Protein 8CIW (pdb70)

Solvent-accessible surface area: 39939 Å² total; per-residue (Å²): 228,27,54,169,74,1,29,94,19,0,109,30,2,4,124,86,0,80,31,22,6,85,121,0,16,29,27,1,0,70,113,0,30,142,72,194,118,30,41,78,143,36,33,48,102,19,13,26,4,7,22,36,4,0,10,0,10,0,4,0,20,0,0,27,48,1,22,128,32,46,92,119,69,27,12,73,3,0,92,35,0,0,0,2,2,0,0,31,0,0,36,60,0,20,61,60,0,27,45,2,10,6,39,3,76,40,92,27,48,80,1,43,63,3,21,37,36,115,100,5,37,55,4,37,112,28,1,40,16,12,95,9,8,12,69,3,0,98,52,0,49,112,130,51,97,46,2,0,91,10,71,41,51,112,148,22,36,106,49,15,59,113,10,70,162,29,4,62,110,49,1,48,91,61,4,56,108,5,12,94,104,40,62,34,1,42,87,83,3,14,33,30,0,100,107,65,27,2,6,4,24,23,0,14,100,133,10,48,17,62,20,72,59,151,75,98,59,17,17,43,8,0,0,0,0,8,4,0,2,48,11,15,3,3,0,0,0,0,4,3,3,18,10,9,8,0,0,63,0,0,62,57,14,13,45,96,73,8,28,114,99,10,0,43,108,3,7,80,19,84,22,26,5,0,22,1,17,40,7,68,95,60,27,52,21,19,32,21,2,68,3,128,4,50,100,52,184,43,2,21,97,0,31,34,41,1,13,58,1,16,2,0,1,23,0,14,0,0,0,0,0,0,14,12,59,110,70,143,102,68,29,56,104,0,0,0,1,0,0,0,86,15,60,67,56,80,35,83,107,14,71,31,174,27,136,75,64,3,18,0,52,6,147,18,19,37,17,10,0,19,40,0,1,14,11,0,69,3,43,3,108,61,0,73,1,50,71,37,14,4,1,9,68,84,156,3,74,10,87,0,43,103,23,0,61,30,0,18,22,1,0,30,0,0,0,0,0,2,0,1,2,2,0,16,7,0,0,32,16,0,7,138,41,0,57,126,56,128,32,77,66,37,37,29,13,68,15,10,14,9,0,6,25,0,0,96,8,0,0,35,2,0,0,0,5,17,0,0,1,18,0,0,98,33,13,35,138,6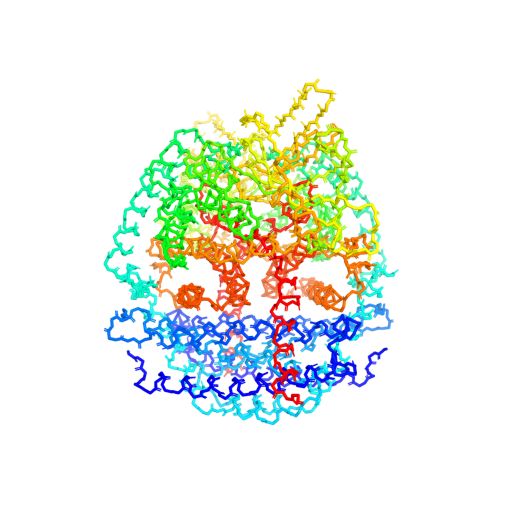1,103,6,147,28,33,0,3,4,0,1,3,0,0,0,51,0,0,17,81,2,0,22,36,0,0,8,11,12,23,25,70,0,6,3,22,100,34,35,1,1,21,32,12,2,10,0,2,10,0,2,12,47,26,19,19,2,26,26,0,0,26,50,30,0,3,90,21,34,2,69,61,13,34,160,93,105,105,225,32,57,175,80,2,45,103,28,0,120,35,4,5,122,78,0,71,31,15,5,83,118,0,14,36,26,1,0,70,115,0,41,131,58,210,118,24,23,77,140,49,31,50,107,18,12,25,2,6,23,34,5,0,11,0,12,0,3,0,17,0,1,23,44,1,27,132,42,44,86,111,73,16,12,57,2,0,112,28,0,1,16,2,2,0,0,32,0,0,39,60,0,18,59,59,0,28,43,1,6,4,41,8,80,40,93,25,49,67,0,41,62,1,18,40,42,115,108,5,47,55,4,34,100,31,0,39,16,10,91,10,7,12,70,3,0,109,46,1,56,114,100,54,96,25,2,0,96,8,77,37,49,125,141,18,56,116,41,17,98,106,13,72,139,28,5,50,84,48,1,46,92,63,4,54,111,5,10,92,105,38,64,36,0,39,98,89,2,9,27,34,0,99,110,68,27,1,7,4,23,30,0,14,110,138,12,44,16,70,14,54,68,137,86,98,47,12,17,33,4,0,0,0,0,8,3,0,2,45,10,14,2,3,0,0,0,0,4,4,0,17,13,9,5,0,1,79,0,0,59,59,14,13,44,87,76,8,35,103,81,12,0,37,109,4,8,79,21,100,32,27,5,0,24,1,18,43,8,64,97,64,27,49,23,20,29,20,1,44,4,122,5,38,92,51,179,42,2,22,91,0,45,33,42,1,6,52,2,15,3,0,1,21,0,11,0,0,0,0,0,0,10,13,60,117,72,114,106,66,21,46,139,0,0,0,1,0,0,0,87,15,62,68,55,74,35,88,107,12,99,31,151,26,148,82,36,6,14,0,47,7,158,16,17,34,14,10,0,17,36,0,0,13,10,1,68,4,52,5,108,63,0,78,1,51,77,40,13,3,1,6,70,80,156,2,70,15,99,0,42,98,24,0,60,25,0,17,20,1,0,30,0,0,0,0,0,1,0,1,1,3,0,18,7,0,1,49,27,0,8,163,34,0,50,101,56,130,33,75,73,36,37,30,18,63,18,11,13,9,0,8,24,0,0,92,7,0,0,37,2,0,0,0,6,13,0,0,1,19,1,0,93,42,16,12,132,64,102,9,146,36,23,0,3,5,0,1,2,0,0,0,57,0,0,16,79,2,0,22,40,0,0,7,12,15,20,26,79,0,5,3,21,97,23,36,1,1,22,31,12,2,10,0,3,9,0,2,14,44,24,19,18,3,25,28,1,0,25,56,30,0,2,82,21,34,3,73,61,14,32,180,88,105,126

Structure (mmCIF, N/CA/C/O backbone):
data_8CIW
#
_entry.id   8CIW
#
_cell.length_a   139.805
_cell.length_b   169.563
_cell.length_c   118.390
_cell.angle_alpha   90.00
_cell.angle_beta   90.00
_cell.angle_gamma   90.00
#
_symmetry.space_group_name_H-M   'C 2 2 21'
#
loop_
_entity.id
_entity.type
_entity.pdbx_description
1 polymer '(2S)-methylsuccinyl-CoA dehydrogenase'
2 non-polymer 'FLAVIN-ADENINE DINUCLEOTIDE'
3 non-polymer (2S)-Methylsuccinyl-CoA
4 non-polymer 'HEXAETHYLENE GLYCOL'
5 non-polymer 'CITRATE ANION'
6 non-polymer 'COENZYME A'
7 water water
#
loop_
_atom_site.group_PDB
_atom_site.id
_atom_site.type_symbol
_atom_site.label_atom_id
_atom_site.label_alt_id
_atom_site.label_comp_id
_atom_site.label_asym_id
_atom_site.label_entity_id
_atom_site.label_seq_id
_atom_site.pdbx_PDB_ins_code
_atom_site.Cartn_x
_atom_site.Cartn_y
_atom_site.Cartn_z
_atom_site.occupancy
_atom_site.B_iso_or_equiv
_atom_site.auth_seq_id
_atom_site.auth_comp_id
_atom_site.auth_asym_id
_atom_site.auth_atom_id
_atom_site.pdbx_PDB_model_num
ATOM 1 N N . MET A 1 1 ? 41.687 35.490 36.553 1.00 54.49 1 MET A N 1
ATOM 2 C CA . MET A 1 1 ? 41.178 36.864 36.451 1.00 52.54 1 MET A CA 1
ATOM 3 C C . MET A 1 1 ? 39.799 37.040 37.097 1.00 50.48 1 MET A C 1
ATOM 4 O O . MET A 1 1 ? 38.961 36.138 37.083 1.00 50.74 1 MET A O 1
ATOM 9 N N . LEU A 1 2 ? 39.583 38.212 37.682 1.00 46.66 2 LEU A N 1
ATOM 10 C CA . LEU A 1 2 ? 38.316 38.520 38.317 1.00 44.48 2 LEU A CA 1
ATOM 11 C C . LEU A 1 2 ? 37.272 38.893 37.260 1.00 44.22 2 LEU A C 1
ATOM 12 O O . LEU A 1 2 ? 37.623 39.233 36.126 1.00 41.27 2 LEU A O 1
ATOM 17 N N . PRO A 1 3 ? 35.978 38.797 37.589 1.00 43.51 3 PRO A N 1
ATOM 18 C CA . PRO A 1 3 ? 34.947 39.223 36.626 1.00 40.75 3 PRO A CA 1
ATOM 19 C C . PRO A 1 3 ? 35.094 40.701 36.298 1.00 40.96 3 PRO A C 1
ATOM 20 O O . PRO A 1 3 ? 35.498 41.508 37.144 1.00 37.95 3 PRO A O 1
ATOM 24 N N . ILE A 1 4 ? 34.751 41.057 35.056 1.00 38.97 4 ILE A N 1
ATOM 25 C CA . ILE A 1 4 ? 34.930 42.439 34.630 1.00 40.23 4 ILE A CA 1
ATOM 26 C C . ILE A 1 4 ? 33.924 43.358 35.306 1.00 39.22 4 ILE A C 1
ATOM 27 O O . ILE A 1 4 ? 34.148 44.568 35.369 1.00 42.04 4 ILE A O 1
ATOM 32 N N . THR A 1 5 ? 32.831 42.817 35.835 1.00 37.46 5 THR A N 1
ATOM 33 C CA . THR A 1 5 ? 31.806 43.621 36.485 1.00 39.50 5 THR A CA 1
ATOM 34 C C . THR A 1 5 ? 32.074 43.868 37.968 1.00 38.87 5 THR A C 1
ATOM 35 O O . THR A 1 5 ? 31.261 44.535 38.615 1.00 38.23 5 THR A O 1
ATOM 39 N N . ALA A 1 6 ? 33.167 43.336 38.528 1.00 38.76 6 ALA A N 1
ATOM 40 C CA . ALA A 1 6 ? 33.300 43.291 39.988 1.00 38.55 6 ALA A CA 1
ATOM 41 C C . ALA A 1 6 ? 33.338 44.690 40.591 1.00 39.12 6 ALA A C 1
ATOM 42 O O . ALA A 1 6 ? 32.666 44.954 41.593 1.00 38.07 6 ALA A O 1
ATOM 44 N N . ALA A 1 7 ? 34.124 45.602 40.000 1.00 36.58 7 ALA A N 1
ATOM 45 C CA . ALA A 1 7 ? 34.237 46.945 40.574 1.00 41.21 7 ALA A CA 1
ATOM 46 C C . ALA A 1 7 ? 32.889 47.666 40.582 1.00 41.39 7 ALA A C 1
ATOM 47 O O . ALA A 1 7 ? 32.527 48.311 41.572 1.00 37.21 7 ALA A O 1
ATOM 49 N N . ASP A 1 8 ? 32.122 47.559 39.495 1.00 37.41 8 ASP A N 1
ATOM 50 C CA . ASP A 1 8 ? 30.804 48.192 39.471 1.00 39.85 8 ASP A CA 1
ATOM 51 C C . ASP A 1 8 ? 29.848 47.574 40.493 1.00 39.56 8 ASP A C 1
ATOM 52 O O . ASP A 1 8 ? 29.094 48.295 41.165 1.00 38.83 8 ASP A O 1
ATOM 57 N N . ASP A 1 9 ? 29.845 46.243 40.609 1.00 39.68 9 ASP A N 1
ATOM 58 C CA . ASP A 1 9 ? 28.963 45.594 41.570 1.00 38.48 9 ASP A CA 1
ATOM 59 C C . ASP A 1 9 ? 29.315 46.016 42.996 1.00 38.92 9 ASP A C 1
ATOM 60 O O . ASP A 1 9 ? 28.429 46.316 43.800 1.00 36.05 9 ASP A O 1
ATOM 65 N N . VAL A 1 10 ? 30.608 46.060 43.314 1.00 36.85 10 VAL A N 1
ATOM 66 C CA . VAL A 1 10 ? 31.047 46.484 44.642 1.00 37.19 10 VAL A CA 1
ATOM 67 C C . VAL A 1 10 ? 30.600 47.917 44.925 1.00 37.78 10 VAL A C 1
ATOM 68 O O . VAL A 1 10 ? 30.070 48.220 46.005 1.00 35.17 10 VAL A O 1
ATOM 72 N N . GLN A 1 11 ? 30.820 48.826 43.961 1.00 35.87 11 GLN A N 1
ATOM 73 C CA . GLN A 1 11 ? 30.461 50.231 44.167 1.00 37.63 11 GLN A CA 1
ATOM 74 C C . GLN A 1 11 ? 28.968 50.380 44.430 1.00 38.17 11 GLN A C 1
ATOM 75 O O . GLN A 1 11 ? 28.558 51.123 45.331 1.00 36.70 11 GLN A O 1
ATOM 81 N N . GLY A 1 12 ? 28.139 49.670 43.662 1.00 38.65 12 GLY A N 1
ATOM 82 C CA . GLY A 1 12 ? 26.702 49.753 43.865 1.00 37.60 12 GLY A CA 1
ATOM 83 C C . GLY A 1 12 ? 26.280 49.286 45.249 1.00 37.54 12 GLY A C 1
ATOM 84 O O . GLY A 1 12 ? 25.428 49.910 45.890 1.00 36.77 12 GLY A O 1
ATOM 85 N N . LEU A 1 13 ? 26.871 48.186 45.727 1.00 36.65 13 LEU A N 1
ATOM 86 C CA . LEU A 1 13 ? 26.495 47.647 47.035 1.00 36.59 13 LEU A CA 1
ATOM 87 C C . LEU A 1 13 ? 26.980 48.540 48.171 1.00 36.54 13 LEU A C 1
ATOM 88 O O . LEU A 1 13 ? 26.309 48.663 49.205 1.00 35.22 13 LEU A O 1
ATOM 93 N N . LEU A 1 14 ? 28.159 49.143 48.017 1.00 34.50 14 LEU A N 1
ATOM 94 C CA . LEU A 1 14 ? 28.651 50.040 49.052 1.00 37.48 14 LEU A CA 1
ATOM 95 C C . LEU A 1 14 ? 27.781 51.289 49.147 1.00 38.20 14 LEU A C 1
ATOM 96 O O . LEU A 1 14 ? 27.559 51.812 50.244 1.00 36.50 14 LEU A O 1
ATOM 101 N N . LEU A 1 15 ? 27.270 51.776 48.007 1.00 36.32 15 LEU A N 1
ATOM 102 C CA . LEU A 1 15 ? 26.380 52.934 48.028 1.00 37.62 15 LEU A CA 1
ATOM 103 C C . LEU A 1 15 ? 25.060 52.605 48.711 1.00 37.66 15 LEU A C 1
ATOM 104 O O . LEU A 1 15 ? 24.492 53.452 49.415 1.00 37.49 15 LEU A O 1
ATOM 109 N N . GLN A 1 16 ? 24.545 51.392 48.503 1.00 36.69 16 GLN A N 1
ATOM 110 C CA . GLN A 1 16 ? 23.348 50.978 49.228 1.00 37.16 16 GLN A CA 1
ATOM 111 C C . GLN A 1 16 ? 23.611 50.968 50.731 1.00 36.87 16 GLN A C 1
ATOM 112 O O . GLN A 1 16 ? 22.816 51.495 51.517 1.00 36.80 16 GLN A O 1
ATOM 118 N N . LEU A 1 17 ? 24.748 50.414 51.146 1.00 36.41 17 LEU A N 1
ATOM 119 C CA . LEU A 1 17 ? 25.065 50.388 52.574 1.00 38.50 17 LEU A CA 1
ATOM 120 C C . LEU A 1 17 ? 25.263 51.797 53.126 1.00 38.63 17 LEU A C 1
ATOM 121 O O . LEU A 1 17 ? 24.888 52.082 54.265 1.00 35.63 17 LEU A O 1
ATOM 126 N N . ARG A 1 18 ? 25.856 52.693 52.336 1.00 38.13 18 ARG A N 1
ATOM 127 C CA . ARG A 1 18 ? 26.034 54.067 52.796 1.00 37.97 18 ARG A CA 1
ATOM 128 C C . ARG A 1 18 ? 24.692 54.730 53.097 1.00 39.79 18 ARG A C 1
ATOM 129 O O . ARG A 1 18 ? 24.540 55.394 54.132 1.00 37.91 18 ARG A O 1
ATOM 137 N N . GLY A 1 19 ? 23.703 54.555 52.213 1.00 37.51 19 GLY A N 1
ATOM 138 C CA . GLY A 1 19 ? 22.359 55.040 52.515 1.00 39.54 19 GLY A CA 1
ATOM 139 C C . GLY A 1 19 ? 21.817 54.524 53.841 1.00 39.72 19 GLY A C 1
ATOM 140 O O . GLY A 1 19 ? 21.258 55.284 54.639 1.00 40.69 19 GLY A O 1
ATOM 141 N N . LEU A 1 20 ? 21.960 53.218 54.095 1.00 39.48 20 LEU A N 1
ATOM 142 C CA . LEU A 1 20 ? 21.457 52.658 55.351 1.00 39.08 20 LEU A CA 1
ATOM 143 C C . LEU A 1 20 ? 22.244 53.183 56.540 1.00 40.73 20 LEU A C 1
ATOM 144 O O . LEU A 1 20 ? 21.684 53.391 57.627 1.00 39.94 20 LEU A O 1
ATOM 149 N N . LEU A 1 21 ? 23.549 53.380 56.359 1.00 38.77 21 LEU A N 1
ATOM 150 C CA . LEU A 1 21 ? 24.373 53.941 57.419 1.00 39.04 21 LEU A CA 1
ATOM 151 C C . LEU A 1 21 ? 23.936 55.365 57.751 1.00 41.94 21 LEU A C 1
ATOM 152 O O . LEU A 1 21 ? 23.800 55.725 58.926 1.00 38.95 21 LEU A O 1
ATOM 157 N N . GLU A 1 22 ? 23.705 56.190 56.719 1.00 40.16 22 GLU A N 1
ATOM 158 C CA . GLU A 1 22 ? 23.262 57.566 56.933 1.00 41.79 22 GLU A CA 1
ATOM 159 C C . GLU A 1 22 ? 21.877 57.629 57.565 1.00 42.71 22 GLU A C 1
ATOM 160 O O . GLU A 1 22 ? 21.609 58.532 58.370 1.00 43.20 22 GLU A O 1
ATOM 166 N N . GLN A 1 23 ? 20.991 56.690 57.219 1.00 41.05 23 GLN A N 1
ATOM 167 C CA . GLN A 1 23 ? 19.686 56.629 57.875 1.00 43.70 23 GLN A CA 1
ATOM 168 C C . GLN A 1 23 ? 19.822 56.315 59.364 1.00 42.83 23 GLN A C 1
ATOM 169 O O . GLN A 1 23 ? 19.096 56.875 60.190 1.00 42.61 23 GLN A O 1
ATOM 175 N N . ALA A 1 24 ? 20.725 55.399 59.725 1.00 41.69 24 ALA A N 1
ATOM 176 C CA . ALA A 1 24 ? 20.888 55.054 61.137 1.00 42.65 24 ALA A CA 1
ATOM 177 C C . ALA A 1 24 ? 21.507 56.206 61.922 1.00 44.03 24 ALA A C 1
ATOM 178 O O . ALA A 1 24 ? 21.158 56.426 63.088 1.00 44.85 24 ALA A O 1
ATOM 180 N N . ILE A 1 25 ? 22.421 56.955 61.301 1.00 43.67 25 ILE A N 1
ATOM 181 C CA . ILE A 1 25 ? 23.032 58.104 61.968 1.00 43.91 25 ILE A CA 1
ATOM 182 C C . ILE A 1 25 ? 21.985 59.173 62.284 1.00 46.32 25 ILE A C 1
ATOM 183 O O . ILE A 1 25 ? 21.969 59.739 63.385 1.00 43.36 25 ILE A O 1
ATOM 188 N N . SER A 1 26 ? 21.086 59.462 61.335 1.00 43.82 26 SER A N 1
ATOM 189 C CA . SER A 1 26 ? 20.028 60.430 61.621 1.00 46.77 26 SER A CA 1
ATOM 190 C C . SER A 1 26 ? 19.086 59.913 62.694 1.00 46.22 26 SER A C 1
ATOM 191 O O . SER A 1 26 ? 18.641 60.680 63.555 1.00 49.65 26 SER A O 1
ATOM 194 N N . ALA A 1 27 ? 18.756 58.621 62.655 1.00 45.42 27 ALA A N 1
ATOM 195 C CA . ALA A 1 27 ? 17.901 58.052 63.691 1.00 45.38 27 ALA A CA 1
ATOM 196 C C . ALA A 1 27 ? 18.558 58.175 65.062 1.00 47.23 27 ALA A C 1
ATOM 197 O O . ALA A 1 27 ? 17.918 58.591 66.033 1.00 47.18 27 ALA A O 1
ATOM 199 N N . LEU A 1 28 ? 19.848 57.841 65.149 1.00 45.18 28 LEU A N 1
ATOM 200 C CA . LEU A 1 28 ? 20.572 57.976 66.408 1.00 47.88 28 LEU A CA 1
ATOM 201 C C . LEU A 1 28 ? 20.680 59.436 66.835 1.00 49.26 28 LEU A C 1
ATOM 202 O O . LEU A 1 28 ? 20.533 59.755 68.019 1.00 46.70 28 LEU A O 1
ATOM 207 N N . ALA A 1 29 ? 20.935 60.336 65.882 1.00 46.57 29 ALA A N 1
ATOM 208 C CA . ALA A 1 29 ? 21.058 61.752 66.209 1.00 46.98 29 ALA A CA 1
ATOM 209 C C . ALA A 1 29 ? 19.781 62.285 66.849 1.00 53.94 29 ALA A C 1
ATOM 210 O O . ALA A 1 29 ? 19.835 63.119 67.764 1.00 54.83 29 ALA A O 1
ATOM 212 N N . SER A 1 30 ? 18.619 61.797 66.401 1.00 51.10 30 SER A N 1
ATOM 213 C CA . SER A 1 30 ? 17.364 62.211 67.020 1.00 53.46 30 SER A CA 1
ATOM 214 C C . SER A 1 30 ? 17.182 61.641 68.423 1.00 54.87 30 SER A C 1
ATOM 215 O O . SER A 1 30 ? 16.526 62.271 69.258 1.00 56.50 30 SER A O 1
ATOM 218 N N . ARG A 1 31 ? 17.728 60.460 68.706 1.00 55.13 31 ARG A N 1
ATOM 219 C CA . ARG A 1 31 ? 17.621 59.903 70.049 1.00 54.91 31 ARG A CA 1
ATOM 220 C C . ARG A 1 31 ? 18.608 60.517 71.034 1.00 56.24 31 ARG A C 1
ATOM 221 O O . ARG A 1 31 ? 18.532 60.216 72.233 1.00 56.99 31 ARG A O 1
ATOM 229 N N . CYS A 1 32 ? 19.528 61.358 70.567 1.00 55.08 32 CYS A N 1
ATOM 230 C CA . CYS A 1 32 ? 20.520 61.989 71.426 1.00 53.54 32 CYS A CA 1
ATOM 231 C C . CYS A 1 32 ? 20.300 63.481 71.587 1.00 54.92 32 CYS A C 1
ATOM 232 O O . CYS A 1 32 ? 21.128 64.153 72.212 1.00 52.41 32 CYS A O 1
ATOM 235 N N . THR A 1 33 ? 19.229 64.020 71.021 1.00 56.89 33 THR A N 1
ATOM 236 C CA . THR A 1 33 ? 19.000 65.450 71.006 1.00 59.56 33 THR A CA 1
ATOM 237 C C . THR A 1 33 ? 17.883 65.798 71.974 1.00 61.92 33 THR A C 1
ATOM 238 O O . THR A 1 33 ? 16.916 65.045 72.127 1.00 61.95 33 THR A O 1
ATOM 242 N N . LYS A 1 34 ? 18.052 66.931 72.630 1.00 65.15 34 LYS A N 1
ATOM 243 C CA . LYS A 1 34 ? 16.978 67.466 73.492 1.00 69.57 34 LYS A CA 1
ATOM 244 C C . LYS A 1 34 ? 16.993 68.957 73.179 1.00 74.28 34 LYS A C 1
ATOM 245 O O . LYS A 1 34 ? 18.054 69.588 73.319 1.00 72.75 34 LYS A O 1
ATOM 251 N N . GLY A 1 35 ? 15.873 69.462 72.683 1.00 85.37 35 GLY A N 1
ATOM 252 C CA . GLY A 1 35 ? 15.799 70.897 72.389 1.00 88.60 35 GLY A CA 1
ATOM 253 C C . GLY A 1 35 ? 16.786 71.304 71.318 1.00 90.18 35 GLY A C 1
ATOM 254 O O . GLY A 1 35 ? 17.572 72.224 71.580 1.00 94.79 35 GLY A O 1
ATOM 255 N N . ARG A 1 36 ? 16.781 70.625 70.177 1.00 81.59 36 ARG A N 1
ATOM 256 C CA . ARG A 1 36 ? 17.625 71.083 69.043 1.00 82.82 36 ARG A CA 1
ATOM 257 C C . ARG A 1 36 ? 19.121 70.998 69.348 1.00 80.02 36 ARG A C 1
ATOM 258 O O . ARG A 1 36 ? 19.888 71.653 68.628 1.00 78.57 36 ARG A O 1
ATOM 266 N N . GLN A 1 37 ? 19.530 70.221 70.349 1.00 74.93 37 GLN A N 1
ATOM 267 C CA . GLN A 1 37 ? 20.988 70.099 70.581 1.00 70.17 37 GLN A CA 1
ATOM 268 C C . GLN A 1 37 ? 21.329 68.710 71.112 1.00 63.33 37 GLN A C 1
ATOM 269 O O . GLN A 1 37 ? 20.477 68.103 71.767 1.00 63.14 37 GLN A O 1
ATOM 275 N N . LEU A 1 38 ? 22.533 68.236 70.806 1.00 60.00 38 LEU A N 1
ATOM 276 C CA . LEU A 1 38 ? 22.945 66.960 71.372 1.00 56.66 38 LEU A CA 1
ATOM 277 C C . LEU A 1 38 ? 23.008 67.078 72.883 1.00 56.49 38 LEU A C 1
ATOM 278 O O . LEU A 1 38 ? 23.390 68.118 73.426 1.00 55.87 38 LEU A O 1
ATOM 283 N N . ASP A 1 39 ? 22.606 66.012 73.557 1.00 52.10 39 ASP A N 1
ATOM 284 C CA . ASP A 1 39 ? 22.534 65.982 75.007 1.00 51.80 39 ASP A CA 1
ATOM 285 C C . ASP A 1 39 ? 23.603 65.042 75.545 1.00 49.41 39 ASP A C 1
ATOM 286 O O . ASP A 1 39 ? 23.669 63.879 75.135 1.00 47.49 39 ASP A O 1
ATOM 291 N N . ALA A 1 40 ? 24.425 65.545 76.473 1.00 47.91 40 ALA A N 1
ATOM 292 C CA . ALA A 1 40 ? 25.520 64.745 77.021 1.00 46.86 40 ALA A CA 1
ATOM 293 C C . ALA A 1 40 ? 25.007 63.467 77.676 1.00 46.39 40 ALA A C 1
ATOM 294 O O . ALA A 1 40 ? 25.604 62.394 77.521 1.00 44.54 40 ALA A O 1
ATOM 296 N N . GLU A 1 41 ? 23.891 63.559 78.394 1.00 45.64 41 GLU A N 1
ATOM 297 C CA . GLU A 1 41 ? 23.366 62.398 79.104 1.00 46.78 41 GLU A CA 1
ATOM 298 C C . GLU A 1 41 ? 22.880 61.322 78.135 1.00 45.47 41 GLU A C 1
ATOM 299 O O . GLU A 1 41 ? 23.165 60.132 78.326 1.00 44.16 41 GLU A O 1
ATOM 305 N N . LEU A 1 42 ? 22.142 61.720 77.093 1.00 45.65 42 LEU A N 1
ATOM 306 C CA . LEU A 1 42 ? 21.664 60.757 76.103 1.00 45.67 42 LEU A CA 1
ATOM 307 C C . LEU A 1 42 ? 22.817 60.151 75.308 1.00 42.95 42 LEU A C 1
ATOM 308 O O . LEU A 1 42 ? 22.796 58.955 74.992 1.00 41.82 42 LEU A O 1
ATOM 313 N N . LEU A 1 43 ? 23.836 60.952 74.985 1.00 42.76 43 LEU A N 1
ATOM 314 C CA . LEU A 1 43 ? 25.023 60.398 74.338 1.00 42.64 43 LEU A CA 1
ATOM 315 C C . LEU A 1 43 ? 25.621 59.261 75.165 1.00 41.46 43 LEU A C 1
ATOM 316 O O . LEU A 1 43 ? 25.901 58.181 74.633 1.00 40.49 43 LEU A O 1
ATOM 321 N N . ASP A 1 44 ? 25.817 59.476 76.472 1.00 40.47 44 ASP A N 1
ATOM 322 C CA . ASP A 1 44 ? 26.317 58.392 77.321 1.00 39.74 44 ASP A CA 1
ATOM 323 C C . ASP A 1 44 ? 25.385 57.189 77.286 1.00 39.35 44 ASP A C 1
ATOM 324 O O . ASP A 1 44 ? 25.839 56.042 77.224 1.00 38.76 44 ASP A O 1
ATOM 329 N N . LEU A 1 45 ? 24.077 57.430 77.328 1.00 38.82 45 LEU A N 1
ATOM 330 C CA . LEU A 1 45 ? 23.114 56.334 77.263 1.00 39.77 45 LEU A CA 1
ATOM 331 C C . LEU A 1 45 ? 23.267 55.510 75.983 1.00 41.38 45 LEU A C 1
ATOM 332 O O . LEU A 1 45 ? 23.103 54.284 76.005 1.00 40.39 45 LEU A O 1
ATOM 337 N N . MET A 1 46 ? 23.577 56.162 74.856 1.00 40.20 46 MET A N 1
ATOM 338 C CA . MET A 1 46 ? 23.527 55.528 73.539 1.00 38.49 46 MET A CA 1
ATOM 339 C C . MET A 1 46 ? 24.902 55.147 72.999 1.00 38.54 46 MET A C 1
ATOM 340 O O . MET A 1 46 ? 25.070 55.040 71.774 1.00 38.34 46 MET A O 1
ATOM 345 N N . GLN A 1 47 ? 25.873 54.909 73.883 1.00 37.33 47 GLN A N 1
ATOM 346 C CA . GLN A 1 47 ? 27.244 54.639 73.452 1.00 36.81 47 GLN A CA 1
ATOM 347 C C . GLN A 1 47 ? 27.345 53.425 72.536 1.00 37.53 47 GLN A C 1
ATOM 348 O O . GLN A 1 47 ? 28.186 53.408 71.632 1.00 36.97 47 GLN A O 1
ATOM 354 N N . VAL A 1 48 ? 26.569 52.363 72.792 1.00 35.87 48 VAL A N 1
ATOM 355 C CA . VAL A 1 48 ? 26.782 51.118 72.049 1.00 35.48 48 VAL A CA 1
ATOM 356 C C . VAL A 1 48 ? 26.495 51.295 70.561 1.00 38.06 48 VAL A C 1
ATOM 357 O O . VAL A 1 48 ? 27.387 50.999 69.745 1.00 34.46 48 VAL A O 1
ATOM 361 N N . PRO A 1 49 ? 25.319 51.778 70.133 1.00 36.91 49 PRO A N 1
ATOM 362 C CA . PRO A 1 49 ? 25.156 52.058 68.696 1.00 37.70 49 PRO A CA 1
ATOM 363 C C . PRO A 1 49 ? 26.084 53.143 68.179 1.00 37.52 49 PRO A C 1
ATOM 364 O O . PRO A 1 49 ? 26.457 53.097 67.002 1.00 36.98 49 PRO A O 1
ATOM 368 N N . THR A 1 50 ? 26.456 54.124 69.008 1.00 38.12 50 THR A N 1
ATOM 369 C CA . THR A 1 50 ? 27.415 55.140 68.573 1.00 35.21 50 THR A CA 1
ATOM 370 C C . THR A 1 50 ? 28.757 54.503 68.220 1.00 36.02 50 THR A C 1
ATOM 371 O O . THR A 1 50 ? 29.349 54.794 67.172 1.00 35.34 50 THR A O 1
ATOM 375 N N . PHE A 1 51 ? 29.256 53.633 69.099 1.00 34.55 51 PHE A N 1
ATOM 376 C CA . PHE A 1 51 ? 30.504 52.929 68.830 1.00 35.30 51 PHE A CA 1
ATOM 377 C C . PHE A 1 51 ? 30.411 52.090 67.555 1.00 35.30 51 PHE A C 1
ATOM 378 O O . PHE A 1 51 ? 31.329 52.095 66.727 1.00 32.69 51 PHE A O 1
ATOM 386 N N . GLU A 1 52 ? 29.327 51.330 67.398 1.00 32.66 52 GLU A N 1
ATOM 387 C CA . GLU A 1 52 ? 29.224 50.462 66.230 1.00 35.30 52 GLU A CA 1
ATOM 388 C C . GLU A 1 52 ? 29.108 51.256 64.935 1.00 35.59 52 GLU A C 1
ATOM 389 O O . GLU A 1 52 ? 29.647 50.827 63.915 1.00 34.76 52 GLU A O 1
ATOM 395 N N . LEU A 1 53 ? 28.432 52.411 64.965 1.00 34.57 53 LEU A N 1
ATOM 396 C CA . LEU A 1 53 ? 28.303 53.268 63.791 1.00 36.55 53 LEU A CA 1
ATOM 397 C C . LEU A 1 53 ? 29.633 53.912 63.408 1.00 35.74 53 LEU A C 1
ATOM 398 O O . LEU A 1 53 ? 29.918 54.113 62.215 1.00 33.70 53 LEU A O 1
ATOM 403 N N . ALA A 1 54 ? 30.451 54.259 64.407 1.00 34.60 54 ALA A N 1
ATOM 404 C CA . ALA A 1 54 ? 31.792 54.773 64.130 1.00 34.90 54 ALA A CA 1
ATOM 405 C C . ALA A 1 54 ? 32.636 53.734 63.404 1.00 34.76 54 ALA A C 1
ATOM 406 O O . ALA A 1 54 ? 33.321 54.054 62.424 1.00 33.11 54 ALA A O 1
ATOM 408 N N . TRP A 1 55 ? 32.593 52.479 63.870 1.00 32.17 55 TRP A N 1
ATOM 409 C CA . TRP A 1 55 ? 33.335 51.408 63.201 1.00 33.47 55 TRP A CA 1
ATOM 410 C C . TRP A 1 55 ? 32.765 51.104 61.814 1.00 33.00 55 TRP A C 1
ATOM 411 O O . TRP A 1 55 ? 33.522 50.918 60.852 1.00 30.47 55 TRP A O 1
ATOM 422 N N . ALA A 1 56 ? 31.440 51.041 61.681 1.00 31.01 56 ALA A N 1
ATOM 423 C CA . ALA A 1 56 ? 30.866 50.836 60.355 1.00 34.42 56 ALA A CA 1
ATOM 424 C C . ALA A 1 56 ? 31.294 51.942 59.391 1.00 33.91 56 ALA A C 1
ATOM 425 O O . ALA A 1 56 ? 31.544 51.681 58.203 1.00 33.18 56 ALA A O 1
ATOM 427 N N . SER A 1 57 ? 31.405 53.182 59.890 1.00 31.83 57 SER A N 1
ATOM 428 C CA . SER A 1 57 ? 31.793 54.305 59.036 1.00 33.71 57 SER A CA 1
ATOM 429 C C . SER A 1 57 ? 33.257 54.210 58.623 1.00 33.58 57 SER A C 1
ATOM 430 O O . SER A 1 57 ? 33.609 54.580 57.499 1.00 33.45 57 SER A O 1
ATOM 433 N N . ALA A 1 58 ? 34.127 53.763 59.533 1.00 32.64 58 ALA A N 1
ATOM 434 C CA . ALA A 1 58 ? 35.537 53.573 59.198 1.00 33.06 58 ALA A CA 1
ATOM 435 C C . ALA A 1 58 ? 35.702 52.539 58.092 1.00 33.03 58 ALA A C 1
ATOM 436 O O . ALA A 1 58 ? 36.425 52.762 57.108 1.00 31.84 58 ALA A O 1
ATOM 438 N N . GLU A 1 59 ? 35.039 51.393 58.243 1.00 33.00 59 GLU A N 1
ATOM 439 C CA . GLU A 1 59 ? 35.180 50.321 57.262 1.00 31.00 59 GLU A CA 1
ATOM 440 C C . GLU A 1 59 ? 34.586 50.727 55.924 1.00 32.86 59 GLU A C 1
ATOM 441 O O . GLU A 1 59 ? 35.166 50.446 54.865 1.00 31.52 59 GLU A O 1
ATOM 447 N N . LEU A 1 60 ? 33.430 51.393 55.950 1.00 33.46 60 LEU A N 1
ATOM 448 C CA . LEU A 1 60 ? 32.827 51.863 54.712 1.00 32.66 60 LEU A CA 1
ATOM 449 C C . LEU A 1 60 ? 33.757 52.825 53.992 1.00 34.65 60 LEU A C 1
ATOM 450 O O . LEU A 1 60 ? 33.995 52.691 52.781 1.00 33.49 60 LEU A O 1
ATOM 455 N N . LEU A 1 61 ? 34.317 53.790 54.729 1.00 31.61 61 LEU A N 1
ATOM 456 C CA . LEU A 1 61 ? 35.135 54.805 54.081 1.00 33.72 61 LEU A CA 1
ATOM 457 C C . LEU A 1 61 ? 36.455 54.228 53.585 1.00 36.14 61 LEU A C 1
ATOM 458 O O . LEU A 1 61 ? 36.949 54.637 52.529 1.00 32.38 61 LEU A O 1
ATOM 463 N N . ALA A 1 62 ? 37.049 53.288 54.336 1.00 31.11 62 ALA A N 1
ATOM 464 C CA . ALA A 1 62 ? 38.225 52.583 53.828 1.00 32.63 62 ALA A CA 1
ATOM 465 C C . ALA A 1 62 ? 37.931 51.915 52.484 1.00 33.47 62 ALA A C 1
ATOM 466 O O . ALA A 1 62 ? 38.741 51.989 51.556 1.00 30.54 62 ALA A O 1
ATOM 468 N N . ALA A 1 63 ? 36.780 51.255 52.364 1.00 31.42 63 ALA A N 1
ATOM 469 C CA . ALA A 1 63 ? 36.467 50.535 51.133 1.00 34.67 63 ALA A CA 1
ATOM 470 C C . ALA A 1 63 ? 36.219 51.493 49.971 1.00 34.68 63 ALA A C 1
ATOM 471 O O . ALA A 1 63 ? 36.711 51.265 48.855 1.00 32.15 63 ALA A O 1
ATOM 473 N N . GLU A 1 64 ? 35.460 52.568 50.222 1.00 34.08 64 GLU A N 1
ATOM 474 C CA . GLU A 1 64 ? 35.174 53.567 49.193 1.00 36.07 64 GLU A CA 1
ATOM 475 C C . GLU A 1 64 ? 36.449 54.248 48.694 1.00 37.57 64 GLU A C 1
ATOM 476 O O . GLU A 1 64 ? 36.704 54.301 47.487 1.00 36.46 64 GLU A O 1
ATOM 482 N N . ARG A 1 65 ? 37.254 54.802 49.596 1.00 36.32 65 ARG A N 1
ATOM 483 C CA . ARG A 1 65 ? 38.457 55.566 49.166 1.00 37.28 65 ARG A CA 1
ATOM 484 C C . ARG A 1 65 ? 39.431 54.646 48.418 1.00 35.33 65 ARG A C 1
ATOM 485 O O . ARG A 1 65 ? 40.085 55.127 47.496 1.00 35.92 65 ARG A O 1
ATOM 493 N N . SER A 1 66 ? 39.537 53.385 48.833 1.00 31.09 66 SER A N 1
ATOM 494 C CA . SER A 1 66 ? 40.372 52.420 48.128 1.00 33.98 66 SER A CA 1
ATOM 495 C C . SER A 1 66 ? 39.830 52.161 46.724 1.00 34.27 66 SER A C 1
ATOM 496 O O . SER A 1 66 ? 40.574 52.194 45.735 1.00 36.42 66 SER A O 1
ATOM 499 N N . LEU A 1 67 ? 38.523 51.903 46.627 1.00 32.77 67 LEU A N 1
ATOM 500 C CA . LEU A 1 67 ? 37.902 51.641 45.333 1.00 38.05 67 LEU A CA 1
ATOM 501 C C . LEU A 1 67 ? 38.010 52.843 44.403 1.00 37.49 67 LEU A C 1
ATOM 502 O O . LEU A 1 67 ? 38.293 52.685 43.203 1.00 37.63 67 LEU A O 1
ATOM 507 N N . GLN A 1 68 ? 37.784 54.052 44.936 1.00 36.75 68 GLN A N 1
ATOM 508 C CA . GLN A 1 68 ? 37.901 55.277 44.146 1.00 38.98 68 GLN A CA 1
ATOM 509 C C . GLN A 1 68 ? 39.299 55.468 43.600 1.00 39.44 68 GLN A C 1
ATOM 510 O O . GLN A 1 68 ? 39.478 56.218 42.642 1.00 40.96 68 GLN A O 1
ATOM 516 N N . ALA A 1 69 ? 40.300 54.833 44.194 1.00 37.76 69 ALA A N 1
ATOM 517 C CA . ALA A 1 69 ? 41.672 55.061 43.762 1.00 40.81 69 ALA A CA 1
ATOM 518 C C . ALA A 1 69 ? 42.049 54.288 42.506 1.00 43.71 69 ALA A C 1
ATOM 519 O O . ALA A 1 69 ? 43.055 54.623 41.875 1.00 47.69 69 ALA A O 1
ATOM 521 N N . ILE A 1 70 ? 41.295 53.259 42.134 1.00 40.04 70 ILE A N 1
ATOM 522 C CA . ILE A 1 70 ? 41.695 52.421 41.016 1.00 43.98 70 ILE A CA 1
ATOM 523 C C . ILE A 1 70 ? 41.698 53.259 39.737 1.00 47.82 70 ILE A C 1
ATOM 524 O O . ILE A 1 70 ? 40.647 53.741 39.299 1.00 46.24 70 ILE A O 1
ATOM 529 N N . ASP A 1 71 ? 42.891 53.477 39.166 1.00 48.28 71 ASP A N 1
ATOM 530 C CA . ASP A 1 71 ? 43.079 54.228 37.927 1.00 47.96 71 ASP A CA 1
ATOM 531 C C . ASP A 1 71 ? 44.128 53.509 37.077 1.00 47.26 71 ASP A C 1
ATOM 532 O O . ASP A 1 71 ? 44.606 52.431 37.438 1.00 42.83 71 ASP A O 1
ATOM 537 N N . ALA A 1 72 ? 44.492 54.116 35.934 1.00 48.30 72 ALA A N 1
ATOM 538 C CA . ALA A 1 72 ? 45.382 53.455 34.971 1.00 46.19 72 ALA A CA 1
ATOM 539 C C . ALA A 1 72 ? 46.757 53.111 35.550 1.00 47.83 72 ALA A C 1
ATOM 540 O O . ALA A 1 72 ? 47.442 52.238 35.005 1.00 48.79 72 ALA A O 1
ATOM 542 N N . GLY A 1 73 ? 47.174 53.760 36.640 1.00 46.80 73 GLY A N 1
ATOM 543 C CA . GLY A 1 73 ? 48.453 53.463 37.261 1.00 47.18 73 GLY A CA 1
ATOM 544 C C . GLY A 1 73 ? 48.435 52.450 38.393 1.00 43.62 73 GLY A C 1
ATOM 545 O O . GLY A 1 73 ? 49.509 52.031 38.835 1.00 45.82 73 GLY A O 1
ATOM 546 N N . THR A 1 74 ? 47.258 52.048 38.879 1.00 43.65 74 THR A N 1
ATOM 547 C CA . THR A 1 74 ? 47.165 51.061 39.961 1.00 43.02 74 THR A CA 1
ATOM 548 C C . THR A 1 74 ? 47.811 49.734 39.557 1.00 40.47 74 THR A C 1
ATOM 549 O O . THR A 1 74 ? 47.583 49.240 38.452 1.00 36.39 74 THR A O 1
ATOM 553 N N . SER A 1 75 ? 48.615 49.157 40.454 1.00 37.45 75 SER A N 1
ATOM 554 C CA . SER A 1 75 ? 49.265 47.877 40.180 1.00 35.09 75 SER A CA 1
ATOM 555 C C . SER A 1 75 ? 48.235 46.758 40.090 1.00 34.81 75 SER A C 1
ATOM 556 O O . SER A 1 75 ? 47.138 46.853 40.641 1.00 35.12 75 SER A O 1
ATOM 559 N N . SER A 1 76 ? 48.589 45.698 39.349 1.00 36.58 76 SER A N 1
ATOM 560 C CA . SER A 1 76 ? 47.719 44.527 39.244 1.00 35.67 76 SER A CA 1
ATOM 561 C C . SER A 1 76 ? 47.410 43.942 40.620 1.00 35.06 76 SER A C 1
ATOM 562 O O . SER A 1 76 ? 46.271 43.547 40.891 1.00 33.66 76 SER A O 1
ATOM 565 N N . VAL A 1 77 ? 48.423 43.877 41.490 1.00 32.34 77 VAL A N 1
ATOM 566 C CA . VAL A 1 77 ? 48.245 43.415 42.873 1.00 34.04 77 VAL A CA 1
ATOM 567 C C . VAL A 1 77 ? 47.197 44.256 43.601 1.00 34.38 77 VAL A C 1
ATOM 568 O O . VAL A 1 77 ? 46.255 43.724 44.209 1.00 33.48 77 VAL A O 1
ATOM 572 N N . ASP A 1 78 ? 47.371 45.585 43.587 1.00 32.15 78 ASP A N 1
ATOM 573 C CA . ASP A 1 78 ? 46.476 46.454 44.349 1.00 33.64 78 ASP A CA 1
ATOM 574 C C . ASP A 1 78 ? 45.050 46.375 43.828 1.00 34.03 78 ASP A C 1
ATOM 575 O O . ASP A 1 78 ? 44.096 46.438 44.608 1.00 31.52 78 ASP A O 1
ATOM 580 N N . ARG A 1 79 ? 44.873 46.240 42.510 1.00 31.36 79 ARG A N 1
ATOM 581 C CA . ARG A 1 79 ? 43.508 46.159 42.003 1.00 34.41 79 ARG A CA 1
ATOM 582 C C . ARG A 1 79 ? 42.783 44.964 42.608 1.00 33.77 79 ARG A C 1
ATOM 583 O O . ARG A 1 79 ? 41.618 45.073 43.008 1.00 31.92 79 ARG A O 1
ATOM 591 N N . ARG A 1 80 ? 43.462 43.813 42.689 1.00 30.18 80 ARG A N 1
ATOM 592 C CA . ARG A 1 80 ? 42.851 42.638 43.300 1.00 32.61 80 ARG A CA 1
ATOM 593 C C . ARG A 1 80 ? 42.614 42.843 44.792 1.00 29.46 80 ARG A C 1
ATOM 594 O O . ARG A 1 80 ? 41.548 42.483 45.296 1.00 28.91 80 ARG A O 1
ATOM 602 N N . LEU A 1 81 ? 43.586 43.431 45.502 1.00 29.36 81 LEU A N 1
ATOM 603 C CA . LEU A 1 81 ? 43.492 43.571 46.964 1.00 31.77 81 LEU A CA 1
ATOM 604 C C . LEU A 1 81 ? 42.421 44.574 47.366 1.00 31.66 81 LEU A C 1
ATOM 605 O O . LEU A 1 81 ? 41.769 44.417 48.407 1.00 31.83 81 LEU A O 1
ATOM 610 N N . ILE A 1 82 ? 42.263 45.639 46.575 1.00 31.85 82 ILE A N 1
ATOM 611 C CA . ILE A 1 82 ? 41.219 46.616 46.852 1.00 31.17 82 ILE A CA 1
ATOM 612 C C . ILE A 1 82 ? 39.848 45.963 46.741 1.00 32.24 82 ILE A C 1
ATOM 613 O O . ILE A 1 82 ? 38.978 46.172 47.590 1.00 32.05 82 ILE A O 1
ATOM 618 N N . LEU A 1 83 ? 39.633 45.153 45.696 1.00 30.08 83 LEU A N 1
ATOM 619 C CA . LEU A 1 83 ? 38.354 44.462 45.563 1.00 31.01 83 LEU A CA 1
ATOM 620 C C . LEU A 1 83 ? 38.147 43.441 46.677 1.00 31.28 83 LEU A C 1
ATOM 621 O O . LEU A 1 83 ? 37.018 43.248 47.133 1.00 31.42 83 LEU A O 1
ATOM 626 N N . VAL A 1 84 ? 39.206 42.746 47.099 1.00 29.12 84 VAL A N 1
ATOM 627 C CA . VAL A 1 84 ? 39.061 41.814 48.220 1.00 32.31 84 VAL A CA 1
ATOM 628 C C . VAL A 1 84 ? 38.549 42.557 49.449 1.00 31.41 84 VAL A C 1
ATOM 629 O O . VAL A 1 84 ? 37.546 42.162 50.059 1.00 32.23 84 VAL A O 1
ATOM 633 N N . PHE A 1 85 ? 39.190 43.675 49.805 1.00 30.03 85 PHE A N 1
ATOM 634 C CA . PHE A 1 85 ? 38.730 44.362 51.014 1.00 31.83 85 PHE A CA 1
ATOM 635 C C . PHE A 1 85 ? 37.320 44.912 50.844 1.00 31.84 85 PHE A C 1
ATOM 636 O O . PHE A 1 85 ? 36.523 44.869 51.782 1.00 32.60 85 PHE A O 1
ATOM 644 N N . ALA A 1 86 ? 36.991 45.436 49.658 1.00 32.06 86 ALA A N 1
ATOM 645 C CA . ALA A 1 86 ? 35.667 46.011 49.462 1.00 32.83 86 ALA A CA 1
ATOM 646 C C . ALA A 1 86 ? 34.568 44.967 49.645 1.00 33.53 86 ALA A C 1
ATOM 647 O O . ALA A 1 86 ? 33.519 45.261 50.229 1.00 31.17 86 ALA A O 1
ATOM 649 N N . VAL A 1 87 ? 34.763 43.754 49.111 1.00 34.09 87 VAL A N 1
ATOM 650 C CA . VAL A 1 87 ? 33.767 42.698 49.309 1.00 32.83 87 VAL A CA 1
ATOM 651 C C . VAL A 1 87 ? 33.684 42.304 50.785 1.00 34.00 87 VAL A C 1
ATOM 652 O O . VAL A 1 87 ? 32.588 42.109 51.327 1.00 34.84 87 VAL A O 1
ATOM 656 N N . GLU A 1 88 ? 34.829 42.184 51.464 1.00 32.91 88 GLU A N 1
ATOM 657 C CA . GLU A 1 88 ? 34.810 41.949 52.910 1.00 33.89 88 GLU A CA 1
ATOM 658 C C . GLU A 1 88 ? 34.081 43.067 53.648 1.00 35.02 88 GLU A C 1
ATOM 659 O O . GLU A 1 88 ? 33.280 42.815 54.560 1.00 33.79 88 GLU A O 1
ATOM 665 N N . ALA A 1 89 ? 34.381 44.318 53.285 1.00 34.00 89 ALA A N 1
ATOM 666 C CA . ALA A 1 89 ? 33.738 45.467 53.917 1.00 34.60 89 ALA A CA 1
ATOM 667 C C . ALA A 1 89 ? 32.219 45.423 53.755 1.00 35.17 89 ALA A C 1
ATOM 668 O O . ALA A 1 89 ? 31.479 45.816 54.666 1.00 33.67 89 ALA A O 1
ATOM 670 N N . ILE A 1 90 ? 31.726 44.970 52.596 1.00 33.38 90 ILE A N 1
ATOM 671 C CA . ILE A 1 90 ? 30.279 44.859 52.431 1.00 33.49 90 ILE A CA 1
ATOM 672 C C . ILE A 1 90 ? 29.690 43.975 53.531 1.00 35.98 90 ILE A C 1
ATOM 673 O O . ILE A 1 90 ? 28.725 44.351 54.207 1.00 34.87 90 ILE A O 1
ATOM 678 N N . THR A 1 91 ? 30.287 42.805 53.763 1.00 35.33 91 THR A N 1
ATOM 679 C CA . THR A 1 91 ? 29.727 41.932 54.793 1.00 37.25 91 THR A CA 1
ATOM 680 C C . THR A 1 91 ? 29.966 42.491 56.190 1.00 36.37 91 THR A C 1
ATOM 681 O O . THR A 1 91 ? 29.092 42.386 57.058 1.00 39.13 91 THR A O 1
ATOM 685 N N . LEU A 1 92 ? 31.132 43.102 56.433 1.00 36.55 92 LEU A N 1
ATOM 686 C CA . LEU A 1 92 ? 31.415 43.662 57.757 1.00 35.45 92 LEU A CA 1
ATOM 687 C C . LEU A 1 92 ? 30.426 44.762 58.119 1.00 37.05 92 LEU A C 1
ATOM 688 O O . LEU A 1 92 ? 29.866 44.783 59.226 1.00 36.90 92 LEU A O 1
ATOM 693 N N . VAL A 1 93 ? 30.233 45.709 57.202 1.00 35.33 93 VAL A N 1
ATOM 694 C CA . VAL A 1 93 ? 29.343 46.836 57.433 1.00 33.99 93 VAL A CA 1
ATOM 695 C C . VAL A 1 93 ? 27.901 46.366 57.532 1.00 35.54 93 VAL A C 1
ATOM 696 O O . VAL A 1 93 ? 27.135 46.854 58.375 1.00 38.87 93 VAL A O 1
ATOM 700 N N . HIS A 1 94 ? 27.503 45.414 56.684 1.00 34.04 94 HIS A N 1
ATOM 701 C CA . HIS A 1 94 ? 26.155 44.864 56.798 1.00 37.36 94 HIS A CA 1
ATOM 702 C C . HIS A 1 94 ? 25.932 44.246 58.178 1.00 39.58 94 HIS A C 1
ATOM 703 O O . HIS A 1 94 ? 24.889 44.462 58.813 1.00 37.37 94 HIS A O 1
ATOM 710 N N . SER A 1 95 ? 26.911 43.483 58.657 1.00 35.85 95 SER A N 1
ATOM 711 C CA . SER A 1 95 ? 26.769 42.834 59.952 1.00 39.74 95 SER A CA 1
ATOM 712 C C . SER A 1 95 ? 26.574 43.862 61.059 1.00 37.04 95 SER A C 1
ATOM 713 O O . SER A 1 95 ? 25.706 43.690 61.922 1.00 40.87 95 SER A O 1
ATOM 716 N N . ARG A 1 96 ? 27.351 44.950 61.043 1.00 36.20 96 ARG A N 1
ATOM 717 C CA . ARG A 1 96 ? 27.191 45.962 62.081 1.00 37.36 96 ARG A CA 1
ATOM 718 C C . ARG A 1 96 ? 25.841 46.653 61.967 1.00 39.47 96 ARG A C 1
ATOM 719 O O . ARG A 1 96 ? 25.183 46.911 62.982 1.00 37.28 96 ARG A O 1
ATOM 727 N N . LEU A 1 97 ? 25.389 46.922 60.736 1.00 36.53 97 LEU A N 1
ATOM 728 C CA . LEU A 1 97 ? 24.125 47.627 60.558 1.00 38.10 97 LEU A CA 1
ATOM 729 C C . LEU A 1 97 ? 22.946 46.799 61.061 1.00 39.48 97 LEU A C 1
ATOM 730 O O . LEU A 1 97 ? 21.981 47.355 61.595 1.00 41.22 97 LEU A O 1
ATOM 735 N N . GLU A 1 98 ? 22.996 45.472 60.895 1.00 39.10 98 GLU A N 1
ATOM 736 C CA . GLU A 1 98 ? 21.938 44.625 61.450 1.00 39.87 98 GLU A CA 1
ATOM 737 C C . GLU A 1 98 ? 21.872 44.746 62.970 1.00 41.12 98 GLU A C 1
ATOM 738 O O . GLU A 1 98 ? 20.779 44.767 63.554 1.00 39.29 98 GLU A O 1
ATOM 744 N N . ALA A 1 99 ? 23.031 44.807 63.627 1.00 39.10 99 ALA A N 1
ATOM 745 C CA . ALA A 1 99 ? 23.044 44.994 65.073 1.00 42.61 99 ALA A CA 1
ATOM 746 C C . ALA A 1 99 ? 22.583 46.400 65.443 1.00 43.44 99 ALA A C 1
ATOM 747 O O . ALA A 1 99 ? 21.791 46.573 66.377 1.00 40.66 99 ALA A O 1
ATOM 749 N N . ILE A 1 100 ? 23.045 47.414 64.700 1.00 40.16 100 ILE A N 1
ATOM 750 C CA . ILE A 1 100 ? 22.636 48.795 64.965 1.00 40.23 100 ILE A CA 1
ATOM 751 C C . ILE A 1 100 ? 21.140 48.964 64.742 1.00 41.32 100 ILE A C 1
ATOM 752 O O . ILE A 1 100 ? 20.444 49.597 65.547 1.00 41.29 100 ILE A O 1
ATOM 757 N N . TYR A 1 101 ? 20.621 48.414 63.644 1.00 41.07 101 TYR A N 1
ATOM 758 C CA . TYR A 1 101 ? 19.202 48.577 63.340 1.00 41.22 101 TYR A CA 1
ATOM 759 C C . TYR A 1 101 ? 18.337 47.908 64.402 1.00 43.82 101 TYR A C 1
ATOM 760 O O . TYR A 1 101 ? 17.278 48.432 64.777 1.00 43.59 101 TYR A O 1
ATOM 769 N N . ALA A 1 102 ? 18.768 46.744 64.892 1.00 40.45 102 ALA A N 1
ATOM 770 C CA . ALA A 1 102 ? 18.023 46.066 65.949 1.00 45.16 102 ALA A CA 1
ATOM 771 C C . ALA A 1 102 ? 17.990 46.915 67.213 1.00 43.37 102 ALA A C 1
ATOM 772 O O . ALA A 1 102 ? 16.927 47.122 67.806 1.00 44.27 102 ALA A O 1
ATOM 774 N N . GLU A 1 103 ? 19.149 47.449 67.616 1.00 42.23 103 GLU A N 1
ATOM 775 C CA . GLU A 1 103 ? 19.223 48.244 68.839 1.00 43.30 103 GLU A CA 1
ATOM 776 C C . GLU A 1 103 ? 18.371 49.509 68.741 1.00 44.12 103 GLU A C 1
ATOM 777 O O . GLU A 1 103 ? 17.693 49.877 69.704 1.00 44.52 103 GLU A O 1
ATOM 783 N N . LEU A 1 104 ? 18.376 50.184 67.585 1.00 44.68 104 LEU A N 1
ATOM 784 C CA . LEU A 1 104 ? 17.617 51.419 67.400 1.00 43.54 104 LEU A CA 1
ATOM 785 C C . LEU A 1 104 ? 16.167 51.185 66.985 1.00 45.79 104 LEU A C 1
ATOM 786 O O . LEU A 1 104 ? 15.442 52.161 66.763 1.00 46.36 104 LEU A O 1
ATOM 791 N N . ASP A 1 105 ? 15.739 49.926 66.850 1.00 43.88 105 ASP A N 1
ATOM 792 C CA . ASP A 1 105 ? 14.363 49.580 66.477 1.00 44.74 105 ASP A CA 1
ATOM 793 C C . ASP A 1 105 ? 13.992 50.101 65.081 1.00 46.72 105 ASP A C 1
ATOM 794 O O . ASP A 1 105 ? 12.876 50.566 64.841 1.00 45.60 105 ASP A O 1
ATOM 799 N N . LEU A 1 106 ? 14.922 49.994 64.140 1.00 44.78 106 LEU A N 1
ATOM 800 C CA . LEU A 1 106 ? 14.675 50.374 62.757 1.00 46.87 106 LEU A CA 1
ATOM 801 C C . LEU A 1 106 ? 14.264 49.152 61.943 1.00 48.30 106 LEU A C 1
ATOM 802 O O . LEU A 1 106 ? 14.652 48.021 62.252 1.00 48.67 106 LEU A O 1
ATOM 807 N N . ALA A 1 107 ? 13.470 49.394 60.896 1.00 50.25 107 ALA A N 1
ATOM 808 C CA . ALA A 1 107 ? 13.049 48.324 60.003 1.00 49.72 107 ALA A CA 1
ATOM 809 C C . ALA A 1 107 ? 14.242 47.800 59.217 1.00 50.50 107 ALA A C 1
ATOM 810 O O . ALA A 1 107 ? 15.084 48.570 58.749 1.00 51.92 107 ALA A O 1
ATOM 812 N N . ASP A 1 108 ? 14.312 46.478 59.073 1.00 51.21 108 ASP A N 1
ATOM 813 C CA . ASP A 1 108 ? 15.500 45.823 58.542 1.00 50.15 108 ASP A CA 1
ATOM 814 C C . ASP A 1 108 ? 15.242 45.099 57.226 1.00 50.02 108 ASP A C 1
ATOM 815 O O . ASP A 1 108 ? 16.106 44.345 56.776 1.00 49.12 108 ASP A O 1
ATOM 820 N N . GLY A 1 109 ? 14.085 45.319 56.598 1.00 50.57 109 GLY A N 1
ATOM 821 C CA . GLY A 1 109 ? 13.794 44.667 55.327 1.00 51.61 109 GLY A CA 1
ATOM 822 C C . GLY A 1 109 ? 14.873 44.871 54.280 1.00 50.88 109 GLY A C 1
ATOM 823 O O . GLY A 1 109 ? 15.275 43.923 53.598 1.00 50.14 109 GLY A O 1
ATOM 824 N N . THR A 1 110 ? 15.373 46.107 54.150 1.00 49.32 110 THR A N 1
ATOM 825 C CA . THR A 1 110 ? 16.369 46.409 53.121 1.00 50.60 110 THR A CA 1
ATOM 826 C C . THR A 1 110 ? 17.689 45.703 53.403 1.00 48.86 110 THR A C 1
ATOM 827 O O . THR A 1 110 ? 18.384 45.274 52.473 1.00 46.64 110 THR A O 1
ATOM 831 N N . LEU A 1 111 ? 18.046 45.569 54.679 1.00 47.82 111 LEU A N 1
ATOM 832 C CA . LEU A 1 111 ? 19.234 44.804 55.048 1.00 47.90 111 LEU A CA 1
ATOM 833 C C . LEU A 1 111 ? 19.113 43.351 54.616 1.00 47.79 111 LEU A C 1
ATOM 834 O O . LEU A 1 111 ? 20.081 42.758 54.131 1.00 48.27 111 LEU A O 1
ATOM 839 N N . HIS A 1 112 ? 17.934 42.755 54.794 1.00 48.17 112 HIS A N 1
ATOM 840 C CA . HIS A 1 112 ? 17.725 41.397 54.304 1.00 48.58 112 HIS A CA 1
ATOM 841 C C . HIS A 1 112 ? 17.875 41.329 52.785 1.00 49.18 112 HIS A C 1
ATOM 842 O O . HIS A 1 112 ? 18.433 40.359 52.255 1.00 49.37 112 HIS A O 1
ATOM 849 N N . ALA A 1 113 ? 17.393 42.352 52.066 1.00 48.69 113 ALA A N 1
ATOM 850 C CA . ALA A 1 113 ? 17.511 42.354 50.608 1.00 49.25 113 ALA A CA 1
ATOM 851 C C . ALA A 1 113 ? 18.970 42.335 50.168 1.00 49.34 113 ALA A C 1
ATOM 852 O O . ALA A 1 113 ? 19.341 41.588 49.256 1.00 51.83 113 ALA A O 1
ATOM 854 N N . ILE A 1 114 ? 19.811 43.143 50.810 1.00 45.99 114 ILE A N 1
ATOM 855 C CA . ILE A 1 114 ? 21.220 43.219 50.436 1.00 48.15 114 ILE A CA 1
ATOM 856 C C . ILE A 1 114 ? 21.925 41.891 50.694 1.00 49.97 114 ILE A C 1
ATOM 857 O O . ILE A 1 114 ? 22.756 41.449 49.892 1.00 48.65 114 ILE A O 1
ATOM 862 N N . ALA A 1 115 ? 21.620 41.241 51.824 1.00 48.95 115 ALA A N 1
ATOM 863 C CA . ALA A 1 115 ? 22.263 39.966 52.135 1.00 47.96 115 ALA A CA 1
ATOM 864 C C . ALA A 1 115 ? 21.869 38.876 51.145 1.00 49.21 115 ALA A C 1
ATOM 865 O O . ALA A 1 115 ? 22.683 38.003 50.831 1.00 50.17 115 ALA A O 1
ATOM 867 N N . ALA A 1 116 ? 20.642 38.907 50.639 1.00 47.93 116 ALA A N 1
ATOM 868 C CA . ALA A 1 116 ? 20.178 37.933 49.663 1.00 51.69 116 ALA A CA 1
ATOM 869 C C . ALA A 1 116 ? 20.475 38.344 48.227 1.00 50.41 116 ALA A C 1
ATOM 870 O O . ALA A 1 116 ? 20.035 37.658 47.296 1.00 54.64 116 ALA A O 1
ATOM 872 N N . ASP A 1 117 ? 21.193 39.448 48.024 1.00 51.46 117 ASP A N 1
ATOM 873 C CA . ASP A 1 117 ? 21.475 39.928 46.673 1.00 51.26 117 ASP A CA 1
ATOM 874 C C . ASP A 1 117 ? 22.352 38.925 45.936 1.00 49.38 117 ASP A C 1
ATOM 875 O O . ASP A 1 117 ? 23.369 38.470 46.465 1.00 48.99 117 ASP A O 1
ATOM 880 N N . GLN A 1 118 ? 21.952 38.574 44.712 1.00 51.32 118 GLN A N 1
ATOM 881 C CA . GLN A 1 118 ? 22.716 37.581 43.966 1.00 49.96 118 GLN A CA 1
ATOM 882 C C . GLN A 1 118 ? 24.074 38.119 43.538 1.00 46.26 118 GLN A C 1
ATOM 883 O O . GLN A 1 118 ? 25.020 37.342 43.389 1.00 43.91 118 GLN A O 1
ATOM 889 N N . LYS A 1 119 ? 24.209 39.443 43.398 1.00 47.49 119 LYS A N 1
ATOM 890 C CA . LYS A 1 119 ? 25.511 40.021 43.073 1.00 45.71 119 LYS A CA 1
ATOM 891 C C . LYS A 1 119 ? 26.503 39.847 44.214 1.00 43.09 119 LYS A C 1
ATOM 892 O O . LYS A 1 119 ? 27.693 39.599 43.976 1.00 37.68 119 LYS A O 1
ATOM 898 N N . LEU A 1 120 ? 26.041 39.981 45.462 1.00 43.84 120 LEU A N 1
ATOM 899 C CA . LEU A 1 120 ? 26.932 39.762 46.598 1.00 42.10 120 LEU A CA 1
ATOM 900 C C . LEU A 1 120 ? 27.402 38.312 46.655 1.00 40.35 120 LEU A C 1
ATOM 901 O O . LEU A 1 120 ? 28.586 38.038 46.880 1.00 38.99 120 LEU A O 1
ATOM 906 N N . ARG A 1 121 ? 26.479 37.364 46.477 1.00 41.02 121 ARG A N 1
ATOM 907 C CA . ARG A 1 121 ? 26.874 35.959 46.428 1.00 42.22 121 ARG A CA 1
ATOM 908 C C . ARG A 1 121 ? 27.871 35.697 45.296 1.00 40.65 121 ARG A C 1
ATOM 909 O O . ARG A 1 121 ? 28.845 34.955 45.482 1.00 39.52 121 ARG A O 1
ATOM 917 N N . ALA A 1 122 ? 27.662 36.312 44.121 1.00 39.52 122 ALA A N 1
ATOM 918 C CA . ALA A 1 122 ? 28.616 36.118 43.028 1.00 40.20 122 ALA A CA 1
ATOM 919 C C . ALA A 1 122 ? 29.977 36.720 43.356 1.00 39.24 122 ALA A C 1
ATOM 920 O O . ALA A 1 122 ? 31.007 36.160 42.962 1.00 38.25 122 ALA A O 1
ATOM 922 N N . LEU A 1 123 ? 30.012 37.835 44.096 1.00 38.52 123 LEU A N 1
ATOM 923 C CA . LEU A 1 123 ? 31.297 38.411 44.491 1.00 37.90 123 LEU A CA 1
ATOM 924 C C . LEU A 1 123 ? 32.041 37.519 45.481 1.00 35.91 123 LEU A C 1
ATOM 925 O O . LEU A 1 123 ? 33.265 37.366 45.385 1.00 35.26 123 LEU A O 1
ATOM 930 N N . ARG A 1 124 ? 31.331 36.946 46.459 1.00 36.84 124 ARG A N 1
ATOM 931 C CA . ARG A 1 124 ? 31.961 35.984 47.363 1.00 37.36 124 ARG A CA 1
ATOM 932 C C . ARG A 1 124 ? 32.611 34.851 46.578 1.00 35.86 124 ARG A C 1
ATOM 933 O O . ARG A 1 124 ? 33.748 34.449 46.853 1.00 34.64 124 ARG A O 1
ATOM 941 N N . ARG A 1 125 ? 31.873 34.307 45.610 1.00 35.47 125 ARG A N 1
ATOM 942 C CA . ARG A 1 125 ? 32.345 33.171 44.831 1.00 37.95 125 ARG A CA 1
ATOM 943 C C . ARG A 1 125 ? 33.426 33.547 43.823 1.00 37.86 125 ARG A C 1
ATOM 944 O O . ARG A 1 125 ? 34.106 32.657 43.310 1.00 38.68 125 ARG A O 1
ATOM 952 N N . SER A 1 126 ? 33.607 34.826 43.507 1.00 36.43 126 SER A N 1
ATOM 953 C CA . SER A 1 126 ? 34.634 35.193 42.537 1.00 37.87 126 SER A CA 1
ATOM 954 C C . SER A 1 126 ? 35.787 35.953 43.171 1.00 40.61 126 SER A C 1
ATOM 955 O O . SER A 1 126 ? 36.948 35.597 42.971 1.00 44.28 126 SER A O 1
ATOM 958 N N . VAL A 1 127 ? 35.505 36.975 43.973 1.00 37.32 127 VAL A N 1
ATOM 959 C CA . VAL A 1 127 ? 36.591 37.766 44.538 1.00 36.29 127 VAL A CA 1
ATOM 960 C C . VAL A 1 127 ? 37.143 37.102 45.797 1.00 34.76 127 VAL A C 1
ATOM 961 O O . VAL A 1 127 ? 38.354 37.112 46.041 1.00 33.15 127 VAL A O 1
ATOM 965 N N . LEU A 1 128 ? 36.280 36.500 46.610 1.00 33.56 128 LEU A N 1
ATOM 966 C CA . LEU A 1 128 ? 36.731 35.869 47.845 1.00 36.53 128 LEU A CA 1
ATOM 967 C C . LEU A 1 128 ? 36.838 34.351 47.710 1.00 37.86 128 LEU A C 1
ATOM 968 O O . LEU A 1 128 ? 36.940 33.653 48.725 1.00 36.93 128 LEU A O 1
ATOM 973 N N . SER A 1 129 ? 36.828 33.821 46.483 1.00 34.58 129 SER A N 1
ATOM 974 C CA . SER A 1 129 ? 36.993 32.380 46.339 1.00 38.32 129 SER A CA 1
ATOM 975 C C . SER A 1 129 ? 38.382 31.957 46.822 1.00 37.74 129 SER A C 1
ATOM 976 O O . SER A 1 129 ? 39.331 32.741 46.840 1.00 36.54 129 SER A O 1
ATOM 979 N N . SER A 1 130 ? 38.503 30.686 47.201 1.00 37.29 130 SER A N 1
ATOM 980 C CA . SER A 1 130 ? 39.809 30.187 47.617 1.00 37.04 130 SER A CA 1
ATOM 981 C C . SER A 1 130 ? 40.839 30.268 46.485 1.00 37.35 130 SER A C 1
ATOM 982 O O . SER A 1 130 ? 42.013 30.570 46.734 1.00 34.82 130 SER A O 1
ATOM 985 N N . THR A 1 131 ? 40.428 30.044 45.225 1.00 37.20 131 THR A N 1
ATOM 986 C CA . THR A 1 131 ? 41.427 30.142 44.161 1.00 36.28 131 THR A CA 1
ATOM 987 C C . THR A 1 131 ? 41.819 31.598 43.909 1.00 36.19 131 THR A C 1
ATOM 988 O O . THR A 1 131 ? 42.994 31.891 43.679 1.00 35.68 131 THR A O 1
ATOM 992 N N . ALA A 1 132 ? 40.869 32.533 44.006 1.00 36.09 132 ALA A N 1
ATOM 993 C CA . ALA A 1 132 ? 41.204 33.943 43.775 1.00 37.09 132 ALA A CA 1
ATOM 994 C C . ALA A 1 132 ? 42.107 34.492 44.881 1.00 36.24 132 ALA A C 1
ATOM 995 O O . ALA A 1 132 ? 43.056 35.246 44.614 1.00 34.13 132 ALA A O 1
ATOM 997 N N . LEU A 1 133 ? 41.836 34.121 46.130 1.00 34.47 133 LEU A N 1
ATOM 998 C CA . LEU A 1 133 ? 42.704 34.550 47.221 1.00 34.46 133 LEU A CA 1
ATOM 999 C C . LEU A 1 133 ? 44.095 33.948 47.069 1.00 33.79 133 LEU A C 1
ATOM 1000 O O . LEU A 1 133 ? 45.105 34.623 47.310 1.00 32.81 133 LEU A O 1
ATOM 1005 N N . HIS A 1 134 ? 44.167 32.679 46.660 1.00 33.43 134 HIS A N 1
ATOM 1006 C CA . HIS A 1 134 ? 45.463 32.037 46.475 1.00 35.48 134 HIS A CA 1
ATOM 1007 C C . HIS A 1 134 ? 46.234 32.678 45.325 1.00 36.16 134 HIS A C 1
ATOM 1008 O O . HIS A 1 134 ? 47.448 32.900 45.428 1.00 34.43 134 HIS A O 1
ATOM 1015 N N . ASP A 1 135 ? 45.547 32.985 44.223 1.00 35.24 135 ASP A N 1
ATOM 1016 C CA . ASP A 1 135 ? 46.216 33.658 43.111 1.00 37.31 135 ASP A CA 1
ATOM 1017 C C . ASP A 1 135 ? 46.750 35.027 43.533 1.00 35.80 135 ASP A C 1
ATOM 1018 O O . ASP A 1 135 ? 47.859 35.414 43.140 1.00 34.76 135 ASP A O 1
ATOM 1023 N N . SER A 1 136 ? 45.980 35.777 44.334 1.00 34.18 136 SER A N 1
ATOM 1024 C CA . SER A 1 136 ? 46.471 37.075 44.802 1.00 35.09 136 SER A CA 1
ATOM 1025 C C . SER A 1 136 ? 47.713 36.919 45.672 1.00 35.50 136 SER A C 1
ATOM 1026 O O . SER A 1 136 ? 48.639 37.735 45.590 1.00 33.01 136 SER A O 1
ATOM 1029 N N . ALA A 1 137 ? 47.751 35.878 46.521 1.00 32.55 137 ALA A N 1
ATOM 1030 C CA . ALA A 1 137 ? 48.933 35.659 47.350 1.00 34.24 137 ALA A CA 1
ATOM 1031 C C . ALA A 1 137 ? 50.155 35.319 46.503 1.00 34.76 137 ALA A C 1
ATOM 1032 O O . ALA A 1 137 ? 51.261 35.792 46.785 1.00 37.02 137 ALA A O 1
ATOM 1034 N N . ARG A 1 138 ? 49.993 34.465 45.496 1.00 35.73 138 ARG A N 1
ATOM 1035 C CA . ARG A 1 138 ? 51.123 34.179 44.616 1.00 38.05 138 ARG A CA 1
ATOM 1036 C C . ARG A 1 138 ? 51.591 35.438 43.892 1.00 36.60 138 ARG A C 1
ATOM 1037 O O . ARG A 1 138 ? 52.796 35.680 43.772 1.00 37.64 138 ARG A O 1
ATOM 1045 N N . LEU A 1 139 ? 50.660 36.274 43.438 1.00 35.83 139 LEU A N 1
ATOM 1046 C CA . LEU A 1 139 ? 51.061 37.522 42.792 1.00 38.13 139 LEU A CA 1
ATOM 1047 C C . LEU A 1 139 ? 51.837 38.430 43.751 1.00 38.51 139 LEU A C 1
ATOM 1048 O O . LEU A 1 139 ? 52.779 39.122 43.336 1.00 35.03 139 LEU A O 1
ATOM 1053 N N . MET A 1 140 ? 51.462 38.448 45.043 1.00 35.24 140 MET A N 1
ATOM 1054 C CA . MET A 1 140 ? 52.194 39.283 45.990 1.00 34.46 140 MET A CA 1
ATOM 1055 C C . MET A 1 140 ? 53.630 38.811 46.146 1.00 36.50 140 MET A C 1
ATOM 1056 O O . MET A 1 140 ? 54.545 39.625 46.315 1.00 35.80 140 MET A O 1
ATOM 1061 N N . VAL A 1 141 ? 53.841 37.495 46.147 1.00 34.85 141 VAL A N 1
ATOM 1062 C CA . VAL A 1 141 ? 55.192 36.966 46.299 1.00 38.07 141 VAL A CA 1
ATOM 1063 C C . VAL A 1 141 ? 56.017 37.253 45.048 1.00 41.55 141 VAL A C 1
ATOM 1064 O O . VAL A 1 141 ? 57.244 37.413 45.117 1.00 44.58 141 VAL A O 1
ATOM 1068 N N . GLU A 1 142 ? 55.365 37.367 43.898 1.00 38.30 142 GLU A N 1
ATOM 1069 C CA . GLU A 1 142 ? 56.100 37.631 42.669 1.00 42.89 142 GLU A CA 1
ATOM 1070 C C . GLU A 1 142 ? 56.531 39.087 42.580 1.00 42.21 142 GLU A C 1
ATOM 1071 O O . GLU A 1 142 ? 57.626 39.379 42.102 1.00 43.92 142 GLU A O 1
ATOM 1077 N N . ARG A 1 143 ? 55.686 40.010 43.035 1.00 42.07 143 ARG A N 1
ATOM 1078 C CA . ARG A 1 143 ? 55.933 41.449 42.907 1.00 41.23 143 ARG A CA 1
ATOM 1079 C C . ARG A 1 143 ? 55.520 42.137 44.198 1.00 41.75 143 ARG A C 1
ATOM 1080 O O . ARG A 1 143 ? 54.523 42.868 44.241 1.00 39.98 143 ARG A O 1
ATOM 1088 N N . PRO A 1 144 ? 56.268 41.921 45.282 1.00 40.12 144 PRO A N 1
ATOM 1089 C CA . PRO A 1 144 ? 55.885 42.551 46.553 1.00 39.67 144 PRO A CA 1
ATOM 1090 C C . PRO A 1 144 ? 55.997 44.062 46.513 1.00 39.76 144 PRO A C 1
ATOM 1091 O O . PRO A 1 144 ? 55.274 44.751 47.239 1.00 35.28 144 PRO A O 1
ATOM 1095 N N . GLU A 1 145 ? 56.860 44.602 45.657 1.00 41.03 145 GLU A N 1
ATOM 1096 C CA . GLU A 1 145 ? 56.983 46.047 45.544 1.00 41.98 145 GLU A CA 1
ATOM 1097 C C . GLU A 1 145 ? 55.739 46.714 44.949 1.00 41.02 145 GLU A C 1
ATOM 1098 O O . GLU A 1 145 ? 55.630 47.944 45.018 1.00 41.68 145 GLU A O 1
ATOM 1104 N N . GLN A 1 146 ? 54.795 45.946 44.400 1.00 39.90 146 GLN A N 1
ATOM 1105 C CA . GLN A 1 146 ? 53.533 46.488 43.899 1.00 40.06 146 GLN A CA 1
ATOM 1106 C C . GLN A 1 146 ? 52.429 46.560 44.956 1.00 37.84 146 GLN A C 1
ATOM 1107 O O . GLN A 1 146 ? 51.360 47.115 44.672 1.00 33.62 146 GLN A O 1
ATOM 1113 N N . ILE A 1 147 ? 52.647 46.000 46.150 1.00 35.62 147 ILE A N 1
ATOM 1114 C CA . ILE A 1 147 ? 51.632 46.028 47.203 1.00 34.72 147 ILE A CA 1
ATOM 1115 C C . ILE A 1 147 ? 51.549 47.426 47.796 1.00 33.60 147 ILE A C 1
ATOM 1116 O O . ILE A 1 147 ? 52.555 47.973 48.256 1.00 35.45 147 ILE A O 1
ATOM 1121 N N . GLY A 1 148 ? 50.346 47.994 47.816 1.00 30.24 148 GLY A N 1
ATOM 1122 C CA . GLY A 1 148 ? 50.139 49.318 48.383 1.00 33.59 148 GLY A CA 1
ATOM 1123 C C . GLY A 1 148 ? 50.867 50.447 47.680 1.00 35.43 148 GLY A C 1
ATOM 1124 O O . GLY A 1 148 ? 51.293 51.406 48.336 1.00 34.56 148 GLY A O 1
ATOM 1125 N N . GLN A 1 149 ? 51.000 50.375 46.356 1.00 33.37 149 GLN A N 1
ATOM 1126 C CA . GLN A 1 149 ? 51.667 51.428 45.586 1.00 35.49 149 GLN A CA 1
ATOM 1127 C C . GLN A 1 149 ? 50.703 52.588 45.360 1.00 37.84 149 GLN A C 1
ATOM 1128 O O . GLN A 1 149 ? 50.183 52.793 44.257 1.00 35.38 149 GLN A O 1
ATOM 1134 N N . VAL A 1 150 ? 50.496 53.381 46.420 1.00 34.79 150 VAL A N 1
ATOM 1135 C CA . VAL A 1 150 ? 49.611 54.530 46.325 1.00 36.89 150 VAL A CA 1
ATOM 1136 C C . VAL A 1 150 ? 50.210 55.551 45.367 1.00 40.38 150 VAL A C 1
ATOM 1137 O O . VAL A 1 150 ? 51.421 55.567 45.090 1.00 37.97 150 VAL A O 1
ATOM 1141 N N . ALA A 1 151 ? 49.336 56.401 44.834 1.00 41.72 151 ALA A N 1
ATOM 1142 C CA . ALA A 1 151 ? 49.753 57.436 43.895 1.00 43.93 151 ALA A CA 1
ATOM 1143 C C . ALA A 1 151 ? 50.597 58.484 44.610 1.00 46.85 151 ALA A C 1
ATOM 1144 O O . ALA A 1 151 ? 50.131 59.121 45.559 1.00 48.91 151 ALA A O 1
ATOM 1146 N N . MET A 1 152 ? 51.851 58.635 44.184 1.00 51.06 152 MET A N 1
ATOM 1147 C CA . MET A 1 152 ? 52.696 59.751 44.590 1.00 51.38 152 MET A CA 1
ATOM 1148 C C . MET A 1 152 ? 53.381 60.298 43.355 1.00 53.39 152 MET A C 1
ATOM 1149 O O . MET A 1 152 ? 53.677 59.563 42.411 1.00 57.32 152 MET A O 1
ATOM 1154 N N . GLY A 1 153 ? 53.654 61.586 43.375 1.00 54.44 153 GLY A N 1
ATOM 1155 C CA . GLY A 1 153 ? 54.589 62.131 42.426 1.00 54.72 153 GLY A CA 1
ATOM 1156 C C . GLY A 1 153 ? 55.942 61.466 42.563 1.00 53.27 153 GLY A C 1
ATOM 1157 O O . GLY A 1 153 ? 56.227 60.703 43.489 1.00 52.76 153 GLY A O 1
ATOM 1158 N N . ASP A 1 154 ? 56.802 61.785 41.605 1.00 54.49 154 ASP A N 1
ATOM 1159 C CA . ASP A 1 154 ? 58.147 61.237 41.622 1.00 55.22 154 ASP A CA 1
ATOM 1160 C C . ASP A 1 154 ? 58.939 61.750 42.811 1.00 50.24 154 ASP A C 1
ATOM 1161 O O . ASP A 1 154 ? 59.784 61.024 43.340 1.00 51.39 154 ASP A O 1
ATOM 1166 N N . GLU A 1 155 ? 58.677 62.983 43.248 1.00 49.80 155 GLU A N 1
ATOM 1167 C CA . GLU A 1 155 ? 59.427 63.543 44.365 1.00 52.63 155 GLU A CA 1
ATOM 1168 C C . GLU A 1 155 ? 59.157 62.755 45.635 1.00 47.54 155 GLU A C 1
ATOM 1169 O O . GLU A 1 155 ? 60.081 62.223 46.251 1.00 47.20 155 GLU A O 1
ATOM 1175 N N . LEU A 1 156 ? 57.883 62.643 46.020 1.00 45.93 156 LEU A N 1
ATOM 1176 C CA . LEU A 1 156 ? 57.529 61.843 47.191 1.00 48.32 156 LEU A CA 1
ATOM 1177 C C . LEU A 1 156 ? 58.037 60.416 47.045 1.00 46.97 156 LEU A C 1
ATOM 1178 O O . LEU A 1 156 ? 58.540 59.824 48.008 1.00 43.26 156 LEU A O 1
ATOM 1183 N N . SER A 1 157 ? 57.951 59.864 45.827 1.00 46.54 157 SER A N 1
ATOM 1184 C CA . SER A 1 157 ? 58.398 58.495 45.600 1.00 46.53 157 SER A CA 1
ATOM 1185 C C . SER A 1 157 ? 59.896 58.345 45.852 1.00 46.62 157 SER A C 1
ATOM 1186 O O . SER A 1 157 ? 60.346 57.310 46.360 1.00 42.62 157 SER A O 1
ATOM 1189 N N . MET A 1 158 ? 60.685 59.374 45.522 1.00 45.29 158 MET A N 1
ATOM 1190 C CA . MET A 1 158 ? 62.118 59.307 45.793 1.00 46.20 158 MET A CA 1
ATOM 1191 C C . MET A 1 158 ? 62.449 59.598 47.260 1.00 43.16 158 MET A C 1
ATOM 1192 O O . MET A 1 158 ? 63.461 59.104 47.766 1.00 40.78 158 MET A O 1
ATOM 1197 N N . ILE A 1 159 ? 61.650 60.423 47.943 1.00 41.96 159 ILE A N 1
ATOM 1198 C CA . ILE A 1 159 ? 61.830 60.566 49.382 1.00 43.22 159 ILE A CA 1
ATOM 1199 C C . ILE A 1 159 ? 61.600 59.220 50.058 1.00 41.93 159 ILE A C 1
ATOM 1200 O O . ILE A 1 159 ? 62.402 58.785 50.891 1.00 39.79 159 ILE A O 1
ATOM 1205 N N . GLU A 1 160 ? 60.543 58.508 49.641 1.00 40.59 160 GLU A N 1
ATOM 1206 C CA . GLU A 1 160 ? 60.274 57.163 50.144 1.00 40.09 160 GLU A CA 1
ATOM 1207 C C . GLU A 1 160 ? 61.462 56.232 49.930 1.00 42.23 160 GLU A C 1
ATOM 1208 O O . GLU A 1 160 ? 61.861 55.498 50.844 1.00 40.14 160 GLU A O 1
ATOM 1214 N N . ASP A 1 161 ? 62.017 56.220 48.713 1.00 40.52 161 ASP A N 1
ATOM 1215 C CA . ASP A 1 161 ? 63.143 55.337 48.419 1.00 42.78 161 ASP A CA 1
ATOM 1216 C C . ASP A 1 161 ? 64.344 55.633 49.309 1.00 41.23 161 ASP A C 1
ATOM 1217 O O . ASP A 1 161 ? 64.985 54.706 49.812 1.00 41.16 161 ASP A O 1
ATOM 1222 N N . GLN A 1 162 ? 64.682 56.913 49.487 1.00 40.53 162 GLN A N 1
ATOM 1223 C CA . GLN A 1 162 ? 65.811 57.285 50.339 1.00 42.00 162 GLN A CA 1
ATOM 1224 C C . GLN A 1 162 ? 65.601 56.820 51.772 1.00 41.23 162 GLN A C 1
ATOM 1225 O O . GLN A 1 162 ? 66.522 56.291 52.415 1.00 40.34 162 GLN A O 1
ATOM 1231 N N . PHE A 1 163 ? 64.406 57.058 52.312 1.00 40.32 163 PHE A N 1
ATOM 1232 C CA . PHE A 1 163 ? 64.175 56.697 53.704 1.00 38.69 163 PHE A CA 1
ATOM 1233 C C . PHE A 1 163 ? 64.012 55.197 53.896 1.00 39.36 163 PHE A C 1
ATOM 1234 O O . PHE A 1 163 ? 64.358 54.682 54.963 1.00 35.20 163 PHE A O 1
ATOM 1242 N N . ARG A 1 164 ? 63.514 54.475 52.887 1.00 40.02 164 ARG A N 1
ATOM 1243 C CA . ARG A 1 164 ? 63.485 53.022 53.008 1.00 36.96 164 ARG A CA 1
ATOM 1244 C C . ARG A 1 164 ? 64.895 52.460 53.027 1.00 38.43 164 ARG A C 1
ATOM 1245 O O . ARG A 1 164 ? 65.194 51.539 53.801 1.00 37.09 164 ARG A O 1
ATOM 1253 N N . ARG A 1 165 ? 65.781 53.021 52.204 1.00 38.21 165 ARG A N 1
ATOM 1254 C CA . ARG A 1 165 ? 67.172 52.583 52.204 1.00 40.56 165 ARG A CA 1
ATOM 1255 C C . ARG A 1 165 ? 67.818 52.850 53.552 1.00 37.86 165 ARG A C 1
ATOM 1256 O O . ARG A 1 165 ? 68.502 51.982 54.102 1.00 38.37 165 ARG A O 1
ATOM 1264 N N . PHE A 1 166 ? 67.618 54.059 54.090 1.00 38.18 166 PHE A N 1
ATOM 1265 C CA . PHE A 1 166 ? 68.181 54.414 55.391 1.00 38.32 166 PHE A CA 1
ATOM 1266 C C . PHE A 1 166 ? 67.617 53.531 56.498 1.00 39.34 166 PHE A C 1
ATOM 1267 O O . PHE A 1 166 ? 68.359 53.070 57.377 1.00 40.70 166 PHE A O 1
ATOM 1275 N N . ALA A 1 167 ? 66.300 53.307 56.487 1.00 37.58 167 ALA A N 1
ATOM 1276 C CA . ALA A 1 167 ? 65.674 52.489 57.519 1.00 37.63 167 ALA A CA 1
ATOM 1277 C C . ALA A 1 167 ? 66.225 51.068 57.496 1.00 38.51 167 ALA A C 1
ATOM 1278 O O . ALA A 1 167 ? 66.477 50.466 58.554 1.00 36.79 167 ALA A O 1
ATOM 1280 N N . ALA A 1 168 ? 66.440 50.532 56.291 1.00 35.90 168 ALA A N 1
ATOM 1281 C CA . ALA A 1 168 ? 66.963 49.180 56.137 1.00 38.51 168 ALA A CA 1
ATOM 1282 C C . ALA A 1 168 ? 68.433 49.110 56.527 1.00 39.62 168 ALA A C 1
ATOM 1283 O O . ALA A 1 168 ? 68.863 48.139 57.160 1.00 40.46 168 ALA A O 1
ATOM 1285 N N . ASP A 1 169 ? 69.218 50.127 56.157 1.00 38.37 169 ASP A N 1
ATOM 1286 C CA . ASP A 1 169 ? 70.663 50.084 56.363 1.00 40.41 169 ASP A CA 1
ATOM 1287 C C . ASP A 1 169 ? 71.049 50.421 57.803 1.00 41.20 169 ASP A C 1
ATOM 1288 O O . ASP A 1 169 ? 71.979 49.825 58.355 1.00 38.77 169 ASP A O 1
ATOM 1293 N N . THR A 1 170 ? 70.375 51.395 58.408 1.00 39.03 170 THR A N 1
ATOM 1294 C CA . THR A 1 170 ? 70.796 51.978 59.672 1.00 39.91 170 THR A CA 1
ATOM 1295 C C . THR A 1 170 ? 69.860 51.674 60.832 1.00 38.94 170 THR A C 1
ATOM 1296 O O . THR A 1 170 ? 70.338 51.372 61.922 1.00 38.14 170 THR A O 1
ATOM 1300 N N . VAL A 1 171 ? 68.542 51.727 60.629 1.00 38.37 171 VAL A N 1
ATOM 1301 C CA . VAL A 1 171 ? 67.602 51.552 61.732 1.00 34.95 171 VAL A CA 1
ATOM 1302 C C . VAL A 1 171 ? 67.361 50.069 62.010 1.00 36.91 171 VAL A C 1
ATOM 1303 O O . VAL A 1 171 ? 67.481 49.611 63.156 1.00 33.84 171 VAL A O 1
ATOM 1307 N N . ALA A 1 172 ? 67.016 49.302 60.972 1.00 35.30 172 ALA A N 1
ATOM 1308 C CA . ALA A 1 172 ? 66.672 47.892 61.157 1.00 35.06 172 ALA A CA 1
ATOM 1309 C C . ALA A 1 172 ? 67.740 47.081 61.882 1.00 34.45 172 ALA A C 1
ATOM 1310 O O . ALA A 1 172 ? 67.364 46.200 62.675 1.00 34.86 172 ALA A O 1
ATOM 1312 N N . PRO A 1 173 ? 69.049 47.295 61.674 1.00 35.14 173 PRO A N 1
ATOM 1313 C CA . PRO A 1 173 ? 70.040 46.482 62.409 1.00 36.14 173 PRO A CA 1
ATOM 1314 C C . PRO A 1 173 ? 70.054 46.730 63.905 1.00 37.08 173 PRO A C 1
ATOM 1315 O O . PRO A 1 173 ? 70.580 45.886 64.644 1.00 38.14 173 PRO A O 1
ATOM 1319 N N . LEU A 1 174 ? 69.514 47.858 64.365 1.00 34.51 174 LEU A N 1
ATOM 1320 C CA . LEU A 1 174 ? 69.487 48.231 65.771 1.00 34.93 174 LEU A CA 1
ATOM 1321 C C . LEU A 1 174 ? 68.177 47.896 66.465 1.00 32.45 174 LEU A C 1
ATOM 1322 O O . LEU A 1 174 ? 68.131 47.922 67.700 1.00 31.56 174 LEU A O 1
ATOM 1327 N N . ALA A 1 175 ? 67.121 47.584 65.714 1.00 31.67 175 ALA A N 1
ATOM 1328 C CA . ALA A 1 175 ? 65.771 47.535 66.279 1.00 32.14 175 ALA A CA 1
ATOM 1329 C C . ALA A 1 175 ? 65.629 46.466 67.368 1.00 32.89 175 ALA A C 1
ATOM 1330 O O . ALA A 1 175 ? 64.976 46.693 68.397 1.00 30.26 175 ALA A O 1
ATOM 1332 N N . GLU A 1 176 ? 66.201 45.284 67.148 1.00 30.59 176 GLU A N 1
ATOM 1333 C CA . GLU A 1 176 ? 66.021 44.206 68.110 1.00 30.96 176 GLU A CA 1
ATOM 1334 C C . GLU A 1 176 ? 66.763 44.485 69.411 1.00 31.12 176 GLU A C 1
ATOM 1335 O O . GLU A 1 176 ? 66.224 44.242 70.499 1.00 32.74 176 GLU A O 1
ATOM 1341 N N . HIS A 1 177 ? 68.004 44.977 69.324 1.00 31.25 177 HIS A N 1
ATOM 1342 C CA . HIS A 1 177 ? 68.790 45.214 70.534 1.00 32.93 177 HIS A CA 1
ATOM 1343 C C . HIS A 1 177 ? 68.181 46.329 71.378 1.00 34.29 177 HIS A C 1
ATOM 1344 O O . HIS A 1 177 ? 68.230 46.275 72.616 1.00 32.31 177 HIS A O 1
ATOM 1351 N N . ILE A 1 178 ? 67.615 47.358 70.733 1.00 30.25 178 ILE A N 1
ATOM 1352 C CA . ILE A 1 178 ? 66.983 48.452 71.480 1.00 30.68 178 ILE A CA 1
ATOM 1353 C C . ILE A 1 178 ? 65.783 47.938 72.260 1.00 31.78 178 ILE A C 1
ATOM 1354 O O . ILE A 1 178 ? 65.599 48.261 73.445 1.00 31.81 178 ILE A O 1
ATOM 1359 N N . HIS A 1 179 ? 64.961 47.105 71.621 1.00 28.72 179 HIS A N 1
ATOM 1360 C CA . HIS A 1 179 ? 63.798 46.551 72.306 1.00 30.78 179 HIS A CA 1
ATOM 1361 C C . HIS A 1 179 ? 64.192 45.597 73.445 1.00 31.03 179 HIS A C 1
ATOM 1362 O O . HIS A 1 179 ? 63.729 45.746 74.589 1.00 29.15 179 HIS A O 1
ATOM 1369 N N . ARG A 1 180 ? 65.008 44.582 73.141 1.00 28.08 180 ARG A N 1
ATOM 1370 C CA . ARG A 1 180 ? 65.293 43.547 74.137 1.00 31.90 180 ARG A CA 1
ATOM 1371 C C . ARG A 1 180 ? 66.095 44.085 75.320 1.00 33.77 180 ARG A C 1
ATOM 1372 O O . ARG A 1 180 ? 65.989 43.547 76.424 1.00 32.73 180 ARG A O 1
ATOM 1380 N N . GLU A 1 181 ? 66.898 45.125 75.121 1.00 30.72 181 GLU A N 1
ATOM 1381 C CA . GLU A 1 181 ? 67.659 45.705 76.216 1.00 35.41 181 GLU A CA 1
ATOM 1382 C C . GLU A 1 181 ? 67.048 47.002 76.738 1.00 34.35 181 GLU A C 1
ATOM 1383 O O . GLU A 1 181 ? 67.605 47.602 77.661 1.00 31.39 181 GLU A O 1
ATOM 1389 N N . ASP A 1 182 ? 65.904 47.425 76.188 1.00 32.34 182 ASP A N 1
ATOM 1390 C CA . ASP A 1 182 ? 65.221 48.661 76.584 1.00 32.83 182 ASP A CA 1
ATOM 1391 C C . ASP A 1 182 ? 66.189 49.843 76.633 1.00 34.00 182 ASP A C 1
ATOM 1392 O O . ASP A 1 182 ? 66.252 50.601 77.604 1.00 33.97 182 ASP A O 1
ATOM 1397 N N . LEU A 1 183 ? 66.944 50.001 75.553 1.00 32.81 183 LEU A N 1
ATOM 1398 C CA . LEU A 1 183 ? 67.929 51.066 75.448 1.00 35.36 183 LEU A CA 1
ATOM 1399 C C . LEU A 1 183 ? 67.290 52.362 74.975 1.00 35.13 183 LEU A C 1
ATOM 1400 O O . LEU A 1 183 ? 66.401 52.358 74.121 1.00 33.93 183 LEU A O 1
ATOM 1405 N N . ILE A 1 184 ? 67.782 53.477 75.513 1.00 33.21 184 ILE A N 1
ATOM 1406 C CA . ILE A 1 184 ? 67.479 54.780 74.941 1.00 35.93 184 ILE A CA 1
ATOM 1407 C C . ILE A 1 184 ? 68.053 54.861 73.511 1.00 35.52 184 ILE A C 1
ATOM 1408 O O . ILE A 1 184 ? 69.104 54.279 73.203 1.00 34.33 184 ILE A O 1
ATOM 1413 N N . ILE A 1 185 ? 67.337 55.557 72.626 1.00 36.20 185 ILE A N 1
ATOM 1414 C CA . ILE A 1 185 ? 67.788 55.801 71.245 1.00 35.29 185 ILE A CA 1
ATOM 1415 C C . ILE A 1 185 ? 69.231 56.293 71.247 1.00 35.83 185 ILE A C 1
ATOM 1416 O O . ILE A 1 185 ? 69.517 57.341 71.836 1.00 35.68 185 ILE A O 1
ATOM 1421 N N . PRO A 1 186 ? 70.155 55.595 70.580 1.00 36.37 186 PRO A N 1
ATOM 1422 C CA . PRO A 1 186 ? 71.551 56.049 70.553 1.00 37.93 186 PRO A CA 1
ATOM 1423 C C . PRO A 1 186 ? 71.684 57.439 69.944 1.00 40.22 186 PRO A C 1
ATOM 1424 O O . PRO A 1 186 ? 70.952 57.813 69.018 1.00 38.09 186 PRO A O 1
ATOM 1428 N N . ASP A 1 187 ? 72.645 58.207 70.477 1.00 40.37 187 ASP A N 1
ATOM 1429 C CA . ASP A 1 187 ? 72.927 59.532 69.928 1.00 39.81 187 ASP A CA 1
ATOM 1430 C C . ASP A 1 187 ? 73.293 59.452 68.450 1.00 41.19 187 ASP A C 1
ATOM 1431 O O . ASP A 1 187 ? 72.948 60.348 67.668 1.00 40.57 187 ASP A O 1
ATOM 1436 N N . SER A 1 188 ? 74.001 58.397 68.046 1.00 40.33 188 SER A N 1
ATOM 1437 C CA . SER A 1 188 ? 74.355 58.257 66.631 1.00 41.77 188 SER A CA 1
ATOM 1438 C C . SER A 1 188 ? 73.117 58.188 65.746 1.00 41.67 188 SER A C 1
ATOM 1439 O O . SER A 1 188 ? 73.092 58.769 64.652 1.00 42.15 188 SER A O 1
ATOM 1442 N N . LEU A 1 189 ? 72.081 57.474 66.190 1.00 39.80 189 LEU A N 1
ATOM 1443 C CA . LEU A 1 189 ? 70.861 57.392 65.394 1.00 39.24 189 LEU A CA 1
ATOM 1444 C C . LEU A 1 189 ? 70.087 58.705 65.437 1.00 40.89 189 LEU A C 1
ATOM 1445 O O . LEU A 1 189 ? 69.552 59.147 64.412 1.00 42.37 189 LEU A O 1
ATOM 1450 N N . LEU A 1 190 ? 70.066 59.378 66.594 1.00 38.95 190 LEU A N 1
ATOM 1451 C CA . LEU A 1 190 ? 69.431 60.694 66.669 1.00 40.61 190 LEU A CA 1
ATOM 1452 C C . LEU A 1 190 ? 70.111 61.694 65.741 1.00 40.12 190 LEU A C 1
ATOM 1453 O O . LEU A 1 190 ? 69.441 62.455 65.040 1.00 40.92 190 LEU A O 1
ATOM 1458 N N . ALA A 1 191 ? 71.443 61.705 65.724 1.00 39.59 191 ALA A N 1
ATOM 1459 C CA . ALA A 1 191 ? 72.170 62.626 64.862 1.00 44.01 191 ALA A CA 1
ATOM 1460 C C . ALA A 1 191 ? 71.872 62.360 63.390 1.00 44.30 191 ALA A C 1
ATOM 1461 O O . ALA A 1 191 ? 71.694 63.300 62.609 1.00 46.58 191 ALA A O 1
ATOM 1463 N N . ALA A 1 192 ? 71.809 61.084 63.000 1.00 43.62 192 ALA A N 1
ATOM 1464 C CA . ALA A 1 192 ? 71.532 60.721 61.611 1.00 45.75 192 ALA A CA 1
ATOM 1465 C C . ALA A 1 192 ? 70.127 61.143 61.198 1.00 45.03 192 ALA A C 1
ATOM 1466 O O . ALA A 1 192 ? 69.931 61.728 60.122 1.00 44.84 192 ALA A O 1
ATOM 1468 N N . LEU A 1 193 ? 69.134 60.822 62.037 1.00 42.35 193 LEU A N 1
ATOM 1469 C CA . LEU A 1 193 ? 67.757 61.234 61.789 1.00 43.29 193 LEU A CA 1
ATOM 1470 C C . LEU A 1 193 ? 67.640 62.755 61.727 1.00 45.28 193 LEU A C 1
ATOM 1471 O O . LEU A 1 193 ? 66.895 63.290 60.900 1.00 43.25 193 LEU A O 1
ATOM 1476 N N . ARG A 1 194 ? 68.355 63.467 62.608 1.00 43.23 194 ARG A N 1
ATOM 1477 C CA . ARG A 1 194 ? 68.348 64.927 62.567 1.00 44.76 194 ARG A CA 1
ATOM 1478 C C . ARG A 1 194 ? 68.845 65.444 61.224 1.00 46.90 194 ARG A C 1
ATOM 1479 O O . ARG A 1 194 ? 68.249 66.352 60.634 1.00 46.90 194 ARG A O 1
ATOM 1487 N N . ASP A 1 195 ? 69.956 64.888 60.734 1.00 48.06 195 ASP A N 1
ATOM 1488 C CA . ASP A 1 195 ? 70.522 65.342 59.470 1.00 49.00 195 ASP A CA 1
ATOM 1489 C C . ASP A 1 195 ? 69.711 64.874 58.263 1.00 48.50 195 ASP A C 1
ATOM 1490 O O . ASP A 1 195 ? 69.865 65.441 57.181 1.00 50.68 195 ASP A O 1
ATOM 1495 N N . MET A 1 196 ? 68.878 63.839 58.407 1.00 48.08 196 MET A N 1
ATOM 1496 C CA . MET A 1 196 ? 67.906 63.521 57.360 1.00 47.13 196 MET A CA 1
ATOM 1497 C C . MET A 1 196 ? 66.744 64.508 57.341 1.00 45.84 196 MET A C 1
ATOM 1498 O O . MET A 1 196 ? 65.940 64.477 56.406 1.00 42.54 196 MET A O 1
ATOM 1503 N N . GLY A 1 197 ? 66.610 65.347 58.371 1.00 46.71 197 GLY A N 1
ATOM 1504 C CA . GLY A 1 197 ? 65.513 66.295 58.454 1.00 44.67 197 GLY A CA 1
ATOM 1505 C C . GLY A 1 197 ? 64.271 65.788 59.149 1.00 42.59 197 GLY A C 1
ATOM 1506 O O . GLY A 1 197 ? 63.194 66.364 58.962 1.00 42.05 197 GLY A O 1
ATOM 1507 N N . VAL A 1 198 ? 64.391 64.738 59.966 1.00 41.12 198 VAL A N 1
ATOM 1508 C CA . VAL A 1 198 ? 63.238 64.060 60.534 1.00 41.32 198 VAL A CA 1
ATOM 1509 C C . VAL A 1 198 ? 62.493 64.908 61.572 1.00 43.56 198 VAL A C 1
ATOM 1510 O O . VAL A 1 198 ? 61.317 64.636 61.849 1.00 43.84 198 VAL A O 1
ATOM 1514 N N . PHE A 1 199 ? 63.121 65.940 62.150 1.00 41.00 199 PHE A N 1
ATOM 1515 C CA . PHE A 1 199 ? 62.450 66.762 63.151 1.00 40.55 199 PHE A CA 1
ATOM 1516 C C . PHE A 1 199 ? 61.807 68.019 62.578 1.00 44.75 199 PHE A C 1
ATOM 1517 O O . PHE A 1 199 ? 61.141 68.743 63.329 1.00 44.62 199 PHE A O 1
ATOM 1525 N N . GLY A 1 200 ? 61.964 68.289 61.273 1.00 41.79 200 GLY A N 1
ATOM 1526 C CA . GLY A 1 200 ? 61.472 69.528 60.687 1.00 44.09 200 GLY A CA 1
ATOM 1527 C C . GLY A 1 200 ? 60.431 69.380 59.588 1.00 44.74 200 GLY A C 1
ATOM 1528 O O . GLY A 1 200 ? 60.033 70.368 58.962 1.00 43.12 200 GLY A O 1
ATOM 1529 N N . LEU A 1 201 ? 59.972 68.146 59.355 1.00 42.59 201 LEU A N 1
ATOM 1530 C CA . LEU A 1 201 ? 58.970 67.888 58.326 1.00 43.42 201 LEU A CA 1
ATOM 1531 C C . LEU A 1 201 ? 57.656 68.617 58.596 1.00 43.49 201 LEU A C 1
ATOM 1532 O O . LEU A 1 201 ? 56.918 68.916 57.656 1.00 42.48 201 LEU A O 1
ATOM 1537 N N . SER A 1 202 ? 57.320 68.875 59.861 1.00 43.03 202 SER A N 1
ATOM 1538 C CA . SER A 1 202 ? 56.072 69.554 60.202 1.00 43.58 202 SER A CA 1
ATOM 1539 C C . SER A 1 202 ? 56.221 71.069 60.327 1.00 45.43 202 SER A C 1
ATOM 1540 O O . SER A 1 202 ? 55.235 71.746 60.637 1.00 46.48 202 SER A O 1
ATOM 1543 N N . ILE A 1 203 ? 57.407 71.617 60.121 1.00 46.06 203 ILE A N 1
ATOM 1544 C CA . ILE A 1 203 ? 57.724 72.987 60.515 1.00 45.15 203 ILE A CA 1
ATOM 1545 C C . ILE A 1 203 ? 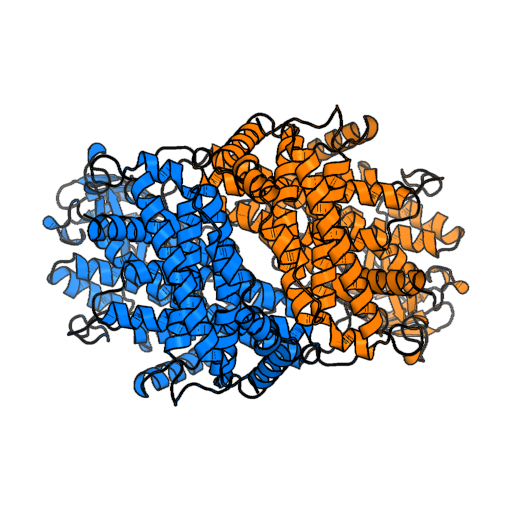57.957 73.816 59.259 1.00 45.67 203 ILE A C 1
ATOM 1546 O O . ILE A 1 203 ? 58.731 73.400 58.391 1.00 45.53 203 ILE A O 1
ATOM 1551 N N . PRO A 1 204 ? 57.306 74.974 59.119 1.00 46.55 204 PRO A N 1
ATOM 1552 C CA . PRO A 1 204 ? 57.447 75.770 57.888 1.00 46.64 204 PRO A CA 1
ATOM 1553 C C . PRO A 1 204 ? 58.883 76.199 57.621 1.00 47.40 204 PRO A C 1
ATOM 1554 O O . PRO A 1 204 ? 59.679 76.401 58.542 1.00 46.91 204 PRO A O 1
ATOM 1558 N N . GLU A 1 205 ? 59.201 76.362 56.329 1.00 48.41 205 GLU A N 1
ATOM 1559 C CA . GLU A 1 205 ? 60.540 76.794 55.934 1.00 47.74 205 GLU A CA 1
ATOM 1560 C C . GLU A 1 205 ? 60.927 78.112 56.599 1.00 46.89 205 GLU A C 1
ATOM 1561 O O . GLU A 1 205 ? 62.098 78.320 56.933 1.00 46.99 205 GLU A O 1
ATOM 1567 N N . ARG A 1 206 ? 59.967 79.022 56.788 1.00 46.02 206 ARG A N 1
ATOM 1568 C CA . ARG A 1 206 ? 60.298 80.320 57.375 1.00 48.30 206 ARG A CA 1
ATOM 1569 C C . ARG A 1 206 ? 60.636 80.233 58.856 1.00 50.02 206 ARG A C 1
ATOM 1570 O O . ARG A 1 206 ? 61.145 81.209 59.419 1.00 47.57 206 ARG A O 1
ATOM 1578 N N . TYR A 1 207 ? 60.347 79.102 59.497 1.00 48.69 207 TYR A N 1
ATOM 1579 C CA . TYR A 1 207 ? 60.758 78.835 60.866 1.00 48.58 207 TYR A CA 1
ATOM 1580 C C . TYR A 1 207 ? 61.848 77.776 60.926 1.00 49.25 207 TYR A C 1
ATOM 1581 O O . TYR A 1 207 ? 61.992 77.103 61.948 1.00 52.54 207 TYR A O 1
ATOM 1590 N N . GLY A 1 208 ? 62.580 77.577 59.832 1.00 48.51 208 GLY A N 1
ATOM 1591 C CA . GLY A 1 208 ? 63.704 76.666 59.821 1.00 48.86 208 GLY A CA 1
ATOM 1592 C C . GLY A 1 208 ? 63.382 75.209 59.581 1.00 48.75 208 GLY A C 1
ATOM 1593 O O . GLY A 1 208 ? 64.277 74.370 59.719 1.00 50.01 208 GLY A O 1
ATOM 1594 N N . GLY A 1 209 ? 62.151 74.874 59.217 1.00 47.25 209 GLY A N 1
ATOM 1595 C CA . GLY A 1 209 ? 61.795 73.521 58.845 1.00 47.02 209 GLY A CA 1
ATOM 1596 C C . GLY A 1 209 ? 61.891 73.293 57.351 1.00 47.45 209 GLY A C 1
ATOM 1597 O O . GLY A 1 209 ? 62.542 74.041 56.621 1.00 46.59 209 GLY A O 1
ATOM 1598 N N . SER A 1 210 ? 61.229 72.228 56.893 1.00 46.42 210 SER A N 1
ATOM 1599 C CA . SER A 1 210 ? 61.206 71.879 55.480 1.00 48.49 210 SER A CA 1
ATOM 1600 C C . SER A 1 210 ? 59.807 71.876 54.884 1.00 47.76 210 SER A C 1
ATOM 1601 O O . SER A 1 210 ? 59.664 71.579 53.697 1.00 47.63 210 SER A O 1
ATOM 1604 N N . ALA A 1 211 ? 58.769 72.167 55.668 1.00 48.30 211 ALA A N 1
ATOM 1605 C CA . ALA A 1 211 ? 57.456 72.254 55.042 1.00 49.03 211 ALA A CA 1
ATOM 1606 C C . ALA A 1 211 ? 57.313 73.591 54.303 1.00 50.54 211 ALA A C 1
ATOM 1607 O O . ALA A 1 211 ? 57.755 74.627 54.800 1.00 50.55 211 ALA A O 1
ATOM 1609 N N . PRO A 1 212 ? 56.744 73.598 53.096 1.00 53.75 212 PRO A N 1
ATOM 1610 C CA . PRO A 1 212 ? 56.580 74.872 52.376 1.00 53.94 212 PRO A CA 1
ATOM 1611 C C . PRO A 1 212 ? 55.631 75.823 53.104 1.00 57.29 212 PRO A C 1
ATOM 1612 O O . PRO A 1 212 ? 54.644 75.408 53.715 1.00 59.59 212 PRO A O 1
ATOM 1616 N N . ASP A 1 213 ? 55.942 77.122 53.023 1.00 57.00 213 ASP A N 1
ATOM 1617 C CA . ASP A 1 213 ? 55.280 78.109 53.874 1.00 60.88 213 ASP A CA 1
ATOM 1618 C C . ASP A 1 213 ? 53.806 78.300 53.545 1.00 66.42 213 ASP A C 1
ATOM 1619 O O . ASP A 1 213 ? 53.027 78.675 54.423 1.00 68.41 213 ASP A O 1
ATOM 1624 N N . ASP A 1 214 ? 53.394 78.093 52.311 1.00 77.56 214 ASP A N 1
ATOM 1625 C CA . ASP A 1 214 ? 52.064 78.561 51.955 1.00 81.38 214 ASP A CA 1
ATOM 1626 C C . ASP A 1 214 ? 50.977 77.507 52.155 1.00 81.69 214 ASP A C 1
ATOM 1627 O O . ASP A 1 214 ? 49.808 77.791 51.873 1.00 83.17 214 ASP A O 1
ATOM 1632 N N . GLN A 1 215 ? 51.309 76.325 52.678 1.00 72.88 215 GLN A N 1
ATOM 1633 C CA . GLN A 1 215 ? 50.416 75.178 52.564 1.00 68.28 215 GLN A CA 1
ATOM 1634 C C . GLN A 1 215 ? 50.610 74.235 53.749 1.00 66.73 215 GLN A C 1
ATOM 1635 O O . GLN A 1 215 ? 51.467 74.446 54.607 1.00 66.46 215 GLN A O 1
ATOM 1641 N N . GLU A 1 216 ? 49.825 73.158 53.761 1.00 63.58 216 GLU A N 1
ATOM 1642 C CA . GLU A 1 216 ? 49.853 72.177 54.840 1.00 64.40 216 GLU A CA 1
ATOM 1643 C C . GLU A 1 216 ? 49.686 70.747 54.315 1.00 58.51 216 GLU A C 1
ATOM 1644 O O . GLU A 1 216 ? 48.798 70.007 54.729 1.00 56.48 216 GLU A O 1
ATOM 1650 N N . ASP A 1 217 ? 50.563 70.333 53.408 1.00 58.43 217 ASP A N 1
ATOM 1651 C CA . ASP A 1 217 ? 50.479 68.928 52.934 1.00 53.19 217 ASP A CA 1
ATOM 1652 C C . ASP A 1 217 ? 51.218 67.997 53.899 1.00 50.37 217 ASP A C 1
ATOM 1653 O O . ASP A 1 217 ? 52.438 68.127 54.041 1.00 49.31 217 ASP A O 1
ATOM 1658 N N . PRO A 1 218 ? 50.513 67.055 54.548 1.00 48.32 218 PRO A N 1
ATOM 1659 C CA . PRO A 1 218 ? 51.161 66.091 55.448 1.00 44.65 218 PRO A CA 1
ATOM 1660 C C . PRO A 1 218 ? 51.734 64.856 54.763 1.00 43.40 218 PRO A C 1
ATOM 1661 O O . PRO A 1 218 ? 52.307 64.001 55.453 1.00 36.59 218 PRO A O 1
ATOM 1665 N N . LEU A 1 219 ? 51.598 64.731 53.440 1.00 38.48 219 LEU A N 1
ATOM 1666 C CA . LEU A 1 219 ? 51.981 63.482 52.785 1.00 41.32 219 LEU A CA 1
ATOM 1667 C C . LEU A 1 219 ? 53.472 63.205 52.916 1.00 38.54 219 LEU A C 1
ATOM 1668 O O . LEU A 1 219 ? 53.878 62.038 52.957 1.00 35.54 219 LEU A O 1
ATOM 1673 N N . THR A 1 220 ? 54.306 64.247 52.954 1.00 38.25 220 THR A N 1
ATOM 1674 C CA . THR A 1 220 ? 55.735 64.020 53.152 1.00 37.55 220 THR A CA 1
ATOM 1675 C C . THR A 1 220 ? 55.997 63.444 54.539 1.00 37.05 220 THR A C 1
ATOM 1676 O O . THR A 1 220 ? 56.725 62.453 54.694 1.00 34.00 220 THR A O 1
ATOM 1680 N N . MET A 1 221 ? 55.366 64.026 55.554 1.00 36.14 221 MET A N 1
ATOM 1681 C CA . MET A 1 221 ? 55.502 63.504 56.904 1.00 33.76 221 MET A CA 1
ATOM 1682 C C . MET A 1 221 ? 55.000 62.063 56.977 1.00 33.84 221 MET A C 1
ATOM 1683 O O . MET A 1 221 ? 55.601 61.214 57.649 1.00 32.95 221 MET A O 1
ATOM 1688 N N . ILE A 1 222 ? 53.902 61.765 56.284 1.00 34.77 222 ILE A N 1
ATOM 1689 C CA . ILE A 1 222 ? 53.343 60.417 56.337 1.00 34.59 222 ILE A CA 1
ATOM 1690 C C . ILE A 1 222 ? 54.312 59.408 55.729 1.00 33.68 222 ILE A C 1
ATOM 1691 O O . ILE A 1 222 ? 54.556 58.344 56.306 1.00 30.34 222 ILE A O 1
ATOM 1696 N N . VAL A 1 223 ? 54.859 59.723 54.553 1.00 32.34 223 VAL A N 1
ATOM 1697 C CA . VAL A 1 223 ? 55.729 58.752 53.822 1.00 32.92 223 VAL A CA 1
ATOM 1698 C C . VAL A 1 223 ? 57.014 58.471 54.611 1.00 32.80 223 VAL A C 1
ATOM 1699 O O . VAL A 1 223 ? 57.437 57.317 54.643 1.00 31.13 223 VAL A O 1
ATOM 1703 N N . VAL A 1 224 ? 57.610 59.502 55.200 1.00 32.48 224 VAL A N 1
ATOM 1704 C CA . VAL A 1 224 ? 58.815 59.271 55.997 1.00 31.79 224 VAL A CA 1
ATOM 1705 C C . VAL A 1 224 ? 58.465 58.463 57.248 1.00 33.28 224 VAL A C 1
ATOM 1706 O O . VAL A 1 224 ? 59.174 57.512 57.629 1.00 31.18 224 VAL A O 1
ATOM 1710 N N . THR A 1 225 ? 57.346 58.809 57.889 1.00 31.30 225 THR A N 1
ATOM 1711 C CA . THR A 1 225 ? 56.881 58.055 59.049 1.00 31.50 225 THR A CA 1
ATOM 1712 C C . THR A 1 225 ? 56.727 56.567 58.733 1.00 31.76 225 THR A C 1
ATOM 1713 O O . THR A 1 225 ? 57.158 55.700 59.506 1.00 30.21 225 THR A O 1
ATOM 1717 N N . GLU A 1 226 ? 56.087 56.255 57.613 1.00 30.75 226 GLU A N 1
ATOM 1718 C CA . GLU A 1 226 ? 55.866 54.857 57.238 1.00 32.19 226 GLU A CA 1
ATOM 1719 C C . GLU A 1 226 ? 57.182 54.111 57.058 1.00 30.33 226 GLU A C 1
ATOM 1720 O O . GLU A 1 226 ? 57.362 53.007 57.589 1.00 30.01 226 GLU A O 1
ATOM 1726 N N . ALA A 1 227 ? 58.094 54.683 56.263 1.00 29.38 227 ALA A N 1
ATOM 1727 C CA . ALA A 1 227 ? 59.369 54.029 55.977 1.00 31.41 227 ALA A CA 1
ATOM 1728 C C . ALA A 1 227 ? 60.162 53.767 57.258 1.00 29.87 227 ALA A C 1
ATOM 1729 O O . ALA A 1 227 ? 60.722 52.678 57.446 1.00 28.77 227 ALA A O 1
ATOM 1731 N N . LEU A 1 228 ? 60.215 54.754 58.149 1.00 30.98 228 LEU A N 1
ATOM 1732 C CA . LEU A 1 228 ? 60.953 54.597 59.399 1.00 29.34 228 LEU A CA 1
ATOM 1733 C C . LEU A 1 228 ? 60.251 53.628 60.343 1.00 29.68 228 LEU A C 1
ATOM 1734 O O . LEU A 1 228 ? 60.908 52.806 60.989 1.00 29.91 228 LEU A O 1
ATOM 1739 N N . SER A 1 229 ? 58.918 53.698 60.425 1.00 29.22 229 SER A N 1
ATOM 1740 C CA . SER A 1 229 ? 58.181 52.824 61.339 1.00 27.62 229 SER A CA 1
ATOM 1741 C C . SER A 1 229 ? 58.285 51.354 60.942 1.00 29.21 229 SER A C 1
ATOM 1742 O O . SER A 1 229 ? 58.226 50.478 61.815 1.00 28.35 229 SER A O 1
ATOM 1745 N N . GLN A 1 230 ? 58.414 51.062 59.639 1.00 26.12 230 GLN A N 1
ATOM 1746 C CA . GLN A 1 230 ? 58.611 49.683 59.208 1.00 27.49 230 GLN A CA 1
ATOM 1747 C C . GLN A 1 230 ? 59.838 49.076 59.874 1.00 27.80 230 GLN A C 1
ATOM 1748 O O . GLN A 1 230 ? 59.833 47.897 60.260 1.00 28.38 230 GLN A O 1
ATOM 1754 N N . ALA A 1 231 ? 60.899 49.867 60.034 1.00 27.84 231 ALA A N 1
ATOM 1755 C CA . ALA A 1 231 ? 62.106 49.330 60.649 1.00 29.25 231 ALA A CA 1
ATOM 1756 C C . ALA A 1 231 ? 62.002 49.330 62.174 1.00 29.76 231 ALA A C 1
ATOM 1757 O O . ALA A 1 231 ? 62.358 48.337 62.819 1.00 28.36 231 ALA A O 1
ATOM 1759 N N . SER A 1 232 ? 61.486 50.413 62.763 1.00 28.29 232 SER A N 1
ATOM 1760 C CA . SER A 1 232 ? 61.322 50.477 64.221 1.00 29.29 232 SER A CA 1
ATOM 1761 C C . SER A 1 232 ? 60.254 51.508 64.553 1.00 29.25 232 SER A C 1
ATOM 1762 O O . SER A 1 232 ? 60.475 52.704 64.343 1.00 28.66 232 SER A O 1
ATOM 1765 N N . LEU A 1 233 ? 59.122 51.055 65.095 1.00 29.22 233 LEU A N 1
ATOM 1766 C CA . LEU A 1 233 ? 58.059 51.987 65.472 1.00 27.86 233 LEU A CA 1
ATOM 1767 C C . LEU A 1 233 ? 58.563 53.032 66.469 1.00 28.80 233 LEU A C 1
ATOM 1768 O O . LEU A 1 233 ? 58.448 54.239 66.236 1.00 29.74 233 LEU A O 1
ATOM 1773 N N . ALA A 1 234 ? 59.118 52.581 67.604 1.00 29.44 234 ALA A N 1
ATOM 1774 C CA . ALA A 1 234 ? 59.472 53.502 68.684 1.00 28.73 234 ALA A CA 1
ATOM 1775 C C . ALA A 1 234 ? 60.819 54.185 68.475 1.00 30.19 234 ALA A C 1
ATOM 1776 O O . ALA A 1 234 ? 60.983 55.329 68.903 1.00 31.56 234 ALA A O 1
ATOM 1778 N N . ALA A 1 235 ? 61.797 53.523 67.857 1.00 30.21 235 ALA A N 1
ATOM 1779 C CA . ALA A 1 235 ? 63.140 54.100 67.761 1.00 30.80 235 ALA A CA 1
ATOM 1780 C C . ALA A 1 235 ? 63.357 54.944 66.509 1.00 32.10 235 ALA A C 1
ATOM 1781 O O . ALA A 1 235 ? 64.413 55.579 66.380 1.00 33.78 235 ALA A O 1
ATOM 1783 N N . ALA A 1 236 ? 62.392 54.988 65.593 1.00 30.43 236 ALA A N 1
ATOM 1784 C CA . ALA A 1 236 ? 62.577 55.815 64.403 1.00 31.77 236 ALA A CA 1
ATOM 1785 C C . ALA A 1 236 ? 61.287 56.501 63.976 1.00 29.99 236 ALA A C 1
ATOM 1786 O O . ALA A 1 236 ? 61.242 57.734 63.912 1.00 31.98 236 ALA A O 1
ATOM 1788 N N . GLY A 1 237 ? 60.234 55.724 63.692 1.00 29.92 237 GLY A N 1
ATOM 1789 C CA . GLY A 1 237 ? 58.982 56.320 63.244 1.00 28.95 237 GLY A CA 1
ATOM 1790 C C . GLY A 1 237 ? 58.372 57.297 64.241 1.00 32.08 237 GLY A C 1
ATOM 1791 O O . GLY A 1 237 ? 57.772 58.302 63.847 1.00 31.32 237 GLY A O 1
ATOM 1792 N N . SER A 1 238 ? 58.518 57.027 65.544 1.00 30.27 238 SER A N 1
ATOM 1793 C CA . SER A 1 238 ? 57.882 57.873 66.558 1.00 28.88 238 SER A CA 1
ATOM 1794 C C . SER A 1 238 ? 58.712 59.094 66.941 1.00 32.42 238 SER A C 1
ATOM 1795 O O . SER A 1 238 ? 58.265 59.898 67.771 1.00 30.10 238 SER A O 1
ATOM 1798 N N . LEU A 1 239 ? 59.907 59.252 66.383 1.00 32.26 239 LEU A N 1
ATOM 1799 C CA . LEU A 1 239 ? 60.637 60.494 66.598 1.00 36.96 239 LEU A CA 1
ATOM 1800 C C . LEU A 1 239 ? 59.951 61.679 65.917 1.00 36.34 239 LEU A C 1
ATOM 1801 O O . LEU A 1 239 ? 60.161 62.830 66.323 1.00 38.23 239 LEU A O 1
ATOM 1806 N N . ILE A 1 240 ? 59.101 61.415 64.926 1.00 34.71 240 ILE A N 1
ATOM 1807 C CA . ILE A 1 240 ? 58.384 62.481 64.229 1.00 35.36 240 ILE A CA 1
ATOM 1808 C C . ILE A 1 240 ? 57.208 63.000 65.050 1.00 34.56 240 ILE A C 1
ATOM 1809 O O . ILE A 1 240 ? 56.807 64.166 64.899 1.00 34.14 240 ILE A O 1
ATOM 1814 N N . THR A 1 241 ? 56.666 62.166 65.948 1.00 32.55 241 THR A N 1
ATOM 1815 C CA . THR A 1 241 ? 55.370 62.442 66.563 1.00 33.02 241 THR A CA 1
ATOM 1816 C C . THR A 1 241 ? 55.400 63.659 67.497 1.00 34.40 241 THR A C 1
ATOM 1817 O O . THR A 1 241 ? 54.472 64.479 67.485 1.00 31.72 241 THR A O 1
ATOM 1821 N N . ARG A 1 242 ? 56.424 63.774 68.350 1.00 33.90 242 ARG A N 1
ATOM 1822 C CA . ARG A 1 242 ? 56.434 64.883 69.307 1.00 35.00 242 ARG A CA 1
ATOM 1823 C C . ARG A 1 242 ? 56.570 66.236 68.618 1.00 36.30 242 ARG A C 1
ATOM 1824 O O . ARG A 1 242 ? 55.768 67.139 68.920 1.00 36.58 242 ARG A O 1
ATOM 1832 N N . PRO A 1 243 ? 57.545 66.465 67.726 1.00 36.50 243 PRO A N 1
ATOM 1833 C CA . PRO A 1 243 ? 57.553 67.740 66.978 1.00 37.12 243 PRO A CA 1
ATOM 1834 C C . PRO A 1 243 ? 56.273 68.015 66.202 1.00 38.95 243 PRO A C 1
ATOM 1835 O O . PRO A 1 243 ? 55.890 69.185 66.065 1.00 38.73 243 PRO A O 1
ATOM 1839 N N . GLU A 1 244 ? 55.628 66.988 65.637 1.00 37.14 244 GLU A N 1
ATOM 1840 C CA . GLU A 1 244 ? 54.355 67.205 64.949 1.00 37.70 244 GLU A CA 1
ATOM 1841 C C . GLU A 1 244 ? 53.319 67.813 65.888 1.00 39.60 244 GLU A C 1
ATOM 1842 O O . GLU A 1 244 ? 52.664 68.807 65.554 1.00 39.83 244 GLU A O 1
ATOM 1848 N N . ILE A 1 245 ? 53.159 67.224 67.074 1.00 38.02 245 ILE A N 1
ATOM 1849 C CA . ILE A 1 245 ? 52.168 67.720 68.023 1.00 38.14 245 ILE A CA 1
ATOM 1850 C C . ILE A 1 245 ? 52.524 69.130 68.479 1.00 38.81 245 ILE A C 1
ATOM 1851 O O . ILE A 1 245 ? 51.675 70.029 68.481 1.00 40.10 245 ILE A O 1
ATOM 1856 N N . LEU A 1 246 ? 53.789 69.359 68.849 1.00 38.75 246 LEU A N 1
ATOM 1857 C CA . LEU A 1 246 ? 54.146 70.651 69.435 1.00 38.91 246 LEU A CA 1
ATOM 1858 C C . LEU A 1 246 ? 54.298 71.746 68.383 1.00 41.67 246 LEU A C 1
ATOM 1859 O O . LEU A 1 246 ? 54.017 72.918 68.672 1.00 40.38 246 LEU A O 1
ATOM 1864 N N . SER A 1 247 ? 54.735 71.414 67.166 1.00 41.01 247 SER A N 1
ATOM 1865 C CA . SER A 1 247 ? 54.735 72.445 66.135 1.00 40.04 247 SER A CA 1
ATOM 1866 C C . SER A 1 247 ? 53.316 72.905 65.842 1.00 41.84 247 SER A C 1
ATOM 1867 O O . SER A 1 247 ? 53.068 74.107 65.693 1.00 42.25 247 SER A O 1
ATOM 1870 N N . ARG A 1 248 ? 52.364 71.967 65.774 1.00 39.68 248 ARG A N 1
ATOM 1871 C CA . ARG A 1 248 ? 50.981 72.361 65.510 1.00 41.86 248 ARG A CA 1
ATOM 1872 C C . ARG A 1 248 ? 50.410 73.211 66.641 1.00 42.67 248 ARG A C 1
ATOM 1873 O O . ARG A 1 248 ? 49.637 74.141 66.393 1.00 42.45 248 ARG A O 1
ATOM 1881 N N . ALA A 1 249 ? 50.763 72.901 67.891 1.00 41.14 249 ALA A N 1
ATOM 1882 C CA . ALA A 1 249 ? 50.320 73.742 69.001 1.00 43.46 249 ALA A CA 1
ATOM 1883 C C . ALA A 1 249 ? 50.938 75.135 68.926 1.00 43.81 249 ALA A C 1
ATOM 1884 O O . ALA A 1 249 ? 50.265 76.142 69.191 1.00 45.53 249 ALA A O 1
ATOM 1886 N N . LEU A 1 250 ? 52.222 75.218 68.581 1.00 43.83 250 LEU A N 1
ATOM 1887 C CA . LEU A 1 250 ? 52.859 76.526 68.467 1.00 44.65 250 LEU A CA 1
ATOM 1888 C C . LEU A 1 250 ? 52.301 77.312 67.287 1.00 45.23 250 LEU A C 1
ATOM 1889 O O . LEU A 1 250 ? 52.101 78.528 67.385 1.00 46.84 250 LEU A O 1
ATOM 1894 N N . LEU A 1 251 ? 52.026 76.640 66.166 1.00 44.72 251 LEU A N 1
ATOM 1895 C CA . LEU A 1 251 ? 51.430 77.347 65.033 1.00 46.90 251 LEU A CA 1
ATOM 1896 C C . LEU A 1 251 ? 50.002 77.782 65.353 1.00 47.86 251 LEU A C 1
ATOM 1897 O O . LEU A 1 251 ? 49.575 78.871 64.950 1.00 50.98 251 LEU A O 1
ATOM 1902 N N . SER A 1 252 ? 49.260 76.951 66.094 1.00 46.01 252 SER A N 1
ATOM 1903 C CA . SER A 1 252 ? 47.900 77.306 66.496 1.00 45.50 252 SER A CA 1
ATOM 1904 C C . SER A 1 252 ? 47.888 78.466 67.491 1.00 49.02 252 SER A C 1
ATOM 1905 O O . SER A 1 252 ? 47.041 79.365 67.396 1.00 51.08 252 SER A O 1
ATOM 1908 N N . GLY A 1 253 ? 48.823 78.487 68.437 1.00 48.25 253 GLY A N 1
ATOM 1909 C CA . GLY A 1 253 ? 48.690 79.445 69.513 1.00 48.90 253 GLY A CA 1
ATOM 1910 C C . GLY A 1 253 ? 49.909 80.229 69.945 1.00 47.33 253 GLY A C 1
ATOM 1911 O O . GLY A 1 253 ? 49.794 81.066 70.833 1.00 49.20 253 GLY A O 1
ATOM 1912 N N . GLY A 1 254 ? 51.075 79.979 69.367 1.00 47.44 254 GLY A N 1
ATOM 1913 C CA . GLY A 1 254 ? 52.250 80.736 69.752 1.00 47.99 254 GLY A CA 1
ATOM 1914 C C . GLY A 1 254 ? 52.271 82.135 69.151 1.00 52.67 254 GLY A C 1
ATOM 1915 O O . GLY A 1 254 ? 51.680 82.407 68.104 1.00 51.73 254 GLY A O 1
ATOM 1916 N N . THR A 1 255 ? 52.954 83.042 69.847 1.00 51.73 255 THR A N 1
ATOM 1917 C CA . THR A 1 255 ? 53.259 84.347 69.284 1.00 55.78 255 THR A CA 1
ATOM 1918 C C . THR A 1 255 ? 54.385 84.219 68.260 1.00 55.83 255 THR A C 1
ATOM 1919 O O . THR A 1 255 ? 55.102 83.214 68.217 1.00 52.06 255 THR A O 1
ATOM 1923 N N . GLU A 1 256 ? 54.539 85.265 67.434 1.00 56.21 256 GLU A N 1
ATOM 1924 C CA . GLU A 1 256 ? 55.573 85.252 66.399 1.00 54.14 256 GLU A CA 1
ATOM 1925 C C . GLU A 1 256 ? 56.951 84.987 66.986 1.00 54.26 256 GLU A C 1
ATOM 1926 O O . GLU A 1 256 ? 57.759 84.270 66.382 1.00 52.76 256 GLU A O 1
ATOM 1932 N N . SER A 1 257 ? 57.242 85.570 68.158 1.00 52.09 257 SER A N 1
ATOM 1933 C CA . SER A 1 257 ? 58.565 85.409 68.754 1.00 51.74 257 SER A CA 1
ATOM 1934 C C . SER A 1 257 ? 58.745 84.011 69.323 1.00 53.39 257 SER A C 1
ATOM 1935 O O . SER A 1 257 ? 59.856 83.469 69.303 1.00 54.63 257 SER A O 1
ATOM 1938 N N . GLN A 1 258 ? 57.668 83.407 69.824 1.00 52.99 258 GLN A N 1
ATOM 1939 C CA . GLN A 1 258 ? 57.756 82.022 70.283 1.00 51.93 258 GLN A CA 1
ATOM 1940 C C . GLN A 1 258 ? 57.910 81.069 69.107 1.00 49.97 258 GLN A C 1
ATOM 1941 O O . GLN A 1 258 ? 58.684 80.104 69.176 1.00 50.55 258 GLN A O 1
ATOM 1947 N N . LYS A 1 259 ? 57.163 81.308 68.028 1.00 49.37 259 LYS A N 1
ATOM 1948 C CA . LYS A 1 259 ? 57.314 80.471 66.842 1.00 50.19 259 LYS A CA 1
ATOM 1949 C C . LYS A 1 259 ? 58.716 80.602 66.264 1.00 50.17 259 LYS A C 1
ATOM 1950 O O . LYS A 1 259 ? 59.316 79.610 65.842 1.00 49.92 259 LYS A O 1
ATOM 1956 N N . GLN A 1 260 ? 59.275 81.811 66.289 1.00 50.08 260 GLN A N 1
ATOM 1957 C CA . GLN A 1 260 ? 60.617 82.016 65.757 1.00 51.05 260 GLN A CA 1
ATOM 1958 C C . GLN A 1 260 ? 61.669 81.355 66.630 1.00 51.26 260 GLN A C 1
ATOM 1959 O O . GLN A 1 260 ? 62.557 80.660 66.122 1.00 50.60 260 GLN A O 1
ATOM 1965 N N . HIS A 1 261 ? 61.571 81.541 67.954 1.00 50.51 261 HIS A N 1
ATOM 1966 C CA . HIS A 1 261 ? 62.556 80.961 68.862 1.00 51.00 261 HIS A CA 1
ATOM 1967 C C . HIS A 1 261 ? 62.465 79.439 68.896 1.00 49.59 261 HIS A C 1
ATOM 1968 O O . HIS A 1 261 ? 63.488 78.747 68.841 1.00 50.55 261 HIS A O 1
ATOM 1975 N N . TRP A 1 262 ? 61.255 78.892 69.010 1.00 49.94 262 TRP A N 1
ATOM 1976 C CA . TRP A 1 262 ? 61.134 77.467 69.316 1.00 48.68 262 TRP A CA 1
ATOM 1977 C C . TRP A 1 262 ? 61.142 76.583 68.070 1.00 47.35 262 TRP A C 1
ATOM 1978 O O . TRP A 1 262 ? 61.830 75.551 68.044 1.00 44.74 262 TRP A O 1
ATOM 1989 N N . LEU A 1 263 ? 60.379 76.953 67.039 1.00 45.92 263 LEU A N 1
ATOM 1990 C CA . LEU A 1 263 ? 60.251 76.058 65.887 1.00 46.32 263 LEU A CA 1
ATOM 1991 C C . LEU A 1 263 ? 61.590 75.858 65.185 1.00 45.30 263 LEU A C 1
ATOM 1992 O O . LEU A 1 263 ? 61.911 74.746 64.760 1.00 45.35 263 LEU A O 1
ATOM 1997 N N . ALA A 1 264 ? 62.400 76.913 65.083 1.00 45.28 264 ALA A N 1
ATOM 1998 C CA . ALA A 1 264 ? 63.731 76.752 64.505 1.00 47.19 264 ALA A CA 1
ATOM 1999 C C . ALA A 1 264 ? 64.559 75.758 65.306 1.00 46.09 264 ALA A C 1
ATOM 2000 O O . ALA A 1 264 ? 65.303 74.956 64.735 1.00 46.72 264 ALA A O 1
ATOM 2002 N N . ARG A 1 265 ? 64.441 75.794 66.635 1.00 45.96 265 ARG A N 1
ATOM 2003 C CA . ARG A 1 265 ? 65.254 74.926 67.475 1.00 44.29 265 ARG A CA 1
ATOM 2004 C C . ARG A 1 265 ? 64.746 73.491 67.447 1.00 42.60 265 ARG A C 1
ATOM 2005 O O . ARG A 1 265 ? 65.539 72.544 67.398 1.00 43.82 265 ARG A O 1
ATOM 2013 N N . LEU A 1 266 ? 63.427 73.312 67.460 1.00 41.44 266 LEU A N 1
ATOM 2014 C CA . LEU A 1 266 ? 62.871 71.966 67.399 1.00 43.74 266 LEU A CA 1
ATOM 2015 C C . LEU A 1 266 ? 63.208 71.277 66.079 1.00 44.22 266 LEU A C 1
ATOM 2016 O O . LEU A 1 266 ? 63.388 70.050 66.042 1.00 43.09 266 LEU A O 1
ATOM 2021 N N . ALA A 1 267 ? 63.313 72.053 64.994 1.00 43.26 267 ALA A N 1
ATOM 2022 C CA . ALA A 1 267 ? 63.570 71.471 63.681 1.00 44.29 267 ALA A CA 1
ATOM 2023 C C . ALA A 1 267 ? 64.926 70.782 63.622 1.00 45.09 267 ALA A C 1
ATOM 2024 O O . ALA A 1 267 ? 65.109 69.854 62.826 1.00 43.77 267 ALA A O 1
ATOM 2026 N N . VAL A 1 268 ? 65.887 71.207 64.443 1.00 43.63 268 VAL A N 1
ATOM 2027 C CA . VAL A 1 268 ? 67.201 70.570 64.463 1.00 43.43 268 VAL A CA 1
ATOM 2028 C C . VAL A 1 268 ? 67.423 69.766 65.750 1.00 45.14 268 VAL A C 1
ATOM 2029 O O . VAL A 1 268 ? 68.563 69.468 66.107 1.00 46.03 268 VAL A O 1
ATOM 2033 N N . GLY A 1 269 ? 66.348 69.389 66.441 1.00 43.28 269 GLY A N 1
ATOM 2034 C CA . GLY A 1 269 ? 66.479 68.528 67.609 1.00 44.90 269 GLY A CA 1
ATOM 2035 C C . GLY A 1 269 ? 67.287 69.120 68.747 1.00 45.07 269 GLY A C 1
ATOM 2036 O O . GLY A 1 269 ? 67.935 68.377 69.488 1.00 45.70 269 GLY A O 1
ATOM 2037 N N . ASP A 1 270 ? 67.284 70.451 68.870 1.00 45.85 270 ASP A N 1
ATOM 2038 C CA . ASP A 1 270 ? 68.050 71.159 69.932 1.00 46.98 270 ASP A CA 1
ATOM 2039 C C . ASP A 1 270 ? 67.242 72.357 70.439 1.00 46.77 270 ASP A C 1
ATOM 2040 O O . ASP A 1 270 ? 67.563 73.484 70.075 1.00 46.54 270 ASP A O 1
ATOM 2045 N N . PRO A 1 271 ? 66.210 72.137 71.273 1.00 47.07 271 PRO A N 1
ATOM 2046 C CA . PRO A 1 271 ? 66.081 70.876 71.998 1.00 43.94 271 PRO A CA 1
ATOM 2047 C C . PRO A 1 271 ? 65.129 69.804 71.452 1.00 43.65 271 PRO A C 1
ATOM 2048 O O . PRO A 1 271 ? 64.313 70.113 70.631 1.00 42.83 271 PRO A O 1
ATOM 2052 N N . LEU A 1 272 ? 65.285 68.564 71.923 1.00 43.20 272 LEU A N 1
ATOM 2053 C CA . LEU A 1 272 ? 64.295 67.510 71.597 1.00 39.93 272 LEU A CA 1
ATOM 2054 C C . LEU A 1 272 ? 63.103 67.789 72.509 1.00 40.25 272 LEU A C 1
ATOM 2055 O O . LEU A 1 272 ? 63.322 68.379 73.568 1.00 36.44 272 LEU A O 1
ATOM 2060 N N . CYS A 1 273 ? 61.904 67.369 72.131 1.00 37.31 273 CYS A N 1
ATOM 2061 C CA . CYS A 1 273 ? 60.704 67.742 72.863 1.00 38.05 273 CYS A CA 1
ATOM 2062 C C . CYS A 1 273 ? 59.900 66.503 73.244 1.00 35.20 273 CYS A C 1
ATOM 2063 O O . CYS A 1 273 ? 60.098 65.411 72.706 1.00 35.83 273 CYS A O 1
ATOM 2066 N N . ALA A 1 274 ? 59.014 66.682 74.221 1.00 35.12 274 ALA A N 1
ATOM 2067 C CA . ALA A 1 274 ? 58.144 65.618 74.700 1.00 33.99 274 ALA A CA 1
ATOM 2068 C C . ALA A 1 274 ? 56.799 66.223 75.064 1.00 32.71 274 ALA A C 1
ATOM 2069 O O . ALA A 1 274 ? 56.701 67.407 75.375 1.00 35.23 274 ALA A O 1
ATOM 2071 N N . ILE A 1 275 ? 55.766 65.398 75.012 1.00 34.10 275 ILE A N 1
ATOM 2072 C CA . ILE A 1 275 ? 54.383 65.826 75.184 1.00 34.30 275 ILE A CA 1
ATOM 2073 C C . ILE A 1 275 ? 53.919 65.340 76.552 1.00 34.41 275 ILE A C 1
ATOM 2074 O O . ILE A 1 275 ? 53.888 64.126 76.806 1.00 31.75 275 ILE A O 1
ATOM 2079 N N . ALA A 1 276 ? 53.561 66.286 77.426 1.00 33.79 276 ALA A N 1
ATOM 2080 C CA . ALA A 1 276 ? 53.172 66.020 78.813 1.00 35.95 276 ALA A CA 1
ATOM 2081 C C . ALA A 1 276 ? 51.719 66.438 79.012 1.00 36.37 276 ALA A C 1
ATOM 2082 O O . ALA A 1 276 ? 51.443 67.479 79.606 1.00 36.03 276 ALA A O 1
ATOM 2084 N N . ILE A 1 277 ? 50.795 65.602 78.544 1.00 34.42 277 ILE A N 1
ATOM 2085 C CA . ILE A 1 277 ? 49.363 65.849 78.678 1.00 34.01 277 ILE A CA 1
ATOM 2086 C C . ILE A 1 277 ? 48.814 64.952 79.779 1.00 35.15 277 ILE A C 1
ATOM 2087 O O . ILE A 1 277 ? 48.270 65.432 80.784 1.00 36.67 277 ILE A O 1
ATOM 2092 N N . THR A 1 278 ? 48.993 63.645 79.609 1.00 32.81 278 THR A N 1
ATOM 2093 C CA . THR A 1 278 ? 48.331 62.647 80.443 1.00 33.51 278 THR A CA 1
ATOM 2094 C C . THR A 1 278 ? 48.795 62.712 81.904 1.00 33.03 278 THR A C 1
ATOM 2095 O O . THR A 1 278 ? 49.962 62.988 82.190 1.00 31.40 278 THR A O 1
ATOM 2099 N N . GLU A 1 279 ? 47.863 62.477 82.828 1.00 33.54 279 GLU A N 1
ATOM 2100 C CA . GLU A 1 279 ? 48.103 62.443 84.266 1.00 33.79 279 GLU A CA 1
ATOM 2101 C C . GLU A 1 279 ? 47.633 61.107 84.826 1.00 34.10 279 GLU A C 1
ATOM 2102 O O . GLU A 1 279 ? 46.852 60.401 84.178 1.00 34.57 279 GLU A O 1
ATOM 2108 N N . PRO A 1 280 ? 48.081 60.724 86.034 1.00 34.95 280 PRO A N 1
ATOM 2109 C CA . PRO A 1 280 ? 47.601 59.458 86.615 1.00 35.85 280 PRO A CA 1
ATOM 2110 C C . PRO A 1 280 ? 46.089 59.276 86.570 1.00 37.06 280 PRO A C 1
ATOM 2111 O O . PRO A 1 280 ? 45.623 58.161 86.293 1.00 35.79 280 PRO A O 1
ATOM 2115 N N . ASP A 1 281 ? 45.311 60.333 86.827 1.00 33.87 281 ASP A N 1
ATOM 2116 C CA . ASP A 1 281 ? 43.856 60.245 86.936 1.00 36.17 281 ASP A CA 1
ATOM 2117 C C . ASP A 1 281 ? 43.099 60.627 85.663 1.00 38.84 281 ASP A C 1
ATOM 2118 O O . ASP A 1 281 ? 41.863 60.529 85.648 1.00 37.45 281 ASP A O 1
ATOM 2123 N N . TYR A 1 282 ? 43.788 61.072 84.610 1.00 36.85 282 TYR A N 1
ATOM 2124 C CA . TYR A 1 282 ? 43.127 61.619 83.422 1.00 34.26 282 TYR A CA 1
ATOM 2125 C C . TYR A 1 282 ? 43.995 61.325 82.216 1.00 35.48 282 TYR A C 1
ATOM 2126 O O . TYR A 1 282 ? 45.147 61.760 82.178 1.00 36.09 282 TYR A O 1
ATOM 2135 N N . GLY A 1 283 ? 43.433 60.635 81.231 1.00 33.50 283 GLY A N 1
ATOM 2136 C CA . GLY A 1 283 ? 44.099 60.459 79.946 1.00 34.01 283 GLY A CA 1
ATOM 2137 C C . GLY A 1 283 ? 43.151 60.810 78.822 1.00 34.54 283 GLY A C 1
ATOM 2138 O O . GLY A 1 283 ? 43.356 61.815 78.125 1.00 35.14 283 GLY A O 1
ATOM 2139 N N . SER A 1 284 ? 42.088 60.012 78.646 1.00 33.57 284 SER A N 1
ATOM 2140 C CA . SER A 1 284 ? 41.063 60.373 77.660 1.00 34.75 284 SER A CA 1
ATOM 2141 C C . SER A 1 284 ? 40.460 61.744 77.961 1.00 36.95 284 SER A C 1
ATOM 2142 O O . SER A 1 284 ? 40.207 62.533 77.043 1.00 35.72 284 SER A O 1
ATOM 2145 N N . ASP A 1 285 ? 40.225 62.044 79.249 1.00 36.04 285 ASP A N 1
ATOM 2146 C CA . ASP A 1 285 ? 39.508 63.255 79.676 1.00 37.47 285 ASP A CA 1
ATOM 2147 C C . ASP A 1 285 ? 40.504 64.397 79.870 1.00 38.62 285 ASP A C 1
ATOM 2148 O O . ASP A 1 285 ? 40.868 64.771 80.993 1.00 36.55 285 ASP A O 1
ATOM 2153 N N . VAL A 1 286 ? 40.925 64.988 78.744 1.00 37.68 286 VAL A N 1
ATOM 2154 C CA . VAL A 1 286 ? 41.895 66.081 78.809 1.00 37.90 286 VAL A CA 1
ATOM 2155 C C . VAL A 1 286 ? 41.314 67.309 79.510 1.00 39.14 286 VAL A C 1
ATOM 2156 O O . VAL A 1 286 ? 42.038 68.038 80.198 1.00 37.90 286 VAL A O 1
ATOM 2160 N N . ALA A 1 287 ? 40.016 67.570 79.338 1.00 39.61 287 ALA A N 1
ATOM 2161 C CA . ALA A 1 287 ? 39.409 68.743 79.956 1.00 41.31 287 ALA A CA 1
ATOM 2162 C C . ALA A 1 287 ? 39.483 68.698 81.473 1.00 41.13 287 ALA A C 1
ATOM 2163 O O . ALA A 1 287 ? 39.372 69.746 82.116 1.00 44.09 287 ALA A O 1
ATOM 2165 N N . GLY A 1 288 ? 39.667 67.520 82.061 1.00 39.97 288 GLY A N 1
ATOM 2166 C CA . GLY A 1 288 ? 39.674 67.380 83.503 1.00 40.04 288 GLY A CA 1
ATOM 2167 C C . GLY A 1 288 ? 41.031 67.411 84.162 1.00 41.11 288 GLY A C 1
ATOM 2168 O O . GLY A 1 288 ? 41.101 67.286 85.391 1.00 40.36 288 GLY A O 1
ATOM 2169 N N . LEU A 1 289 ? 42.107 67.584 83.391 1.00 38.60 289 LEU A N 1
ATOM 2170 C CA . LEU A 1 289 ? 43.458 67.538 83.937 1.00 40.70 289 LEU A CA 1
ATOM 2171 C C . LEU A 1 289 ? 43.616 68.546 85.077 1.00 42.59 289 LEU A C 1
ATOM 2172 O O . LEU A 1 289 ? 43.034 69.637 85.052 1.00 43.01 289 LEU A O 1
ATOM 2177 N N . THR A 1 290 ? 44.410 68.181 86.085 1.00 41.78 290 THR A N 1
ATOM 2178 C CA . THR A 1 290 ? 44.482 68.982 87.308 1.00 44.89 290 THR A CA 1
ATOM 2179 C C . THR A 1 290 ? 45.873 69.478 87.688 1.00 43.99 290 THR A C 1
ATOM 2180 O O . THR A 1 290 ? 45.986 70.153 88.711 1.00 44.33 290 THR A O 1
ATOM 2184 N N . LEU A 1 291 ? 46.931 69.157 86.943 1.00 42.56 291 LEU A N 1
ATOM 2185 C CA . LEU A 1 291 ? 48.253 69.657 87.322 1.00 42.73 291 LEU A CA 1
ATOM 2186 C C . LEU A 1 291 ? 48.202 71.168 87.509 1.00 45.72 291 LEU A C 1
ATOM 2187 O O . LEU A 1 291 ? 47.812 71.900 86.598 1.00 45.02 291 LEU A O 1
ATOM 2192 N N . ARG A 1 292 ? 48.578 71.627 88.707 1.00 44.03 292 ARG A N 1
ATOM 2193 C CA . ARG A 1 292 ? 48.248 72.970 89.165 1.00 46.15 292 ARG A CA 1
ATOM 2194 C C . ARG A 1 292 ? 49.356 73.962 88.827 1.00 45.16 292 ARG A C 1
ATOM 2195 O O . ARG A 1 292 ? 50.525 73.736 89.150 1.00 45.41 292 ARG A O 1
ATOM 2203 N N . GLY A 1 293 ? 48.981 75.056 88.173 1.00 47.79 293 GLY A N 1
ATOM 2204 C CA . GLY A 1 293 ? 49.869 76.181 87.950 1.00 47.37 293 GLY A CA 1
ATOM 2205 C C . GLY A 1 293 ? 49.423 77.369 88.788 1.00 50.36 293 GLY A C 1
ATOM 2206 O O . GLY A 1 293 ? 48.260 77.773 88.742 1.00 49.34 293 GLY A O 1
ATOM 2207 N N . THR A 1 294 ? 50.359 77.915 89.551 1.00 50.01 294 THR A N 1
ATOM 2208 C CA . THR A 1 294 ? 50.047 79.007 90.449 1.00 51.61 294 THR A CA 1
ATOM 2209 C C . THR A 1 294 ? 50.948 80.189 90.129 1.00 52.79 294 THR A C 1
ATOM 2210 O O . THR A 1 294 ? 52.175 80.028 90.067 1.00 53.47 294 THR A O 1
ATOM 2214 N N . PRO A 1 295 ? 50.388 81.376 89.898 1.00 54.02 295 PRO A N 1
ATOM 2215 C CA . PRO A 1 295 ? 51.204 82.506 89.437 1.00 56.21 295 PRO A CA 1
ATOM 2216 C C . PRO A 1 295 ? 52.112 83.040 90.537 1.00 60.60 295 PRO A C 1
ATOM 2217 O O . PRO A 1 295 ? 51.680 83.266 91.670 1.00 60.58 295 PRO A O 1
ATOM 2221 N N . CYS A 1 296 ? 53.382 83.221 90.195 1.00 60.56 296 CYS A N 1
ATOM 2222 C CA . CYS A 1 296 ? 54.328 83.984 90.991 1.00 64.83 296 CYS A CA 1
ATOM 2223 C C 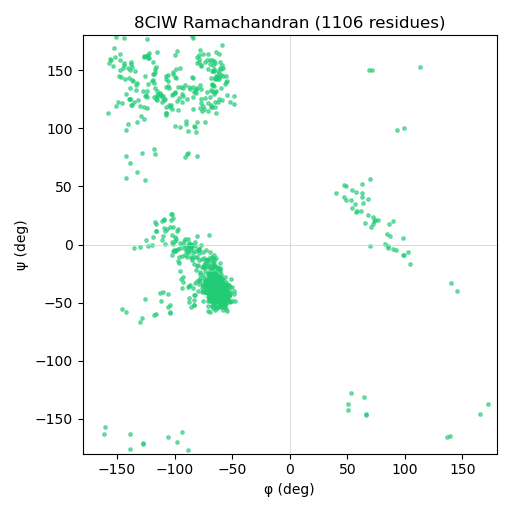. CYS A 1 296 ? 54.914 85.081 90.107 1.00 69.07 296 CYS A C 1
ATOM 2224 O O . CYS A 1 296 ? 54.584 85.195 88.923 1.00 66.92 296 CYS A O 1
ATOM 2227 N N . GLU A 1 297 ? 55.760 85.923 90.692 1.00 72.52 297 GLU A N 1
ATOM 2228 C CA . GLU A 1 297 ? 56.274 87.077 89.960 1.00 75.53 297 GLU A CA 1
ATOM 2229 C C . GLU A 1 297 ? 57.135 86.610 88.789 1.00 72.52 297 GLU A C 1
ATOM 2230 O O . GLU A 1 297 ? 58.147 85.926 88.982 1.00 72.47 297 GLU A O 1
ATOM 2236 N N . GLY A 1 298 ? 56.716 86.953 87.576 1.00 65.74 298 GLY A N 1
ATOM 2237 C CA . GLY A 1 298 ? 57.458 86.588 86.391 1.00 62.31 298 GLY A CA 1
ATOM 2238 C C . GLY A 1 298 ? 57.148 85.226 85.799 1.00 58.46 298 GLY A C 1
ATOM 2239 O O . GLY A 1 298 ? 57.845 84.808 84.866 1.00 55.07 298 GLY A O 1
ATOM 2240 N N . GLY A 1 299 ? 56.128 84.525 86.290 1.00 57.84 299 GLY A N 1
ATOM 2241 C CA . GLY A 1 299 ? 55.848 83.199 85.752 1.00 55.12 299 GLY A CA 1
ATOM 2242 C C . GLY A 1 299 ? 54.906 82.399 86.629 1.00 55.90 299 GLY A C 1
ATOM 2243 O O . GLY A 1 299 ? 54.008 82.953 87.276 1.00 57.87 299 GLY A O 1
ATOM 2244 N N . TRP A 1 300 ? 55.141 81.085 86.654 1.00 52.35 300 TRP A N 1
ATOM 2245 C CA . TRP A 1 300 ? 54.249 80.114 87.268 1.00 51.16 300 TRP A CA 1
ATOM 2246 C C . TRP A 1 300 ? 55.076 79.083 88.017 1.00 52.14 300 TRP A C 1
ATOM 2247 O O . TRP A 1 300 ? 56.211 78.783 87.645 1.00 51.51 300 TRP A O 1
ATOM 2258 N N . ARG A 1 301 ? 54.499 78.533 89.074 1.00 51.64 301 ARG A N 1
ATOM 2259 C CA . ARG A 1 301 ? 55.061 77.359 89.722 1.00 49.97 301 ARG A CA 1
ATOM 2260 C C . ARG A 1 301 ? 54.074 76.220 89.550 1.00 46.98 301 ARG A C 1
ATOM 2261 O O . ARG A 1 301 ? 52.867 76.413 89.734 1.00 47.03 301 ARG A O 1
ATOM 2269 N N . LEU A 1 302 ? 54.580 75.062 89.127 1.00 47.20 302 LEU A N 1
ATOM 2270 C CA . LEU A 1 302 ? 53.756 73.900 88.822 1.00 46.28 302 LEU A CA 1
ATOM 2271 C C . LEU A 1 302 ? 53.891 72.859 89.922 1.00 44.25 302 LEU A C 1
ATOM 2272 O O . LEU A 1 302 ? 54.992 72.618 90.432 1.00 44.56 302 LEU A O 1
ATOM 2277 N N . ASN A 1 303 ? 52.771 72.225 90.264 1.00 43.81 303 ASN A N 1
ATOM 2278 C CA . ASN A 1 303 ? 52.749 71.180 91.277 1.00 43.51 303 ASN A CA 1
ATOM 2279 C C . ASN A 1 303 ? 51.776 70.095 90.860 1.00 42.64 303 ASN A C 1
ATOM 2280 O O . ASN A 1 303 ? 50.620 70.386 90.536 1.00 41.07 303 ASN A O 1
ATOM 2285 N N . GLY A 1 304 ? 52.248 68.850 90.897 1.00 41.89 304 GLY A N 1
ATOM 2286 C CA . GLY A 1 304 ? 51.455 67.677 90.630 1.00 40.32 304 GLY A CA 1
ATOM 2287 C C . GLY A 1 304 ? 52.225 66.707 89.757 1.00 40.90 304 GLY A C 1
ATOM 2288 O O . GLY A 1 304 ? 53.435 66.827 89.556 1.00 40.45 304 GLY A O 1
ATOM 2289 N N . ALA A 1 305 ? 51.507 65.737 89.211 1.00 38.95 305 ALA A N 1
ATOM 2290 C CA . ALA A 1 305 ? 52.125 64.653 88.472 1.00 36.82 305 ALA A CA 1
ATOM 2291 C C . ALA A 1 305 ? 51.666 64.667 87.014 1.00 37.09 305 ALA A C 1
ATOM 2292 O O . ALA A 1 305 ? 50.576 65.143 86.694 1.00 37.24 305 ALA A O 1
ATOM 2294 N N . LYS A 1 306 ? 52.539 64.182 86.135 1.00 33.80 306 LYS A N 1
ATOM 2295 C CA . LYS A 1 306 ? 52.194 63.722 84.797 1.00 35.22 306 LYS A CA 1
ATOM 2296 C C . LYS A 1 306 ? 52.652 62.274 84.669 1.00 34.32 306 LYS A C 1
ATOM 2297 O O . LYS A 1 306 ? 53.493 61.804 85.442 1.00 33.88 306 LYS A O 1
ATOM 2303 N N . THR A 1 307 ? 52.087 61.550 83.708 1.00 32.65 307 THR A N 1
ATOM 2304 C CA . THR A 1 307 ? 52.521 60.175 83.521 1.00 32.85 307 THR A CA 1
ATOM 2305 C C . THR A 1 307 ? 52.424 59.798 82.049 1.00 33.52 307 THR A C 1
ATOM 2306 O O . THR A 1 307 ? 51.782 60.485 81.250 1.00 32.07 307 THR A O 1
ATOM 2310 N N . TRP A 1 308 ? 53.095 58.700 81.704 1.00 31.72 308 TRP A N 1
ATOM 2311 C CA . TRP A 1 308 ? 53.237 58.251 80.317 1.00 30.91 308 TRP A CA 1
ATOM 2312 C C . TRP A 1 308 ? 53.904 59.301 79.435 1.00 33.60 308 TRP A C 1
ATOM 2313 O O . TRP A 1 308 ? 53.664 59.339 78.228 1.00 34.18 308 TRP A O 1
ATOM 2324 N N . CYS A 1 309 ? 54.760 60.160 79.987 1.00 32.50 309 CYS A N 1
ATOM 2325 C CA . CYS A 1 309 ? 55.387 61.193 79.163 1.00 31.99 309 CYS A CA 1
ATOM 2326 C C . CYS A 1 309 ? 56.566 60.582 78.410 1.00 33.27 309 CYS A C 1
ATOM 2327 O O . CYS A 1 309 ? 57.633 60.340 78.986 1.00 31.07 309 CYS A O 1
ATOM 2330 N N . THR A 1 310 ? 56.389 60.351 77.110 1.00 30.75 310 THR A N 1
ATOM 2331 C CA . THR A 1 310 ? 57.370 59.589 76.349 1.00 31.50 310 THR A CA 1
ATOM 2332 C C . THR A 1 310 ? 58.529 60.489 75.950 1.00 30.76 310 THR A C 1
ATOM 2333 O O . THR A 1 310 ? 58.316 61.623 75.508 1.00 31.23 310 THR A O 1
ATOM 2337 N N . PHE A 1 311 ? 59.759 59.998 76.148 1.00 30.12 311 PHE A N 1
ATOM 2338 C CA . PHE A 1 311 ? 60.987 60.735 75.844 1.00 33.00 311 PHE A CA 1
ATOM 2339 C C . PHE A 1 311 ? 61.243 61.870 76.830 1.00 31.43 311 PHE A C 1
ATOM 2340 O O . PHE A 1 311 ? 62.048 62.755 76.549 1.00 32.27 311 PHE A O 1
ATOM 2348 N N . ALA A 1 312 ? 60.600 61.866 78.009 1.00 35.72 312 ALA A N 1
ATOM 2349 C CA . ALA A 1 312 ? 60.751 62.995 78.941 1.00 33.73 312 ALA A CA 1
ATOM 2350 C C . ALA A 1 312 ? 62.181 63.147 79.448 1.00 34.01 312 ALA A C 1
ATOM 2351 O O . ALA A 1 312 ? 62.638 64.268 79.690 1.00 35.18 312 ALA A O 1
ATOM 2353 N N . GLY A 1 313 ? 62.898 62.042 79.635 1.00 34.32 313 GLY A N 1
ATOM 2354 C CA . GLY A 1 313 ? 64.277 62.147 80.087 1.00 35.96 313 GLY A CA 1
ATOM 2355 C C . GLY A 1 313 ? 65.153 62.897 79.101 1.00 37.61 313 GLY A C 1
ATOM 2356 O O . GLY A 1 313 ? 65.827 63.869 79.452 1.00 36.88 313 GLY A O 1
ATOM 2357 N N . LYS A 1 314 ? 65.139 62.461 77.840 1.00 36.42 314 LYS A N 1
ATOM 2358 C CA . LYS A 1 314 ? 66.058 63.014 76.857 1.00 38.11 314 LYS A CA 1
ATOM 2359 C C . LYS A 1 314 ? 65.624 64.408 76.400 1.00 38.56 314 LYS A C 1
ATOM 2360 O O . LYS A 1 314 ? 66.472 65.227 76.015 1.00 35.39 314 LYS A O 1
ATOM 2366 N N . ALA A 1 315 ? 64.326 64.708 76.483 1.00 37.72 315 ALA A N 1
ATOM 2367 C CA . ALA A 1 315 ? 63.796 65.962 75.961 1.00 36.11 315 ALA A CA 1
ATOM 2368 C C . ALA A 1 315 ? 64.287 67.161 76.753 1.00 39.02 315 ALA A C 1
ATOM 2369 O O . ALA A 1 315 ? 64.317 67.145 77.988 1.00 40.78 315 ALA A O 1
ATOM 2371 N N . GLY A 1 316 ? 64.655 68.218 76.031 1.00 37.85 316 GLY A N 1
ATOM 2372 C CA . GLY A 1 316 ? 65.013 69.483 76.628 1.00 41.26 316 GLY A CA 1
ATOM 2373 C C . GLY A 1 316 ? 63.846 70.400 76.911 1.00 41.89 316 GLY A C 1
ATOM 2374 O O . GLY A 1 316 ? 64.012 71.412 77.607 1.00 41.73 316 GLY A O 1
ATOM 2375 N N . VAL A 1 317 ? 62.662 70.071 76.394 1.00 39.13 317 VAL A N 1
ATOM 2376 C CA . VAL A 1 317 ? 61.469 70.865 76.663 1.00 39.00 317 VAL A CA 1
ATOM 2377 C C . VAL A 1 317 ? 60.267 69.932 76.674 1.00 38.06 317 VAL A C 1
ATOM 2378 O O . VAL A 1 317 ? 60.210 68.959 75.913 1.00 38.17 317 VAL A O 1
ATOM 2382 N N . LEU A 1 318 ? 59.308 70.236 77.550 1.00 38.82 318 LEU A N 1
ATOM 2383 C CA . LEU A 1 318 ? 58.076 69.476 77.713 1.00 37.58 318 LEU A CA 1
ATOM 2384 C C . LEU A 1 318 ? 56.910 70.392 77.384 1.00 39.33 318 LEU A C 1
ATOM 2385 O O . LEU A 1 318 ? 56.908 71.558 77.783 1.00 40.64 318 LEU A O 1
ATOM 2390 N N . MET A 1 319 ? 55.910 69.877 76.671 1.00 36.64 319 MET A N 1
ATOM 2391 C CA . MET A 1 319 ? 54.685 70.643 76.426 1.00 38.70 319 MET A CA 1
ATOM 2392 C C . MET A 1 319 ? 53.682 70.220 77.492 1.00 37.84 319 MET A C 1
ATOM 2393 O O . MET A 1 319 ? 53.064 69.161 77.384 1.00 35.33 319 MET A O 1
ATOM 2398 N N . VAL A 1 320 ? 53.522 71.049 78.527 1.00 37.65 320 VAL A N 1
ATOM 2399 C CA . VAL A 1 320 ? 52.781 70.663 79.722 1.00 38.20 320 VAL A CA 1
ATOM 2400 C C . VAL A 1 320 ? 51.409 71.319 79.707 1.00 38.85 320 VAL A C 1
ATOM 2401 O O . VAL A 1 320 ? 51.303 72.550 79.740 1.00 40.22 320 VAL A O 1
ATOM 2405 N N . VAL A 1 321 ? 50.354 70.509 79.677 1.00 38.30 321 VAL A N 1
ATOM 2406 C CA . VAL A 1 321 ? 49.003 71.028 79.876 1.00 39.18 321 VAL A CA 1
ATOM 2407 C C . VAL A 1 321 ? 48.843 71.324 81.363 1.00 40.95 321 VAL A C 1
ATOM 2408 O O . VAL A 1 321 ? 48.960 70.421 82.192 1.00 39.54 321 VAL A O 1
ATOM 2412 N N . THR A 1 322 ? 48.577 72.587 81.695 1.00 42.77 322 THR A N 1
ATOM 2413 C CA . THR A 1 322 ? 48.612 73.071 83.069 1.00 43.32 322 THR A CA 1
ATOM 2414 C C . THR A 1 322 ? 47.301 73.779 83.383 1.00 45.46 322 THR A C 1
ATOM 2415 O O . THR A 1 322 ? 46.849 74.622 82.598 1.00 42.65 322 THR A O 1
ATOM 2419 N N . ARG A 1 323 ? 46.698 73.451 84.530 1.00 45.57 323 ARG A N 1
ATOM 2420 C CA . ARG A 1 323 ? 45.503 74.168 84.979 1.00 44.93 323 ARG A CA 1
ATOM 2421 C C . ARG A 1 323 ? 45.967 75.446 85.672 1.00 47.97 323 ARG A C 1
ATOM 2422 O O . ARG A 1 323 ? 46.422 75.424 86.822 1.00 44.71 323 ARG A O 1
ATOM 2430 N N . THR A 1 324 ? 45.879 76.561 84.950 1.00 48.04 324 THR A N 1
ATOM 2431 C CA . THR A 1 324 ? 46.344 77.848 85.434 1.00 47.66 324 THR A CA 1
ATOM 2432 C C . THR A 1 324 ? 45.269 78.623 86.188 1.00 52.11 324 THR A C 1
ATOM 2433 O O . THR A 1 324 ? 45.583 79.640 86.817 1.00 49.35 324 THR A O 1
ATOM 2437 N N . ASN A 1 325 ? 44.012 78.185 86.134 1.00 53.12 325 ASN A N 1
ATOM 2438 C CA . ASN A 1 325 ? 42.926 78.862 86.834 1.00 54.57 325 ASN A CA 1
ATOM 2439 C C . ASN A 1 325 ? 42.378 77.914 87.893 1.00 57.10 325 ASN A C 1
ATOM 2440 O O . ASN A 1 325 ? 42.001 76.776 87.560 1.00 56.97 325 ASN A O 1
ATOM 2445 N N . PRO A 1 326 ? 42.323 78.318 89.168 1.00 60.34 326 PRO A N 1
ATOM 2446 C CA . PRO A 1 326 ? 41.882 77.385 90.219 1.00 60.89 326 PRO A CA 1
ATOM 2447 C C . PRO A 1 326 ? 40.397 77.071 90.179 1.00 64.38 326 PRO A C 1
ATOM 2448 O O . PRO A 1 326 ? 39.975 76.089 90.799 1.00 67.16 326 PRO A O 1
ATOM 2452 N N . ASP A 1 327 ? 39.594 77.863 89.474 1.00 63.89 327 ASP A N 1
ATOM 2453 C CA . ASP A 1 327 ? 38.162 77.607 89.395 1.00 66.07 327 ASP A CA 1
ATOM 2454 C C . ASP A 1 327 ? 37.914 76.403 88.500 1.00 69.62 327 ASP A C 1
ATOM 2455 O O . ASP A 1 327 ? 37.992 76.512 87.275 1.00 69.99 327 ASP A O 1
ATOM 2460 N N . LYS A 1 328 ? 37.574 75.264 89.105 1.00 78.67 328 LYS A N 1
ATOM 2461 C CA . LYS A 1 328 ? 37.339 74.046 88.338 1.00 80.28 328 LYS A CA 1
ATOM 2462 C C . LYS A 1 328 ? 36.042 74.087 87.542 1.00 79.74 328 LYS A C 1
ATOM 2463 O O . LYS A 1 328 ? 35.850 73.242 86.661 1.00 79.31 328 LYS A O 1
ATOM 2469 N N . SER A 1 329 ? 35.159 75.049 87.819 1.00 73.84 329 SER A N 1
ATOM 2470 C CA . SER A 1 329 ? 33.919 75.203 87.068 1.00 71.08 329 SER A CA 1
ATOM 2471 C C . SER A 1 329 ? 34.151 75.553 85.603 1.00 68.60 329 SER A C 1
ATOM 2472 O O . SER A 1 329 ? 33.200 75.493 84.819 1.00 67.04 329 SER A O 1
ATOM 2475 N N . LEU A 1 330 ? 35.379 75.910 85.215 1.00 67.04 330 LEU A N 1
ATOM 2476 C CA . LEU A 1 330 ? 35.678 76.286 83.835 1.00 64.54 330 LEU A CA 1
ATOM 2477 C C . LEU A 1 330 ? 35.925 75.088 82.927 1.00 60.70 330 LEU A C 1
ATOM 2478 O O . LEU A 1 330 ? 35.878 75.235 81.696 1.00 58.82 330 LEU A O 1
ATOM 2483 N N . GLY A 1 331 ? 36.188 73.916 83.495 1.00 60.56 331 GLY A N 1
ATOM 2484 C CA . GLY A 1 331 ? 36.481 72.765 82.663 1.00 54.67 331 GLY A CA 1
ATOM 2485 C C . GLY A 1 331 ? 37.763 72.985 81.883 1.00 52.69 331 GLY A C 1
ATOM 2486 O O . GLY A 1 331 ? 38.794 73.382 82.437 1.00 50.75 331 GLY A O 1
ATOM 2487 N N . HIS A 1 332 ? 37.709 72.734 80.573 1.00 50.22 332 HIS A N 1
ATOM 2488 C CA . HIS A 1 332 ? 38.893 72.928 79.748 1.00 49.60 332 HIS A CA 1
ATOM 2489 C C . HIS A 1 332 ? 39.312 74.393 79.658 1.00 51.49 332 HIS A C 1
ATOM 2490 O O . HIS A 1 332 ? 40.458 74.670 79.289 1.00 50.67 332 HIS A O 1
ATOM 2497 N N . ARG A 1 333 ? 38.411 75.333 79.970 1.00 50.63 333 ARG A N 1
ATOM 2498 C CA . ARG A 1 333 ? 38.724 76.753 79.881 1.00 51.80 333 ARG A CA 1
ATOM 2499 C C . ARG A 1 333 ? 39.727 77.214 80.929 1.00 54.25 333 ARG A C 1
ATOM 2500 O O . ARG A 1 333 ? 40.136 78.378 80.887 1.00 50.19 333 ARG A O 1
ATOM 2508 N N . GLY A 1 334 ? 40.113 76.359 81.870 1.00 52.15 334 GLY A N 1
ATOM 2509 C CA . GLY A 1 334 ? 41.127 76.696 82.845 1.00 50.30 334 GLY A CA 1
ATOM 2510 C C . GLY A 1 334 ? 42.510 76.180 82.516 1.00 48.98 334 GLY A C 1
ATOM 2511 O O . GLY A 1 334 ? 43.393 76.244 83.378 1.00 45.96 334 GLY A O 1
ATOM 2512 N N . LEU A 1 335 ? 42.735 75.689 81.293 1.00 45.95 335 LEU A N 1
ATOM 2513 C CA . LEU A 1 335 ? 43.977 75.034 80.909 1.00 45.75 335 LEU A CA 1
ATOM 2514 C C . LEU A 1 335 ? 44.818 75.938 80.012 1.00 45.95 335 LEU A C 1
ATOM 2515 O O . LEU A 1 335 ? 44.292 76.688 79.190 1.00 45.24 335 LEU A O 1
ATOM 2520 N N . SER A 1 336 ? 46.136 75.838 80.166 1.00 44.34 336 SER A N 1
ATOM 2521 C CA . SER A 1 336 ? 47.097 76.561 79.345 1.00 44.26 336 SER A CA 1
ATOM 2522 C C . SER A 1 336 ? 48.235 75.612 79.001 1.00 43.82 336 SER A C 1
ATOM 2523 O O . SER A 1 336 ? 48.478 74.641 79.713 1.00 43.43 336 SER A O 1
ATOM 2526 N N . LEU A 1 337 ? 48.931 75.888 77.898 1.00 43.34 337 LEU A N 1
ATOM 2527 C CA . LEU A 1 337 ? 50.092 75.097 77.495 1.00 43.42 337 LEU A CA 1
ATOM 2528 C C . LEU A 1 337 ? 51.366 75.804 77.943 1.00 42.42 337 LEU A C 1
ATOM 2529 O O . LEU A 1 337 ? 51.599 76.958 77.567 1.00 46.80 337 LEU A O 1
ATOM 2534 N N . LEU A 1 338 ? 52.199 75.108 78.716 1.00 41.78 338 LEU A N 1
ATOM 2535 C CA . LEU A 1 338 ? 53.414 75.690 79.276 1.00 43.70 338 LEU A CA 1
ATOM 2536 C C . LEU A 1 338 ? 54.622 74.873 78.847 1.00 43.24 338 LEU A C 1
ATOM 2537 O O . LEU A 1 338 ? 54.587 73.641 78.867 1.00 42.04 338 LEU A O 1
ATOM 2542 N N . LEU A 1 339 ? 55.699 75.559 78.483 1.00 44.66 339 LEU A N 1
ATOM 2543 C CA . LEU A 1 339 ? 56.905 74.904 77.973 1.00 44.61 339 LEU A CA 1
ATOM 2544 C C . LEU A 1 339 ? 57.908 74.818 79.115 1.00 45.37 339 LEU A C 1
ATOM 2545 O O . LEU A 1 339 ? 58.561 75.807 79.459 1.00 44.20 339 LEU A O 1
ATOM 2550 N N . ALA A 1 340 ? 58.021 73.630 79.707 1.00 43.88 340 ALA A N 1
ATOM 2551 C CA . ALA A 1 340 ? 58.930 73.404 80.823 1.00 43.87 340 ALA A CA 1
ATOM 2552 C C . ALA A 1 340 ? 60.285 72.987 80.267 1.00 43.36 340 ALA A C 1
ATOM 2553 O O . ALA A 1 340 ? 60.376 72.021 79.508 1.00 41.43 340 ALA A O 1
ATOM 2555 N N . GLU A 1 341 ? 61.333 73.701 80.644 1.00 42.48 341 GLU A N 1
ATOM 2556 C CA . GLU A 1 341 ? 62.659 73.377 80.147 1.00 44.41 341 GLU A CA 1
ATOM 2557 C C . GLU A 1 341 ? 63.436 72.604 81.203 1.00 45.08 341 GLU A C 1
ATOM 2558 O O . GLU A 1 341 ? 63.240 72.788 82.408 1.00 44.75 341 GLU A O 1
ATOM 2564 N N . LYS A 1 342 ? 64.310 71.722 80.738 1.00 40.24 342 LYS A N 1
ATOM 2565 C CA . LYS A 1 342 ? 65.041 70.839 81.628 1.00 41.10 342 LYS A CA 1
ATOM 2566 C C . LYS A 1 342 ? 66.334 70.429 80.952 1.00 44.00 342 LYS A C 1
ATOM 2567 O O . LYS A 1 342 ? 66.442 70.488 79.718 1.00 43.79 342 LYS A O 1
ATOM 2573 N N . PRO A 1 343 ? 67.328 69.991 81.723 1.00 42.60 343 PRO A N 1
ATOM 2574 C CA . PRO A 1 343 ? 68.478 69.319 81.115 1.00 42.30 343 PRO A CA 1
ATOM 2575 C C . PRO A 1 343 ? 68.047 68.023 80.451 1.00 41.77 343 PRO A C 1
ATOM 2576 O O . PRO A 1 343 ? 66.957 67.487 80.694 1.00 40.60 343 PRO A O 1
ATOM 2580 N N . SER A 1 344 ? 68.947 67.497 79.619 1.00 41.06 344 SER A N 1
ATOM 2581 C CA . SER A 1 344 ? 68.726 66.256 78.890 1.00 40.94 344 SER A CA 1
ATOM 2582 C C . SER A 1 344 ? 69.430 65.107 79.608 1.00 40.46 344 SER A C 1
ATOM 2583 O O . SER A 1 344 ? 70.608 65.221 79.956 1.00 41.56 344 SER A O 1
ATOM 2586 N N . TYR A 1 345 ? 68.706 64.007 79.821 1.00 40.21 345 TYR A N 1
ATOM 2587 C CA . TYR A 1 345 ? 69.187 62.836 80.556 1.00 40.48 345 TYR A CA 1
ATOM 2588 C C . TYR A 1 345 ? 69.036 61.580 79.700 1.00 40.15 345 TYR A C 1
ATOM 2589 O O . TYR A 1 345 ? 68.055 61.443 78.960 1.00 40.27 345 TYR A O 1
ATOM 2598 N N . ASP A 1 346 ? 69.979 60.640 79.818 1.00 38.72 346 ASP A N 1
ATOM 2599 C CA . ASP A 1 346 ? 69.952 59.436 78.987 1.00 37.90 346 ASP A CA 1
ATOM 2600 C C . ASP A 1 346 ? 69.398 58.198 79.687 1.00 38.84 346 ASP A C 1
ATOM 2601 O O . ASP A 1 346 ? 69.255 57.162 79.030 1.00 37.68 346 ASP A O 1
ATOM 2606 N N . GLY A 1 347 ? 69.073 58.269 80.985 1.00 36.87 347 GLY A N 1
ATOM 2607 C CA . GLY A 1 347 ? 68.755 57.097 81.773 1.00 37.85 347 GLY A CA 1
ATOM 2608 C C . GLY A 1 347 ? 67.260 56.846 81.916 1.00 39.09 347 GLY A C 1
ATOM 2609 O O . GLY A 1 347 ? 66.421 57.447 81.239 1.00 36.20 347 GLY A O 1
ATOM 2610 N N . HIS A 1 348 ? 66.933 55.906 82.806 1.00 35.96 348 HIS A N 1
ATOM 2611 C CA . HIS A 1 348 ? 65.557 55.549 83.130 1.00 36.11 348 HIS A CA 1
ATOM 2612 C C . HIS A 1 348 ? 64.993 56.346 84.306 1.00 37.59 348 HIS A C 1
ATOM 2613 O O . HIS A 1 348 ? 63.816 56.188 84.645 1.00 36.39 348 HIS A O 1
ATOM 2620 N N . GLU A 1 349 ? 65.790 57.196 84.937 1.00 34.25 349 GLU A N 1
ATOM 2621 C CA . GLU A 1 349 ? 65.249 58.113 85.916 1.00 38.03 349 GLU A CA 1
ATOM 2622 C C . GLU A 1 349 ? 66.126 59.351 85.943 1.00 38.56 349 GLU A C 1
ATOM 2623 O O . GLU A 1 349 ? 67.265 59.333 85.475 1.00 41.08 349 GLU A O 1
ATOM 2629 N N . PHE A 1 350 ? 65.582 60.435 86.482 1.00 37.64 350 PHE A N 1
ATOM 2630 C CA . PHE A 1 350 ? 66.343 61.665 86.632 1.00 40.23 350 PHE A CA 1
ATOM 2631 C C . PHE A 1 350 ? 65.736 62.486 87.752 1.00 39.78 350 PHE A C 1
ATOM 2632 O O . PHE A 1 350 ? 64.562 62.339 88.093 1.00 39.72 350 PHE A O 1
ATOM 2640 N N . ASP A 1 351 ? 66.541 63.396 88.278 1.00 40.60 351 ASP A N 1
ATOM 2641 C CA . ASP A 1 351 ? 66.152 64.235 89.407 1.00 41.66 351 ASP A CA 1
ATOM 2642 C C . ASP A 1 351 ? 66.753 65.607 89.138 1.00 43.08 351 ASP A C 1
ATOM 2643 O O . ASP A 1 351 ? 67.935 65.836 89.407 1.00 47.22 351 ASP A O 1
ATOM 2648 N N . PHE A 1 352 ? 65.935 66.513 88.614 1.00 41.93 352 PHE A N 1
ATOM 2649 C CA . PHE A 1 352 ? 66.374 67.839 88.203 1.00 45.57 352 PHE A CA 1
ATOM 2650 C C . PHE A 1 352 ? 65.965 68.853 89.262 1.00 47.81 352 PHE A C 1
ATOM 2651 O O . PHE A 1 352 ? 64.771 69.066 89.499 1.00 48.05 352 PHE A O 1
ATOM 2659 N N . ARG A 1 353 ? 66.949 69.490 89.879 1.00 48.53 353 ARG A N 1
ATOM 2660 C CA . ARG A 1 353 ? 66.700 70.518 90.881 1.00 52.49 353 ARG A CA 1
ATOM 2661 C C . ARG A 1 353 ? 66.949 71.880 90.241 1.00 52.09 353 ARG A C 1
ATOM 2662 O O . ARG A 1 353 ? 68.058 72.150 89.773 1.00 55.07 353 ARG A O 1
ATOM 2670 N N . GLN A 1 354 ? 65.913 72.721 90.218 1.00 54.67 354 GLN A N 1
ATOM 2671 C CA . GLN A 1 354 ? 65.929 74.057 89.630 1.00 58.69 354 GLN A CA 1
ATOM 2672 C C . GLN A 1 354 ? 66.624 75.054 90.554 1.00 65.31 354 GLN A C 1
ATOM 2673 O O . GLN A 1 354 ? 66.859 74.770 91.727 1.00 64.22 354 GLN A O 1
ATOM 2679 N N . PRO A 1 355 ? 66.950 76.272 90.054 1.00 71.56 355 PRO A N 1
ATOM 2680 C CA . PRO A 1 355 ? 67.629 77.256 90.910 1.00 73.19 355 PRO A CA 1
ATOM 2681 C C . PRO A 1 355 ? 66.783 77.754 92.072 1.00 75.11 355 PRO A C 1
ATOM 2682 O O . PRO A 1 355 ? 67.228 77.734 93.225 1.00 76.99 355 PRO A O 1
ATOM 2686 N N . GLY A 1 356 ? 65.567 78.211 91.786 1.00 72.42 356 GLY A N 1
ATOM 2687 C CA . GLY A 1 356 ? 64.711 78.764 92.820 1.00 66.83 356 GLY A CA 1
ATOM 2688 C C . GLY A 1 356 ? 64.167 77.753 93.812 1.00 65.15 356 GLY A C 1
ATOM 2689 O O . GLY A 1 356 ? 63.310 78.089 94.634 1.00 66.15 356 GLY A O 1
ATOM 2690 N N . GLY A 1 357 ? 64.648 76.512 93.744 1.00 64.61 357 GLY A N 1
ATOM 2691 C CA . GLY A 1 357 ? 64.228 75.462 94.642 1.00 59.59 357 GLY A CA 1
ATOM 2692 C C . GLY A 1 357 ? 63.246 74.467 94.059 1.00 56.90 357 GLY A C 1
ATOM 2693 O O . GLY A 1 357 ? 62.924 73.485 94.731 1.00 56.99 357 GLY A O 1
ATOM 2694 N N . GLY A 1 358 ? 62.752 74.692 92.844 1.00 54.77 358 GLY A N 1
ATOM 2695 C CA . GLY A 1 358 ? 61.829 73.751 92.243 1.00 53.47 358 GLY A CA 1
ATOM 2696 C C . GLY A 1 358 ? 62.501 72.456 91.831 1.00 50.71 358 GLY A C 1
ATOM 2697 O O . GLY A 1 358 ? 63.722 72.346 91.737 1.00 52.27 358 GLY A O 1
ATOM 2698 N N . SER A 1 359 ? 61.687 71.435 91.587 1.00 48.34 359 SER A N 1
ATOM 2699 C CA . SER A 1 359 ? 62.227 70.154 91.171 1.00 48.08 359 SER A CA 1
ATOM 2700 C C . SER A 1 359 ? 61.292 69.480 90.179 1.00 44.14 359 SER A C 1
ATOM 2701 O O . SER A 1 359 ? 60.077 69.700 90.182 1.00 44.01 359 SER A O 1
ATOM 2704 N N . LEU A 1 360 ? 61.889 68.665 89.319 1.00 43.59 360 LEU A N 1
ATOM 2705 C CA . LEU A 1 360 ? 61.167 67.758 88.438 1.00 40.38 360 LEU A CA 1
ATOM 2706 C C . LEU A 1 360 ? 61.893 66.429 88.513 1.00 40.27 360 LEU A C 1
ATOM 2707 O O . LEU A 1 360 ? 63.103 66.372 88.277 1.00 41.53 360 LEU A O 1
ATOM 2712 N N . THR A 1 361 ? 61.178 65.371 88.889 1.00 37.48 361 THR A N 1
ATOM 2713 C CA . THR A 1 361 ? 61.747 64.038 88.933 1.00 39.20 361 THR A CA 1
ATOM 2714 C C . THR A 1 361 ? 61.021 63.175 87.916 1.00 37.39 361 THR A C 1
ATOM 2715 O O . THR A 1 361 ? 59.863 63.436 87.584 1.00 37.61 361 THR A O 1
ATOM 2719 N N . GLY A 1 362 ? 61.710 62.153 87.417 1.00 37.26 362 GLY A N 1
ATOM 2720 C CA . GLY A 1 362 ? 61.108 61.255 86.448 1.00 37.15 362 GLY A CA 1
ATOM 2721 C C . GLY A 1 362 ? 61.536 59.816 86.632 1.00 36.07 362 GLY A C 1
ATOM 2722 O O . GLY A 1 362 ? 62.697 59.555 86.965 1.00 37.14 362 GLY A O 1
ATOM 2723 N N . ARG A 1 363 ? 60.618 58.871 86.418 1.00 33.07 363 ARG A N 1
ATOM 2724 C CA . ARG A 1 363 ? 60.945 57.454 86.467 1.00 34.71 363 ARG A CA 1
ATOM 2725 C C . ARG A 1 363 ? 60.231 56.730 85.333 1.00 34.01 363 ARG A C 1
ATOM 2726 O O . ARG A 1 363 ? 59.002 56.811 85.211 1.00 31.33 363 ARG A O 1
ATOM 2734 N N . ALA A 1 364 ? 61.001 56.018 84.515 1.00 32.94 364 ALA A N 1
ATOM 2735 C CA . ALA A 1 364 ? 60.437 55.302 83.379 1.00 32.90 364 ALA A CA 1
ATOM 2736 C C . ALA A 1 364 ? 59.525 54.159 83.824 1.00 34.43 364 ALA A C 1
ATOM 2737 O O . ALA A 1 364 ? 59.717 53.543 84.883 1.00 33.64 364 ALA A O 1
ATOM 2739 N N . ILE A 1 365 ? 58.524 53.880 82.995 1.00 30.96 365 ILE A N 1
ATOM 2740 C CA . ILE A 1 365 ? 57.492 52.868 83.199 1.00 33.29 365 ILE A CA 1
ATOM 2741 C C . ILE A 1 365 ? 57.780 51.710 82.245 1.00 30.36 365 ILE A C 1
ATOM 2742 O O . ILE A 1 365 ? 57.655 51.884 81.028 1.00 30.53 365 ILE A O 1
ATOM 2747 N N . PRO A 1 366 ? 58.138 50.515 82.731 1.00 30.05 366 PRO A N 1
ATOM 2748 C CA . PRO A 1 366 ? 58.405 49.399 81.802 1.00 27.06 366 PRO A CA 1
ATOM 2749 C C . PRO A 1 366 ? 57.150 48.957 81.053 1.00 28.30 366 PRO A C 1
ATOM 2750 O O . PRO A 1 366 ? 56.067 48.816 81.625 1.00 26.92 366 PRO A O 1
ATOM 2754 N N . THR A 1 367 ? 57.305 48.733 79.750 1.00 28.53 367 THR A N 1
ATOM 2755 C CA . THR A 1 367 ? 56.191 48.419 78.868 1.00 28.26 367 THR A CA 1
ATOM 2756 C C . THR A 1 367 ? 56.503 47.136 78.110 1.00 26.55 367 THR A C 1
ATOM 2757 O O . THR A 1 367 ? 57.663 46.729 78.012 1.00 26.66 367 THR A O 1
ATOM 2761 N N . ILE A 1 368 ? 55.460 46.513 77.548 1.00 25.98 368 ILE A N 1
ATOM 2762 C CA . ILE A 1 368 ? 55.676 45.277 76.804 1.00 26.75 368 ILE A CA 1
ATOM 2763 C C . ILE A 1 368 ? 56.292 45.551 75.430 1.00 27.80 368 ILE A C 1
ATOM 2764 O O . ILE A 1 368 ? 56.859 44.641 74.804 1.00 25.37 368 ILE A O 1
ATOM 2769 N N . GLY A 1 369 ? 56.190 46.770 74.938 1.00 26.70 369 GLY A N 1
ATOM 2770 C CA . GLY A 1 369 ? 56.709 47.100 73.631 1.00 27.30 369 GLY A CA 1
ATOM 2771 C C . GLY A 1 369 ? 56.869 48.604 73.556 1.00 28.44 369 GLY A C 1
ATOM 2772 O O . GLY A 1 369 ? 56.868 49.288 74.585 1.00 28.24 369 GLY A O 1
ATOM 2773 N N . TYR A 1 370 ? 57.000 49.104 72.321 1.00 27.59 370 TYR A N 1
ATOM 2774 C CA . TYR A 1 370 ? 57.140 50.548 72.074 1.00 29.08 370 TYR A CA 1
ATOM 2775 C C . TYR A 1 370 ? 58.353 51.125 72.811 1.00 27.32 370 TYR A C 1
ATOM 2776 O O . TYR A 1 370 ? 58.287 52.193 73.414 1.00 28.17 370 TYR A O 1
ATOM 2785 N N . ARG A 1 371 ? 59.487 50.430 72.741 1.00 27.67 371 ARG A N 1
ATOM 2786 C CA . ARG A 1 371 ? 60.599 50.773 73.620 1.00 30.43 371 ARG A CA 1
ATOM 2787 C C . ARG A 1 371 ? 61.663 51.584 72.901 1.00 30.02 371 ARG A C 1
ATOM 2788 O O . ARG A 1 371 ? 61.928 51.391 71.713 1.00 30.08 371 ARG A O 1
ATOM 2796 N N . GLY A 1 372 ? 62.295 52.488 73.640 1.00 29.63 372 GLY A N 1
ATOM 2797 C CA . GLY A 1 372 ? 63.402 53.217 73.062 1.00 28.96 372 GLY A CA 1
ATOM 2798 C C . GLY A 1 372 ? 63.457 54.681 73.433 1.00 31.62 372 GLY A C 1
ATOM 2799 O O . GLY A 1 372 ? 64.546 55.251 73.539 1.00 32.79 372 GLY A O 1
ATOM 2800 N N . MET A 1 373 ? 62.302 55.310 73.617 1.00 28.85 373 MET A N 1
ATOM 2801 C CA . MET A 1 373 ? 62.282 56.651 74.195 1.00 31.94 373 MET A CA 1
ATOM 2802 C C . MET A 1 373 ? 62.055 56.659 75.703 1.00 31.53 373 MET A C 1
ATOM 2803 O O . MET A 1 373 ? 62.439 57.634 76.359 1.00 31.08 373 MET A O 1
ATOM 2808 N N . HIS A 1 374 ? 61.449 55.599 76.248 1.00 30.16 374 HIS A N 1
ATOM 2809 C CA . HIS A 1 374 ? 60.939 55.490 77.616 1.00 32.74 374 HIS A CA 1
ATOM 2810 C C . HIS A 1 374 ? 59.733 56.401 77.817 1.00 33.91 374 HIS A C 1
ATOM 2811 O O . HIS A 1 374 ? 59.640 57.462 77.182 1.00 34.23 374 HIS A O 1
ATOM 2818 N N . SER A 1 375 ? 58.819 56.006 78.715 1.00 30.96 375 SER A N 1
ATOM 2819 C CA . SER A 1 375 ? 57.678 56.827 79.107 1.00 31.12 375 SER A CA 1
ATOM 2820 C C . SER A 1 375 ? 57.709 56.972 80.625 1.00 32.14 375 SER A C 1
ATOM 2821 O O . SER A 1 375 ? 57.861 55.971 81.339 1.00 30.17 375 SER A O 1
ATOM 2824 N N . PHE A 1 376 ? 57.618 58.220 81.079 1.00 31.44 376 PHE A N 1
ATOM 2825 C CA . PHE A 1 376 ? 57.925 58.464 82.502 1.00 31.87 376 PHE A CA 1
ATOM 2826 C C . PHE A 1 376 ? 56.818 58.999 83.391 1.00 33.91 376 PHE A C 1
ATOM 2827 O O . PHE A 1 376 ? 55.932 59.716 82.923 1.00 30.70 376 PHE A O 1
ATOM 2835 N N . ASP A 1 377 ? 56.888 58.593 84.656 1.00 34.54 377 ASP A N 1
ATOM 2836 C CA . ASP A 1 377 ? 56.028 59.209 85.678 1.00 33.58 377 ASP A CA 1
ATOM 2837 C C . ASP A 1 377 ? 56.814 60.464 86.058 1.00 34.34 377 ASP A C 1
ATOM 2838 O O . ASP A 1 377 ? 58.022 60.344 86.269 1.00 36.02 377 ASP A O 1
ATOM 2843 N N . LEU A 1 378 ? 56.160 61.615 86.087 1.00 33.85 378 LEU A N 1
ATOM 2844 C CA . LEU A 1 378 ? 56.859 62.888 86.390 1.00 35.59 378 LEU A CA 1
ATOM 2845 C C . LEU A 1 378 ? 56.260 63.540 87.636 1.00 35.48 378 LEU A C 1
ATOM 2846 O O . LEU A 1 378 ? 55.040 63.515 87.787 1.00 35.86 378 LEU A O 1
ATOM 2851 N N . SER A 1 379 ? 57.112 64.118 88.474 1.00 36.51 379 SER A N 1
ATOM 2852 C CA . SER A 1 379 ? 56.630 64.841 89.639 1.00 39.00 379 SER A CA 1
ATOM 2853 C C . SER A 1 379 ? 57.173 66.258 89.608 1.00 37.70 379 SER A C 1
ATOM 2854 O O . SER A 1 379 ? 58.392 66.462 89.644 1.00 37.10 379 SER A O 1
ATOM 2857 N N . PHE A 1 380 ? 56.267 67.224 89.519 1.00 36.53 380 PHE A N 1
ATOM 2858 C CA . PHE A 1 380 ? 56.595 68.641 89.569 1.00 40.47 380 PHE A CA 1
ATOM 2859 C C . PHE A 1 380 ? 56.394 69.133 90.997 1.00 41.64 380 PHE A C 1
ATOM 2860 O O . PHE A 1 380 ? 55.312 68.952 91.559 1.00 40.35 380 PHE A O 1
ATOM 2868 N N . GLU A 1 381 ? 57.420 69.759 91.570 1.00 42.98 381 GLU A N 1
ATOM 2869 C CA . GLU A 1 381 ? 57.325 70.375 92.902 1.00 44.10 381 GLU A CA 1
ATOM 2870 C C . GLU A 1 381 ? 57.837 71.805 92.799 1.00 45.70 381 GLU A C 1
ATOM 2871 O O . GLU A 1 381 ? 59.039 72.018 92.607 1.00 46.04 381 GLU A O 1
ATOM 2877 N N . ASP A 1 382 ? 56.925 72.775 92.934 1.00 44.82 382 ASP A N 1
ATOM 2878 C CA . ASP A 1 382 ? 57.191 74.200 92.740 1.00 48.23 382 ASP A CA 1
ATOM 2879 C C . ASP A 1 382 ? 58.108 74.466 91.552 1.00 48.85 382 ASP A C 1
ATOM 2880 O O . ASP A 1 382 ? 59.050 75.263 91.638 1.00 46.28 382 ASP A O 1
ATOM 2885 N N . PHE A 1 383 ? 57.832 73.784 90.444 1.00 46.20 383 PHE A N 1
ATOM 2886 C CA . PHE A 1 383 ? 58.624 73.911 89.231 1.00 47.90 383 PHE A CA 1
ATOM 2887 C C . PHE A 1 383 ? 58.261 75.206 88.507 1.00 47.51 383 PHE A C 1
ATOM 2888 O O . PHE A 1 383 ? 57.100 75.406 88.135 1.00 47.83 383 PHE A O 1
ATOM 2896 N N . PHE A 1 384 ? 59.252 76.075 88.292 1.00 47.97 384 PHE A N 1
ATOM 2897 C CA . PHE A 1 384 ? 59.025 77.391 87.703 1.00 48.48 384 PHE A CA 1
ATOM 2898 C C . PHE A 1 384 ? 58.995 77.353 86.174 1.00 48.58 384 PHE A C 1
ATOM 2899 O O . PHE A 1 384 ? 59.844 76.725 85.533 1.00 44.61 384 PHE A O 1
ATOM 2907 N N . VAL A 1 385 ? 58.007 78.048 85.605 1.00 48.48 385 VAL A N 1
ATOM 2908 C CA . VAL A 1 385 ? 57.902 78.265 84.170 1.00 49.54 385 VAL A CA 1
ATOM 2909 C C . VAL A 1 385 ? 57.674 79.760 83.962 1.00 50.18 385 VAL A C 1
ATOM 2910 O O . VAL A 1 385 ? 56.667 80.302 84.431 1.00 50.69 385 VAL A O 1
ATOM 2914 N N . PRO A 1 386 ? 58.558 80.470 83.268 1.00 50.03 386 PRO A N 1
ATOM 2915 C CA . PRO A 1 386 ? 58.357 81.914 83.075 1.00 49.96 386 PRO A CA 1
ATOM 2916 C C . PRO A 1 386 ? 57.180 82.235 82.157 1.00 50.82 386 PRO A C 1
ATOM 2917 O O . PRO A 1 386 ? 56.743 81.418 81.340 1.00 47.83 386 PRO A O 1
ATOM 2921 N N . ASP A 1 387 ? 56.687 83.477 82.297 1.00 49.20 387 ASP A N 1
ATOM 2922 C CA . ASP A 1 387 ? 55.569 83.965 81.485 1.00 50.76 387 ASP A CA 1
ATOM 2923 C C . ASP A 1 387 ? 55.815 83.765 79.994 1.00 51.67 387 ASP A C 1
ATOM 2924 O O . ASP A 1 387 ? 54.878 83.508 79.227 1.00 52.23 387 ASP A O 1
ATOM 2929 N N . GLY A 1 388 ? 57.065 83.923 79.558 1.00 51.29 388 GLY A N 1
ATOM 2930 C CA . GLY A 1 388 ? 57.363 83.830 78.143 1.00 52.14 388 GLY A CA 1
ATOM 2931 C C . GLY A 1 388 ? 57.105 82.451 77.570 1.00 49.65 388 GLY A C 1
ATOM 2932 O O . GLY A 1 388 ? 56.832 82.319 76.376 1.00 51.33 388 GLY A O 1
ATOM 2933 N N . ASN A 1 389 ? 57.161 81.418 78.413 1.00 49.69 389 ASN A N 1
ATOM 2934 C CA . ASN A 1 389 ? 57.005 80.021 78.022 1.00 47.35 389 ASN A CA 1
ATOM 2935 C C . ASN A 1 389 ? 55.559 79.527 78.081 1.00 47.01 389 ASN A C 1
ATOM 2936 O O . ASN A 1 389 ? 55.322 78.329 77.887 1.00 47.15 389 ASN A O 1
ATOM 2941 N N . VAL A 1 390 ? 54.602 80.401 78.373 1.00 48.82 390 VAL A N 1
ATOM 2942 C CA . VAL A 1 390 ? 53.183 80.121 78.165 1.00 47.48 390 VAL A CA 1
ATOM 2943 C C . VAL A 1 390 ? 52.897 80.296 76.679 1.00 48.16 390 VAL A C 1
ATOM 2944 O O . VAL A 1 390 ? 53.039 81.404 76.151 1.00 50.51 390 VAL A O 1
ATOM 2948 N N . ILE A 1 391 ? 52.485 79.220 76.003 1.00 46.70 391 ILE A N 1
ATOM 2949 C CA . ILE A 1 391 ? 52.220 79.330 74.565 1.00 47.88 391 ILE A CA 1
ATOM 2950 C C . ILE A 1 391 ? 51.095 80.329 74.347 1.00 48.90 391 ILE A C 1
ATOM 2951 O O . ILE A 1 391 ? 49.984 80.152 74.862 1.00 48.87 391 ILE A O 1
ATOM 2956 N N . GLY A 1 392 ? 51.371 81.372 73.556 1.00 48.66 392 GLY A N 1
ATOM 2957 C CA . GLY A 1 392 ? 50.438 82.459 73.369 1.00 51.36 392 GLY A CA 1
ATOM 2958 C C . GLY A 1 392 ? 50.589 83.589 74.359 1.00 53.42 392 GLY A C 1
ATOM 2959 O O . GLY A 1 392 ? 49.885 84.602 74.231 1.00 54.87 392 GLY A O 1
ATOM 2960 N N . GLU A 1 393 ? 51.492 83.448 75.331 1.00 51.08 393 GLU A N 1
ATOM 2961 C CA . GLU A 1 393 ? 51.670 84.385 76.434 1.00 53.29 393 GLU A CA 1
ATOM 2962 C C . GLU A 1 393 ? 50.336 84.683 77.106 1.00 53.24 393 GLU A C 1
ATOM 2963 O O . GLU A 1 393 ? 49.537 83.765 77.328 1.00 49.62 393 GLU A O 1
ATOM 2969 N N . ALA A 1 394 ? 50.080 85.955 77.424 1.00 54.71 394 ALA A N 1
ATOM 2970 C CA . ALA A 1 394 ? 48.899 86.293 78.212 1.00 54.80 394 ALA A CA 1
ATOM 2971 C C . ALA A 1 394 ? 47.615 85.817 77.538 1.00 55.20 394 ALA A C 1
ATOM 2972 O O . ALA A 1 394 ? 46.732 85.260 78.203 1.00 54.44 394 ALA A O 1
ATOM 2974 N N . GLN A 1 395 ? 47.503 85.993 76.216 1.00 53.89 395 GLN A N 1
ATOM 2975 C CA . GLN A 1 395 ? 46.323 85.526 75.486 1.00 56.86 395 GLN A CA 1
ATOM 2976 C C . GLN A 1 395 ? 46.236 84.003 75.380 1.00 55.05 395 GLN A C 1
ATOM 2977 O O . GLN A 1 395 ? 45.186 83.485 74.986 1.00 53.74 395 GLN A O 1
ATOM 2983 N N . GLY A 1 396 ? 47.296 83.274 75.713 1.00 53.48 396 GLY A N 1
ATOM 2984 C CA . GLY A 1 396 ? 47.183 81.830 75.727 1.00 51.72 396 GLY A CA 1
ATOM 2985 C C . GLY A 1 396 ? 46.572 81.247 76.985 1.00 52.10 396 GLY A C 1
ATOM 2986 O O . GLY A 1 396 ? 46.254 80.049 77.009 1.00 47.90 396 GLY A O 1
ATOM 2987 N N . LEU A 1 397 ? 46.400 82.066 78.027 1.00 51.41 397 LEU A N 1
ATOM 2988 C CA . LEU A 1 397 ? 45.888 81.563 79.297 1.00 50.64 397 LEU A CA 1
ATOM 2989 C C . LEU A 1 397 ? 44.427 81.163 79.150 1.00 50.31 397 LEU A C 1
ATOM 2990 O O . LEU A 1 397 ? 43.602 81.952 78.677 1.00 52.06 397 LEU A O 1
ATOM 2995 N N . GLY A 1 398 ? 44.112 79.926 79.534 1.00 49.85 398 GLY A N 1
ATOM 2996 C CA . GLY A 1 398 ? 42.773 79.410 79.375 1.00 49.28 398 GLY A CA 1
ATOM 2997 C C . GLY A 1 398 ? 42.448 78.865 78.001 1.00 49.58 398 GLY A C 1
ATOM 2998 O O . GLY A 1 398 ? 41.317 78.410 77.788 1.00 50.44 398 GLY A O 1
ATOM 2999 N N . LYS A 1 399 ? 43.392 78.885 77.060 1.00 47.05 399 LYS A N 1
ATOM 3000 C CA . LYS A 1 399 ? 43.138 78.351 75.724 1.00 48.68 399 LYS A CA 1
ATOM 3001 C C . LYS A 1 399 ? 44.034 77.161 75.399 1.00 47.88 399 LYS A C 1
ATOM 3002 O O . LYS A 1 399 ? 44.194 76.808 74.226 1.00 46.20 399 LYS A O 1
ATOM 3008 N N . GLY A 1 400 ? 44.615 76.519 76.412 1.00 46.74 400 GLY A N 1
ATOM 3009 C CA . GLY A 1 400 ? 45.504 75.401 76.139 1.00 44.09 400 GLY A CA 1
ATOM 3010 C C . GLY A 1 400 ? 44.801 74.214 75.518 1.00 44.54 400 GLY A C 1
ATOM 3011 O O . GLY A 1 400 ? 45.420 73.447 74.769 1.00 44.12 400 GLY A O 1
ATOM 3012 N N . PHE A 1 401 ? 43.508 74.044 75.811 1.00 44.83 401 PHE A N 1
ATOM 3013 C CA . PHE A 1 401 ? 42.770 72.910 75.265 1.00 44.94 401 PHE A CA 1
ATOM 3014 C C . PHE A 1 401 ? 42.647 73.006 73.742 1.00 45.10 401 PHE A C 1
ATOM 3015 O O . PHE A 1 401 ? 42.825 72.004 73.042 1.00 43.76 401 PHE A O 1
ATOM 3023 N N . TYR A 1 402 ? 42.365 74.206 73.212 1.00 45.21 402 TYR A N 1
ATOM 3024 C CA . TYR A 1 402 ? 42.203 74.371 71.765 1.00 45.43 402 TYR A CA 1
ATOM 3025 C C . TYR A 1 402 ? 43.492 74.046 71.022 1.00 45.22 402 TYR A C 1
ATOM 3026 O O . TYR A 1 402 ? 43.474 73.337 70.005 1.00 43.89 402 TYR A O 1
ATOM 3035 N N . HIS A 1 403 ? 44.627 74.535 71.534 1.00 44.99 403 HIS A N 1
ATOM 3036 C CA . HIS A 1 403 ? 45.917 74.294 70.890 1.00 43.62 403 HIS A CA 1
ATOM 3037 C C . HIS A 1 403 ? 46.399 72.855 71.053 1.00 43.63 403 HIS A C 1
ATOM 3038 O O . HIS A 1 403 ? 47.092 72.340 70.160 1.00 43.52 403 HIS A O 1
ATOM 3045 N N . THR A 1 404 ? 46.048 72.192 72.162 1.00 42.05 404 THR A N 1
ATOM 3046 C CA . THR A 1 404 ? 46.324 70.760 72.305 1.00 40.23 404 THR A CA 1
ATOM 3047 C C . THR A 1 404 ? 45.549 69.951 71.269 1.00 43.42 404 THR A C 1
ATOM 3048 O O . THR A 1 404 ? 46.088 69.022 70.647 1.00 37.61 404 THR A O 1
ATOM 3052 N N . MET A 1 405 ? 44.260 70.268 71.101 1.00 42.89 405 MET A N 1
ATOM 3053 C CA . MET A 1 405 ? 43.433 69.521 70.162 1.00 41.44 405 MET A CA 1
ATOM 3054 C C . MET A 1 405 ? 43.960 69.665 68.739 1.00 42.44 405 MET A C 1
ATOM 3055 O O . MET A 1 405 ? 44.049 68.674 68.008 1.00 41.19 405 MET A O 1
ATOM 3060 N N . ALA A 1 406 ? 44.341 70.889 68.347 1.00 41.35 406 ALA A N 1
ATOM 3061 C CA . ALA A 1 406 ? 44.971 71.109 67.048 1.00 44.49 406 ALA A CA 1
ATOM 3062 C C . ALA A 1 406 ? 46.174 70.194 66.850 1.00 43.50 406 ALA A C 1
ATOM 3063 O O . ALA A 1 406 ? 46.333 69.587 65.785 1.00 42.19 406 ALA A O 1
ATOM 3065 N N . GLY A 1 407 ? 47.015 70.053 67.875 1.00 40.29 407 GLY A N 1
ATOM 3066 C CA . GLY A 1 407 ? 48.141 69.143 67.759 1.00 40.23 407 GLY A CA 1
ATOM 3067 C C . GLY A 1 407 ? 47.706 67.697 67.596 1.00 41.13 407 GLY A C 1
ATOM 3068 O O . GLY A 1 407 ? 48.310 66.939 66.829 1.00 37.05 407 GLY A O 1
ATOM 3069 N N . MET A 1 408 ? 46.633 67.305 68.295 1.00 39.65 408 MET A N 1
ATOM 3070 C CA . MET A 1 408 ? 46.190 65.913 68.261 1.00 41.84 408 MET A CA 1
ATOM 3071 C C . MET A 1 408 ? 45.774 65.478 66.862 1.00 37.73 408 MET A C 1
ATOM 3072 O O . MET A 1 408 ? 45.988 64.318 66.493 1.00 37.73 408 MET A O 1
ATOM 3077 N N . THR A 1 409 ? 45.149 66.376 66.082 1.00 38.64 409 THR A N 1
ATOM 3078 C CA . THR A 1 409 ? 44.777 66.032 64.708 1.00 39.23 409 THR A CA 1
ATOM 3079 C C . THR A 1 409 ? 46.001 65.590 63.919 1.00 39.61 409 THR A C 1
ATOM 3080 O O . THR A 1 409 ? 45.997 64.530 63.272 1.00 38.11 409 THR A O 1
ATOM 3084 N N . GLY A 1 410 ? 47.065 66.400 63.966 1.00 40.45 410 GLY A N 1
ATOM 3085 C CA . GLY A 1 410 ? 48.301 66.030 63.299 1.00 40.63 410 GLY A CA 1
ATOM 3086 C C . GLY A 1 410 ? 48.917 64.762 63.859 1.00 37.19 410 GLY A C 1
ATOM 3087 O O . GLY A 1 410 ? 49.430 63.934 63.107 1.00 35.38 410 GLY A O 1
ATOM 3088 N N . GLY A 1 411 ? 48.889 64.597 65.188 1.00 38.18 411 GLY A N 1
ATOM 3089 C CA . GLY A 1 411 ? 49.442 63.385 65.775 1.00 35.10 411 GLY A CA 1
ATOM 3090 C C . GLY A 1 411 ? 48.726 62.131 65.312 1.00 33.86 411 GLY A C 1
ATOM 3091 O O . GLY A 1 411 ? 49.353 61.114 65.020 1.00 32.75 411 GLY A O 1
ATOM 3092 N N . ARG A 1 412 ? 47.403 62.184 65.237 1.00 34.19 412 ARG A N 1
ATOM 3093 C CA . ARG A 1 412 ? 46.656 61.002 64.835 1.00 33.49 412 ARG A CA 1
ATOM 3094 C C . ARG A 1 412 ? 46.886 60.681 63.362 1.00 33.52 412 ARG A C 1
ATOM 3095 O O . ARG A 1 412 ? 47.013 59.513 62.990 1.00 30.69 412 ARG A O 1
ATOM 3103 N N . MET A 1 413 ? 46.981 61.705 62.519 1.00 32.98 413 MET A N 1
ATOM 3104 C CA . MET A 1 413 ? 47.344 61.481 61.124 1.00 33.32 413 MET A CA 1
ATOM 3105 C C . MET A 1 413 ? 48.694 60.776 61.032 1.00 32.57 413 MET A C 1
ATOM 3106 O O . MET A 1 413 ? 48.852 59.783 60.304 1.00 31.79 413 MET A O 1
ATOM 3111 N N . GLN A 1 414 ? 49.679 61.271 61.794 1.00 31.37 414 GLN A N 1
ATOM 3112 C CA . GLN A 1 414 ? 51.006 60.664 61.791 1.00 32.78 414 GLN A CA 1
ATOM 3113 C C . GLN A 1 414 ? 50.957 59.251 62.351 1.00 31.01 414 GLN A C 1
ATOM 3114 O O . GLN A 1 414 ? 51.676 58.366 61.874 1.00 32.41 414 GLN A O 1
ATOM 3120 N N . THR A 1 415 ? 50.083 59.012 63.330 1.00 29.61 415 THR A N 1
ATOM 3121 C CA . THR A 1 415 ? 49.999 57.689 63.932 1.00 30.45 415 THR A CA 1
ATOM 3122 C C . THR A 1 415 ? 49.384 56.690 62.966 1.00 30.68 415 THR A C 1
ATOM 3123 O O . THR A 1 415 ? 49.716 55.500 63.021 1.00 28.07 415 THR A O 1
ATOM 3127 N N . ALA A 1 416 ? 48.520 57.155 62.049 1.00 28.64 416 ALA A N 1
ATOM 3128 C CA . ALA A 1 416 ? 48.072 56.286 60.962 1.00 30.33 416 ALA A CA 1
ATOM 3129 C C . ALA A 1 416 ? 49.247 55.855 60.096 1.00 28.15 416 ALA A C 1
ATOM 3130 O O . ALA A 1 416 ? 49.338 54.688 59.693 1.00 26.91 416 ALA A O 1
ATOM 3132 N N . GLY A 1 417 ? 50.172 56.780 59.823 1.00 30.04 417 GLY A N 1
ATOM 3133 C CA . GLY A 1 417 ? 51.386 56.408 59.122 1.00 28.68 417 GLY A CA 1
ATOM 3134 C C . GLY A 1 417 ? 52.211 55.405 59.904 1.00 27.44 417 GLY A C 1
ATOM 3135 O O . GLY A 1 417 ? 52.760 54.462 59.330 1.00 27.79 417 GLY A O 1
ATOM 3136 N N . ARG A 1 418 ? 52.318 55.596 61.226 1.00 27.50 418 ARG A N 1
ATOM 3137 C CA . ARG A 1 418 ? 53.076 54.648 62.038 1.00 26.59 418 ARG A CA 1
ATOM 3138 C C . ARG A 1 418 ? 52.482 53.246 61.940 1.00 26.84 418 ARG A C 1
ATOM 3139 O O . ARG A 1 418 ? 53.202 52.260 61.739 1.00 26.13 418 ARG A O 1
ATOM 3147 N N . ALA A 1 419 ? 51.161 53.142 62.079 1.00 25.54 419 ALA A N 1
ATOM 3148 C CA . ALA A 1 419 ? 50.490 51.856 61.964 1.00 26.29 419 ALA A CA 1
ATOM 3149 C C . ALA A 1 419 ? 50.716 51.216 60.587 1.00 28.49 419 ALA A C 1
ATOM 3150 O O . ALA A 1 419 ? 50.886 49.990 60.471 1.00 24.72 419 ALA A O 1
ATOM 3152 N N . SER A 1 420 ? 50.697 52.040 59.536 1.00 26.67 420 SER A N 1
ATOM 3153 C CA . SER A 1 420 ? 50.906 51.568 58.173 1.00 28.68 420 SER A CA 1
ATOM 3154 C C . SER A 1 420 ? 52.279 50.925 58.012 1.00 27.21 420 SER A C 1
ATOM 3155 O O . SER A 1 420 ? 52.399 49.821 57.477 1.00 26.14 420 SER A O 1
ATOM 3158 N N . GLY A 1 421 ? 53.327 51.588 58.503 1.00 27.74 421 GLY A N 1
ATOM 3159 C CA . GLY A 1 421 ? 54.654 51.002 58.408 1.00 29.75 421 GLY A CA 1
ATOM 3160 C C . GLY A 1 421 ? 54.794 49.695 59.169 1.00 28.38 421 GLY A C 1
ATOM 3161 O O . GLY A 1 421 ? 55.440 48.761 58.691 1.00 27.39 421 GLY A O 1
ATOM 3162 N N . VAL A 1 422 ? 54.232 49.624 60.386 1.00 27.18 422 VAL A N 1
ATOM 3163 C CA . VAL A 1 422 ? 54.267 48.374 61.153 1.00 26.02 422 VAL A CA 1
ATOM 3164 C C . VAL A 1 422 ? 53.549 47.263 60.389 1.00 27.01 422 VAL A C 1
ATOM 3165 O O . VAL A 1 422 ? 54.037 46.129 60.311 1.00 24.79 422 VAL A O 1
ATOM 3169 N N . MET A 1 423 ? 52.388 47.577 59.791 1.00 26.98 423 MET A N 1
ATOM 3170 C CA . MET A 1 423 ? 51.655 46.593 58.987 1.00 25.38 423 MET A CA 1
ATOM 3171 C C . MET A 1 423 ? 52.481 46.093 57.812 1.00 26.99 423 MET A C 1
ATOM 3172 O O . MET A 1 423 ? 52.497 44.890 57.530 1.00 24.88 423 MET A O 1
ATOM 3177 N N . ARG A 1 424 ? 53.165 46.998 57.107 1.00 27.09 424 ARG A N 1
ATOM 3178 C CA . ARG A 1 424 ? 53.960 46.564 55.959 1.00 27.95 424 ARG A CA 1
ATOM 3179 C C . ARG A 1 424 ? 55.090 45.643 56.395 1.00 29.01 424 ARG A C 1
ATOM 3180 O O . ARG A 1 424 ? 55.396 44.662 55.707 1.00 26.98 424 ARG A O 1
ATOM 3188 N N . ALA A 1 425 ? 55.732 45.950 57.532 1.00 27.19 425 ALA A N 1
ATOM 3189 C CA . ALA A 1 425 ? 56.788 45.081 58.040 1.00 27.49 425 ALA A CA 1
ATOM 3190 C C . ALA A 1 425 ? 56.237 43.693 58.339 1.00 28.04 425 ALA A C 1
ATOM 3191 O O . ALA A 1 425 ? 56.797 42.676 57.905 1.00 26.47 425 ALA A O 1
ATOM 3193 N N . ALA A 1 426 ? 55.114 43.633 59.060 1.00 26.66 426 ALA A N 1
ATOM 3194 C CA . ALA A 1 426 ? 54.537 42.340 59.414 1.00 26.96 426 ALA A CA 1
ATOM 3195 C C . ALA A 1 426 ? 54.095 41.572 58.172 1.00 28.34 426 ALA A C 1
ATOM 3196 O O . ALA A 1 426 ? 54.224 40.342 58.112 1.00 27.69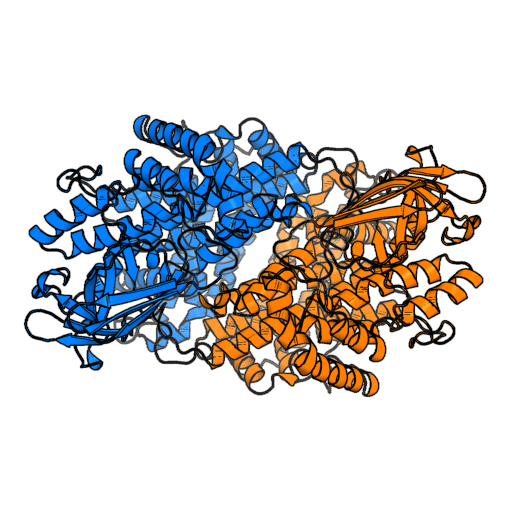 426 ALA A O 1
ATOM 3198 N N . LEU A 1 427 ? 53.540 42.277 57.184 1.00 26.42 427 LEU A N 1
ATOM 3199 C CA . LEU A 1 427 ? 53.043 41.607 55.989 1.00 26.64 427 LEU A CA 1
ATOM 3200 C C . LEU A 1 427 ? 54.190 41.006 55.194 1.00 28.41 427 LEU A C 1
ATOM 3201 O O . LEU A 1 427 ? 54.135 39.832 54.795 1.00 27.75 427 LEU A O 1
ATOM 3206 N N . LEU A 1 428 ? 55.248 41.798 54.959 1.00 27.15 428 LEU A N 1
ATOM 3207 C CA . LEU A 1 428 ? 56.370 41.297 54.168 1.00 28.93 428 LEU A CA 1
ATOM 3208 C C . LEU A 1 428 ? 57.026 40.106 54.851 1.00 30.02 428 LEU A C 1
ATOM 3209 O O . LEU A 1 428 ? 57.421 39.140 54.183 1.00 28.69 428 LEU A O 1
ATOM 3214 N N . ALA A 1 429 ? 57.140 40.151 56.189 1.00 28.36 429 ALA A N 1
ATOM 3215 C CA . ALA A 1 429 ? 57.737 39.034 56.914 1.00 28.92 429 ALA A CA 1
ATOM 3216 C C . ALA A 1 429 ? 56.899 37.769 56.767 1.00 28.30 429 ALA A C 1
ATOM 3217 O O . ALA A 1 429 ? 57.445 36.665 56.606 1.00 27.97 429 ALA A O 1
ATOM 3219 N N . GLY A 1 430 ? 55.571 37.898 56.852 1.00 26.47 430 GLY A N 1
ATOM 3220 C CA . GLY A 1 430 ? 54.716 36.730 56.683 1.00 28.53 430 GLY A CA 1
ATOM 3221 C C . GLY A 1 430 ? 54.777 36.159 55.275 1.00 28.69 430 GLY A C 1
ATOM 3222 O O . GLY A 1 430 ? 54.767 34.935 55.089 1.00 27.75 430 GLY A O 1
ATOM 3223 N N . LEU A 1 431 ? 54.835 37.035 54.263 1.00 29.31 431 LEU A N 1
ATOM 3224 C CA . LEU A 1 431 ? 54.956 36.571 52.879 1.00 28.59 431 LEU A CA 1
ATOM 3225 C C . LEU A 1 431 ? 56.254 35.805 52.676 1.00 30.04 431 LEU A C 1
ATOM 3226 O O . LEU A 1 431 ? 56.266 34.738 52.058 1.00 30.39 431 LEU A O 1
ATOM 3231 N N . ARG A 1 432 ? 57.358 36.342 53.201 1.00 30.98 432 ARG A N 1
ATOM 3232 C CA . ARG A 1 432 ? 58.662 35.690 53.097 1.00 32.00 432 ARG A CA 1
ATOM 3233 C C . ARG A 1 432 ? 58.674 34.339 53.811 1.00 32.37 432 ARG A C 1
ATOM 3234 O O . ARG A 1 432 ? 59.148 33.335 53.261 1.00 33.18 432 ARG A O 1
ATOM 3242 N N . TYR A 1 433 ? 58.167 34.292 55.049 1.00 28.60 433 TYR A N 1
ATOM 3243 C CA . TYR A 1 433 ? 58.186 33.033 55.794 1.00 30.38 433 TYR A CA 1
ATOM 3244 C C . TYR A 1 433 ? 57.327 31.962 55.121 1.00 29.72 433 TYR A C 1
ATOM 3245 O O . TYR A 1 433 ? 57.732 30.797 55.046 1.00 29.60 433 TYR A O 1
ATOM 3254 N N . ALA A 1 434 ? 56.127 32.330 54.650 1.00 29.53 434 ALA A N 1
ATOM 3255 C CA . ALA A 1 434 ? 55.272 31.377 53.935 1.00 32.39 434 ALA A CA 1
ATOM 3256 C C . ALA A 1 434 ? 55.956 30.790 52.703 1.00 30.99 434 ALA A C 1
ATOM 3257 O O . ALA A 1 434 ? 55.682 29.643 52.333 1.00 30.60 434 ALA A O 1
ATOM 3259 N N . THR A 1 435 ? 56.841 31.551 52.062 1.00 29.93 435 THR A N 1
ATOM 3260 C CA . THR A 1 435 ? 57.559 31.078 50.887 1.00 35.07 435 THR A CA 1
ATOM 3261 C C . THR A 1 435 ? 58.665 30.096 51.238 1.00 34.77 435 THR A C 1
ATOM 3262 O O . THR A 1 435 ? 58.944 29.172 50.461 1.00 34.14 435 THR A O 1
ATOM 3266 N N . GLU A 1 436 ? 59.313 30.296 52.381 1.00 32.78 436 GLU A N 1
ATOM 3267 C CA . GLU A 1 436 ? 60.488 29.527 52.772 1.00 33.99 436 GLU A CA 1
ATOM 3268 C C . GLU A 1 436 ? 60.161 28.309 53.630 1.00 34.34 436 GLU A C 1
ATOM 3269 O O . GLU A 1 436 ? 60.860 27.296 53.536 1.00 36.55 436 GLU A O 1
ATOM 3275 N N . ARG A 1 437 ? 59.123 28.367 54.457 1.00 29.49 437 ARG A N 1
ATOM 3276 C CA . ARG A 1 437 ? 58.830 27.277 55.387 1.00 31.09 437 ARG A CA 1
ATOM 3277 C C . ARG A 1 437 ? 58.058 26.163 54.694 1.00 31.63 437 ARG A C 1
ATOM 3278 O O . ARG A 1 437 ? 57.047 26.430 54.040 1.00 31.88 437 ARG A O 1
ATOM 3286 N N . LYS A 1 438 ? 58.491 24.909 54.868 1.00 30.72 438 LYS A N 1
ATOM 3287 C CA . LYS A 1 438 ? 57.784 23.767 54.294 1.00 33.23 438 LYS A CA 1
ATOM 3288 C C . LYS A 1 438 ? 57.016 23.014 55.370 1.00 33.76 438 LYS A C 1
ATOM 3289 O O . LYS A 1 438 ? 57.557 22.745 56.451 1.00 32.27 438 LYS A O 1
ATOM 3295 N N . VAL A 1 439 ? 55.759 22.669 55.073 1.00 31.79 439 VAL A N 1
ATOM 3296 C CA . VAL A 1 439 ? 54.960 21.811 55.944 1.00 32.46 439 VAL A CA 1
ATOM 3297 C C . VAL A 1 439 ? 54.303 20.737 55.084 1.00 35.95 439 VAL A C 1
ATOM 3298 O O . VAL A 1 439 ? 53.829 21.014 53.973 1.00 32.25 439 VAL A O 1
ATOM 3302 N N . PHE A 1 440 ? 54.282 19.505 55.604 1.00 34.78 440 PHE A N 1
ATOM 3303 C CA . PHE A 1 440 ? 53.608 18.379 54.946 1.00 34.46 440 PHE A CA 1
ATOM 3304 C C . PHE A 1 440 ? 53.991 18.279 53.472 1.00 36.54 440 PHE A C 1
ATOM 3305 O O . PHE A 1 440 ? 53.154 17.994 52.608 1.00 35.77 440 PHE A O 1
ATOM 3313 N N . GLY A 1 441 ? 55.268 18.553 53.176 1.00 35.15 441 GLY A N 1
ATOM 3314 C CA . GLY A 1 441 ? 55.817 18.327 51.846 1.00 37.60 441 GLY A CA 1
ATOM 3315 C C . GLY A 1 441 ? 55.911 19.541 50.933 1.00 38.55 441 GLY A C 1
ATOM 3316 O O . GLY A 1 441 ? 56.523 19.428 49.874 1.00 37.37 441 GLY A O 1
ATOM 3317 N N . SER A 1 442 ? 55.345 20.687 51.290 1.00 35.67 442 SER A N 1
ATOM 3318 C CA . SER A 1 442 ? 55.288 21.803 50.353 1.00 36.50 442 SER A CA 1
ATOM 3319 C C . SER A 1 442 ? 55.457 23.120 51.097 1.00 34.80 442 SER A C 1
ATOM 3320 O O . SER A 1 442 ? 55.173 23.199 52.297 1.00 34.08 442 SER A O 1
ATOM 3323 N N . PRO A 1 443 ? 55.904 24.174 50.407 1.00 34.75 443 PRO A N 1
ATOM 3324 C CA . PRO A 1 443 ? 55.937 25.507 51.026 1.00 33.15 443 PRO A CA 1
ATOM 3325 C C . PRO A 1 443 ? 54.570 25.895 51.572 1.00 32.48 443 PRO A C 1
ATOM 3326 O O . PRO A 1 443 ? 53.530 25.623 50.963 1.00 30.75 443 PRO A O 1
ATOM 3330 N N . LEU A 1 444 ? 54.580 26.536 52.741 1.00 31.61 444 LEU A N 1
ATOM 3331 C CA . LEU A 1 444 ? 53.337 26.950 53.389 1.00 30.67 444 LEU A CA 1
ATOM 3332 C C . LEU A 1 444 ? 52.464 27.781 52.450 1.00 30.36 444 LEU A C 1
ATOM 3333 O O . LEU A 1 444 ? 51.232 27.665 52.455 1.00 30.39 444 LEU A O 1
ATOM 3338 N N . LEU A 1 445 ? 53.101 28.651 51.659 1.00 31.56 445 LEU A N 1
ATOM 3339 C CA . LEU A 1 445 ? 52.418 29.470 50.663 1.00 33.48 445 LEU A CA 1
ATOM 3340 C C . LEU A 1 445 ? 51.521 28.650 49.735 1.00 34.73 445 LEU A C 1
ATOM 3341 O O . LEU A 1 445 ? 50.511 29.162 49.235 1.00 36.74 445 LEU A O 1
ATOM 3346 N N . ASP A 1 446 ? 51.861 27.387 49.489 1.00 32.52 446 ASP A N 1
ATOM 3347 C CA . ASP A 1 446 ? 51.124 26.603 48.506 1.00 35.38 446 ASP A CA 1
ATOM 3348 C C . ASP A 1 446 ? 49.796 26.077 49.028 1.00 36.52 446 ASP A C 1
ATOM 3349 O O . ASP A 1 446 ? 49.047 25.451 48.262 1.00 34.25 446 ASP A O 1
ATOM 3354 N N . TYR A 1 447 ? 49.500 26.289 50.287 1.00 33.04 447 TYR A N 1
ATOM 3355 C CA . TYR A 1 447 ? 48.254 25.825 50.879 1.00 32.72 447 TYR A CA 1
ATOM 3356 C C . TYR A 1 447 ? 47.196 26.916 50.788 1.00 33.32 447 TYR A C 1
ATOM 3357 O O . TYR A 1 447 ? 47.479 28.078 51.110 1.00 30.90 447 TYR A O 1
ATOM 3366 N N . PRO A 1 448 ? 45.977 26.564 50.381 1.00 32.27 448 PRO A N 1
ATOM 3367 C CA . PRO A 1 448 ? 44.932 27.587 50.210 1.00 33.43 448 PRO A CA 1
ATOM 3368 C C . PRO A 1 448 ? 44.621 28.380 51.472 1.00 30.97 448 PRO A C 1
ATOM 3369 O O . PRO A 1 448 ? 44.330 29.578 51.370 1.00 29.54 448 PRO A O 1
ATOM 3373 N N . LEU A 1 449 ? 44.648 27.762 52.664 1.00 31.41 449 LEU A N 1
ATOM 3374 C CA . LEU A 1 449 ? 44.373 28.545 53.867 1.00 29.23 449 LEU A CA 1
ATOM 3375 C C . LEU A 1 449 ? 45.427 29.629 54.053 1.00 28.51 449 LEU A C 1
ATOM 3376 O O . LEU A 1 449 ? 45.104 30.767 54.407 1.00 27.49 449 LEU A O 1
ATOM 3381 N N . THR A 1 450 ? 46.691 29.305 53.791 1.00 28.82 450 THR A N 1
ATOM 3382 C CA . THR A 1 450 ? 47.746 30.317 53.881 1.00 29.50 450 THR A CA 1
ATOM 3383 C C . THR A 1 450 ? 47.514 31.455 52.891 1.00 31.59 450 THR A C 1
ATOM 3384 O O . THR A 1 450 ? 47.660 32.636 53.238 1.00 30.11 450 THR A O 1
ATOM 3388 N N . GLY A 1 451 ? 47.171 31.118 51.642 1.00 30.61 451 GLY A N 1
ATOM 3389 C CA . GLY A 1 451 ? 46.906 32.163 50.662 1.00 31.98 451 GLY A CA 1
ATOM 3390 C C . GLY A 1 451 ? 45.799 33.103 51.099 1.00 30.48 451 GLY A C 1
ATOM 3391 O O . GLY A 1 451 ? 45.913 34.322 50.950 1.00 28.29 451 GLY A O 1
ATOM 3392 N N . ALA A 1 452 ? 44.724 32.549 51.673 1.00 28.91 452 ALA A N 1
ATOM 3393 C CA . ALA A 1 452 ? 43.608 33.376 52.122 1.00 32.22 452 ALA A CA 1
ATOM 3394 C C . ALA A 1 452 ? 44.021 34.323 53.250 1.00 31.13 452 ALA A C 1
ATOM 3395 O O . ALA A 1 452 ? 43.653 35.506 53.241 1.00 28.67 452 ALA A O 1
ATOM 3397 N N . LYS A 1 453 ? 44.782 33.828 54.234 1.00 31.37 453 LYS A N 1
ATOM 3398 C CA . LYS A 1 453 ? 45.208 34.700 55.333 1.00 29.06 453 LYS A CA 1
ATOM 3399 C C . LYS A 1 453 ? 46.103 35.826 54.826 1.00 29.76 453 LYS A C 1
ATOM 3400 O O . LYS A 1 453 ? 45.931 36.996 55.200 1.00 28.94 453 LYS A O 1
ATOM 3406 N N . LEU A 1 454 ? 47.075 35.488 53.974 1.00 27.17 454 LEU A N 1
ATOM 3407 C CA . LEU A 1 454 ? 47.999 36.503 53.462 1.00 29.68 454 LEU A CA 1
ATOM 3408 C C . LEU A 1 454 ? 47.276 37.550 52.619 1.00 29.37 454 LEU A C 1
ATOM 3409 O O . LEU A 1 454 ? 47.572 38.745 52.720 1.00 27.22 454 LEU A O 1
ATOM 3414 N N . THR A 1 455 ? 46.349 37.121 51.754 1.00 27.18 455 THR A N 1
ATOM 3415 C CA . THR A 1 455 ? 45.618 38.094 50.938 1.00 28.72 455 THR A CA 1
ATOM 3416 C C . THR A 1 455 ? 44.698 38.968 51.789 1.00 29.78 455 THR A C 1
ATOM 3417 O O . THR A 1 455 ? 44.561 40.172 51.534 1.00 27.18 455 THR A O 1
ATOM 3421 N N . LYS A 1 456 ? 44.046 38.389 52.802 1.00 27.64 456 LYS A N 1
ATOM 3422 C CA . LYS A 1 456 ? 43.211 39.229 53.659 1.00 31.77 456 LYS 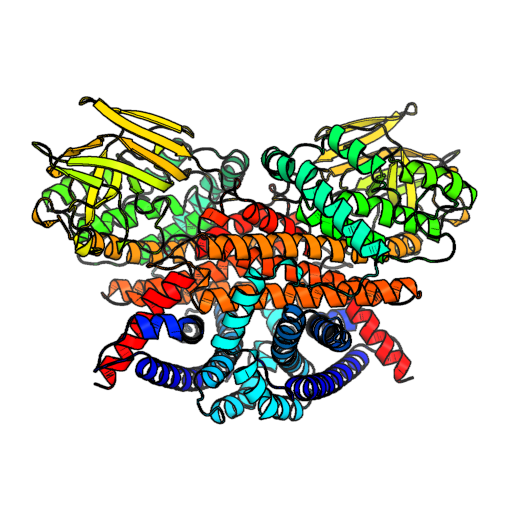A CA 1
ATOM 3423 C C . LYS A 1 456 ? 44.060 40.211 54.463 1.00 29.02 456 LYS A C 1
ATOM 3424 O O . LYS A 1 456 ? 43.663 41.370 54.652 1.00 28.48 456 LYS A O 1
ATOM 3430 N N . MET A 1 457 ? 45.225 39.767 54.956 1.00 29.63 457 MET A N 1
ATOM 3431 C CA . MET A 1 457 ? 46.151 40.685 55.632 1.00 30.26 457 MET A CA 1
ATOM 3432 C C . MET A 1 457 ? 46.522 41.859 54.724 1.00 29.27 457 MET A C 1
ATOM 3433 O O . MET A 1 457 ? 46.504 43.028 55.141 1.00 27.68 457 MET A O 1
ATOM 3438 N N . ALA A 1 458 ? 46.926 41.549 53.496 1.00 27.59 458 ALA A N 1
ATOM 3439 C CA . ALA A 1 458 ? 47.372 42.580 52.569 1.00 29.44 458 ALA A CA 1
ATOM 3440 C C . ALA A 1 458 ? 46.233 43.509 52.191 1.00 27.84 458 ALA A C 1
ATOM 3441 O O . ALA A 1 458 ? 46.435 44.718 52.072 1.00 27.94 458 ALA A O 1
ATOM 3443 N N . ALA A 1 459 ? 45.032 42.953 51.976 1.00 29.32 459 ALA A N 1
ATOM 3444 C CA . ALA A 1 459 ? 43.882 43.776 51.599 1.00 30.17 459 ALA A CA 1
ATOM 3445 C C . ALA A 1 459 ? 43.580 44.818 52.665 1.00 28.60 459 ALA A C 1
ATOM 3446 O O . ALA A 1 459 ? 43.230 45.964 52.353 1.00 27.47 459 ALA A O 1
ATOM 3448 N N . ARG A 1 460 ? 43.682 44.424 53.932 1.00 29.14 460 ARG A N 1
ATOM 3449 C CA . ARG A 1 460 ? 43.476 45.363 55.028 1.00 29.82 460 ARG A CA 1
ATOM 3450 C C . ARG A 1 460 ? 44.601 46.395 55.078 1.00 29.50 460 ARG A C 1
ATOM 3451 O O . ARG A 1 460 ? 44.336 47.595 55.190 1.00 31.84 460 ARG A O 1
ATOM 3459 N N . TYR A 1 461 ? 45.864 45.950 54.991 1.00 27.51 461 TYR A N 1
ATOM 3460 C CA . TYR A 1 461 ? 46.986 46.887 54.877 1.00 29.14 461 TYR A CA 1
ATOM 3461 C C . TYR A 1 461 ? 46.784 47.897 53.741 1.00 29.67 461 TYR A C 1
ATOM 3462 O O . TYR A 1 461 ? 46.980 49.110 53.915 1.00 28.82 461 TYR A O 1
ATOM 3471 N N . VAL A 1 462 ? 46.413 47.407 52.556 1.00 29.21 462 VAL A N 1
ATOM 3472 C CA . VAL A 1 462 ? 46.289 48.279 51.391 1.00 30.81 462 VAL A CA 1
ATOM 3473 C C . VAL A 1 462 ? 45.124 49.259 51.567 1.00 31.96 462 VAL A C 1
ATOM 3474 O O . VAL A 1 462 ? 45.254 50.457 51.288 1.00 31.70 462 VAL A O 1
ATOM 3478 N N . ALA A 1 463 ? 43.967 48.768 52.024 1.00 29.48 463 ALA A N 1
ATOM 3479 C CA . ALA A 1 463 ? 42.829 49.664 52.232 1.00 31.65 463 ALA A CA 1
ATOM 3480 C C . ALA A 1 463 ? 43.153 50.717 53.288 1.00 32.11 463 ALA A C 1
ATOM 3481 O O . ALA A 1 463 ? 42.798 51.897 53.146 1.00 32.46 463 ALA A O 1
ATOM 3483 N N . SER A 1 464 ? 43.847 50.312 54.345 1.00 29.38 464 SER A N 1
ATOM 3484 C CA . SER A 1 464 ? 44.305 51.287 55.323 1.00 29.77 464 SER A CA 1
ATOM 3485 C C . SER A 1 464 ? 45.226 52.331 54.688 1.00 30.54 464 SER A C 1
ATOM 3486 O O . SER A 1 464 ? 45.155 53.518 55.026 1.00 31.64 464 SER A O 1
ATOM 3489 N N . ARG A 1 465 ? 46.110 51.917 53.777 1.00 29.08 465 ARG A N 1
ATOM 3490 C CA . ARG A 1 465 ? 47.072 52.878 53.242 1.00 31.26 465 ARG A CA 1
ATOM 3491 C C . ARG A 1 465 ? 46.412 53.854 52.272 1.00 31.76 465 ARG A C 1
ATOM 3492 O O . ARG A 1 465 ? 46.735 55.050 52.283 1.00 32.23 465 ARG A O 1
ATOM 3500 N N . TYR A 1 466 ? 45.501 53.370 51.410 1.00 31.36 466 TYR A N 1
ATOM 3501 C CA . TYR A 1 466 ? 44.797 54.288 50.513 1.00 33.39 466 TYR A CA 1
ATOM 3502 C C . TYR A 1 466 ? 43.918 55.263 51.295 1.00 33.97 466 TYR A C 1
ATOM 3503 O O . TYR A 1 466 ? 43.840 56.452 50.954 1.00 36.06 466 TYR A O 1
ATOM 3512 N N . LEU A 1 467 ? 43.244 54.784 52.340 1.00 32.21 467 LEU A N 1
ATOM 3513 C CA . LEU A 1 467 ? 42.500 55.697 53.208 1.00 34.38 467 LEU A CA 1
ATOM 3514 C C . LEU A 1 467 ? 43.429 56.712 53.874 1.00 34.62 467 LEU A C 1
ATOM 3515 O O . LEU A 1 467 ? 43.117 57.905 53.928 1.00 35.99 467 LEU A O 1
ATOM 3520 N N . THR A 1 468 ? 44.591 56.266 54.360 1.00 32.67 468 THR A N 1
ATOM 3521 C CA . THR A 1 468 ? 45.538 57.190 54.986 1.00 32.77 468 THR A CA 1
ATOM 3522 C C . THR A 1 468 ? 45.947 58.305 54.027 1.00 34.21 468 THR A C 1
ATOM 3523 O O . THR A 1 468 ? 45.930 59.492 54.388 1.00 31.91 468 THR A O 1
ATOM 3527 N N . TYR A 1 469 ? 46.303 57.952 52.784 1.00 33.64 469 TYR A N 1
ATOM 3528 C CA . TYR A 1 469 ? 46.696 59.002 51.842 1.00 35.06 469 TYR A CA 1
ATOM 3529 C C . TYR A 1 469 ? 45.513 59.879 51.456 1.00 38.00 469 TYR A C 1
ATOM 3530 O O . TYR A 1 469 ? 45.686 61.078 51.204 1.00 37.65 469 TYR A O 1
ATOM 3539 N N . SER A 1 470 ? 44.304 59.318 51.458 1.00 37.13 470 SER A N 1
ATOM 3540 C CA . SER A 1 470 ? 43.116 60.107 51.154 1.00 37.85 470 SER A CA 1
ATOM 3541 C C . SER A 1 470 ? 42.881 61.184 52.211 1.00 38.50 470 SER A C 1
ATOM 3542 O O . SER A 1 470 ? 42.627 62.349 51.884 1.00 38.63 470 SER A O 1
ATOM 3545 N N . VAL A 1 471 ? 42.948 60.808 53.493 1.00 36.48 471 VAL A N 1
ATOM 3546 C CA . VAL A 1 471 ? 42.748 61.779 54.564 1.00 37.78 471 VAL A CA 1
ATOM 3547 C C . VAL A 1 471 ? 43.862 62.816 54.551 1.00 39.21 471 VAL A C 1
ATOM 3548 O O . VAL A 1 471 ? 43.619 64.010 54.767 1.00 40.45 471 VAL A O 1
ATOM 3552 N N . GLY A 1 472 ? 45.091 62.389 54.251 1.00 37.94 472 GLY A N 1
ATOM 3553 C CA . GLY A 1 472 ? 46.183 63.341 54.107 1.00 40.11 472 GLY A CA 1
ATOM 3554 C C . GLY A 1 472 ? 45.899 64.418 53.072 1.00 40.65 472 GLY A C 1
ATOM 3555 O O . GLY A 1 472 ? 46.189 65.599 53.294 1.00 40.85 472 GLY A O 1
ATOM 3556 N N . ARG A 1 473 ? 45.299 64.035 51.939 1.00 40.03 473 ARG A N 1
ATOM 3557 C CA . ARG A 1 473 ? 44.936 65.033 50.936 1.00 41.83 473 ARG A CA 1
ATOM 3558 C C . ARG A 1 473 ? 43.789 65.911 51.417 1.00 43.45 473 ARG A C 1
ATOM 3559 O O . ARG A 1 473 ? 43.764 67.106 51.110 1.00 47.01 473 ARG A O 1
ATOM 3567 N N . MET A 1 474 ? 42.892 65.351 52.218 1.00 41.55 474 MET A N 1
ATOM 3568 C CA . MET A 1 474 ? 41.814 66.173 52.821 1.00 46.92 474 MET A CA 1
ATOM 3569 C C . MET A 1 474 ? 42.442 67.233 53.738 1.00 47.13 474 MET A C 1
ATOM 3570 O O . MET A 1 474 ? 42.061 68.400 53.620 1.00 47.60 474 MET A O 1
ATOM 3575 N N . LEU A 1 475 ? 43.389 66.840 54.597 1.00 44.71 475 LEU A N 1
ATOM 3576 C CA . LEU A 1 475 ? 44.048 67.796 55.483 1.00 46.77 475 LEU A CA 1
ATOM 3577 C C . LEU A 1 475 ? 44.795 68.864 54.693 1.00 48.23 475 LEU A C 1
ATOM 3578 O O . LEU A 1 475 ? 44.837 70.028 55.101 1.00 49.71 475 LEU A O 1
ATOM 3583 N N . ALA A 1 476 ? 45.402 68.488 53.567 1.00 48.16 476 ALA A N 1
ATOM 3584 C CA . ALA A 1 476 ? 46.099 69.473 52.743 1.00 51.67 476 ALA A CA 1
ATOM 3585 C C . ALA A 1 476 ? 45.159 70.576 52.265 1.00 53.67 476 ALA A C 1
ATOM 3586 O O . ALA A 1 476 ? 45.603 71.699 51.995 1.00 53.75 476 ALA A O 1
ATOM 3588 N N . GLN A 1 477 ? 43.863 70.282 52.165 1.00 51.98 477 GLN A N 1
ATOM 3589 C CA . GLN A 1 477 ? 42.859 71.239 51.722 1.00 53.57 477 GLN A CA 1
ATOM 3590 C C . GLN A 1 477 ? 42.039 71.811 52.878 1.00 53.13 477 GLN A C 1
ATOM 3591 O O . GLN A 1 477 ? 40.930 72.304 52.653 1.00 54.65 477 GLN A O 1
ATOM 3597 N N . GLY A 1 478 ? 42.547 71.746 54.109 1.00 53.06 478 GLY A N 1
ATOM 3598 C CA . GLY A 1 478 ? 41.826 72.344 55.216 1.00 51.79 478 GLY A CA 1
ATOM 3599 C C . GLY A 1 478 ? 40.591 71.596 55.666 1.00 54.28 478 GLY A C 1
ATOM 3600 O O . GLY A 1 478 ? 39.728 72.182 56.327 1.00 53.86 478 GLY A O 1
ATOM 3601 N N . GLU A 1 479 ? 40.488 70.308 55.345 1.00 50.09 479 GLU A N 1
ATOM 3602 C CA . GLU A 1 479 ? 39.353 69.490 55.748 1.00 49.95 479 GLU A CA 1
ATOM 3603 C C . GLU A 1 479 ? 39.841 68.233 56.455 1.00 47.24 479 GLU A C 1
ATOM 3604 O O . GLU A 1 479 ? 41.031 68.108 56.759 1.00 47.19 479 GLU A O 1
ATOM 3610 N N . GLY A 1 480 ? 38.936 67.296 56.714 1.00 46.30 480 GLY A N 1
ATOM 3611 C CA . GLY A 1 480 ? 39.359 66.026 57.279 1.00 45.04 480 GLY A CA 1
ATOM 3612 C C . GLY A 1 480 ? 39.751 66.023 58.744 1.00 43.28 480 GLY A C 1
ATOM 3613 O O . GLY A 1 480 ? 40.455 65.101 59.176 1.00 41.41 480 GLY A O 1
ATOM 3614 N N . ARG A 1 481 ? 39.311 67.007 59.533 1.00 41.64 481 ARG A N 1
ATOM 3615 C CA . ARG A 1 481 ? 39.609 66.990 60.968 1.00 43.96 481 ARG A CA 1
ATOM 3616 C C . ARG A 1 481 ? 39.155 65.684 61.612 1.00 41.76 481 ARG A C 1
ATOM 3617 O O . ARG A 1 481 ? 39.951 64.961 62.234 1.00 40.83 481 ARG A O 1
ATOM 3625 N N . MET A 1 482 ? 37.862 65.374 61.486 1.00 42.03 482 MET A N 1
ATOM 3626 C CA . MET A 1 482 ? 37.345 64.123 62.035 1.00 41.06 482 MET A CA 1
ATOM 3627 C C . MET A 1 482 ? 37.989 62.920 61.353 1.00 40.28 482 MET A C 1
ATOM 3628 O O . MET A 1 482 ? 38.273 61.904 62.000 1.00 36.97 482 MET A O 1
ATOM 3633 N N . GLU A 1 483 ? 38.236 63.016 60.040 1.00 38.74 483 GLU A N 1
ATOM 3634 C CA . GLU A 1 483 ? 38.741 61.855 59.318 1.00 37.81 483 GLU A CA 1
ATOM 3635 C C . GLU A 1 483 ? 40.154 61.453 59.749 1.00 36.45 483 GLU A C 1
ATOM 3636 O O . GLU A 1 483 ? 40.513 60.277 59.613 1.00 35.47 483 GLU A O 1
ATOM 3642 N N . ALA A 1 484 ? 40.951 62.381 60.292 1.00 37.44 484 ALA A N 1
ATOM 3643 C CA . ALA A 1 484 ? 42.238 62.001 60.880 1.00 36.87 484 ALA A CA 1
ATOM 3644 C C . ALA A 1 484 ? 42.056 61.017 62.030 1.00 35.31 484 ALA A C 1
ATOM 3645 O O . ALA A 1 484 ? 42.855 60.087 62.199 1.00 31.21 484 ALA A O 1
ATOM 3647 N N . SER A 1 485 ? 41.018 61.209 62.839 1.00 35.27 485 SER A N 1
ATOM 3648 C CA . SER A 1 485 ? 40.767 60.278 63.931 1.00 35.12 485 SER A CA 1
ATOM 3649 C C . SER A 1 485 ? 40.178 58.973 63.418 1.00 34.10 485 SER A C 1
ATOM 3650 O O . SER A 1 485 ? 40.496 57.905 63.949 1.00 32.66 485 SER A O 1
ATOM 3653 N N . LEU A 1 486 ? 39.348 59.045 62.379 1.00 33.93 486 LEU A N 1
ATOM 3654 C CA . LEU A 1 486 ? 38.771 57.846 61.781 1.00 35.01 486 LEU A CA 1
ATOM 3655 C C . LEU A 1 486 ? 39.852 56.931 61.210 1.00 31.74 486 LEU A C 1
ATOM 3656 O O . LEU A 1 486 ? 39.848 55.724 61.462 1.00 31.35 486 LEU A O 1
ATOM 3661 N N . VAL A 1 487 ? 40.792 57.481 60.438 1.00 32.43 487 VAL A N 1
ATOM 3662 C CA . VAL A 1 487 ? 41.804 56.610 59.843 1.00 30.43 487 VAL A CA 1
ATOM 3663 C C . VAL A 1 487 ? 42.805 56.146 60.904 1.00 31.85 487 VAL A C 1
ATOM 3664 O O . VAL A 1 487 ? 43.318 55.018 60.834 1.00 30.46 487 VAL A O 1
ATOM 3668 N N . LYS A 1 488 ? 43.078 56.974 61.914 1.00 30.21 488 LYS A N 1
ATOM 3669 C CA . LYS A 1 488 ? 43.864 56.499 63.053 1.00 30.64 488 LYS A CA 1
ATOM 3670 C C . LYS A 1 488 ? 43.200 55.279 63.687 1.00 30.05 488 LYS A C 1
ATOM 3671 O O . LYS A 1 488 ? 43.826 54.217 63.852 1.00 28.84 488 LYS A O 1
ATOM 3677 N N . LEU A 1 489 ? 41.911 55.397 64.007 1.00 30.81 489 LEU A N 1
ATOM 3678 C CA . LEU A 1 489 ? 41.180 54.266 64.574 1.00 29.36 489 LEU A CA 1
ATOM 3679 C C . LEU A 1 489 ? 41.246 53.043 63.654 1.00 30.10 489 LEU A C 1
ATOM 3680 O O . LEU A 1 489 ? 41.538 51.926 64.104 1.00 29.21 489 LEU A O 1
ATOM 3685 N N . PHE A 1 490 ? 41.026 53.238 62.351 1.00 29.66 490 PHE A N 1
ATOM 3686 C CA . PHE A 1 490 ? 40.997 52.089 61.450 1.00 29.08 490 PHE A CA 1
ATOM 3687 C C . PHE A 1 490 ? 42.375 51.460 61.319 1.00 28.45 490 PHE A C 1
ATOM 3688 O O . PHE A 1 490 ? 42.522 50.237 61.417 1.00 28.19 490 PHE A O 1
ATOM 3696 N N . ALA A 1 491 ? 43.400 52.286 61.107 1.00 27.65 491 ALA A N 1
ATOM 3697 C CA . ALA A 1 491 ? 44.734 51.754 60.851 1.00 27.97 491 ALA A CA 1
ATOM 3698 C C . ALA A 1 491 ? 45.323 51.088 62.091 1.00 28.43 491 ALA A C 1
ATOM 3699 O O . ALA A 1 491 ? 46.003 50.054 61.990 1.00 26.97 491 ALA A O 1
ATOM 3701 N N . CYS A 1 492 ? 45.088 51.670 63.274 1.00 26.49 492 CYS A N 1
ATOM 3702 C CA . CYS A 1 492 ? 45.716 51.144 64.479 1.00 27.21 492 CYS A CA 1
ATOM 3703 C C . CYS A 1 492 ? 45.128 49.797 64.873 1.00 27.81 492 CYS A C 1
ATOM 3704 O O . CYS A 1 492 ? 45.869 48.879 65.234 1.00 28.22 492 CYS A O 1
ATOM 3707 N N . ARG A 1 493 ? 43.806 49.633 64.791 1.00 27.87 493 ARG A N 1
ATOM 3708 C CA . ARG A 1 493 ? 43.266 48.297 65.016 1.00 29.31 493 ARG A CA 1
ATOM 3709 C C . ARG A 1 493 ? 43.709 47.327 63.916 1.00 28.59 493 ARG A C 1
ATOM 3710 O O . ARG A 1 493 ? 43.995 46.151 64.196 1.00 26.75 493 ARG A O 1
ATOM 3718 N N . SER A 1 494 ? 43.769 47.797 62.660 1.00 28.06 494 SER A N 1
ATOM 3719 C CA . SER A 1 494 ? 44.244 46.939 61.571 1.00 28.37 494 SER A CA 1
ATOM 3720 C C . SER A 1 494 ? 45.653 46.440 61.842 1.00 27.92 494 SER A C 1
ATOM 3721 O O . SER A 1 494 ? 45.977 45.288 61.531 1.00 27.34 494 SER A O 1
ATOM 3724 N N . ALA A 1 495 ? 46.502 47.285 62.443 1.00 26.08 495 ALA A N 1
ATOM 3725 C CA . ALA A 1 495 ? 47.849 46.833 62.784 1.00 27.14 495 ALA A CA 1
ATOM 3726 C C . ALA A 1 495 ? 47.809 45.680 63.780 1.00 27.34 495 ALA A C 1
ATOM 3727 O O . ALA A 1 495 ? 48.614 44.741 63.687 1.00 26.96 495 ALA A O 1
ATOM 3729 N N . GLU A 1 496 ? 46.893 45.729 64.751 1.00 27.20 496 GLU A N 1
ATOM 3730 C CA . GLU A 1 496 ? 46.763 44.595 65.668 1.00 29.98 496 GLU A CA 1
ATOM 3731 C C . GLU A 1 496 ? 46.431 43.321 64.898 1.00 26.76 496 GLU A C 1
ATOM 3732 O O . GLU A 1 496 ? 47.053 42.269 65.108 1.00 26.09 496 GLU A O 1
ATOM 3738 N N . LEU A 1 497 ? 45.437 43.401 64.008 1.00 27.30 497 LEU A N 1
ATOM 3739 C CA . LEU A 1 497 ? 44.976 42.220 63.281 1.00 27.84 497 LEU A CA 1
ATOM 3740 C C . LEU A 1 497 ? 46.060 41.672 62.365 1.00 28.74 497 LEU A C 1
ATOM 3741 O O . LEU A 1 497 ? 46.266 40.453 62.291 1.00 27.46 497 LEU A O 1
ATOM 3746 N N . VAL A 1 498 ? 46.757 42.558 61.658 1.00 28.37 498 VAL A N 1
ATOM 3747 C CA . VAL A 1 498 ? 47.765 42.114 60.701 1.00 27.06 498 VAL A CA 1
ATOM 3748 C C . VAL A 1 498 ? 48.953 41.491 61.428 1.00 26.39 498 VAL A C 1
ATOM 3749 O O . VAL A 1 498 ? 49.460 40.437 61.019 1.00 26.50 498 VAL A O 1
ATOM 3753 N N . THR A 1 499 ? 49.406 42.116 62.524 1.00 24.40 499 THR A N 1
ATOM 3754 C CA . THR A 1 499 ? 50.531 41.551 63.270 1.00 27.09 499 THR A CA 1
ATOM 3755 C C . THR A 1 499 ? 50.157 40.226 63.927 1.00 25.50 499 THR A C 1
ATOM 3756 O O . THR A 1 499 ? 50.958 39.289 63.908 1.00 26.00 499 THR A O 1
ATOM 3760 N N . ARG A 1 500 ? 48.947 40.114 64.491 1.00 25.05 500 ARG A N 1
ATOM 3761 C CA . ARG A 1 500 ? 48.517 38.834 65.064 1.00 26.30 500 ARG A CA 1
ATOM 3762 C C . ARG A 1 500 ? 48.566 37.728 64.012 1.00 27.43 500 ARG A C 1
ATOM 3763 O O . ARG A 1 500 ? 49.038 36.611 64.271 1.00 24.92 500 ARG A O 1
ATOM 3771 N N . GLU A 1 501 ? 48.073 38.030 62.816 1.00 26.63 501 GLU A N 1
ATOM 3772 C CA . GLU A 1 501 ? 47.958 37.015 61.786 1.00 29.18 501 GLU A CA 1
ATOM 3773 C C . GLU A 1 501 ? 49.334 36.656 61.226 1.00 27.13 501 GLU A C 1
ATOM 3774 O O . GLU A 1 501 ? 49.644 35.476 61.017 1.00 25.39 501 GLU A O 1
ATOM 3780 N N . SER A 1 502 ? 50.202 37.652 61.041 1.00 25.55 502 SER A N 1
ATOM 3781 C CA . SER A 1 502 ? 51.562 37.356 60.600 1.00 25.87 502 SER A CA 1
ATOM 3782 C C . SER A 1 502 ? 52.269 36.462 61.606 1.00 24.20 502 SER A C 1
ATOM 3783 O O . SER A 1 502 ? 52.937 35.488 61.233 1.00 24.08 502 SER A O 1
ATOM 3786 N N . LEU A 1 503 ? 52.142 36.787 62.902 1.00 24.08 503 LEU A N 1
ATOM 3787 C CA . LEU A 1 503 ? 52.743 35.946 63.925 1.00 23.43 503 LEU A CA 1
ATOM 3788 C C . LEU A 1 503 ? 52.259 34.501 63.791 1.00 23.64 503 LEU A C 1
ATOM 3789 O O . LEU A 1 503 ? 53.063 33.557 63.842 1.00 22.82 503 LEU A O 1
ATOM 3794 N N . GLN A 1 504 ? 50.949 34.314 63.570 1.00 22.77 504 GLN A N 1
ATOM 3795 C CA . GLN A 1 504 ? 50.380 32.972 63.471 1.00 24.29 504 GLN A CA 1
ATOM 3796 C C . GLN A 1 504 ? 50.993 32.179 62.320 1.00 26.45 504 GLN A C 1
ATOM 3797 O O . GLN A 1 504 ? 51.288 30.979 62.468 1.00 25.10 504 GLN A O 1
ATOM 3803 N N . ILE A 1 505 ? 51.175 32.831 61.165 1.00 24.60 505 ILE A N 1
ATOM 3804 C CA . ILE A 1 505 ? 51.779 32.183 59.999 1.00 28.30 505 ILE A CA 1
ATOM 3805 C C . ILE A 1 505 ? 53.168 31.666 60.338 1.00 26.60 505 ILE A C 1
ATOM 3806 O O . ILE A 1 505 ? 53.584 30.615 59.838 1.00 24.03 505 ILE A O 1
ATOM 3811 N N . HIS A 1 506 ? 53.890 32.373 61.222 1.00 25.63 506 HIS A N 1
ATOM 3812 C CA . HIS A 1 506 ? 55.220 31.949 61.649 1.00 26.75 506 HIS A CA 1
ATOM 3813 C C . HIS A 1 506 ? 55.207 30.742 62.589 1.00 27.54 506 HIS A C 1
ATOM 3814 O O . HIS A 1 506 ? 56.272 30.151 62.811 1.00 28.27 506 HIS A O 1
ATOM 3821 N N . GLY A 1 507 ? 54.057 30.367 63.146 1.00 25.18 507 GLY A N 1
ATOM 3822 C CA . GLY A 1 507 ? 54.060 29.283 64.123 1.00 26.21 507 GLY A CA 1
ATOM 3823 C C . GLY A 1 507 ? 54.809 29.675 65.387 1.00 25.71 507 GLY A C 1
ATOM 3824 O O . GLY A 1 507 ? 54.794 30.832 65.806 1.00 25.29 507 GLY A O 1
ATOM 3825 N N . GLY A 1 508 ? 55.486 28.694 66.009 1.00 25.91 508 GLY A N 1
ATOM 3826 C CA . GLY A 1 508 ? 56.225 28.995 67.238 1.00 25.82 508 GLY A CA 1
ATOM 3827 C C . GLY A 1 508 ? 57.267 30.088 67.049 1.00 27.01 508 GLY A C 1
ATOM 3828 O O . GLY A 1 508 ? 57.522 30.892 67.955 1.00 25.96 508 GLY A O 1
ATOM 3829 N N . MET A 1 509 ? 57.871 30.134 65.864 1.00 26.29 509 MET A N 1
ATOM 3830 C CA . MET A 1 509 ? 58.825 31.180 65.504 1.00 26.84 509 MET A CA 1
ATOM 3831 C C . MET A 1 509 ? 58.290 32.570 65.773 1.00 24.64 509 MET A C 1
ATOM 3832 O O . MET A 1 509 ? 59.055 33.473 66.124 1.00 26.67 509 MET A O 1
ATOM 3837 N N . GLY A 1 510 ? 56.991 32.784 65.563 1.00 23.90 510 GLY A N 1
ATOM 3838 C CA . GLY A 1 510 ? 56.453 34.127 65.737 1.00 23.47 510 GLY A CA 1
ATOM 3839 C C . GLY A 1 510 ? 56.474 34.604 67.177 1.00 25.26 510 GLY A C 1
ATOM 3840 O O . GLY A 1 510 ? 56.341 35.812 67.429 1.00 24.15 510 GLY A O 1
ATOM 3841 N N . TYR A 1 511 ? 56.657 33.681 68.122 1.00 24.65 511 TYR A N 1
ATOM 3842 C CA . TYR A 1 511 ? 56.648 33.978 69.548 1.00 24.34 511 TYR A CA 1
ATOM 3843 C C . TYR A 1 511 ? 58.034 34.314 70.106 1.00 25.88 511 TYR A C 1
ATOM 3844 O O . TYR A 1 511 ? 58.134 34.737 71.276 1.00 24.32 511 TYR A O 1
ATOM 3853 N N . ALA A 1 512 ? 59.090 34.128 69.312 1.00 23.67 512 ALA A N 1
ATOM 3854 C CA . ALA A 1 512 ? 60.469 34.337 69.745 1.00 24.58 512 ALA A CA 1
ATOM 3855 C C . ALA A 1 512 ? 60.891 35.797 69.576 1.00 27.91 512 ALA A C 1
ATOM 3856 O O . ALA A 1 512 ? 60.673 36.394 68.513 1.00 26.89 512 ALA A O 1
ATOM 3858 N N . GLU A 1 513 ? 61.534 36.358 70.616 1.00 26.98 513 GLU A N 1
ATOM 3859 C CA . GLU A 1 513 ? 62.016 37.741 70.548 1.00 26.57 513 GLU A CA 1
ATOM 3860 C C . GLU A 1 513 ? 63.105 37.935 69.497 1.00 28.04 513 GLU A C 1
ATOM 3861 O O . GLU A 1 513 ? 63.335 39.068 69.050 1.00 27.42 513 GLU A O 1
ATOM 3867 N N . GLU A 1 514 ? 63.782 36.864 69.099 1.00 25.83 514 GLU A N 1
ATOM 3868 C CA . GLU A 1 514 ? 64.750 36.924 68.007 1.00 30.48 514 GLU A CA 1
ATOM 3869 C C . GLU A 1 514 ? 64.098 36.950 66.634 1.00 29.47 514 GLU A C 1
ATOM 3870 O O . GLU A 1 514 ? 64.823 36.979 65.628 1.00 31.16 514 GLU A O 1
ATOM 3876 N N . VAL A 1 515 ? 62.767 36.903 66.563 1.00 26.91 515 VAL A N 1
ATOM 3877 C CA . VAL A 1 515 ? 62.031 36.991 65.302 1.00 27.28 515 VAL A CA 1
ATOM 3878 C C . VAL A 1 515 ? 61.205 38.276 65.318 1.00 28.90 515 VAL A C 1
ATOM 3879 O O . VAL A 1 515 ? 60.412 38.497 66.246 1.00 26.43 515 VAL A O 1
ATOM 3883 N N . ALA A 1 516 ? 61.359 39.098 64.264 1.00 27.36 516 ALA A N 1
ATOM 3884 C CA . ALA A 1 516 ? 60.900 40.482 64.321 1.00 28.15 516 ALA A CA 1
ATOM 3885 C C . ALA A 1 516 ? 59.394 40.583 64.507 1.00 26.72 516 ALA A C 1
ATOM 3886 O O . ALA A 1 516 ? 58.914 41.527 65.144 1.00 24.82 516 ALA A O 1
ATOM 3888 N N . VAL A 1 517 ? 58.627 39.635 63.958 1.00 25.00 517 VAL A N 1
ATOM 3889 C CA . VAL A 1 517 ? 57.173 39.735 64.053 1.00 24.50 517 VAL A CA 1
ATOM 3890 C C . VAL A 1 517 ? 56.674 39.636 65.505 1.00 26.41 517 VAL A C 1
ATOM 3891 O O . VAL A 1 517 ? 55.590 40.151 65.825 1.00 25.11 517 VAL A O 1
ATOM 3895 N N . SER A 1 518 ? 57.438 39.010 66.408 1.00 24.71 518 SER A N 1
ATOM 3896 C CA . SER A 1 518 ? 57.017 39.043 67.812 1.00 23.43 518 SER A CA 1
ATOM 3897 C C . SER A 1 518 ? 56.997 40.477 68.317 1.00 24.09 518 SER A C 1
ATOM 3898 O O . SER A 1 518 ? 56.099 40.877 69.078 1.00 25.13 518 SER A O 1
ATOM 3901 N N . ARG A 1 519 ? 57.982 41.267 67.893 1.00 23.43 519 ARG A N 1
ATOM 3902 C CA . ARG A 1 519 ? 58.094 42.649 68.335 1.00 23.58 519 ARG A CA 1
ATOM 3903 C C . ARG A 1 519 ? 57.047 43.538 67.667 1.00 25.17 519 ARG A C 1
ATOM 3904 O O . ARG A 1 519 ? 56.508 44.448 68.311 1.00 24.23 519 ARG A O 1
ATOM 3912 N N . TYR A 1 520 ? 56.779 43.321 66.360 1.00 26.20 520 TYR A N 1
ATOM 3913 C CA . TYR A 1 520 ? 55.724 44.079 65.673 1.00 25.06 520 TYR A CA 1
ATOM 3914 C C . TYR A 1 520 ? 54.380 43.871 66.359 1.00 24.76 520 TYR A C 1
ATOM 3915 O O . TYR A 1 520 ? 53.559 44.794 66.453 1.00 25.85 520 TYR A O 1
ATOM 3924 N N . PHE A 1 521 ? 54.141 42.655 66.850 1.00 25.01 521 PHE A N 1
ATOM 3925 C CA . PHE A 1 521 ? 52.885 42.336 67.525 1.00 25.30 521 PHE A CA 1
ATOM 3926 C C . PHE A 1 521 ? 52.730 43.089 68.851 1.00 26.76 521 PHE A C 1
ATOM 3927 O O . PHE A 1 521 ? 51.678 43.692 69.106 1.00 27.43 521 PHE A O 1
ATOM 3935 N N . VAL A 1 522 ? 53.743 43.049 69.727 1.00 24.81 522 VAL A N 1
ATOM 3936 C CA . VAL A 1 522 ? 53.609 43.760 71.008 1.00 26.68 522 VAL A CA 1
ATOM 3937 C C . VAL A 1 522 ? 53.684 45.279 70.809 1.00 25.42 522 VAL A C 1
ATOM 3938 O O . VAL A 1 522 ? 53.031 46.030 71.551 1.00 25.47 522 VAL A O 1
ATOM 3942 N N . ASP A 1 523 ? 54.435 45.753 69.800 1.00 26.72 523 ASP A N 1
ATOM 3943 C CA . ASP A 1 523 ? 54.440 47.178 69.434 1.00 26.41 523 ASP A CA 1
ATOM 3944 C C . ASP A 1 523 ? 53.067 47.639 68.952 1.00 26.44 523 ASP A C 1
ATOM 3945 O O . ASP A 1 523 ? 52.585 48.716 69.327 1.00 26.35 523 ASP A O 1
ATOM 3950 N N . ALA A 1 524 ? 52.451 46.865 68.062 1.00 25.51 524 ALA A N 1
ATOM 3951 C CA . ALA A 1 524 ? 51.186 47.290 67.469 1.00 26.22 524 ALA A CA 1
ATOM 3952 C C . ALA A 1 524 ? 50.077 47.392 68.511 1.00 28.12 524 ALA A C 1
ATOM 3953 O O . ALA A 1 524 ? 49.147 48.196 68.356 1.00 26.68 524 ALA A O 1
ATOM 3955 N N . ARG A 1 525 ? 50.161 46.611 69.593 1.00 25.24 525 ARG A N 1
ATOM 3956 C CA . ARG A 1 525 ? 49.091 46.651 70.583 1.00 25.55 525 ARG A CA 1
ATOM 3957 C C . ARG A 1 525 ? 48.908 48.049 71.189 1.00 27.04 525 ARG A C 1
ATOM 3958 O O . ARG A 1 525 ? 47.798 48.391 71.613 1.00 26.81 525 ARG A O 1
ATOM 3966 N N . VAL A 1 526 ? 49.964 48.874 71.243 1.00 27.80 526 VAL A N 1
ATOM 3967 C CA . VAL A 1 526 ? 49.835 50.197 71.880 1.00 26.79 526 VAL A CA 1
ATOM 3968 C C . VAL A 1 526 ? 49.062 51.192 71.002 1.00 28.27 526 VAL A C 1
ATOM 3969 O O . VAL A 1 526 ? 48.509 52.174 71.517 1.00 26.31 526 VAL A O 1
ATOM 3973 N N . LEU A 1 527 ? 48.960 50.923 69.700 1.00 25.79 527 LEU A N 1
ATOM 3974 C CA . LEU A 1 527 ? 48.518 51.935 68.731 1.00 27.62 527 LEU A CA 1
ATOM 3975 C C . LEU A 1 527 ? 47.058 52.314 68.922 1.00 26.67 527 LEU A C 1
ATOM 3976 O O . LEU A 1 527 ? 46.673 53.460 68.659 1.00 27.72 527 LEU A O 1
ATOM 3981 N N . SER A 1 528 ? 46.235 51.359 69.331 1.00 26.82 528 SER A N 1
ATOM 3982 C CA . SER A 1 528 ? 44.823 51.570 69.597 1.00 28.69 528 SER A CA 1
ATOM 3983 C C . SER A 1 528 ? 44.560 52.147 70.989 1.00 27.80 528 SER A C 1
ATOM 3984 O O . SER A 1 528 ? 43.399 52.379 71.338 1.00 28.18 528 SER A O 1
ATOM 3987 N N . ILE A 1 529 ? 45.591 52.366 71.791 1.00 27.80 529 ILE A N 1
ATOM 3988 C CA . ILE A 1 529 ? 45.438 52.907 73.144 1.00 27.31 529 ILE A CA 1
ATOM 3989 C C . ILE A 1 529 ? 45.879 54.359 73.220 1.00 27.80 529 ILE A C 1
ATOM 3990 O O . ILE A 1 529 ? 45.123 55.219 73.678 1.00 31.08 529 ILE A O 1
ATOM 3995 N N . PHE A 1 530 ? 47.103 54.659 72.785 1.00 29.03 530 PHE A N 1
ATOM 3996 C CA . PHE A 1 530 ? 47.572 56.027 72.954 1.00 29.55 530 PHE A CA 1
ATOM 3997 C C . PHE A 1 530 ? 47.072 56.885 71.793 1.00 32.73 530 PHE A C 1
ATOM 3998 O O . PHE A 1 530 ? 46.378 56.399 70.892 1.00 30.56 530 PHE A O 1
ATOM 4006 N N . GLU A 1 531 ? 47.397 58.187 71.840 1.00 31.95 531 GLU A N 1
ATOM 4007 C CA . GLU A 1 531 ? 46.984 59.152 70.818 1.00 32.00 531 GLU A CA 1
ATOM 4008 C C . GLU A 1 531 ? 45.473 59.179 70.638 1.00 33.41 531 GLU A C 1
ATOM 4009 O O . GLU A 1 531 ? 44.989 59.318 69.517 1.00 36.17 531 GLU A O 1
ATOM 4015 N N . GLY A 1 532 ? 44.711 58.995 71.709 1.00 34.72 532 GLY A N 1
ATOM 4016 C CA . GLY A 1 532 ? 43.285 58.781 71.551 1.00 34.00 532 GLY A CA 1
ATOM 4017 C C . GLY A 1 532 ? 42.920 57.307 71.486 1.00 32.49 532 GLY A C 1
ATOM 4018 O O . GLY A 1 532 ? 43.064 56.663 70.437 1.00 32.11 532 GLY A O 1
ATOM 4019 N N . ALA A 1 533 ? 42.477 56.759 72.619 1.00 32.68 533 ALA A N 1
ATOM 4020 C CA . ALA A 1 533 ? 42.074 55.364 72.671 1.00 30.99 533 ALA A CA 1
ATOM 4021 C C . ALA A 1 533 ? 40.888 55.142 71.743 1.00 32.39 533 ALA A C 1
ATOM 4022 O O . ALA A 1 533 ? 40.068 56.042 71.525 1.00 33.12 533 ALA A O 1
ATOM 4024 N N . GLU A 1 534 ? 40.818 53.926 71.190 1.00 30.30 534 GLU A N 1
ATOM 4025 C CA . GLU A 1 534 ? 39.807 53.580 70.195 1.00 32.18 534 GLU A CA 1
ATOM 4026 C C . GLU A 1 534 ? 38.408 54.021 70.614 1.00 33.12 534 GLU A C 1
ATOM 4027 O O . GLU A 1 534 ? 37.670 54.620 69.819 1.00 31.51 534 GLU A O 1
ATOM 4033 N N . GLU A 1 535 ? 38.017 53.707 71.860 1.00 29.41 535 GLU A N 1
ATOM 4034 C CA . GLU A 1 535 ? 36.661 54.008 72.328 1.00 31.54 535 GLU A CA 1
ATOM 4035 C C . GLU A 1 535 ? 36.442 55.511 72.444 1.00 33.29 535 GLU A C 1
ATOM 4036 O O . GLU A 1 535 ? 35.374 56.026 72.080 1.00 33.55 535 GLU A O 1
ATOM 4042 N N . THR A 1 536 ? 37.435 56.225 72.979 1.00 32.84 536 THR A N 1
ATOM 4043 C CA . THR A 1 536 ? 37.336 57.677 73.099 1.00 33.47 536 THR A CA 1
ATOM 4044 C C . THR A 1 536 ? 37.173 58.334 71.735 1.00 33.56 536 THR A C 1
ATOM 4045 O O . THR A 1 536 ? 36.360 59.253 71.564 1.00 35.04 536 THR A O 1
ATOM 4049 N N . LEU A 1 537 ? 37.951 57.888 70.755 1.00 33.43 537 LEU A N 1
ATOM 4050 C CA . LEU A 1 537 ? 37.832 58.438 69.407 1.00 34.15 537 LEU A CA 1
ATOM 4051 C C . LEU A 1 537 ? 36.479 58.086 68.786 1.00 34.25 537 LEU A C 1
ATOM 4052 O O . LEU A 1 537 ? 35.810 58.949 68.206 1.00 33.18 537 LEU A O 1
ATOM 4057 N N . ALA A 1 538 ? 36.057 56.824 68.908 1.00 31.84 538 ALA A N 1
ATOM 4058 C CA . ALA A 1 538 ? 34.796 56.392 68.298 1.00 32.39 538 ALA A CA 1
ATOM 4059 C C . ALA A 1 538 ? 33.613 57.158 68.873 1.00 34.49 538 ALA A C 1
ATOM 4060 O O . ALA A 1 538 ? 32.693 57.549 68.140 1.00 34.01 538 ALA A O 1
ATOM 4062 N N . LEU A 1 539 ? 33.618 57.383 70.191 1.00 34.46 539 LEU A N 1
ATOM 4063 C CA . LEU A 1 539 ? 32.488 58.045 70.842 1.00 34.79 539 LEU A CA 1
ATOM 4064 C C . LEU A 1 539 ? 32.573 59.561 70.745 1.00 36.05 539 LEU A C 1
ATOM 4065 O O . LEU A 1 539 ? 31.608 60.217 70.337 1.00 37.70 539 LEU A O 1
ATOM 4070 N N . LYS A 1 540 ? 33.705 60.142 71.132 1.00 34.02 540 LYS A N 1
ATOM 4071 C CA . LYS A 1 540 ? 33.745 61.573 71.399 1.00 37.44 540 LYS A CA 1
ATOM 4072 C C . LYS A 1 540 ? 34.359 62.413 70.285 1.00 40.44 540 LYS A C 1
ATOM 4073 O O . LYS A 1 540 ? 34.345 63.646 70.399 1.00 40.25 540 LYS A O 1
ATOM 4079 N N . VAL A 1 541 ? 34.901 61.797 69.226 1.00 36.54 541 VAL A N 1
ATOM 4080 C CA . VAL A 1 541 ? 35.361 62.545 68.053 1.00 37.77 541 VAL A CA 1
ATOM 4081 C C . VAL A 1 541 ? 34.564 62.114 66.824 1.00 39.24 541 VAL A C 1
ATOM 4082 O O . VAL A 1 541 ? 33.876 62.929 66.205 1.00 39.03 541 VAL A O 1
ATOM 4086 N N . ILE A 1 542 ? 34.653 60.828 66.468 1.00 36.81 542 ILE A N 1
ATOM 4087 C CA . ILE A 1 542 ? 33.998 60.332 65.255 1.00 37.73 542 ILE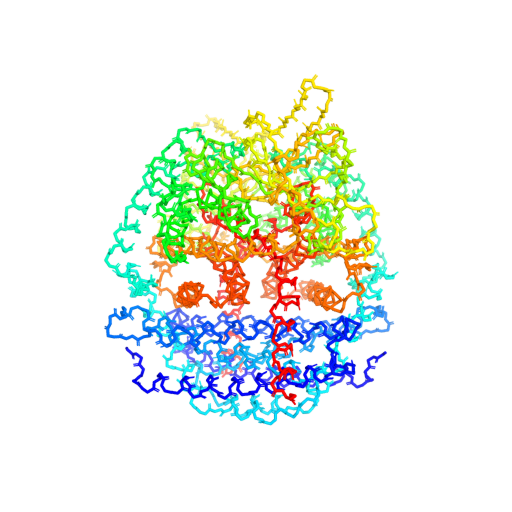 A CA 1
ATOM 4088 C C . ILE A 1 542 ? 32.483 60.337 65.424 1.00 38.43 542 ILE A C 1
ATOM 4089 O O . ILE A 1 542 ? 31.758 60.984 64.662 1.00 38.62 542 ILE A O 1
ATOM 4094 N N . GLY A 1 543 ? 31.989 59.630 66.444 1.00 39.56 543 GLY A N 1
ATOM 4095 C CA . GLY A 1 543 ? 30.549 59.528 66.640 1.00 38.48 543 GLY A CA 1
ATOM 4096 C C . GLY A 1 543 ? 29.892 60.871 66.880 1.00 39.40 543 GLY A C 1
ATOM 4097 O O . GLY A 1 543 ? 28.858 61.188 66.280 1.00 39.67 543 GLY A O 1
ATOM 4098 N N . ARG A 1 544 ? 30.494 61.684 67.754 1.00 37.65 544 ARG A N 1
ATOM 4099 C CA . ARG A 1 544 ? 29.998 63.036 68.008 1.00 39.55 544 ARG A CA 1
ATOM 4100 C C . ARG A 1 544 ? 29.897 63.865 66.729 1.00 41.49 544 ARG A C 1
ATOM 4101 O O . ARG A 1 544 ? 28.900 64.564 66.517 1.00 42.62 544 ARG A O 1
ATOM 4109 N N . SER A 1 545 ? 30.936 63.842 65.884 1.00 40.46 545 SER A N 1
ATOM 4110 C CA . SER A 1 545 ? 30.896 64.659 64.664 1.00 42.47 545 SER A CA 1
ATOM 4111 C C . SER A 1 545 ? 29.816 64.175 63.707 1.00 43.18 545 SER A C 1
ATOM 4112 O O . SER A 1 545 ? 29.104 64.991 63.108 1.00 44.29 545 SER A O 1
ATOM 4115 N N . LEU A 1 546 ? 29.688 62.851 63.543 1.00 40.85 546 LEU A N 1
ATOM 4116 C CA . LEU A 1 546 ? 28.661 62.315 62.653 1.00 43.76 546 LEU A CA 1
ATOM 4117 C C . LEU A 1 546 ? 27.278 62.775 63.082 1.00 44.84 546 LEU A C 1
ATOM 4118 O O . LEU A 1 546 ? 26.475 63.228 62.253 1.00 41.83 546 LEU A O 1
ATOM 4123 N N . LEU A 1 547 ? 27.002 62.705 64.385 1.00 40.56 547 LEU A N 1
ATOM 4124 C CA . LEU A 1 547 ? 25.692 63.092 64.894 1.00 44.00 547 LEU A CA 1
ATOM 4125 C C . LEU A 1 547 ? 25.481 64.600 64.808 1.00 47.52 547 LEU A C 1
ATOM 4126 O O . LEU A 1 547 ? 24.375 65.050 64.490 1.00 50.70 547 LEU A O 1
ATOM 4131 N N . GLU A 1 548 ? 26.520 65.400 65.095 1.00 45.43 548 GLU A N 1
ATOM 4132 C CA . GLU A 1 548 ? 26.380 66.852 64.953 1.00 48.13 548 GLU A CA 1
ATOM 4133 C C . GLU A 1 548 ? 26.043 67.223 63.516 1.00 51.00 548 GLU A C 1
ATOM 4134 O O . GLU A 1 548 ? 25.182 68.076 63.275 1.00 53.29 548 GLU A O 1
ATOM 4140 N N . ALA A 1 549 ? 26.708 66.586 62.544 1.00 50.97 549 ALA A N 1
ATOM 4141 C CA . ALA A 1 549 ? 26.473 66.930 61.141 1.00 51.60 549 ALA A CA 1
ATOM 4142 C C . ALA A 1 549 ? 25.074 66.518 60.694 1.00 54.14 549 ALA A C 1
ATOM 4143 O O . ALA A 1 549 ? 24.434 67.228 59.916 1.00 57.64 549 ALA A O 1
ATOM 4145 N N . ALA A 1 550 ? 24.552 65.422 61.222 1.00 54.21 550 ALA A N 1
ATOM 4146 C CA . ALA A 1 550 ? 23.180 65.007 60.867 1.00 55.74 550 ALA A CA 1
ATOM 4147 C C . ALA A 1 550 ? 22.176 66.031 61.404 1.00 61.34 550 ALA A C 1
ATOM 4148 O O . ALA A 1 550 ? 21.240 66.386 60.678 1.00 66.09 550 ALA A O 1
ATOM 4150 N N . LEU A 1 551 ? 22.365 66.466 62.641 1.00 57.19 551 LEU A N 1
ATOM 4151 C CA . LEU A 1 551 ? 21.449 67.459 63.253 1.00 61.35 551 LEU A CA 1
ATOM 4152 C C . LEU A 1 551 ? 21.394 68.698 62.361 1.00 64.68 551 LEU A C 1
ATOM 4153 O O . LEU A 1 551 ? 20.283 69.113 62.011 1.00 69.61 551 LEU A O 1
ATOM 4158 N N . LYS A 1 552 ? 22.553 69.244 62.004 1.00 63.52 552 LYS A N 1
ATOM 4159 C CA . LYS A 1 552 ? 22.601 70.487 61.199 1.00 67.04 552 LYS A CA 1
ATOM 4160 C C . LYS A 1 552 ? 21.892 70.272 59.864 1.00 68.35 552 LYS A C 1
ATOM 4161 O O . LYS A 1 552 ? 21.032 71.089 59.524 1.00 70.90 552 LYS A O 1
ATOM 4167 N N . ALA A 1 553 ? 22.237 69.208 59.149 1.00 68.73 553 ALA A N 1
ATOM 4168 C CA . ALA A 1 553 ? 21.666 68.981 57.803 1.00 68.31 553 ALA A CA 1
ATOM 4169 C C . ALA A 1 553 ? 20.141 68.942 57.847 1.00 71.96 553 ALA A C 1
ATOM 4170 O O . ALA A 1 553 ? 19.521 69.279 56.832 1.00 75.74 553 ALA A O 1
ATOM 4172 N N . GLU A 1 554 ? 19.568 68.539 58.970 1.00 73.18 554 GLU A N 1
ATOM 4173 C CA . GLU A 1 554 ? 18.095 68.382 59.002 1.00 77.04 554 GLU A CA 1
ATOM 4174 C C . GLU A 1 554 ? 17.472 69.518 59.815 1.00 81.33 554 GLU A C 1
ATOM 4175 O O . GLU A 1 554 ? 16.273 69.415 60.121 1.00 86.59 554 GLU A O 1
ATOM 4181 N N . ALA A 1 555 ? 18.245 70.566 60.116 1.00 80.69 555 ALA A N 1
ATOM 4182 C CA . ALA A 1 555 ? 17.751 71.666 60.978 1.00 84.84 555 ALA A CA 1
ATOM 4183 C C . ALA A 1 555 ? 16.753 72.546 60.222 1.00 91.20 555 ALA A C 1
ATOM 4184 O O . ALA A 1 555 ? 16.194 73.442 60.881 1.00 93.32 555 ALA A O 1
ATOM 4186 N N . MET B 1 1 ? 15.226 41.624 83.836 1.00 79.75 1 MET B N 1
ATOM 4187 C CA . MET B 1 1 ? 15.252 40.149 83.645 1.00 80.42 1 MET B CA 1
ATOM 4188 C C . MET B 1 1 ? 14.951 39.803 82.184 1.00 77.15 1 MET B C 1
ATOM 4189 O O . MET B 1 1 ? 14.141 40.512 81.571 1.00 78.84 1 MET B O 1
ATOM 4194 N N . LEU B 1 2 ? 15.557 38.734 81.667 1.00 75.40 2 LEU B N 1
ATOM 4195 C CA . LEU B 1 2 ? 15.406 38.360 80.266 1.00 74.56 2 LEU B CA 1
ATOM 4196 C C . LEU B 1 2 ? 14.096 37.604 80.037 1.00 77.13 2 LEU B C 1
ATOM 4197 O O . LEU B 1 2 ? 13.491 37.094 80.986 1.00 78.45 2 LEU B O 1
ATOM 4202 N N . PRO B 1 3 ? 13.624 37.530 78.787 1.00 76.87 3 PRO B N 1
ATOM 4203 C CA . PRO B 1 3 ? 12.337 36.867 78.532 1.00 78.31 3 PRO B CA 1
ATOM 4204 C C . PRO B 1 3 ? 12.376 35.374 78.835 1.00 78.32 3 PRO B C 1
ATOM 4205 O O . PRO B 1 3 ? 13.410 34.712 78.715 1.00 77.24 3 PRO B O 1
ATOM 4209 N N . ILE B 1 4 ? 11.215 34.851 79.242 1.00 79.41 4 ILE B N 1
ATOM 4210 C CA . ILE B 1 4 ? 11.104 33.448 79.632 1.00 79.26 4 ILE B CA 1
ATOM 4211 C C . ILE B 1 4 ? 11.205 32.528 78.419 1.00 78.63 4 ILE B C 1
ATOM 4212 O O . ILE B 1 4 ? 11.736 31.414 78.517 1.00 76.40 4 ILE B O 1
ATOM 4217 N N . THR B 1 5 ? 10.707 32.972 77.263 1.00 79.08 5 THR B N 1
ATOM 4218 C CA . THR B 1 5 ? 10.683 32.173 76.043 1.00 77.00 5 THR B CA 1
ATOM 4219 C C . THR B 1 5 ? 12.006 32.197 75.285 1.00 74.35 5 THR B C 1
ATOM 4220 O O . THR B 1 5 ? 12.106 31.587 74.213 1.00 72.36 5 THR B O 1
ATOM 4224 N N . ALA B 1 6 ? 13.019 32.877 75.815 1.00 71.39 6 ALA B N 1
ATOM 4225 C CA . ALA B 1 6 ? 14.274 33.020 75.092 1.00 65.92 6 ALA B CA 1
ATOM 4226 C C . ALA B 1 6 ? 14.990 31.685 74.912 1.00 61.17 6 ALA B C 1
ATOM 4227 O O . ALA B 1 6 ? 15.653 31.476 73.887 1.00 56.45 6 ALA B O 1
ATOM 4229 N N . ALA B 1 7 ? 14.873 30.774 75.881 1.00 60.56 7 ALA B N 1
ATOM 4230 C CA . ALA B 1 7 ? 15.656 29.543 75.826 1.00 58.69 7 ALA B CA 1
ATOM 4231 C C . ALA B 1 7 ? 15.177 28.628 74.705 1.00 56.56 7 ALA B C 1
ATOM 4232 O O . ALA B 1 7 ? 15.996 27.994 74.030 1.00 54.90 7 ALA B O 1
ATOM 4234 N N . ASP B 1 8 ? 13.864 28.558 74.478 1.00 56.30 8 ASP B N 1
ATOM 4235 C CA . ASP B 1 8 ? 13.345 27.739 73.384 1.00 55.10 8 ASP B CA 1
ATOM 4236 C C . ASP B 1 8 ? 13.623 28.373 72.025 1.00 54.38 8 ASP B C 1
ATOM 4237 O O . ASP B 1 8 ? 13.956 27.670 71.063 1.00 51.10 8 ASP B O 1
ATOM 4242 N N . ASP B 1 9 ? 13.467 29.695 71.922 1.00 54.92 9 ASP B N 1
ATOM 4243 C CA . ASP B 1 9 ? 13.787 30.388 70.676 1.00 53.43 9 ASP B CA 1
ATOM 4244 C C . ASP B 1 9 ? 15.239 30.141 70.267 1.00 50.46 9 ASP B C 1
ATOM 4245 O O . ASP B 1 9 ? 15.522 29.808 69.110 1.00 47.48 9 ASP B O 1
ATOM 4250 N N . VAL B 1 10 ? 16.172 30.297 71.211 1.00 49.05 10 VAL B N 1
ATOM 4251 C CA . VAL B 1 10 ? 17.587 30.060 70.927 1.00 48.31 10 VAL B CA 1
ATOM 4252 C C . VAL B 1 10 ? 17.826 28.606 70.534 1.00 49.01 10 VAL B C 1
ATOM 4253 O O . VAL B 1 10 ? 18.587 28.315 69.602 1.00 46.12 10 VAL B O 1
ATOM 4257 N N . GLN B 1 11 ? 17.208 27.669 71.257 1.00 48.70 11 GLN B N 1
ATOM 4258 C CA . GLN B 1 11 ? 17.401 26.257 70.940 1.00 48.70 11 GLN B CA 1
ATOM 4259 C C . GLN B 1 11 ? 16.918 25.944 69.532 1.00 46.88 11 GLN B C 1
ATOM 4260 O O . GLN B 1 11 ? 17.578 25.211 68.795 1.00 46.45 11 GLN B O 1
ATOM 4266 N N . GLY B 1 12 ? 15.771 26.494 69.142 1.00 47.29 12 GLY B N 1
ATOM 4267 C CA . GLY B 1 12 ? 15.255 26.232 67.811 1.00 46.06 12 GLY B CA 1
ATOM 4268 C C . GLY B 1 12 ? 16.158 26.775 66.723 1.00 45.90 12 GLY B C 1
ATOM 4269 O O . GLY B 1 12 ? 16.360 26.128 65.694 1.00 46.90 12 GLY B O 1
ATOM 4270 N N . LEU B 1 13 ? 16.729 27.962 66.943 1.00 45.93 13 LEU B N 1
ATOM 4271 C CA . LEU B 1 13 ? 17.607 28.568 65.947 1.00 45.50 13 LEU B CA 1
ATOM 4272 C C . LEU B 1 13 ? 18.936 27.828 65.846 1.00 44.29 13 LEU B C 1
ATOM 4273 O O . LEU B 1 13 ? 19.484 27.668 64.748 1.00 46.09 13 LEU B O 1
ATOM 4278 N N . LEU B 1 14 ? 19.471 27.370 66.978 1.00 44.81 14 LEU B N 1
ATOM 4279 C CA . LEU B 1 14 ? 20.694 26.570 66.955 1.00 44.67 14 LEU B CA 1
ATOM 4280 C C . LEU B 1 14 ? 20.469 25.231 66.263 1.00 44.07 14 LEU B C 1
ATOM 4281 O O . LEU B 1 14 ? 21.367 24.716 65.589 1.00 44.27 14 LEU B O 1
ATOM 4286 N N . LEU B 1 15 ? 19.284 24.641 66.433 1.00 44.91 15 LEU B N 1
ATOM 4287 C CA . LEU B 1 15 ? 18.991 23.377 65.763 1.00 45.22 15 LEU B CA 1
ATOM 4288 C C . LEU B 1 15 ? 18.904 23.551 64.243 1.00 44.73 15 LEU B C 1
ATOM 4289 O O . LEU B 1 15 ? 19.338 22.672 63.490 1.00 43.50 15 LEU B O 1
ATOM 4294 N N . GLN B 1 16 ? 18.335 24.665 63.772 1.00 44.04 16 GLN B N 1
ATOM 4295 C CA . GLN B 1 16 ? 18.344 24.949 62.338 1.00 44.40 16 GLN B CA 1
ATOM 4296 C C . GLN B 1 16 ? 19.769 25.074 61.814 1.00 43.80 16 GLN B C 1
ATOM 4297 O O . GLN B 1 16 ? 20.128 24.467 60.800 1.00 40.40 16 GLN B O 1
ATOM 4303 N N . LEU B 1 17 ? 20.602 25.857 62.507 1.00 44.07 17 LEU B N 1
ATOM 4304 C CA . LEU B 1 17 ? 21.986 26.044 62.080 1.00 41.64 17 LEU B CA 1
ATOM 4305 C C . LEU B 1 17 ? 22.759 24.727 62.074 1.00 42.51 17 LEU B C 1
ATOM 4306 O O . LEU B 1 17 ? 23.603 24.503 61.199 1.00 40.26 17 LEU B O 1
ATOM 4311 N N . ARG B 1 18 ? 22.502 23.844 63.051 1.00 42.27 18 ARG B N 1
ATOM 4312 C CA . ARG B 1 18 ? 23.194 22.556 63.052 1.00 41.94 18 ARG B CA 1
ATOM 4313 C C . ARG B 1 18 ? 22.841 21.743 61.810 1.00 41.89 18 ARG B C 1
ATOM 4314 O O . ARG B 1 18 ? 23.710 21.094 61.214 1.00 42.19 18 ARG B O 1
ATOM 4322 N N . GLY B 1 19 ? 21.569 21.758 61.410 1.00 41.46 19 GLY B N 1
ATOM 4323 C CA . GLY B 1 19 ? 21.181 21.061 60.191 1.00 43.44 19 GLY B CA 1
ATOM 4324 C C . GLY B 1 19 ? 21.941 21.549 58.972 1.00 44.39 19 GLY B C 1
ATOM 4325 O O . GLY B 1 19 ? 22.405 20.748 58.156 1.00 44.87 19 GLY B O 1
ATOM 4326 N N . LEU B 1 20 ? 22.083 22.872 58.831 1.00 42.65 20 LEU B N 1
ATOM 4327 C CA . LEU B 1 20 ? 22.783 23.423 57.672 1.00 43.19 20 LEU B CA 1
ATOM 4328 C C . LEU B 1 20 ? 24.269 23.116 57.737 1.00 41.93 20 LEU B C 1
ATOM 4329 O O . LEU B 1 20 ? 24.912 22.871 56.707 1.00 39.48 20 LEU B O 1
ATOM 4334 N N . LEU B 1 21 ? 24.827 23.135 58.942 1.00 40.65 21 LEU B N 1
ATOM 4335 C CA . LEU B 1 21 ? 26.233 22.807 59.118 1.00 40.37 21 LEU B CA 1
ATOM 4336 C C . LEU B 1 21 ? 26.499 21.344 58.799 1.00 40.38 21 LEU B C 1
ATOM 4337 O O . LEU B 1 21 ? 27.543 21.013 58.224 1.00 39.07 21 LEU B O 1
ATOM 4342 N N . GLU B 1 22 ? 25.588 20.453 59.201 1.00 39.74 22 GLU B N 1
ATOM 4343 C CA . GLU B 1 22 ? 25.763 19.037 58.893 1.00 43.82 22 GLU B CA 1
ATOM 4344 C C . GLU B 1 22 ? 25.620 18.783 57.395 1.00 42.65 22 GLU B C 1
ATOM 4345 O O . GLU B 1 22 ? 26.337 17.947 56.828 1.00 41.66 22 GLU B O 1
ATOM 4351 N N . GLN B 1 23 ? 24.715 19.507 56.732 1.00 43.01 23 GLN B N 1
ATOM 4352 C CA . GLN B 1 23 ? 24.617 19.399 55.278 1.00 41.92 23 GLN B CA 1
ATOM 4353 C C . GLN B 1 23 ? 25.900 19.853 54.595 1.00 42.09 23 GLN B C 1
ATOM 4354 O O . GLN B 1 23 ? 26.304 19.279 53.571 1.00 41.96 23 GLN B O 1
ATOM 4360 N N . ALA B 1 24 ? 26.548 20.889 55.130 1.00 40.83 24 ALA B N 1
ATOM 4361 C CA . ALA B 1 24 ? 27.761 21.396 54.494 1.00 41.60 24 ALA B CA 1
ATOM 4362 C C . ALA B 1 24 ? 28.926 20.442 54.688 1.00 41.76 24 ALA B C 1
ATOM 4363 O O . ALA B 1 24 ? 29.760 20.293 53.786 1.00 39.84 24 ALA B O 1
ATOM 4365 N N . ILE B 1 25 ? 28.983 19.778 55.842 1.00 39.49 25 ILE B N 1
ATOM 4366 C CA . ILE B 1 25 ? 30.006 18.769 56.098 1.00 40.59 25 ILE B CA 1
ATOM 4367 C C . ILE B 1 25 ? 29.835 17.578 55.156 1.00 42.28 25 ILE B C 1
ATOM 4368 O O . ILE B 1 25 ? 30.820 17.040 54.635 1.00 41.16 25 ILE B O 1
ATOM 4373 N N . SER B 1 26 ? 28.587 17.151 54.916 1.00 42.48 26 SER B N 1
ATOM 4374 C CA . SER B 1 26 ? 28.344 16.097 53.931 1.00 45.51 26 SER B CA 1
ATOM 4375 C C . SER B 1 26 ? 28.766 16.536 52.538 1.00 45.71 26 SER B C 1
ATOM 4376 O O . SER B 1 26 ? 29.376 15.761 51.789 1.00 45.05 26 SER B O 1
ATOM 4379 N N . ALA B 1 27 ? 28.431 17.771 52.163 1.00 43.21 27 ALA B N 1
ATOM 4380 C CA . ALA B 1 27 ? 28.788 18.256 50.835 1.00 44.73 27 ALA B CA 1
ATOM 4381 C C . ALA B 1 27 ? 30.298 18.285 50.670 1.00 45.67 27 ALA B C 1
ATOM 4382 O O . ALA B 1 27 ? 30.837 17.803 49.669 1.00 43.75 27 ALA B O 1
ATOM 4384 N N . LEU B 1 28 ? 30.998 18.811 51.672 1.00 41.88 28 LEU B N 1
ATOM 4385 C CA . LEU B 1 28 ? 32.452 18.875 51.625 1.00 42.78 28 LEU B CA 1
ATOM 4386 C C . LEU B 1 28 ? 33.063 17.481 51.578 1.00 44.21 28 LEU B C 1
ATOM 4387 O O . LEU B 1 28 ? 34.030 17.248 50.842 1.00 46.20 28 LEU B O 1
ATOM 4392 N N . ALA B 1 29 ? 32.521 16.539 52.356 1.00 43.35 29 ALA B N 1
ATOM 4393 C CA . ALA B 1 29 ? 33.088 15.195 52.361 1.00 47.03 29 ALA B CA 1
ATOM 4394 C C . ALA B 1 29 ? 33.004 14.562 50.975 1.00 49.87 29 ALA B C 1
ATOM 4395 O O . ALA B 1 29 ? 33.949 13.902 50.531 1.00 49.82 29 ALA B O 1
ATOM 4397 N N . SER B 1 30 ? 31.879 14.758 50.280 1.00 49.92 30 SER B N 1
ATOM 4398 C CA . SER B 1 30 ? 31.769 14.311 48.894 1.00 50.86 30 SER B CA 1
ATOM 4399 C C . SER B 1 30 ? 32.828 14.969 48.021 1.00 52.08 30 SER B C 1
ATOM 4400 O O . SER B 1 30 ? 33.468 14.299 47.205 1.00 53.47 30 SER B O 1
ATOM 4403 N N . ARG B 1 31 ? 33.032 16.281 48.187 1.00 49.55 31 ARG B N 1
ATOM 4404 C CA . ARG B 1 31 ? 34.018 17.008 47.387 1.00 49.70 31 ARG B CA 1
ATOM 4405 C C . ARG B 1 31 ? 35.423 16.466 47.591 1.00 49.83 31 ARG B C 1
ATOM 4406 O O . ARG B 1 31 ? 36.261 16.558 46.688 1.00 50.78 31 ARG B O 1
ATOM 4414 N N . CYS B 1 32 ? 35.700 15.893 48.757 1.00 49.31 32 CYS B N 1
ATOM 4415 C CA . CYS B 1 32 ? 37.032 15.425 49.097 1.00 47.77 32 CYS B CA 1
ATOM 4416 C C . CYS B 1 32 ? 37.201 13.928 48.910 1.00 49.72 32 CYS B C 1
ATOM 4417 O O . CYS B 1 32 ? 38.276 13.400 49.213 1.00 50.08 32 CYS B O 1
ATOM 4420 N N . THR B 1 33 ? 36.173 13.239 48.418 1.00 50.39 33 THR B N 1
ATOM 4421 C CA . THR B 1 33 ? 36.181 11.790 48.302 1.00 55.21 33 THR B CA 1
ATOM 4422 C C . THR B 1 33 ? 36.652 11.373 46.913 1.00 56.69 33 THR B C 1
ATOM 4423 O O . THR B 1 33 ? 36.162 11.884 45.902 1.00 55.15 33 THR B O 1
ATOM 4427 N N . LYS B 1 34 ? 37.625 10.469 46.881 1.00 57.01 34 LYS B N 1
ATOM 4428 C CA . LYS B 1 34 ? 38.022 9.750 45.676 1.00 63.15 34 LYS B CA 1
ATOM 4429 C C . LYS B 1 34 ? 37.962 8.271 46.032 1.00 66.01 34 LYS B C 1
ATOM 4430 O O . LYS B 1 34 ? 38.728 7.803 46.880 1.00 65.25 34 LYS B O 1
ATOM 4436 N N . GLY B 1 35 ? 36.974 7.558 45.499 1.00 70.28 35 GLY B N 1
ATOM 4437 C CA . GLY B 1 35 ? 36.938 6.096 45.697 1.00 73.60 35 GLY B CA 1
ATOM 4438 C C . GLY B 1 35 ? 36.633 5.653 47.111 1.00 74.35 35 GLY B C 1
ATOM 4439 O O . GLY B 1 35 ? 37.438 4.899 47.674 1.00 74.01 35 GLY B O 1
ATOM 4440 N N . ARG B 1 36 ? 35.509 6.095 47.657 1.00 73.99 36 ARG B N 1
ATOM 4441 C CA . ARG B 1 36 ? 35.090 5.629 49.002 1.00 78.20 36 ARG B CA 1
ATOM 4442 C C . ARG B 1 36 ? 35.994 6.179 50.112 1.00 74.19 36 ARG B C 1
ATOM 4443 O O . ARG B 1 36 ? 35.715 5.862 51.278 1.00 74.99 36 ARG B O 1
ATOM 4451 N N . GLN B 1 37 ? 37.025 6.960 49.786 1.00 69.79 37 GLN B N 1
ATOM 4452 C CA . GLN B 1 37 ? 37.965 7.396 50.851 1.00 66.79 37 GLN B CA 1
ATOM 4453 C C . GLN B 1 37 ? 38.389 8.861 50.695 1.00 60.35 37 GLN B C 1
ATOM 4454 O O . GLN B 1 37 ? 38.531 9.315 49.554 1.00 59.22 37 GLN B O 1
ATOM 4460 N N . LEU B 1 38 ? 38.550 9.572 51.815 1.00 57.81 38 LEU B N 1
ATOM 4461 C CA . LEU B 1 38 ? 39.078 10.930 51.785 1.00 54.33 38 LEU B CA 1
ATOM 4462 C C . LEU B 1 38 ? 40.438 10.941 51.103 1.00 53.08 38 LEU B C 1
ATOM 4463 O O . LEU B 1 38 ? 41.270 10.060 51.329 1.00 55.74 38 LEU B O 1
ATOM 4468 N N . ASP B 1 39 ? 40.663 11.947 50.268 1.00 47.76 39 ASP B N 1
ATOM 4469 C CA . ASP B 1 39 ? 41.869 12.053 49.464 1.00 46.72 39 ASP B CA 1
ATOM 4470 C C . ASP B 1 39 ? 42.703 13.239 49.932 1.00 45.06 39 ASP B C 1
ATOM 4471 O O . ASP B 1 39 ? 42.183 14.354 50.080 1.00 42.58 39 ASP B O 1
ATOM 4476 N N . ALA B 1 40 ? 43.997 12.996 50.164 1.00 43.17 40 ALA B N 1
ATOM 4477 C CA . ALA B 1 40 ? 44.842 14.023 50.770 1.00 42.12 40 ALA B CA 1
ATOM 4478 C C . ALA B 1 40 ? 44.927 15.256 49.885 1.00 43.19 40 ALA B C 1
ATOM 4479 O O . ALA B 1 40 ? 44.925 16.391 50.381 1.00 40.26 40 ALA B O 1
ATOM 4481 N N . GLU B 1 41 ? 45.009 15.045 48.566 1.00 41.05 41 GLU B N 1
ATOM 4482 C CA . GLU B 1 41 ? 45.122 16.145 47.617 1.00 41.34 41 GLU B CA 1
ATOM 4483 C C . GLU B 1 41 ? 43.874 17.010 47.622 1.00 39.23 41 GLU B C 1
ATOM 4484 O O . GLU B 1 41 ? 43.965 18.240 47.595 1.00 38.53 41 GLU B O 1
ATOM 4490 N N . LEU B 1 42 ? 42.696 16.379 47.612 1.00 39.82 42 LEU B N 1
ATOM 4491 C CA . LEU B 1 42 ? 41.446 17.135 47.633 1.00 39.22 42 LEU B CA 1
ATOM 4492 C C . LEU B 1 42 ? 41.258 17.851 48.964 1.00 39.52 42 LEU B C 1
ATOM 4493 O O . LEU B 1 42 ? 40.739 18.974 49.004 1.00 36.35 42 LEU B O 1
ATOM 4498 N N . LEU B 1 43 ? 41.675 17.216 50.061 1.00 38.89 43 LEU B N 1
ATOM 4499 C CA . LEU B 1 43 ? 41.626 17.879 51.359 1.00 37.99 43 LEU B CA 1
ATOM 4500 C C . LEU B 1 43 ? 42.461 19.152 51.345 1.00 37.63 43 LEU B C 1
ATOM 4501 O O . LEU B 1 43 ? 42.022 20.196 51.840 1.00 38.25 43 LEU B O 1
ATOM 4506 N N . ASP B 1 44 ? 43.675 19.080 50.791 1.00 36.02 44 ASP B N 1
ATOM 4507 C CA . ASP B 1 44 ? 44.514 20.272 50.693 1.00 34.81 44 ASP B CA 1
ATOM 4508 C C . ASP B 1 44 ? 43.842 21.355 49.863 1.00 36.76 44 ASP B C 1
ATOM 4509 O O . ASP B 1 44 ? 43.934 22.542 50.191 1.00 35.15 44 ASP B O 1
ATOM 4514 N N . LEU B 1 45 ? 43.170 20.962 48.778 1.00 35.55 45 LEU B N 1
ATOM 4515 C CA . LEU B 1 45 ? 42.494 21.930 47.920 1.00 37.75 45 LEU B CA 1
ATOM 4516 C C . LEU B 1 45 ? 41.364 22.649 48.650 1.00 36.27 45 LEU B C 1
ATOM 4517 O O . LEU B 1 45 ? 41.120 23.830 48.384 1.00 34.70 45 LEU B O 1
ATOM 4522 N N . MET B 1 46 ? 40.654 21.953 49.551 1.00 32.68 46 MET B N 1
ATOM 4523 C CA . MET B 1 46 ? 39.443 22.465 50.190 1.00 34.76 46 MET B CA 1
ATOM 4524 C C . MET B 1 46 ? 39.687 22.949 51.624 1.00 35.21 46 MET B C 1
ATOM 4525 O O . MET B 1 46 ? 38.752 22.963 52.438 1.00 32.60 46 MET B O 1
ATOM 4530 N N . GLN B 1 47 ? 40.918 23.371 51.936 1.00 33.42 47 GLN B N 1
ATOM 4531 C CA . GLN B 1 47 ? 41.251 23.809 53.292 1.00 34.01 47 GLN B CA 1
ATOM 4532 C C . GLN B 1 47 ? 40.336 24.923 53.789 1.00 34.07 47 GLN B C 1
ATOM 4533 O O . GLN B 1 47 ? 39.957 24.929 54.966 1.00 33.08 47 GLN B O 1
ATOM 4539 N N . VAL B 1 48 ? 39.978 25.892 52.930 1.00 32.08 48 VAL B N 1
ATOM 4540 C CA . VAL B 1 48 ? 39.290 27.090 53.434 1.00 34.06 48 VAL B CA 1
ATOM 4541 C C . VAL B 1 48 ? 37.932 26.751 54.041 1.00 34.00 48 VAL B C 1
ATOM 4542 O O . VAL B 1 48 ? 37.711 27.073 55.225 1.00 34.58 48 VAL B O 1
ATOM 4546 N N . PRO B 1 49 ? 37.012 26.071 53.344 1.00 33.42 49 PRO B N 1
ATOM 4547 C CA . PRO B 1 49 ? 35.754 25.694 54.001 1.00 31.63 49 PRO B CA 1
ATOM 4548 C C . PRO B 1 49 ? 35.932 24.671 55.108 1.00 34.60 49 PRO B C 1
ATOM 4549 O O . PRO B 1 49 ? 35.100 24.632 56.022 1.00 33.31 49 PRO B O 1
ATOM 4553 N N . THR B 1 50 ? 36.984 23.853 55.075 1.00 33.76 50 THR B N 1
ATOM 4554 C CA . THR B 1 50 ? 37.242 22.973 56.211 1.00 32.87 50 THR B CA 1
ATOM 4555 C C . THR B 1 50 ? 37.534 23.794 57.466 1.00 33.13 50 THR B C 1
ATOM 4556 O O . THR B 1 50 ? 36.963 23.544 58.530 1.00 33.99 50 THR B O 1
ATOM 4560 N N . PHE B 1 51 ? 38.422 24.784 57.348 1.00 32.20 51 PHE B N 1
ATOM 4561 C CA . PHE B 1 51 ? 38.765 25.648 58.474 1.00 32.58 51 PHE B CA 1
ATOM 4562 C C . PHE B 1 51 ? 37.527 26.350 59.015 1.00 33.85 51 PHE B C 1
ATOM 4563 O O . PHE B 1 51 ? 37.300 26.381 60.235 1.00 31.39 51 PHE B O 1
ATOM 4571 N N . GLU B 1 52 ? 36.697 26.892 58.117 1.00 32.88 52 GLU B N 1
ATOM 4572 C CA . GLU B 1 52 ? 35.505 27.622 58.537 1.00 33.46 52 GLU B CA 1
ATOM 4573 C C . GLU B 1 52 ? 34.476 26.695 59.159 1.00 33.53 52 GLU B C 1
ATOM 4574 O O . GLU B 1 52 ? 33.817 27.067 60.140 1.00 34.28 52 GLU B O 1
ATOM 4580 N N . LEU B 1 53 ? 34.327 25.481 58.617 1.00 32.27 53 LEU B N 1
ATOM 4581 C CA . LEU B 1 53 ? 33.415 24.510 59.228 1.00 34.26 53 LEU B CA 1
ATOM 4582 C C . LEU B 1 53 ? 33.889 24.075 60.615 1.00 33.25 53 LEU B C 1
ATOM 4583 O O . LEU B 1 53 ? 33.067 23.869 61.519 1.00 34.30 53 LEU B O 1
ATOM 4588 N N . ALA B 1 54 ? 35.205 23.929 60.804 1.00 32.34 54 ALA B N 1
ATOM 4589 C CA . ALA B 1 54 ? 35.742 23.592 62.122 1.00 33.24 54 ALA B CA 1
ATOM 4590 C C . ALA B 1 54 ? 35.417 24.674 63.153 1.00 34.79 54 ALA B C 1
ATOM 4591 O O . ALA B 1 54 ? 34.979 24.376 64.267 1.00 31.38 54 ALA B O 1
ATOM 4593 N N . TRP B 1 55 ? 35.622 25.945 62.787 1.00 33.49 55 TRP B N 1
ATOM 4594 C CA . TRP B 1 55 ? 35.299 27.046 63.682 1.00 33.32 55 TRP B CA 1
ATOM 4595 C C . TRP B 1 55 ? 33.803 27.127 63.962 1.00 33.80 55 TRP B C 1
ATOM 4596 O O . TRP B 1 55 ? 33.394 27.324 65.117 1.00 34.05 55 TRP B O 1
ATOM 4607 N N . ALA B 1 56 ? 32.973 26.994 62.928 1.00 33.88 56 ALA B N 1
ATOM 4608 C CA . ALA B 1 56 ? 31.528 27.044 63.134 1.00 34.34 56 ALA B CA 1
ATOM 4609 C C . ALA B 1 56 ? 31.061 25.928 64.056 1.00 34.23 56 ALA B C 1
ATOM 4610 O O . ALA B 1 56 ? 30.138 26.121 64.856 1.00 32.37 56 ALA B O 1
ATOM 4612 N N . SER B 1 57 ? 31.670 24.743 63.934 1.00 33.65 57 SER B N 1
ATOM 4613 C CA . SER B 1 57 ? 31.331 23.628 64.809 1.00 33.38 57 SER B CA 1
ATOM 4614 C C . SER B 1 57 ? 31.702 23.934 66.251 1.00 33.99 57 SER B C 1
ATOM 4615 O O . SER B 1 57 ? 30.978 23.547 67.171 1.00 34.04 57 SER B O 1
ATOM 4618 N N . ALA B 1 58 ? 32.837 24.614 66.471 1.00 33.29 58 ALA B N 1
ATOM 4619 C CA . ALA B 1 58 ? 33.255 24.893 67.846 1.00 34.18 58 ALA B CA 1
ATOM 4620 C C . ALA B 1 58 ? 32.329 25.910 68.501 1.00 34.22 58 ALA B C 1
ATOM 4621 O O . ALA B 1 58 ? 31.954 25.757 69.670 1.00 34.67 58 ALA B O 1
ATOM 4623 N N . GLU B 1 59 ? 31.955 26.963 67.767 1.00 34.40 59 GLU B N 1
ATOM 4624 C CA . GLU B 1 59 ? 31.031 27.950 68.319 1.00 33.18 59 GLU B CA 1
ATOM 4625 C C . GLU B 1 59 ? 29.664 27.335 68.574 1.00 35.00 59 GLU B C 1
ATOM 4626 O O . GLU B 1 59 ? 29.047 27.585 69.623 1.00 34.36 59 GLU B O 1
ATOM 4632 N N . LEU B 1 60 ? 29.168 26.541 67.616 1.00 35.01 60 LEU B N 1
ATOM 4633 C CA . LEU B 1 60 ? 27.907 25.822 67.804 1.00 35.21 60 LEU B CA 1
ATOM 4634 C C . LEU B 1 60 ? 27.931 24.956 69.061 1.00 34.83 60 LEU B C 1
ATOM 4635 O O . LEU B 1 60 ? 27.001 24.997 69.873 1.00 33.53 60 LEU B O 1
ATOM 4640 N N . LEU B 1 61 ? 28.964 24.125 69.213 1.00 34.70 61 LEU B N 1
ATOM 4641 C CA . LEU B 1 61 ? 28.973 23.182 70.331 1.00 36.11 61 LEU B CA 1
ATOM 4642 C C . LEU B 1 61 ? 29.103 23.910 71.666 1.00 35.28 61 LEU B C 1
ATOM 4643 O O . LEU B 1 61 ? 28.471 23.520 72.653 1.00 35.34 61 LEU B O 1
ATOM 4648 N N . ALA B 1 62 ? 29.905 24.975 71.704 1.00 33.13 62 ALA B N 1
ATOM 4649 C CA . ALA B 1 62 ? 30.022 25.782 72.915 1.00 33.90 62 ALA B CA 1
ATOM 4650 C C . ALA B 1 62 ? 28.659 26.306 73.349 1.00 36.65 62 ALA B C 1
ATOM 4651 O O . ALA B 1 62 ? 28.278 26.196 74.526 1.00 35.50 62 ALA B O 1
ATOM 4653 N N . ALA B 1 63 ? 27.894 26.855 72.399 1.00 34.73 63 ALA B N 1
ATOM 4654 C CA . ALA B 1 63 ? 26.556 27.354 72.703 1.00 34.60 63 ALA B CA 1
ATOM 4655 C C . ALA B 1 63 ? 25.629 26.223 73.137 1.00 37.26 63 ALA B C 1
ATOM 4656 O O . ALA B 1 63 ? 24.907 26.350 74.130 1.00 38.00 63 ALA B O 1
ATOM 4658 N N . GLU B 1 64 ? 25.633 25.103 72.405 1.00 36.99 64 GLU B N 1
ATOM 4659 C CA . GLU B 1 64 ? 24.734 23.995 72.738 1.00 39.14 64 GLU B CA 1
ATOM 4660 C C . GLU B 1 64 ? 25.043 23.413 74.116 1.00 38.18 64 GLU B C 1
ATOM 4661 O O . GLU B 1 64 ? 24.133 23.180 74.919 1.00 39.73 64 GLU B O 1
ATOM 4667 N N . ARG B 1 65 ? 26.320 23.146 74.401 1.00 37.11 65 ARG B N 1
ATOM 4668 C CA . ARG B 1 65 ? 26.661 22.486 75.661 1.00 38.05 65 ARG B CA 1
ATOM 4669 C C . ARG B 1 65 ? 26.442 23.403 76.861 1.00 39.59 65 ARG B C 1
ATOM 4670 O O . ARG B 1 65 ? 26.168 22.924 77.971 1.00 40.06 65 ARG B O 1
ATOM 4678 N N . SER B 1 66 ? 26.583 24.715 76.673 1.00 37.26 66 SER B N 1
ATOM 4679 C CA . SER B 1 66 ? 26.290 25.652 77.751 1.00 37.24 66 SER B CA 1
ATOM 4680 C C . SER B 1 66 ? 24.804 25.669 78.057 1.00 38.69 66 SER B C 1
ATOM 4681 O O . SER B 1 66 ? 24.396 25.601 79.224 1.00 39.98 66 SER B O 1
ATOM 4684 N N . LEU B 1 67 ? 23.984 25.783 77.014 1.00 38.63 67 LEU B N 1
ATOM 4685 C CA . LEU B 1 67 ? 22.537 25.794 77.180 1.00 40.85 67 LEU B CA 1
ATOM 4686 C C . LEU B 1 67 ? 22.045 24.516 77.831 1.00 42.17 67 LEU B C 1
ATOM 4687 O O . LEU B 1 67 ? 21.184 24.556 78.719 1.00 43.39 67 LEU B O 1
ATOM 4692 N N . GLN B 1 68 ? 22.577 23.372 77.393 1.00 42.09 68 GLN B N 1
ATOM 4693 C CA . GLN B 1 68 ? 22.155 22.084 77.926 1.00 42.75 68 GLN B CA 1
ATOM 4694 C C . GLN B 1 68 ? 22.450 21.952 79.410 1.00 41.29 68 GLN B C 1
ATOM 4695 O O . GLN B 1 68 ? 21.806 21.141 80.080 1.00 40.78 68 GLN B O 1
ATOM 4701 N N . ALA B 1 69 ? 23.391 22.734 79.940 1.00 41.57 69 ALA B N 1
ATOM 4702 C CA . ALA B 1 69 ? 23.789 22.642 81.343 1.00 44.01 69 ALA B CA 1
ATOM 4703 C C . ALA B 1 69 ? 22.910 23.446 82.294 1.00 44.11 69 ALA B C 1
ATOM 4704 O O . ALA B 1 69 ? 23.027 23.269 83.513 1.00 45.48 69 ALA B O 1
ATOM 4706 N N . ILE B 1 70 ? 22.044 24.325 81.791 1.00 43.59 70 ILE B N 1
ATOM 4707 C CA . ILE B 1 70 ? 21.230 25.150 82.684 1.00 45.65 70 ILE B CA 1
ATOM 4708 C C . ILE B 1 70 ? 20.238 24.270 83.437 1.00 47.03 70 ILE B C 1
ATOM 4709 O O . ILE B 1 70 ? 19.366 23.630 82.836 1.00 45.72 70 ILE B O 1
ATOM 4714 N N . ASP B 1 71 ? 20.347 24.252 84.760 1.00 47.58 71 ASP B N 1
ATOM 4715 C CA . ASP B 1 71 ? 19.374 23.546 85.592 1.00 48.40 71 ASP B CA 1
ATOM 4716 C C . ASP B 1 71 ? 19.068 24.410 86.813 1.00 48.31 71 ASP B C 1
ATOM 4717 O O . ASP B 1 71 ? 19.379 25.607 86.851 1.00 45.31 71 ASP B O 1
ATOM 4722 N N . ALA B 1 72 ? 18.475 23.786 87.841 1.00 49.95 72 ALA B N 1
ATOM 4723 C CA . ALA B 1 72 ? 17.993 24.527 89.004 1.00 47.75 72 ALA B CA 1
ATOM 4724 C C . ALA B 1 72 ? 19.123 25.207 89.763 1.00 47.27 72 ALA B C 1
ATOM 4725 O O . ALA B 1 72 ? 18.925 26.299 90.304 1.00 46.70 72 ALA B O 1
ATOM 4727 N N . GLY B 1 73 ? 20.306 24.591 89.813 1.00 47.18 73 GLY B N 1
ATOM 4728 C CA . GLY B 1 73 ? 21.427 25.176 90.532 1.00 44.73 73 GLY B CA 1
ATOM 4729 C C . GLY B 1 73 ? 22.219 26.231 89.783 1.00 46.19 73 GLY B C 1
ATOM 4730 O O . GLY B 1 73 ? 23.123 26.831 90.375 1.00 44.48 73 GLY B O 1
ATOM 4731 N N . THR B 1 74 ? 21.914 26.472 88.505 1.00 43.70 74 THR B N 1
ATOM 4732 C CA . THR B 1 74 ? 22.696 27.416 87.715 1.00 44.29 74 THR B CA 1
ATOM 4733 C C . THR B 1 74 ? 22.530 28.830 88.255 1.00 43.19 74 THR B C 1
ATOM 4734 O O . THR B 1 74 ? 21.408 29.301 88.444 1.00 44.68 74 THR B O 1
ATOM 4738 N N . SER B 1 75 ? 23.652 29.515 88.478 1.00 41.77 75 SER B N 1
ATOM 4739 C CA . SER B 1 75 ? 23.632 30.858 89.045 1.00 41.72 75 SER B CA 1
ATOM 4740 C C . SER B 1 75 ? 22.852 31.825 88.155 1.00 43.06 75 SER B C 1
ATOM 4741 O O . SER B 1 75 ? 22.706 31.627 86.942 1.00 40.96 75 SER B O 1
ATOM 4744 N N . SER B 1 76 ? 22.371 32.906 88.780 1.00 42.06 76 SER B N 1
ATOM 4745 C CA . SER B 1 76 ? 21.636 33.933 88.044 1.00 40.46 76 SER B CA 1
ATOM 4746 C C . SER B 1 76 ? 22.524 34.615 87.014 1.00 40.09 76 SER B C 1
ATOM 4747 O O . SER B 1 76 ? 22.056 34.956 85.922 1.00 40.99 76 SER B O 1
ATOM 4750 N N . VAL B 1 77 ? 23.811 34.783 87.324 1.00 38.48 77 VAL B N 1
ATOM 4751 C CA . VAL B 1 77 ? 24.756 35.329 86.350 1.00 38.86 77 VAL B CA 1
ATOM 4752 C C . VAL B 1 77 ? 24.844 34.426 85.122 1.00 37.77 77 VAL B C 1
ATOM 4753 O O . VAL B 1 77 ? 24.732 34.885 83.975 1.00 37.97 77 VAL B O 1
ATOM 4757 N N . ASP B 1 78 ? 25.049 33.125 85.344 1.00 37.16 78 ASP B N 1
ATOM 4758 C CA . ASP B 1 78 ? 25.335 32.219 84.235 1.00 36.60 78 ASP B CA 1
ATOM 4759 C C . ASP B 1 78 ? 24.138 32.050 83.309 1.00 38.17 78 ASP B C 1
ATOM 4760 O O . ASP B 1 78 ? 24.311 31.938 82.088 1.00 37.84 78 ASP B O 1
ATOM 4765 N N . ARG B 1 79 ? 22.932 32.045 83.864 1.00 37.20 79 ARG B N 1
ATOM 4766 C CA . ARG B 1 79 ? 21.712 31.941 83.026 1.00 38.48 79 ARG B CA 1
ATOM 4767 C C . ARG B 1 79 ? 21.689 33.112 82.042 1.00 39.33 79 ARG B C 1
ATOM 4768 O O . ARG B 1 79 ? 21.290 32.900 80.895 1.00 39.06 79 ARG B O 1
ATOM 4776 N N . ARG B 1 80 ? 22.095 34.298 82.486 1.00 39.97 80 ARG B N 1
ATOM 4777 C CA . ARG B 1 80 ? 22.182 35.443 81.577 1.00 37.71 80 ARG B CA 1
ATOM 4778 C C . ARG B 1 80 ? 23.334 35.268 80.596 1.00 37.19 80 ARG B C 1
ATOM 4779 O O . ARG B 1 80 ? 23.148 35.373 79.377 1.00 36.79 80 ARG B O 1
ATOM 4787 N N . LEU B 1 81 ? 24.535 34.997 81.112 1.00 34.66 81 LEU B N 1
ATOM 4788 C CA . LEU B 1 81 ? 25.719 34.970 80.261 1.00 36.25 81 LEU B CA 1
ATOM 4789 C C . LEU B 1 81 ? 25.629 33.871 79.210 1.00 36.04 81 LEU B C 1
ATOM 4790 O O . LEU B 1 81 ? 26.087 34.058 78.073 1.00 35.20 81 LEU B O 1
ATOM 4795 N N . ILE B 1 82 ? 25.016 32.736 79.555 1.00 36.16 82 ILE B N 1
ATOM 4796 C CA . ILE B 1 82 ? 24.869 31.642 78.599 1.00 35.48 82 ILE B CA 1
ATOM 4797 C C . ILE B 1 82 ? 23.920 32.033 77.473 1.00 37.19 82 ILE B C 1
ATOM 4798 O O . ILE B 1 82 ? 24.160 31.705 76.304 1.00 35.23 82 ILE B O 1
ATOM 4803 N N . LEU B 1 83 ? 22.828 32.737 77.792 1.00 35.25 83 LEU B N 1
ATOM 4804 C CA . LEU B 1 83 ? 21.973 33.239 76.716 1.00 36.08 83 LEU B CA 1
ATOM 4805 C C . LEU B 1 83 ? 22.700 34.277 75.877 1.00 36.98 83 LEU B C 1
ATOM 4806 O O . LEU B 1 83 ? 22.535 34.309 74.652 1.00 37.19 83 LEU B O 1
ATOM 4811 N N . VAL B 1 84 ? 23.503 35.145 76.502 1.00 37.29 84 VAL B N 1
ATOM 4812 C CA . VAL B 1 84 ? 24.244 36.119 75.699 1.00 35.88 84 VAL B CA 1
ATOM 4813 C C . VAL B 1 84 ? 25.090 35.406 74.658 1.00 36.65 84 VAL B C 1
ATOM 4814 O O . VAL B 1 84 ? 25.009 35.706 73.456 1.00 34.36 84 VAL B O 1
ATOM 4818 N N . PHE B 1 85 ? 25.922 34.453 75.095 1.00 33.28 85 PHE B N 1
ATOM 4819 C CA . PHE B 1 85 ? 26.793 33.805 74.123 1.00 35.87 85 PHE B CA 1
ATOM 4820 C C . PHE B 1 85 ? 25.988 33.046 73.075 1.00 35.67 85 PHE B C 1
ATOM 4821 O O . PHE B 1 85 ? 26.349 33.035 71.894 1.00 36.51 85 PHE B O 1
ATOM 4829 N N . ALA B 1 86 ? 24.892 32.408 73.487 1.00 37.35 86 ALA B N 1
ATOM 4830 C CA . ALA B 1 86 ? 24.122 31.610 72.544 1.00 36.10 86 ALA B CA 1
ATOM 4831 C C . ALA B 1 86 ? 23.542 32.469 71.425 1.00 37.74 86 ALA B C 1
ATOM 4832 O O . ALA B 1 86 ? 23.488 32.033 70.271 1.00 36.27 86 ALA B O 1
ATOM 4834 N N . VAL B 1 87 ? 23.071 33.678 71.750 1.00 37.34 87 VAL B N 1
ATOM 4835 C CA . VAL B 1 87 ? 22.538 34.561 70.716 1.00 36.23 87 VAL B CA 1
ATOM 4836 C C . VAL B 1 87 ? 23.665 35.070 69.820 1.00 38.93 87 VAL B C 1
ATOM 4837 O O . VAL B 1 87 ? 23.518 35.136 68.591 1.00 36.18 87 VAL B O 1
ATOM 4841 N N . GLU B 1 88 ? 24.813 35.423 70.412 1.00 37.14 88 GLU B N 1
ATOM 4842 C CA . GLU B 1 88 ? 25.975 35.787 69.600 1.00 37.25 88 GLU B CA 1
ATOM 4843 C C . GLU B 1 88 ? 26.377 34.655 68.664 1.00 36.63 88 GLU B C 1
ATOM 4844 O O . GLU B 1 88 ? 26.729 34.893 67.500 1.00 36.29 88 GLU B O 1
ATOM 4850 N N . ALA B 1 89 ? 26.352 33.415 69.163 1.00 36.50 89 ALA B N 1
ATOM 4851 C CA . ALA B 1 89 ? 26.789 32.277 68.361 1.00 35.94 89 ALA B CA 1
ATOM 4852 C C . ALA B 1 89 ? 25.862 32.028 67.178 1.00 36.82 89 ALA B C 1
ATOM 4853 O O . ALA B 1 89 ? 26.319 31.580 66.116 1.00 35.48 89 ALA B O 1
ATOM 4855 N N . ILE B 1 90 ? 24.561 32.268 67.350 1.00 36.21 90 ILE B N 1
ATOM 4856 C CA . ILE B 1 90 ? 23.642 32.152 66.223 1.00 36.27 90 ILE B CA 1
ATOM 4857 C C . ILE B 1 90 ? 24.119 33.020 65.068 1.00 38.62 90 ILE B C 1
ATOM 4858 O O . ILE B 1 90 ? 24.139 32.584 63.910 1.00 36.03 90 ILE B O 1
ATOM 4863 N N . THR B 1 91 ? 24.530 34.258 65.367 1.00 37.94 91 THR B N 1
ATOM 4864 C CA . THR B 1 91 ? 24.957 35.162 64.304 1.00 36.75 91 THR B CA 1
ATOM 4865 C C . THR B 1 91 ? 26.370 34.852 63.834 1.00 36.90 91 THR B C 1
ATOM 4866 O O . THR B 1 91 ? 26.663 35.009 62.643 1.00 36.91 91 THR B O 1
ATOM 4870 N N . LEU B 1 92 ? 27.254 34.405 64.731 1.00 35.51 92 LEU B N 1
ATOM 4871 C CA . LEU B 1 92 ? 28.582 33.966 64.304 1.00 36.90 92 LEU B CA 1
ATOM 4872 C C . LEU B 1 92 ? 28.497 32.767 63.360 1.00 37.27 92 LEU B C 1
ATOM 4873 O O . LEU B 1 92 ? 29.091 32.776 62.278 1.00 36.01 92 LEU B O 1
ATOM 4878 N N . VAL B 1 93 ? 27.786 31.711 63.769 1.00 35.97 93 VAL B N 1
ATOM 4879 C CA . VAL B 1 93 ? 27.715 30.507 62.945 1.00 36.14 93 VAL B CA 1
ATOM 4880 C C . VAL B 1 93 ? 26.988 30.785 61.629 1.00 38.16 93 VAL B C 1
ATOM 4881 O O . VAL B 1 93 ? 27.376 30.270 60.567 1.00 36.53 93 VAL B O 1
ATOM 4885 N N . HIS B 1 94 ? 25.893 31.555 61.682 1.00 37.28 94 HIS B N 1
ATOM 4886 C CA . HIS B 1 94 ? 25.190 31.906 60.448 1.00 39.09 94 HIS B CA 1
ATOM 4887 C C . HIS B 1 94 ? 26.126 32.624 59.485 1.00 39.14 94 HIS B C 1
ATOM 4888 O O . HIS B 1 94 ? 26.146 32.332 58.284 1.00 38.59 94 HIS B O 1
ATOM 4895 N N . SER B 1 95 ? 26.933 33.544 60.008 1.00 36.84 95 SER B N 1
ATOM 4896 C CA . SER B 1 95 ? 27.861 34.287 59.170 1.00 39.62 95 SER B CA 1
ATOM 4897 C C . SER B 1 95 ? 28.884 33.361 58.514 1.00 40.51 95 SER B C 1
ATOM 4898 O O . SER B 1 95 ? 29.165 33.484 57.309 1.00 38.42 95 SER B O 1
ATOM 4901 N N . ARG B 1 96 ? 29.443 32.416 59.287 1.00 36.88 96 ARG B N 1
ATOM 4902 C CA . ARG B 1 96 ? 30.395 31.463 58.719 1.00 37.29 96 ARG B CA 1
ATOM 4903 C C . ARG B 1 96 ? 29.728 30.570 57.675 1.00 38.35 96 ARG B C 1
ATOM 4904 O O . ARG B 1 96 ? 30.318 30.280 56.625 1.00 36.49 96 ARG B O 1
ATOM 4912 N N . LEU B 1 97 ? 28.492 30.130 57.941 1.00 37.15 97 LEU B N 1
ATOM 4913 C CA . LEU B 1 97 ? 27.810 29.266 56.984 1.00 37.57 97 LEU B CA 1
ATOM 4914 C C . LEU B 1 97 ? 27.551 29.986 55.662 1.00 37.99 97 LEU B C 1
ATOM 4915 O O . LEU B 1 97 ? 27.599 29.356 54.602 1.00 37.55 97 LEU B O 1
ATOM 4920 N N . GLU B 1 98 ? 27.287 31.296 55.698 1.00 37.84 98 GLU B N 1
ATOM 4921 C CA . GLU B 1 98 ? 27.153 32.059 54.456 1.00 38.69 98 GLU B CA 1
ATOM 4922 C C . GLU B 1 98 ? 28.425 31.961 53.619 1.00 38.17 98 GLU B C 1
ATOM 4923 O O . GLU B 1 98 ? 28.368 31.716 52.412 1.00 38.69 98 GLU B O 1
ATOM 4929 N N . ALA B 1 99 ? 29.591 32.129 54.245 1.00 37.88 99 ALA B N 1
ATOM 4930 C CA . ALA B 1 99 ? 30.831 31.988 53.489 1.00 38.44 99 ALA B CA 1
ATOM 4931 C C . ALA B 1 99 ? 31.015 30.561 52.992 1.00 39.20 99 ALA B C 1
ATOM 4932 O O . ALA B 1 99 ? 31.463 30.350 51.860 1.00 38.52 99 ALA B O 1
ATOM 4934 N N . ILE B 1 100 ? 30.688 29.570 53.830 1.00 37.83 100 ILE B N 1
ATOM 4935 C CA . ILE B 1 100 ? 30.869 28.170 53.454 1.00 36.50 100 ILE B CA 1
ATOM 4936 C C . ILE B 1 100 ? 29.917 27.798 52.322 1.00 39.76 100 ILE B C 1
ATOM 4937 O O . ILE B 1 100 ? 30.312 27.173 51.331 1.00 39.57 100 ILE B O 1
ATOM 4942 N N . TYR B 1 101 ? 28.648 28.181 52.456 1.00 38.12 101 TYR B N 1
ATOM 4943 C CA . TYR B 1 101 ? 27.660 27.829 51.449 1.00 40.26 101 TYR B CA 1
ATOM 4944 C C . TYR B 1 101 ? 27.992 28.456 50.095 1.00 41.21 101 TYR B C 1
ATOM 4945 O O . TYR B 1 101 ? 27.788 27.828 49.051 1.00 40.09 101 TYR B O 1
ATOM 4954 N N . ALA B 1 102 ? 28.520 29.686 50.087 1.00 40.22 102 ALA B N 1
ATOM 4955 C CA . ALA B 1 102 ? 28.927 30.285 48.815 1.00 41.69 102 ALA B CA 1
ATOM 4956 C C . ALA B 1 102 ? 30.128 29.550 48.234 1.00 41.75 102 ALA B C 1
ATOM 4957 O O . ALA B 1 102 ? 30.161 29.242 47.037 1.00 41.80 102 ALA B O 1
ATOM 4959 N N . GLU B 1 103 ? 31.102 29.225 49.079 1.00 40.29 103 GLU B N 1
ATOM 4960 C CA . GLU B 1 103 ? 32.315 28.565 48.611 1.00 40.80 103 GLU B CA 1
ATOM 4961 C C . GLU B 1 103 ? 32.024 27.165 48.060 1.00 42.07 103 GLU B C 1
ATOM 4962 O O . GLU B 1 103 ? 32.637 26.740 47.076 1.00 43.69 103 GLU B O 1
ATOM 4968 N N . LEU B 1 104 ? 31.089 26.438 48.662 1.00 42.20 104 LEU B N 1
ATOM 4969 C CA . LEU B 1 104 ? 30.704 25.114 48.191 1.00 43.06 104 LEU B CA 1
ATOM 4970 C C . LEU B 1 104 ? 29.589 25.147 47.155 1.00 40.03 104 LEU B C 1
ATOM 4971 O O . LEU B 1 104 ? 29.167 24.086 46.688 1.00 41.48 104 LEU B O 1
ATOM 4976 N N . ASP B 1 105 ? 29.087 26.331 46.809 1.00 39.58 105 ASP B N 1
ATOM 4977 C CA . ASP B 1 105 ? 28.018 26.499 45.820 1.00 43.16 105 ASP B CA 1
ATOM 4978 C C . ASP B 1 105 ? 26.709 25.831 46.246 1.00 43.17 105 ASP B C 1
ATOM 4979 O O . ASP B 1 105 ? 26.017 25.212 45.432 1.00 42.36 105 ASP B O 1
ATOM 4984 N N . LEU B 1 106 ? 26.329 26.006 47.509 1.00 41.85 106 LEU B N 1
ATOM 4985 C CA . LEU B 1 106 ? 25.118 25.409 48.050 1.00 41.33 106 LEU B CA 1
ATOM 4986 C C . LEU B 1 106 ? 23.981 26.425 48.064 1.00 42.89 106 LEU B C 1
ATOM 4987 O O . LEU B 1 106 ? 24.208 27.630 48.181 1.00 46.24 106 LEU B O 1
ATOM 4992 N N . ALA B 1 107 ? 22.749 25.928 47.945 1.00 43.35 107 ALA B N 1
ATOM 4993 C CA . ALA B 1 107 ? 21.583 26.801 48.022 1.00 44.33 107 ALA B CA 1
ATOM 4994 C C . ALA B 1 107 ? 21.495 27.429 49.402 1.00 46.14 107 ALA B C 1
ATOM 4995 O O . ALA B 1 107 ? 21.603 26.735 50.416 1.00 45.82 107 ALA B O 1
ATOM 4997 N N . ASP B 1 108 ? 21.281 28.744 49.446 1.00 45.85 108 ASP B N 1
ATOM 4998 C CA . ASP B 1 108 ? 21.356 29.476 50.707 1.00 46.98 108 ASP B CA 1
ATOM 4999 C C . ASP B 1 108 ? 20.024 30.104 51.113 1.00 47.65 108 ASP B C 1
ATOM 5000 O O . ASP B 1 108 ? 20.001 30.979 51.982 1.00 47.64 108 ASP B O 1
ATOM 5005 N N . GLY B 1 109 ? 18.910 29.654 50.531 1.00 47.00 109 GLY B N 1
ATOM 5006 C CA . GLY B 1 109 ? 17.617 30.221 50.892 1.00 47.95 109 GLY B CA 1
ATOM 5007 C C . GLY B 1 109 ? 17.270 30.061 52.364 1.00 47.45 109 GLY B C 1
ATOM 5008 O O . GLY B 1 109 ? 16.644 30.940 52.962 1.00 48.71 109 GLY B O 1
ATOM 5009 N N . THR B 1 110 ? 17.652 28.934 52.969 1.00 46.80 110 THR B N 1
ATOM 5010 C CA . THR B 1 110 ? 17.324 28.751 54.379 1.00 47.13 110 THR B CA 1
ATOM 5011 C C . THR B 1 110 ? 18.157 29.666 55.264 1.00 47.21 110 THR B C 1
ATOM 5012 O O . THR B 1 110 ? 17.694 30.091 56.332 1.00 48.95 110 THR B O 1
ATOM 5016 N N . LEU B 1 111 ? 19.386 29.976 54.853 1.00 44.99 111 LEU B N 1
ATOM 5017 C CA . LEU B 1 111 ? 20.178 30.930 55.623 1.00 46.80 111 LEU B CA 1
ATOM 5018 C C . LEU B 1 111 ? 19.524 32.308 55.619 1.00 48.35 111 LEU B C 1
ATOM 5019 O O . LEU B 1 111 ? 19.548 33.016 56.631 1.00 46.91 111 LEU B O 1
ATOM 5024 N N . HIS B 1 112 ? 18.916 32.700 54.493 1.00 47.67 112 HIS B N 1
ATOM 5025 C CA . HIS B 1 112 ? 18.181 33.966 54.454 1.00 49.50 112 HIS B CA 1
ATOM 5026 C C . HIS B 1 112 ? 16.940 33.913 55.335 1.00 49.27 112 HIS B C 1
ATOM 5027 O O . HIS B 1 112 ? 16.567 34.915 55.957 1.00 50.90 112 HIS B O 1
ATOM 5034 N N . ALA B 1 113 ? 16.268 32.763 55.382 1.00 48.37 113 ALA B N 1
ATOM 5035 C CA . ALA B 1 113 ? 15.120 32.626 56.272 1.00 50.47 113 ALA B CA 1
ATOM 5036 C C . ALA B 1 113 ? 15.522 32.816 57.732 1.00 49.41 113 ALA B C 1
ATOM 5037 O O . ALA B 1 113 ? 14.801 33.466 58.498 1.00 51.23 113 ALA B O 1
ATOM 5039 N N . ILE B 1 114 ? 16.670 32.259 58.136 1.00 49.77 114 ILE B N 1
ATOM 5040 C CA . ILE B 1 114 ? 17.098 32.377 59.528 1.00 50.02 114 ILE B CA 1
ATOM 5041 C C . ILE B 1 114 ? 17.457 33.821 59.858 1.00 50.40 114 ILE B C 1
ATOM 5042 O O . ILE B 1 114 ? 17.103 34.336 60.924 1.00 50.46 114 ILE B O 1
ATOM 5047 N N . ALA B 1 115 ? 18.165 34.496 58.953 1.00 48.40 115 ALA B N 1
ATOM 5048 C CA . ALA B 1 115 ? 18.591 35.866 59.216 1.00 48.85 115 ALA B CA 1
ATOM 5049 C C . ALA B 1 115 ? 17.409 36.817 59.343 1.00 50.45 115 ALA B C 1
ATOM 5050 O O . ALA B 1 115 ? 17.524 37.863 59.994 1.00 52.16 115 ALA B O 1
ATOM 5052 N N . ALA B 1 116 ? 16.275 36.477 58.733 1.00 50.99 116 ALA B N 1
ATOM 5053 C CA . ALA B 1 116 ? 15.079 37.307 58.748 1.00 52.37 116 ALA B CA 1
ATOM 5054 C C . ALA B 1 116 ? 14.056 36.836 59.772 1.00 52.75 116 ALA B C 1
ATOM 5055 O O . ALA B 1 116 ? 12.941 37.365 59.816 1.00 53.50 116 ALA B O 1
ATOM 5057 N N . ASP B 1 117 ? 14.408 35.855 60.594 1.00 51.42 117 ASP B N 1
ATOM 5058 C CA . ASP B 1 117 ? 13.466 35.334 61.568 1.00 51.98 117 ASP B CA 1
ATOM 5059 C C . ASP B 1 117 ? 13.170 36.403 62.614 1.00 51.41 117 ASP B C 1
ATOM 5060 O O . ASP B 1 117 ? 14.083 37.050 63.134 1.00 49.05 117 ASP B O 1
ATOM 5065 N N . GLN B 1 118 ? 11.884 36.609 62.897 1.00 51.06 118 GLN B N 1
ATOM 5066 C CA . GLN B 1 118 ? 11.507 37.581 63.916 1.00 53.67 118 GLN B CA 1
ATOM 5067 C C . GLN B 1 118 ? 11.953 37.144 65.305 1.00 50.90 118 GLN B C 1
ATOM 5068 O O . GLN B 1 118 ? 12.192 37.996 66.171 1.00 49.82 118 GLN B O 1
ATOM 5074 N N . LYS B 1 119 ? 12.075 35.835 65.538 1.00 51.78 119 LYS B N 1
ATOM 5075 C CA . LYS B 1 119 ? 12.577 35.365 66.828 1.00 51.37 119 LYS B CA 1
ATOM 5076 C C . LYS B 1 119 ? 14.011 35.830 67.053 1.00 49.40 119 LYS B C 1
ATOM 5077 O O . LYS B 1 119 ? 14.384 36.195 68.174 1.00 47.00 119 LYS B O 1
ATOM 5083 N N . LEU B 1 120 ? 14.820 35.856 65.988 1.00 47.86 120 LEU B N 1
ATOM 5084 C CA . LEU B 1 120 ? 16.208 36.290 66.113 1.00 47.31 120 LEU B CA 1
ATOM 5085 C C . LEU B 1 120 ? 16.301 37.785 66.379 1.00 46.84 120 LEU B C 1
ATOM 5086 O O . LEU B 1 120 ? 17.116 38.221 67.202 1.00 45.28 120 LEU B O 1
ATOM 5091 N N . ARG B 1 121 ? 15.483 38.588 65.688 1.00 45.21 121 ARG B N 1
ATOM 5092 C CA . ARG B 1 121 ? 15.482 40.027 65.950 1.00 46.50 121 ARG B CA 1
ATOM 5093 C C . ARG B 1 121 ? 15.061 40.323 67.387 1.00 45.45 121 ARG B C 1
ATOM 5094 O O . ARG B 1 121 ? 15.622 41.216 68.035 1.00 43.64 121 ARG B O 1
ATOM 5102 N N . ALA B 1 122 ? 14.089 39.568 67.909 1.00 44.79 122 ALA B N 1
ATOM 5103 C CA . ALA B 1 122 ? 13.621 39.802 69.272 1.00 45.49 122 ALA B CA 1
ATOM 5104 C C . ALA B 1 122 ? 14.671 39.403 70.300 1.00 44.90 122 ALA B C 1
ATOM 5105 O O . ALA B 1 122 ? 14.782 40.043 71.349 1.00 45.83 122 ALA B O 1
ATOM 5107 N N . LEU B 1 123 ? 15.448 38.357 70.013 1.00 44.88 123 LEU B N 1
ATOM 5108 C CA . LEU B 1 123 ? 16.561 37.985 70.877 1.00 43.98 123 LEU B CA 1
ATOM 5109 C C . LEU B 1 123 ? 17.642 39.058 70.883 1.00 44.47 123 LEU B C 1
ATOM 5110 O O . LEU B 1 123 ? 18.207 39.362 71.936 1.00 42.48 123 LEU B O 1
ATOM 5115 N N . ARG B 1 124 ? 17.950 39.643 69.719 1.00 41.90 124 ARG B N 1
ATOM 5116 C CA . ARG B 1 124 ? 18.909 40.743 69.694 1.00 41.93 124 ARG B CA 1
ATOM 5117 C C . ARG B 1 124 ? 18.456 41.896 70.575 1.00 41.07 124 ARG B C 1
ATOM 5118 O O . ARG B 1 124 ? 19.265 42.491 71.294 1.00 41.87 124 ARG B O 1
ATOM 5126 N N . ARG B 1 125 ? 17.164 42.233 70.526 1.00 42.47 125 ARG B N 1
ATOM 5127 C CA . ARG B 1 125 ? 16.653 43.393 71.242 1.00 42.99 125 ARG B CA 1
ATOM 5128 C C . ARG B 1 125 ? 16.405 43.119 72.721 1.00 44.07 125 ARG B C 1
ATOM 5129 O O . ARG B 1 125 ? 16.276 44.070 73.502 1.00 45.73 125 ARG B O 1
ATOM 5137 N N . SER B 1 126 ? 16.302 41.861 73.131 1.00 42.49 126 SER B N 1
ATOM 5138 C CA . SER B 1 126 ? 16.119 41.569 74.550 1.00 43.91 126 SER B CA 1
ATOM 5139 C C . SER B 1 126 ? 17.364 41.026 75.237 1.00 42.63 126 SER B C 1
ATOM 5140 O O . SER B 1 126 ? 17.655 41.431 76.366 1.00 47.39 126 SER B O 1
ATOM 5143 N N . VAL B 1 127 ? 18.105 40.116 74.612 1.00 40.73 127 VAL B N 1
ATOM 5144 C CA . VAL B 1 127 ? 19.273 39.505 75.244 1.00 41.63 127 VAL B CA 1
ATOM 5145 C C . VAL B 1 127 ? 20.540 40.313 74.992 1.00 43.35 127 VAL B C 1
ATOM 5146 O O . VAL B 1 127 ? 21.422 40.370 75.854 1.00 38.08 127 VAL B O 1
ATOM 5150 N N . LEU B 1 128 ? 20.681 40.909 73.800 1.00 40.45 128 LEU B N 1
ATOM 5151 C CA . LEU B 1 128 ? 21.873 41.667 73.447 1.00 40.55 128 LEU B CA 1
ATOM 5152 C C . LEU B 1 128 ? 21.654 43.173 73.491 1.00 41.66 128 LEU B C 1
ATOM 5153 O O . LEU B 1 128 ? 22.481 43.920 72.956 1.00 41.40 128 LEU B O 1
ATOM 5158 N N . SER B 1 129 ? 20.571 43.642 74.108 1.00 41.61 129 SER B N 1
ATOM 5159 C CA . SER B 1 129 ? 20.359 45.076 74.171 1.00 41.00 129 SER B CA 1
ATOM 5160 C C . SER B 1 129 ? 21.421 45.716 75.058 1.00 42.11 129 SER B C 1
ATOM 5161 O O . SER B 1 129 ? 22.065 45.050 75.877 1.00 40.87 129 SER B O 1
ATOM 5164 N N . SER B 1 130 ? 21.619 47.024 74.862 1.00 41.15 130 SER B N 1
ATOM 5165 C CA . SER B 1 130 ? 22.564 47.769 75.688 1.00 41.69 130 SER B CA 1
ATOM 5166 C C . SER B 1 130 ? 22.217 47.661 77.174 1.00 41.68 130 SER B C 1
ATOM 5167 O O . SER B 1 130 ? 23.106 47.522 78.021 1.00 39.83 130 SER B O 1
ATOM 5170 N N . THR B 1 131 ? 20.933 47.719 77.516 1.00 40.56 131 THR B N 1
ATOM 5171 C CA . THR B 1 131 ? 20.592 47.713 78.933 1.00 40.12 131 THR B CA 1
ATOM 5172 C C . THR B 1 131 ? 20.735 46.323 79.548 1.00 39.38 131 THR B C 1
ATOM 5173 O O . THR B 1 131 ? 21.150 46.194 80.706 1.00 40.96 131 THR B O 1
ATOM 5177 N N . ALA B 1 132 ? 20.413 45.272 78.792 1.00 40.65 132 ALA B N 1
ATOM 5178 C CA . ALA B 1 132 ? 20.548 43.916 79.313 1.00 41.18 132 ALA B CA 1
ATOM 5179 C C . ALA B 1 132 ? 22.011 43.528 79.483 1.00 39.40 132 ALA B C 1
ATOM 5180 O O . ALA B 1 132 ? 22.371 42.847 80.452 1.00 39.91 132 ALA B O 1
ATOM 5182 N N . LEU B 1 133 ? 22.874 43.961 78.572 1.00 36.40 133 LEU B N 1
ATOM 5183 C CA . LEU B 1 133 ? 24.301 43.713 78.752 1.00 35.94 133 LEU B CA 1
ATOM 5184 C C . LEU B 1 133 ? 24.845 44.506 79.937 1.00 37.94 133 LEU B C 1
ATOM 5185 O O . LEU B 1 133 ? 25.660 43.991 80.719 1.00 35.96 133 LEU B O 1
ATOM 5190 N N . HIS B 1 134 ? 24.395 45.755 80.095 1.00 37.35 134 HIS B N 1
ATOM 5191 C CA . HIS B 1 134 ? 24.841 46.563 81.229 1.00 39.24 134 HIS B CA 1
ATOM 5192 C C . HIS B 1 134 ? 24.363 45.973 82.549 1.00 39.84 134 HIS B C 1
ATOM 5193 O O . HIS B 1 134 ? 25.138 45.874 83.504 1.00 38.85 134 HIS B O 1
ATOM 5200 N N . ASP B 1 135 ? 23.093 45.569 82.616 1.00 39.24 135 ASP B N 1
ATOM 5201 C CA . ASP B 1 135 ? 22.584 44.879 83.798 1.00 40.46 135 ASP B CA 1
ATOM 5202 C C . ASP B 1 135 ? 23.445 43.677 84.169 1.00 40.50 135 ASP B C 1
ATOM 5203 O O . ASP B 1 135 ? 23.772 43.474 85.346 1.00 37.92 135 ASP B O 1
ATOM 5208 N N . SER B 1 136 ? 23.831 42.866 83.177 1.00 37.21 136 SER B N 1
ATOM 5209 C CA . SER B 1 136 ? 24.635 41.683 83.476 1.00 37.63 136 SER B CA 1
ATOM 5210 C C . SER B 1 136 ? 25.996 42.068 84.032 1.00 38.17 136 SER B C 1
ATOM 5211 O O . SER B 1 136 ? 26.509 41.405 84.949 1.00 37.04 136 SER B O 1
ATOM 5214 N N . ALA B 1 137 ? 26.588 43.144 83.499 1.00 34.39 137 ALA B N 1
ATOM 5215 C CA . ALA B 1 137 ? 27.855 43.648 84.024 1.00 38.20 137 ALA B CA 1
ATOM 5216 C C . ALA B 1 137 ? 27.754 43.976 85.512 1.00 38.59 137 ALA B C 1
ATOM 5217 O O . ALA B 1 137 ? 28.592 43.539 86.307 1.00 38.96 137 ALA B O 1
ATOM 5219 N N . ARG B 1 138 ? 26.736 44.749 85.910 1.00 39.92 138 ARG B N 1
ATOM 5220 C CA . ARG B 1 138 ? 26.628 45.125 87.325 1.00 41.05 138 ARG B CA 1
ATOM 5221 C C . ARG B 1 138 ? 26.372 43.909 88.203 1.00 38.96 138 ARG B C 1
ATOM 5222 O O . ARG B 1 138 ? 26.843 43.854 89.347 1.00 40.03 138 ARG B O 1
ATOM 5230 N N . LEU B 1 139 ? 25.623 42.929 87.691 1.00 38.76 139 LEU B N 1
ATOM 5231 C CA . LEU B 1 139 ? 25.355 41.721 88.470 1.00 39.19 139 LEU B CA 1
ATOM 5232 C C . LEU B 1 139 ? 26.633 40.922 88.705 1.00 39.42 139 LEU B C 1
ATOM 5233 O O . LEU B 1 139 ? 26.819 40.327 89.777 1.00 39.00 139 LEU B O 1
ATOM 5238 N N . MET B 1 140 ? 27.533 40.917 87.721 1.00 35.71 140 MET B N 1
ATOM 5239 C CA . MET B 1 140 ? 28.817 40.243 87.874 1.00 35.97 140 MET B CA 1
ATOM 5240 C C . MET B 1 140 ? 29.678 40.891 88.945 1.00 36.97 140 MET B C 1
ATOM 5241 O O . MET B 1 140 ? 30.448 40.200 89.621 1.00 37.05 140 MET B O 1
ATOM 5246 N N . VAL B 1 141 ? 29.591 42.215 89.082 1.00 36.38 141 VAL B N 1
ATOM 5247 C CA . VAL B 1 141 ? 30.357 42.909 90.108 1.00 39.92 141 VAL B CA 1
ATOM 5248 C C . VAL B 1 141 ? 29.806 42.580 91.489 1.00 40.05 141 VAL B C 1
ATOM 5249 O O . VAL B 1 141 ? 30.571 42.373 92.439 1.00 38.13 141 VAL B O 1
ATOM 5253 N N . GLU B 1 142 ? 28.478 42.473 91.613 1.00 38.27 142 GLU B N 1
ATOM 5254 C CA . GLU B 1 142 ? 27.886 42.133 92.910 1.00 40.40 142 GLU B CA 1
ATOM 5255 C C . GLU B 1 142 ? 28.177 40.688 93.316 1.00 40.29 142 GLU B C 1
ATOM 5256 O O . GLU B 1 142 ? 28.343 40.405 94.515 1.00 41.09 142 GLU B O 1
ATOM 5262 N N . ARG B 1 143 ? 28.250 39.772 92.340 1.00 39.03 143 ARG B N 1
ATOM 5263 C CA . ARG B 1 143 ? 28.349 38.327 92.585 1.00 39.49 143 ARG B CA 1
ATOM 5264 C C . ARG B 1 143 ? 29.446 37.699 91.730 1.00 38.98 143 ARG B C 1
ATOM 5265 O O . ARG B 1 143 ? 29.172 36.823 90.895 1.00 36.93 143 ARG B O 1
ATOM 5273 N N . PRO B 1 144 ? 30.708 38.101 91.926 1.00 39.42 144 PRO B N 1
ATOM 5274 C CA . PRO B 1 144 ? 31.773 37.587 91.045 1.00 37.50 144 PRO B CA 1
ATOM 5275 C C . PRO B 1 144 ? 31.915 36.080 91.098 1.00 37.80 144 PRO B C 1
ATOM 5276 O O . PRO B 1 144 ? 32.306 35.473 90.094 1.00 37.04 144 PRO B O 1
ATOM 5280 N N . GLU B 1 145 ? 31.592 35.463 92.245 1.00 38.17 145 GLU B N 1
ATOM 5281 C CA . GLU B 1 145 ? 31.696 34.024 92.434 1.00 37.12 145 GLU B CA 1
ATOM 5282 C C . GLU B 1 145 ? 30.662 33.246 91.629 1.00 38.19 145 GLU B C 1
ATOM 5283 O O . GLU B 1 145 ? 30.826 32.038 91.448 1.00 38.45 145 GLU B O 1
ATOM 5289 N N . GLN B 1 146 ? 29.598 33.89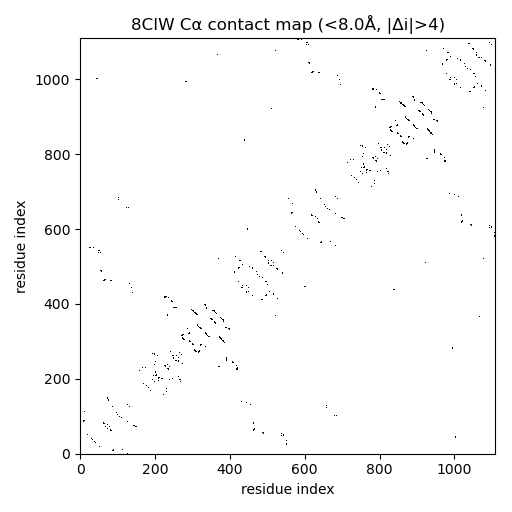6 91.161 1.00 37.77 146 GLN B N 1
ATOM 5290 C CA . GLN B 1 146 ? 28.604 33.224 90.328 1.00 37.99 146 GLN B CA 1
ATOM 5291 C C . GLN B 1 146 ? 29.028 33.093 88.867 1.00 36.10 146 GLN B C 1
ATOM 5292 O O . GLN B 1 146 ? 28.346 32.381 88.111 1.00 35.55 146 GLN B O 1
ATOM 5298 N N . ILE B 1 147 ? 30.102 33.765 88.448 1.00 34.32 147 ILE B N 1
ATOM 5299 C CA . ILE B 1 147 ? 30.493 33.755 87.035 1.00 34.15 147 ILE B CA 1
ATOM 5300 C C . ILE B 1 147 ? 31.106 32.402 86.700 1.00 36.44 147 ILE B C 1
ATOM 5301 O O . ILE B 1 147 ? 32.163 32.037 87.229 1.00 34.17 147 ILE B O 1
ATOM 5306 N N . GLY B 1 148 ? 30.463 31.662 85.802 1.00 31.94 148 GLY B N 1
ATOM 5307 C CA . GLY B 1 148 ? 31.049 30.401 85.377 1.00 34.53 148 GLY B CA 1
ATOM 5308 C C . GLY B 1 148 ? 31.087 29.324 86.442 1.00 35.34 148 GLY B C 1
ATOM 5309 O O . GLY B 1 148 ? 32.057 28.561 86.512 1.00 33.90 148 GLY B O 1
ATOM 5310 N N . GLN B 1 149 ? 30.038 29.225 87.257 1.00 33.82 149 GLN B N 1
ATOM 5311 C CA . GLN B 1 149 ? 29.991 28.274 88.373 1.00 37.93 149 GLN B CA 1
ATOM 5312 C C . GLN B 1 149 ? 29.426 26.947 87.861 1.00 40.02 149 GLN B C 1
ATOM 5313 O O . GLN B 1 149 ? 28.261 26.603 88.070 1.00 38.17 149 GLN B O 1
ATOM 5319 N N . VAL B 1 150 ? 30.288 26.194 87.189 1.00 38.95 150 VAL B N 1
ATOM 5320 C CA . VAL B 1 150 ? 29.853 24.915 86.579 1.00 39.67 150 VAL B CA 1
ATOM 5321 C C . VAL B 1 150 ? 29.507 23.913 87.676 1.00 43.99 150 VAL B C 1
ATOM 5322 O O . VAL B 1 150 ? 30.102 23.984 88.751 1.00 42.08 150 VAL B O 1
ATOM 5326 N N . ALA B 1 151 ? 28.567 23.021 87.390 1.00 45.18 151 ALA B N 1
ATOM 5327 C CA . ALA B 1 151 ? 28.233 21.948 88.346 1.00 46.71 151 ALA B CA 1
ATOM 5328 C C . ALA B 1 151 ? 29.512 21.159 88.585 1.00 47.25 151 ALA B C 1
ATOM 5329 O O . ALA B 1 151 ? 30.100 20.685 87.619 1.00 51.62 151 ALA B O 1
ATOM 5331 N N . MET B 1 152 ? 29.918 21.026 89.835 1.00 53.41 152 MET B N 1
ATOM 5332 C CA . MET B 1 152 ? 31.230 20.391 90.069 1.00 53.71 152 MET B CA 1
ATOM 5333 C C . MET B 1 152 ? 31.127 19.213 91.029 1.00 55.69 152 MET B C 1
ATOM 5334 O O . MET B 1 152 ? 31.694 18.150 90.720 1.00 57.92 152 MET B O 1
ATOM 5339 N N . GLY B 1 153 ? 30.436 19.395 92.146 1.00 54.23 153 GLY B N 1
ATOM 5340 C CA . GLY B 1 153 ? 30.487 18.353 93.179 1.00 56.68 153 GLY B CA 1
ATOM 5341 C C . GLY B 1 153 ? 31.208 18.942 94.374 1.00 55.03 153 GLY B C 1
ATOM 5342 O O . GLY B 1 153 ? 32.033 19.840 94.162 1.00 52.57 153 GLY B O 1
ATOM 5343 N N . ASP B 1 154 ? 30.916 18.462 95.576 1.00 56.67 154 ASP B N 1
ATOM 5344 C CA . ASP B 1 154 ? 31.466 19.099 96.795 1.00 54.37 154 ASP B CA 1
ATOM 5345 C C . ASP B 1 154 ? 32.973 18.855 96.884 1.00 50.36 154 ASP B C 1
ATOM 5346 O O . ASP B 1 154 ? 33.703 19.789 97.224 1.00 49.74 154 ASP B O 1
ATOM 5351 N N . GLU B 1 155 ? 33.401 17.635 96.602 1.00 49.79 155 GLU B N 1
ATOM 5352 C CA . GLU B 1 155 ? 34.823 17.345 96.700 1.00 49.58 155 GLU B CA 1
ATOM 5353 C C . GLU B 1 155 ? 35.628 18.191 95.721 1.00 47.83 155 GLU B C 1
ATOM 5354 O O . GLU B 1 155 ? 36.716 18.676 96.058 1.00 43.80 155 GLU B O 1
ATOM 5360 N N . LEU B 1 156 ? 35.102 18.392 94.503 1.00 46.20 156 LEU B N 1
ATOM 5361 C CA . LEU B 1 156 ? 35.827 19.175 93.502 1.00 45.61 156 LEU B CA 1
ATOM 5362 C C . LEU B 1 156 ? 35.783 20.665 93.813 1.00 42.83 156 LEU B C 1
ATOM 5363 O O . LEU B 1 156 ? 36.779 21.375 93.630 1.00 40.94 156 LEU B O 1
ATOM 5368 N N . SER B 1 157 ? 34.633 21.168 94.264 1.00 44.81 157 SER B N 1
ATOM 5369 C CA . SER B 1 157 ? 34.561 22.562 94.690 1.00 44.49 157 SER B CA 1
ATOM 5370 C C . SER B 1 157 ? 35.541 22.847 95.831 1.00 42.41 157 SER B C 1
ATOM 5371 O O . SER B 1 157 ? 36.153 23.923 95.888 1.00 37.92 157 SER B O 1
ATOM 5374 N N . MET B 1 158 ? 35.710 21.888 96.742 1.00 42.35 158 MET B N 1
ATOM 5375 C CA . MET B 1 158 ? 36.646 22.066 97.851 1.00 42.86 158 MET B CA 1
ATOM 5376 C C . MET B 1 158 ? 38.083 22.115 97.352 1.00 40.57 158 MET B C 1
ATOM 5377 O O . MET B 1 158 ? 38.897 22.912 97.837 1.00 36.90 158 MET B O 1
ATOM 5382 N N . ILE B 1 159 ? 38.411 21.246 96.396 1.00 39.67 159 ILE B N 1
ATOM 5383 C CA . ILE B 1 159 ? 39.741 21.243 95.792 1.00 40.54 159 ILE B CA 1
ATOM 5384 C C . ILE B 1 159 ? 40.009 22.564 95.085 1.00 36.96 159 ILE B C 1
ATOM 5385 O O . ILE B 1 159 ? 41.093 23.147 95.216 1.00 36.76 159 ILE B O 1
ATOM 5390 N N . GLU B 1 160 ? 39.019 23.071 94.344 1.00 36.13 160 GLU B N 1
ATOM 5391 C CA . GLU B 1 160 ? 39.145 24.391 93.731 1.00 36.47 160 GLU B CA 1
ATOM 5392 C C . GLU B 1 160 ? 39.398 25.482 94.777 1.00 38.02 160 GLU B C 1
ATOM 5393 O O . GLU B 1 160 ? 40.294 26.322 94.610 1.00 35.51 160 GLU B O 1
ATOM 5399 N N . ASP B 1 161 ? 38.598 25.504 95.849 1.00 37.13 161 ASP B N 1
ATOM 5400 C CA . ASP B 1 161 ? 38.786 26.529 96.882 1.00 39.05 161 ASP B CA 1
ATOM 5401 C C . ASP B 1 161 ? 40.206 26.505 97.439 1.00 36.55 161 ASP B C 1
ATOM 5402 O O . ASP B 1 161 ? 40.847 27.556 97.576 1.00 36.38 161 ASP B O 1
ATOM 5407 N N . GLN B 1 162 ? 40.724 25.308 97.720 1.00 37.12 162 GLN B N 1
ATOM 5408 C CA . GLN B 1 162 ? 42.060 25.161 98.292 1.00 37.70 162 GLN B CA 1
ATOM 5409 C C . GLN B 1 162 ? 43.143 25.652 97.353 1.00 37.21 162 GLN B C 1
ATOM 5410 O O . GLN B 1 162 ? 44.088 26.325 97.790 1.00 33.58 162 GLN B O 1
ATOM 5416 N N . PHE B 1 163 ? 43.055 25.287 96.058 1.00 35.70 163 PHE B N 1
ATOM 5417 C CA . PHE B 1 163 ? 44.094 25.709 95.127 1.00 34.27 163 PHE B CA 1
ATOM 5418 C C . PHE B 1 163 ? 43.977 27.186 94.787 1.00 32.13 163 PHE B C 1
ATOM 5419 O O . PHE B 1 163 ? 45.001 27.838 94.581 1.00 31.76 163 PHE B O 1
ATOM 5427 N N . ARG B 1 164 ? 42.761 27.747 94.779 1.00 31.69 164 ARG B N 1
ATOM 5428 C CA . ARG B 1 164 ? 42.629 29.192 94.584 1.00 32.31 164 ARG B CA 1
ATOM 5429 C C . ARG B 1 164 ? 43.262 29.963 95.737 1.00 32.75 164 ARG B C 1
ATOM 5430 O O . ARG B 1 164 ? 43.972 30.955 95.522 1.00 29.45 164 ARG B O 1
ATOM 5438 N N . ARG B 1 165 ? 43.034 29.511 96.967 1.00 34.88 165 ARG B N 1
ATOM 5439 C CA . ARG B 1 165 ? 43.676 30.136 98.121 1.00 34.93 165 ARG B CA 1
ATOM 5440 C C . ARG B 1 165 ? 45.193 30.111 97.976 1.00 33.10 165 ARG B C 1
ATOM 5441 O O . ARG B 1 165 ? 45.866 31.135 98.138 1.00 31.96 165 ARG B O 1
ATOM 5449 N N . PHE B 1 166 ? 45.747 28.933 97.676 1.00 34.80 166 PHE B N 1
ATOM 5450 C CA . PHE B 1 166 ? 47.187 28.785 97.475 1.00 34.39 166 PHE B CA 1
ATOM 5451 C C . PHE B 1 166 ? 47.685 29.640 96.316 1.00 34.14 166 PHE B C 1
ATOM 5452 O O . PHE B 1 166 ? 48.737 30.284 96.416 1.00 34.72 166 PHE B O 1
ATOM 5460 N N . ALA B 1 167 ? 46.954 29.639 95.194 1.00 33.63 167 ALA B N 1
ATOM 5461 C CA . ALA B 1 167 ? 47.372 30.424 94.034 1.00 32.26 167 ALA B CA 1
ATOM 5462 C C . ALA B 1 167 ? 47.430 31.910 94.371 1.00 33.30 167 ALA B C 1
ATOM 5463 O O . ALA B 1 167 ? 48.369 32.613 93.974 1.00 31.69 167 ALA B O 1
ATOM 5465 N N . ALA B 1 168 ? 46.438 32.406 95.115 1.00 32.65 168 ALA B N 1
ATOM 5466 C CA . ALA B 1 168 ? 46.423 33.821 95.465 1.00 33.48 168 ALA B CA 1
ATOM 5467 C C . ALA B 1 168 ? 47.545 34.161 96.438 1.00 32.47 168 ALA B C 1
ATOM 5468 O O . ALA B 1 168 ? 48.154 35.232 96.340 1.00 35.67 168 ALA B O 1
ATOM 5470 N N . ASP B 1 169 ? 47.838 33.264 97.378 1.00 34.00 169 ASP B N 1
ATOM 5471 C CA . ASP B 1 169 ? 48.758 33.598 98.461 1.00 36.06 169 ASP B CA 1
ATOM 5472 C C . ASP B 1 169 ? 50.212 33.337 98.091 1.00 36.60 169 ASP B C 1
ATOM 5473 O O . ASP B 1 169 ? 51.104 34.060 98.551 1.00 36.37 169 ASP B O 1
ATOM 5478 N N . THR B 1 170 ? 50.474 32.287 97.315 1.00 31.49 170 THR B N 1
ATOM 5479 C CA . THR B 1 170 ? 51.837 31.834 97.051 1.00 33.78 170 THR B CA 1
ATOM 5480 C C . THR B 1 170 ? 52.292 32.074 95.613 1.00 34.88 170 THR B C 1
ATOM 5481 O O . THR B 1 170 ? 53.429 32.495 95.393 1.00 34.55 170 THR B O 1
ATOM 5485 N N . VAL B 1 171 ? 51.442 31.842 94.621 1.00 31.32 171 VAL B N 1
ATOM 5486 C CA . VAL B 1 171 ? 51.905 31.968 93.232 1.00 29.84 171 VAL B CA 1
ATOM 5487 C C . VAL B 1 171 ? 51.804 33.414 92.752 1.00 29.22 171 VAL B C 1
ATOM 5488 O O . VAL B 1 171 ? 52.790 33.993 92.282 1.00 28.08 171 VAL B O 1
ATOM 5492 N N . ALA B 1 172 ? 50.621 34.021 92.875 1.00 29.08 172 ALA B N 1
ATOM 5493 C CA . ALA B 1 172 ? 50.401 35.362 92.333 1.00 31.46 172 ALA B CA 1
ATOM 5494 C C . ALA B 1 172 ? 51.440 36.398 92.754 1.00 31.26 172 ALA B C 1
ATOM 5495 O O . ALA B 1 172 ? 51.847 37.192 91.888 1.00 32.61 172 ALA B O 1
ATOM 5497 N N . PRO B 1 173 ? 51.919 36.450 94.006 1.00 31.31 173 PRO B N 1
ATOM 5498 C CA . PRO B 1 173 ? 52.930 37.469 94.348 1.00 31.13 173 PRO B CA 1
ATOM 5499 C C . PRO B 1 173 ? 54.255 37.283 93.634 1.00 31.79 173 PRO B C 1
ATOM 5500 O O . PRO B 1 173 ? 55.053 38.226 93.601 1.00 31.05 173 PRO B O 1
ATOM 5504 N N . LEU B 1 174 ? 54.516 36.108 93.061 1.00 29.06 174 LEU B N 1
ATOM 5505 C CA . LEU B 1 174 ? 55.759 35.827 92.357 1.00 30.37 174 LEU B CA 1
ATOM 5506 C C . LEU B 1 174 ? 55.665 36.023 90.854 1.00 28.81 174 LEU B C 1
ATOM 5507 O O . LEU B 1 174 ? 56.705 36.051 90.191 1.00 28.55 174 LEU B O 1
ATOM 5512 N N . ALA B 1 175 ? 54.451 36.097 90.306 1.00 28.44 175 ALA B N 1
ATOM 5513 C CA . ALA B 1 175 ? 54.268 35.940 88.862 1.00 28.13 175 ALA B CA 1
ATOM 5514 C C . ALA B 1 175 ? 54.934 37.066 88.082 1.00 27.13 175 ALA B C 1
ATOM 5515 O O . ALA B 1 175 ? 55.515 36.829 87.009 1.00 28.07 175 ALA B O 1
ATOM 5517 N N . GLU B 1 176 ? 54.843 38.310 88.584 1.00 27.56 176 GLU B N 1
ATOM 5518 C CA . GLU B 1 176 ? 55.371 39.438 87.818 1.00 28.72 176 GLU B CA 1
ATOM 5519 C C . GLU B 1 176 ? 56.888 39.367 87.706 1.00 28.97 176 GLU B C 1
ATOM 5520 O O . GLU B 1 176 ? 57.450 39.550 86.624 1.00 28.41 176 GLU B O 1
ATOM 5526 N N . HIS B 1 177 ? 57.567 39.104 88.826 1.00 27.61 177 HIS B N 1
ATOM 5527 C CA . HIS B 1 177 ? 59.025 39.052 88.842 1.00 28.38 177 HIS B CA 1
ATOM 5528 C C . HIS B 1 177 ? 59.569 37.885 88.009 1.00 28.11 177 HIS B C 1
ATOM 5529 O O . HIS B 1 177 ? 60.592 38.020 87.326 1.00 28.57 177 HIS B O 1
ATOM 5536 N N . ILE B 1 178 ? 58.920 36.727 88.062 1.00 26.00 178 ILE B N 1
ATOM 5537 C CA . ILE B 1 178 ? 59.365 35.603 87.231 1.00 25.87 178 ILE B CA 1
ATOM 5538 C C . ILE B 1 178 ? 59.344 36.001 85.757 1.00 27.45 178 ILE B C 1
ATOM 5539 O O . ILE B 1 178 ? 60.292 35.737 85.006 1.00 27.12 178 ILE B O 1
ATOM 5544 N N . HIS B 1 179 ? 58.259 36.646 85.326 1.00 25.10 179 HIS B N 1
ATOM 5545 C CA . HIS B 1 179 ? 58.134 37.064 83.927 1.00 27.06 179 HIS B CA 1
ATOM 5546 C C . HIS B 1 179 ? 59.144 38.149 83.575 1.00 28.49 179 HIS B C 1
ATOM 5547 O O . HIS B 1 179 ? 59.896 38.032 82.588 1.00 26.03 179 HIS B O 1
ATOM 5554 N N . ARG B 1 180 ? 59.170 39.224 84.364 1.00 26.98 180 ARG B N 1
ATOM 5555 C CA . ARG B 1 180 ? 59.966 40.386 84.001 1.00 27.97 180 ARG B CA 1
ATOM 5556 C C . ARG B 1 180 ? 61.464 40.091 83.997 1.00 28.95 180 ARG B C 1
ATOM 5557 O O . ARG B 1 180 ? 62.203 40.706 83.218 1.00 28.75 180 ARG B O 1
ATOM 5565 N N . GLU B 1 181 ? 61.941 39.177 84.845 1.00 26.66 181 GLU B N 1
ATOM 5566 C CA . GLU B 1 181 ? 63.357 38.826 84.838 1.00 29.10 181 GLU B CA 1
ATOM 5567 C C . GLU B 1 181 ? 63.644 37.488 84.139 1.00 30.35 181 GLU B C 1
ATOM 5568 O O . GLU B 1 181 ? 64.784 37.011 84.184 1.00 29.79 181 GLU B O 1
ATOM 5574 N N . ASP B 1 182 ? 62.649 36.896 83.481 1.00 28.56 182 ASP B N 1
ATOM 5575 C CA . ASP B 1 182 ? 62.774 35.586 82.828 1.00 28.17 182 ASP B CA 1
ATOM 5576 C C . ASP B 1 182 ? 63.441 34.572 83.764 1.00 29.14 182 ASP B C 1
ATOM 5577 O O . ASP B 1 182 ? 64.402 33.884 83.403 1.00 27.91 182 ASP B O 1
ATOM 5582 N N . LEU B 1 183 ? 62.911 34.474 84.987 1.00 26.55 183 LEU B N 1
ATOM 5583 C CA . LEU B 1 183 ? 63.507 33.610 86.000 1.00 28.72 183 LEU B CA 1
ATOM 5584 C C . LEU B 1 183 ? 63.021 32.175 85.865 1.00 27.70 183 LEU B C 1
ATOM 5585 O O . LEU B 1 183 ? 61.856 31.930 85.554 1.00 27.06 183 LEU B O 1
ATOM 5590 N N . ILE B 1 184 ? 63.913 31.226 86.146 1.00 28.40 184 ILE B N 1
ATOM 5591 C CA . ILE B 1 184 ? 63.488 29.835 86.292 1.00 29.41 184 ILE B CA 1
ATOM 5592 C C . ILE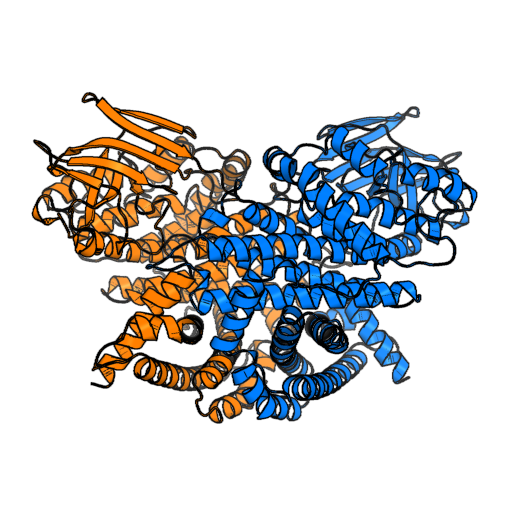 B 1 184 ? 62.513 29.755 87.461 1.00 31.05 184 ILE B C 1
ATOM 5593 O O . ILE B 1 184 ? 62.635 30.495 88.449 1.00 29.37 184 ILE B O 1
ATOM 5598 N N . ILE B 1 185 ? 61.509 28.890 87.345 1.00 29.55 185 ILE B N 1
ATOM 5599 C CA . ILE B 1 185 ? 60.556 28.736 88.447 1.00 27.68 185 ILE B CA 1
ATOM 5600 C C . ILE B 1 185 ? 61.318 28.426 89.731 1.00 30.32 185 ILE B C 1
ATOM 5601 O O . ILE B 1 185 ? 62.169 27.529 89.729 1.00 28.93 185 ILE B O 1
ATOM 5606 N N . PRO B 1 186 ? 61.074 29.150 90.830 1.00 28.87 186 PRO B N 1
ATOM 5607 C CA . PRO B 1 186 ? 61.876 28.946 92.042 1.00 32.52 186 PRO B CA 1
ATOM 5608 C C . PRO B 1 186 ? 61.611 27.584 92.667 1.00 30.30 186 PRO B C 1
ATOM 5609 O O . PRO B 1 186 ? 60.471 27.112 92.710 1.00 28.00 186 PRO B O 1
ATOM 5613 N N . ASP B 1 187 ? 62.676 26.980 93.203 1.00 31.23 187 ASP B N 1
ATOM 5614 C CA . ASP B 1 187 ? 62.527 25.670 93.843 1.00 32.34 187 ASP B CA 1
ATOM 5615 C C . ASP B 1 187 ? 61.541 25.717 95.009 1.00 31.83 187 ASP B C 1
ATOM 5616 O O . ASP B 1 187 ? 60.790 24.757 95.234 1.00 32.65 187 ASP B O 1
ATOM 5621 N N . SER B 1 188 ? 61.529 26.810 95.773 1.00 31.58 188 SER B N 1
ATOM 5622 C CA . SER B 1 188 ? 60.570 26.899 96.871 1.00 31.57 188 SER B CA 1
ATOM 5623 C C . SER B 1 188 ? 59.139 26.741 96.368 1.00 32.22 188 SER B C 1
ATOM 5624 O O . SER B 1 188 ? 58.300 26.137 97.046 1.00 32.30 188 SER B O 1
ATOM 5627 N N . LEU B 1 189 ? 58.841 27.259 95.170 1.00 30.04 189 LEU B N 1
ATOM 5628 C CA . LEU B 1 189 ? 57.498 27.111 94.618 1.00 29.79 189 LEU B CA 1
ATOM 5629 C C . LEU B 1 189 ? 57.262 25.703 94.075 1.00 31.02 189 LEU B C 1
ATOM 5630 O O . LEU B 1 189 ? 56.177 25.141 94.254 1.00 29.81 189 LEU B O 1
ATOM 5635 N N . LEU B 1 190 ? 58.262 25.131 93.405 1.00 29.46 190 LEU B N 1
ATOM 5636 C CA . LEU B 1 190 ? 58.167 23.745 92.957 1.00 31.33 190 LEU B CA 1
ATOM 5637 C C . LEU B 1 190 ? 57.912 22.794 94.118 1.00 32.08 190 LEU B C 1
ATOM 5638 O O . LEU B 1 190 ? 57.079 21.888 94.009 1.00 32.04 190 LEU B O 1
ATOM 5643 N N . ALA B 1 191 ? 58.620 22.977 95.243 1.00 31.30 191 ALA B N 1
ATOM 5644 C CA . ALA B 1 191 ? 58.437 22.069 96.372 1.00 33.17 191 ALA B CA 1
ATOM 5645 C C . ALA B 1 191 ? 57.037 22.194 96.953 1.00 33.92 191 ALA B C 1
ATOM 5646 O O . ALA B 1 191 ? 56.425 21.192 97.339 1.00 31.71 191 ALA B O 1
ATOM 5648 N N . ALA B 1 192 ? 56.512 23.417 97.021 1.00 34.35 192 ALA B N 1
ATOM 5649 C CA . ALA B 1 192 ? 55.169 23.608 97.561 1.00 35.58 192 ALA B CA 1
ATOM 5650 C C . ALA B 1 192 ? 54.125 22.994 96.636 1.00 35.66 192 ALA B C 1
ATOM 5651 O O . ALA B 1 192 ? 53.175 22.356 97.103 1.00 39.38 192 ALA B O 1
ATOM 5653 N N . LEU B 1 193 ? 54.312 23.133 95.323 1.00 34.62 193 LEU B N 1
ATOM 5654 C CA . LEU B 1 193 ? 53.408 22.485 94.377 1.00 35.80 193 LEU B CA 1
ATOM 5655 C C . LEU B 1 193 ? 53.514 20.967 94.463 1.00 34.63 193 LEU B C 1
ATOM 5656 O O . LEU B 1 193 ? 52.496 20.265 94.424 1.00 34.58 193 LEU B O 1
ATOM 5661 N N . ARG B 1 194 ? 54.743 20.448 94.554 1.00 33.57 194 ARG B N 1
ATOM 5662 C CA . ARG B 1 194 ? 54.951 19.016 94.744 1.00 33.26 194 ARG B CA 1
ATOM 5663 C C . ARG B 1 194 ? 54.112 18.494 95.905 1.00 37.12 194 ARG B C 1
ATOM 5664 O O . ARG B 1 194 ? 53.400 17.483 95.781 1.00 34.82 194 ARG B O 1
ATOM 5672 N N . ASP B 1 195 ? 54.164 19.188 97.045 1.00 33.46 195 ASP B N 1
ATOM 5673 C CA . ASP B 1 195 ? 53.488 18.664 98.222 1.00 36.82 195 ASP B CA 1
ATOM 5674 C C . ASP B 1 195 ? 51.987 18.908 98.202 1.00 36.93 195 ASP B C 1
ATOM 5675 O O . ASP B 1 195 ? 51.274 18.309 99.017 1.00 39.44 195 ASP B O 1
ATOM 5680 N N . MET B 1 196 ? 51.499 19.771 97.312 1.00 36.15 196 MET B N 1
ATOM 5681 C CA . MET B 1 196 ? 50.069 19.869 97.047 1.00 38.83 196 MET B CA 1
ATOM 5682 C C . MET B 1 196 ? 49.580 18.762 96.112 1.00 39.89 196 MET B C 1
ATOM 5683 O O . MET B 1 196 ? 48.372 18.668 95.874 1.00 40.20 196 MET B O 1
ATOM 5688 N N . GLY B 1 197 ? 50.481 17.930 95.583 1.00 37.66 197 GLY B N 1
ATOM 5689 C CA . GLY B 1 197 ? 50.099 16.870 94.667 1.00 36.84 197 GLY B CA 1
ATOM 5690 C C . GLY B 1 197 ? 50.004 17.275 93.206 1.00 34.05 197 GLY B C 1
ATOM 5691 O O . GLY B 1 197 ? 49.420 16.525 92.415 1.00 35.81 197 GLY B O 1
ATOM 5692 N N . VAL B 1 198 ? 50.599 18.406 92.810 1.00 32.53 198 VAL B N 1
ATOM 5693 C CA . VAL B 1 198 ? 50.377 18.965 91.468 1.00 35.81 198 VAL B CA 1
ATOM 5694 C C . VAL B 1 198 ? 50.941 18.085 90.357 1.00 35.37 198 VAL B C 1
ATOM 5695 O O . VAL B 1 198 ? 50.541 18.232 89.190 1.00 36.15 198 VAL B O 1
ATOM 5699 N N . PHE B 1 199 ? 51.856 17.167 90.663 1.00 32.57 199 PHE B N 1
ATOM 5700 C CA . PHE B 1 199 ? 52.446 16.334 89.616 1.00 34.47 199 PHE B CA 1
ATOM 5701 C C . PHE B 1 199 ? 51.797 14.964 89.514 1.00 36.27 199 PHE B C 1
ATOM 5702 O O . PHE B 1 199 ? 52.146 14.203 88.604 1.00 38.18 199 PHE B O 1
ATOM 5710 N N . GLY B 1 200 ? 50.869 14.627 90.413 1.00 33.50 200 GLY B N 1
ATOM 5711 C CA . GLY B 1 200 ? 50.308 13.288 90.430 1.00 36.09 200 GLY B CA 1
ATOM 5712 C C . GLY B 1 200 ? 48.826 13.196 90.128 1.00 36.08 200 GLY B C 1
ATOM 5713 O O . GLY B 1 200 ? 48.235 12.131 90.302 1.00 37.03 200 GLY B O 1
ATOM 5714 N N . LEU B 1 201 ? 48.223 14.287 89.643 1.00 35.42 201 LEU B N 1
ATOM 5715 C CA . LEU B 1 201 ? 46.771 14.340 89.455 1.00 36.19 201 LEU B CA 1
ATOM 5716 C C . LEU B 1 201 ? 46.260 13.395 88.366 1.00 36.55 201 LEU B C 1
ATOM 5717 O O . LEU B 1 201 ? 45.095 12.982 88.413 1.00 37.63 201 LEU B O 1
ATOM 5722 N N . SER B 1 202 ? 47.077 13.046 87.373 1.00 35.22 202 SER B N 1
ATOM 5723 C CA . SER B 1 202 ? 46.602 12.111 86.353 1.00 37.60 202 SER B CA 1
ATOM 5724 C C . SER B 1 202 ? 47.292 10.750 86.427 1.00 39.49 202 SER B C 1
ATOM 5725 O O . SER B 1 202 ? 47.273 9.989 85.447 1.00 39.07 202 SER B O 1
ATOM 5728 N N . ILE B 1 203 ? 47.879 10.419 87.567 1.00 37.14 203 ILE B N 1
ATOM 5729 C CA . ILE B 1 203 ? 48.586 9.159 87.759 1.00 38.29 203 ILE B CA 1
ATOM 5730 C C . ILE B 1 203 ? 47.775 8.313 88.735 1.00 41.64 203 ILE B C 1
ATOM 5731 O O . ILE B 1 203 ? 47.486 8.777 89.847 1.00 39.50 203 ILE B O 1
ATOM 5736 N N . PRO B 1 204 ? 47.358 7.100 88.355 1.00 41.70 204 PRO B N 1
ATOM 5737 C CA . PRO B 1 204 ? 46.504 6.290 89.237 1.00 46.00 204 PRO B CA 1
ATOM 5738 C C . PRO B 1 204 ? 47.143 6.009 90.592 1.00 45.27 204 PRO B C 1
ATOM 5739 O O . PRO B 1 204 ? 48.368 5.949 90.734 1.00 43.16 204 PRO B O 1
ATOM 5743 N N . GLU B 1 205 ? 46.279 5.827 91.594 1.00 46.53 205 GLU B N 1
ATOM 5744 C CA . GLU B 1 205 ? 46.749 5.563 92.951 1.00 47.95 205 GLU B CA 1
ATOM 5745 C C . GLU B 1 205 ? 47.669 4.349 93.012 1.00 48.31 205 GLU B C 1
ATOM 5746 O O . GLU B 1 205 ? 48.691 4.377 93.706 1.00 47.73 205 GLU B O 1
ATOM 5752 N N . ARG B 1 206 ? 47.330 3.275 92.302 1.00 47.38 206 ARG B N 1
ATOM 5753 C CA . ARG B 1 206 ? 48.160 2.076 92.378 1.00 50.07 206 ARG B CA 1
ATOM 5754 C C . ARG B 1 206 ? 49.552 2.292 91.799 1.00 49.70 206 ARG B C 1
ATOM 5755 O O . ARG B 1 206 ? 50.434 1.459 92.037 1.00 48.14 206 ARG B O 1
ATOM 5763 N N . TYR B 1 207 ? 49.778 3.397 91.079 1.00 48.38 207 TYR B N 1
ATOM 5764 C CA . TYR B 1 207 ? 51.082 3.724 90.518 1.00 44.71 207 TYR B CA 1
ATOM 5765 C C . TYR B 1 207 ? 51.740 4.900 91.221 1.00 46.00 207 TYR B C 1
ATOM 5766 O O . TYR B 1 207 ? 52.698 5.471 90.687 1.00 45.07 207 TYR B O 1
ATOM 5775 N N . GLY B 1 208 ? 51.235 5.299 92.386 1.00 45.46 208 GLY B N 1
ATOM 5776 C CA . GLY B 1 208 ? 51.857 6.345 93.167 1.00 44.32 208 GLY B CA 1
ATOM 5777 C C . GLY B 1 208 ? 51.276 7.739 93.035 1.00 42.29 208 GLY B C 1
ATOM 5778 O O . GLY B 1 208 ? 51.846 8.676 93.608 1.00 41.16 208 GLY B O 1
ATOM 5779 N N . GLY B 1 209 ? 50.168 7.913 92.308 1.00 42.24 209 GLY B N 1
ATOM 5780 C CA . GLY B 1 209 ? 49.512 9.192 92.178 1.00 40.53 209 GLY B CA 1
ATOM 5781 C C . GLY B 1 209 ? 48.234 9.266 92.995 1.00 43.85 209 GLY B C 1
ATOM 5782 O O . GLY B 1 209 ? 47.968 8.435 93.868 1.00 46.11 209 GLY B O 1
ATOM 5783 N N . SER B 1 210 ? 47.431 10.287 92.697 1.00 41.75 210 SER B N 1
ATOM 5784 C CA . SER B 1 210 ? 46.180 10.498 93.418 1.00 44.82 210 SER B CA 1
ATOM 5785 C C . SER B 1 210 ? 44.937 10.183 92.592 1.00 46.68 210 SER B C 1
ATOM 5786 O O . SER B 1 210 ? 43.820 10.305 93.108 1.00 44.82 210 SER B O 1
ATOM 5789 N N . ALA B 1 211 ? 45.093 9.754 91.339 1.00 44.86 211 ALA B N 1
ATOM 5790 C CA . ALA B 1 211 ? 43.953 9.513 90.466 1.00 47.49 211 ALA B CA 1
ATOM 5791 C C . ALA B 1 211 ? 43.309 8.155 90.754 1.00 51.08 211 ALA B C 1
ATOM 5792 O O . ALA B 1 211 ? 43.963 7.239 91.264 1.00 50.47 211 ALA B O 1
ATOM 5794 N N . PRO B 1 212 ? 42.026 7.991 90.414 1.00 55.33 212 PRO B N 1
ATOM 5795 C CA . PRO B 1 212 ? 41.379 6.684 90.590 1.00 59.33 212 PRO B CA 1
ATOM 5796 C C . PRO B 1 212 ? 42.063 5.598 89.773 1.00 60.15 212 PRO B C 1
ATOM 5797 O O . PRO B 1 212 ? 42.654 5.857 88.721 1.00 56.49 212 PRO B O 1
ATOM 5801 N N . ASP B 1 213 ? 41.975 4.359 90.275 1.00 62.81 213 ASP B N 1
ATOM 5802 C CA . ASP B 1 213 ? 42.601 3.232 89.592 1.00 63.80 213 ASP B CA 1
ATOM 5803 C C . ASP B 1 213 ? 41.758 2.723 88.431 1.00 69.26 213 ASP B C 1
ATOM 5804 O O . ASP B 1 213 ? 42.308 2.248 87.433 1.00 69.97 213 ASP B O 1
ATOM 5809 N N . ASP B 1 214 ? 40.438 2.825 88.527 1.00 72.97 214 ASP B N 1
ATOM 5810 C CA . ASP B 1 214 ? 39.572 2.256 87.505 1.00 77.44 214 ASP B CA 1
ATOM 5811 C C . ASP B 1 214 ? 39.172 3.255 86.436 1.00 79.29 214 ASP B C 1
ATOM 5812 O O . ASP B 1 214 ? 38.931 2.858 85.290 1.00 81.66 214 ASP B O 1
ATOM 5817 N N . GLN B 1 215 ? 39.089 4.537 86.787 1.00 79.33 215 GLN B N 1
ATOM 5818 C CA . GLN B 1 215 ? 38.505 5.567 85.943 1.00 81.25 215 GLN B CA 1
ATOM 5819 C C . GLN B 1 215 ? 39.573 6.579 85.539 1.00 78.89 215 GLN B C 1
ATOM 5820 O O . GLN B 1 215 ? 40.669 6.627 86.101 1.00 72.96 215 GLN B O 1
ATOM 5826 N N . GLU B 1 216 ? 39.240 7.393 84.541 1.00 84.77 216 GLU B N 1
ATOM 5827 C CA . GLU B 1 216 ? 40.163 8.373 83.984 1.00 82.15 216 GLU B CA 1
ATOM 5828 C C . GLU B 1 216 ? 39.516 9.760 84.016 1.00 82.14 216 GLU B C 1
ATOM 5829 O O . GLU B 1 216 ? 39.411 10.450 83.004 1.00 83.47 216 GLU B O 1
ATOM 5835 N N . ASP B 1 217 ? 39.094 10.189 85.205 1.00 69.57 217 ASP B N 1
ATOM 5836 C CA . ASP B 1 217 ? 38.385 11.462 85.309 1.00 61.39 217 ASP B CA 1
ATOM 5837 C C . ASP B 1 217 ? 39.311 12.675 85.213 1.00 52.91 217 ASP B C 1
ATOM 5838 O O . ASP B 1 217 ? 40.132 12.908 86.109 1.00 53.32 217 ASP B O 1
ATOM 5843 N N . PRO B 1 218 ? 39.181 13.496 84.172 1.00 52.10 218 PRO B N 1
ATOM 5844 C CA . PRO B 1 218 ? 40.061 14.661 84.014 1.00 47.50 218 PRO B CA 1
ATOM 5845 C C . PRO B 1 218 ? 39.621 15.923 84.745 1.00 41.92 218 PRO B C 1
ATOM 5846 O O . PRO B 1 218 ? 40.376 16.902 84.744 1.00 37.21 218 PRO B O 1
ATOM 5850 N N . LEU B 1 219 ? 38.448 15.923 85.389 1.00 42.61 219 LEU B N 1
ATOM 5851 C CA . LEU B 1 219 ? 37.910 17.150 85.977 1.00 42.24 219 LEU B CA 1
ATOM 5852 C C . LEU B 1 219 ? 38.764 17.676 87.128 1.00 38.97 219 LEU B C 1
ATOM 5853 O O . LEU B 1 219 ? 38.845 18.897 87.315 1.00 34.31 219 LEU B O 1
ATOM 5858 N N . THR B 1 220 ? 39.381 16.789 87.922 1.00 39.43 220 THR B N 1
ATOM 5859 C CA . THR B 1 220 ? 40.292 17.252 88.973 1.00 36.86 220 THR B CA 1
ATOM 5860 C C . THR B 1 220 ? 41.520 17.910 88.363 1.00 36.24 220 THR B C 1
ATOM 5861 O O . THR B 1 220 ? 41.959 18.977 88.810 1.00 33.27 220 THR B O 1
ATOM 5865 N N . MET B 1 221 ? 42.081 17.280 87.333 1.00 34.69 221 MET B N 1
ATOM 5866 C CA . MET B 1 221 ? 43.205 17.856 86.616 1.00 35.63 221 MET B CA 1
ATOM 5867 C C . MET B 1 221 ? 42.853 19.242 86.077 1.00 32.25 221 MET B C 1
ATOM 5868 O O . MET B 1 221 ? 43.606 20.204 86.264 1.00 31.60 221 MET B O 1
ATOM 5873 N N . ILE B 1 222 ? 41.671 19.371 85.467 1.00 32.61 222 ILE B N 1
ATOM 5874 C CA . ILE B 1 222 ? 41.229 20.645 84.894 1.00 31.34 222 ILE B CA 1
ATOM 5875 C C . ILE B 1 222 ? 41.075 21.709 85.975 1.00 32.62 222 ILE B C 1
ATOM 5876 O O . ILE B 1 222 ? 41.517 22.854 85.814 1.00 30.07 222 ILE B O 1
ATOM 5881 N N . VAL B 1 223 ? 40.421 21.361 87.082 1.00 32.09 223 VAL B N 1
ATOM 5882 C CA . VAL B 1 223 ? 40.048 22.406 88.025 1.00 31.50 223 VAL B CA 1
ATOM 5883 C C . VAL B 1 223 ? 41.284 22.944 88.744 1.00 30.53 223 VAL B C 1
ATOM 5884 O O . VAL B 1 223 ? 41.396 24.150 88.991 1.00 30.45 223 VAL B O 1
ATOM 5888 N N . VAL B 1 224 ? 42.253 22.076 89.044 1.00 28.93 224 VAL B N 1
ATOM 5889 C CA . VAL B 1 224 ? 43.517 22.552 89.592 1.00 30.00 224 VAL B CA 1
ATOM 5890 C C . VAL B 1 224 ? 44.279 23.380 88.562 1.00 30.13 224 VAL B C 1
ATOM 5891 O O . VAL B 1 224 ? 44.817 24.449 88.879 1.00 29.83 224 VAL B O 1
ATOM 5895 N N . THR B 1 225 ? 44.342 22.905 87.315 1.00 28.72 225 THR B N 1
ATOM 5896 C CA . THR B 1 225 ? 44.967 23.694 86.248 1.00 27.83 225 THR B CA 1
ATOM 5897 C C . THR B 1 225 ? 44.389 25.104 86.160 1.00 26.82 225 THR B C 1
ATOM 5898 O O . THR B 1 225 ? 45.128 26.099 86.073 1.00 26.05 225 THR B O 1
ATOM 5902 N N . GLU B 1 226 ? 43.061 25.212 86.155 1.00 28.07 226 GLU B N 1
ATOM 5903 C CA . GLU B 1 226 ? 42.434 26.531 86.056 1.00 27.77 226 GLU B CA 1
ATOM 5904 C C . GLU B 1 226 ? 42.857 27.443 87.202 1.00 28.09 226 GLU B C 1
ATOM 5905 O O . GLU B 1 226 ? 43.209 28.613 86.986 1.00 27.61 226 GLU B O 1
ATOM 5911 N N . ALA B 1 227 ? 42.820 26.928 88.440 1.00 26.93 227 ALA B N 1
ATOM 5912 C CA . ALA B 1 227 ? 43.097 27.793 89.582 1.00 27.79 227 ALA B CA 1
ATOM 5913 C C . ALA B 1 227 ? 44.538 28.262 89.563 1.00 27.59 227 ALA B C 1
ATOM 5914 O O . ALA B 1 227 ? 44.815 29.437 89.825 1.00 27.37 227 ALA B O 1
ATOM 5916 N N . LEU B 1 228 ? 45.474 27.362 89.235 1.00 25.69 228 LEU B N 1
ATOM 5917 C CA . LEU B 1 228 ? 46.879 27.756 89.199 1.00 27.48 228 LEU B CA 1
ATOM 5918 C C . LEU B 1 228 ? 47.152 28.712 88.040 1.00 28.11 228 LEU B C 1
ATOM 5919 O O . LEU B 1 228 ? 47.912 29.681 88.193 1.00 25.34 228 LEU B O 1
ATOM 5924 N N . SER B 1 229 ? 46.543 28.444 86.870 1.00 26.58 229 SER B N 1
ATOM 5925 C CA . SER B 1 229 ? 46.768 29.272 85.687 1.00 25.45 229 SER B CA 1
ATOM 5926 C C . SER B 1 229 ? 46.287 30.700 85.882 1.00 26.75 229 SER B C 1
ATOM 5927 O O . SER B 1 229 ? 46.820 31.623 85.259 1.00 26.21 229 SER B O 1
ATOM 5930 N N . GLN B 1 230 ? 45.261 30.896 86.709 1.00 27.12 230 GLN B N 1
ATOM 5931 C CA . GLN B 1 230 ? 44.778 32.240 86.977 1.00 26.67 230 GLN B CA 1
ATOM 5932 C C . GLN B 1 230 ? 45.887 33.098 87.577 1.00 27.81 230 GLN B C 1
ATOM 5933 O O . GLN B 1 230 ? 46.023 34.279 87.242 1.00 26.40 230 GLN B O 1
ATOM 5939 N N . ALA B 1 231 ? 46.727 32.495 88.425 1.00 26.71 231 ALA B N 1
ATOM 5940 C CA . ALA B 1 231 ? 47.827 33.209 89.065 1.00 27.96 231 ALA B CA 1
ATOM 5941 C C . ALA B 1 231 ? 49.052 33.280 88.154 1.00 26.00 231 ALA B C 1
ATOM 5942 O O . ALA B 1 231 ? 49.621 34.360 87.956 1.00 29.99 231 ALA B O 1
ATOM 5944 N N . SER B 1 232 ? 49.457 32.152 87.563 1.00 27.92 232 SER B N 1
ATOM 5945 C CA . SER B 1 232 ? 50.531 32.174 86.568 1.00 27.52 232 SER B CA 1
ATOM 5946 C C . SER B 1 232 ? 50.363 31.046 85.560 1.00 27.19 232 SER B C 1
ATOM 5947 O O . SER B 1 232 ? 50.425 29.870 85.937 1.00 27.34 232 SER B O 1
ATOM 5950 N N . LEU B 1 233 ? 50.208 31.398 84.272 1.00 26.91 233 LEU B N 1
ATOM 5951 C CA . LEU B 1 233 ? 50.106 30.363 83.244 1.00 24.64 233 LEU B CA 1
ATOM 5952 C C . LEU B 1 233 ? 51.344 29.481 83.244 1.00 26.32 233 LEU B C 1
ATOM 5953 O O . LEU B 1 233 ? 51.246 28.253 83.351 1.00 26.65 233 LEU B O 1
ATOM 5958 N N . ALA B 1 234 ? 52.523 30.096 83.143 1.00 25.16 234 ALA B N 1
ATOM 5959 C CA . ALA B 1 234 ? 53.755 29.350 82.916 1.00 25.83 234 ALA B CA 1
ATOM 5960 C C . ALA B 1 234 ? 54.412 28.841 84.191 1.00 28.98 234 ALA B C 1
ATOM 5961 O O . ALA B 1 234 ? 55.010 27.753 84.174 1.00 27.76 234 ALA B O 1
ATOM 5963 N N . ALA B 1 235 ? 54.330 29.584 85.298 1.00 25.95 235 ALA B N 1
ATOM 5964 C CA . ALA B 1 235 ? 54.997 29.158 86.526 1.00 28.39 235 ALA B CA 1
ATOM 5965 C C . ALA B 1 235 ? 54.145 28.253 87.419 1.00 29.53 235 ALA B C 1
ATOM 5966 O O . ALA B 1 235 ? 54.648 27.770 88.441 1.00 28.88 235 ALA B O 1
ATOM 5968 N N . ALA B 1 236 ? 52.884 27.995 87.077 1.00 28.61 236 ALA B N 1
ATOM 5969 C CA . ALA B 1 236 ? 52.088 27.135 87.949 1.00 28.02 236 ALA B CA 1
ATOM 5970 C C . ALA B 1 236 ? 51.106 26.277 87.157 1.00 26.74 236 ALA B C 1
ATOM 5971 O O . ALA B 1 236 ? 51.116 25.046 87.269 1.00 25.19 236 ALA B O 1
ATOM 5973 N N . GLY B 1 237 ? 50.253 26.905 86.351 1.00 26.98 237 GLY B N 1
ATOM 5974 C CA . GLY B 1 237 ? 49.282 26.126 85.592 1.00 26.66 237 GLY B CA 1
ATOM 5975 C C . GLY B 1 237 ? 49.920 25.138 84.624 1.00 28.77 237 GLY B C 1
ATOM 5976 O O . GLY B 1 237 ? 49.371 24.059 84.372 1.00 28.85 237 GLY B O 1
ATOM 5977 N N . SER B 1 238 ? 51.097 25.464 84.104 1.00 27.88 238 SER B N 1
ATOM 5978 C CA . SER B 1 238 ? 51.755 24.610 83.126 1.00 27.11 238 SER B CA 1
ATOM 5979 C C . SER B 1 238 ? 52.611 23.521 83.747 1.00 28.36 238 SER B C 1
ATOM 5980 O O . SER B 1 238 ? 53.181 22.726 83.005 1.00 25.59 238 SER B O 1
ATOM 5983 N N . LEU B 1 239 ? 52.692 23.439 85.088 1.00 27.81 239 LEU B N 1
ATOM 5984 C CA . LEU B 1 239 ? 53.439 22.349 85.711 1.00 28.28 239 LEU B CA 1
ATOM 5985 C C . LEU B 1 239 ? 52.674 21.030 85.623 1.00 30.39 239 LEU B C 1
ATOM 5986 O O . LEU B 1 239 ? 53.266 19.954 85.781 1.00 31.73 239 LEU B O 1
ATOM 5991 N N . ILE B 1 240 ? 51.371 21.093 85.361 1.00 27.72 240 ILE B N 1
ATOM 5992 C CA . ILE B 1 240 ? 50.562 19.893 85.208 1.00 29.09 240 ILE B CA 1
ATOM 5993 C C . ILE B 1 240 ? 50.706 19.292 83.805 1.00 30.38 240 ILE B C 1
ATOM 5994 O O . ILE B 1 240 ? 50.480 18.092 83.619 1.00 31.56 240 ILE B O 1
ATOM 5999 N N . THR B 1 241 ? 51.122 20.094 82.821 1.00 28.06 241 THR B N 1
ATOM 6000 C CA . THR B 1 241 ? 51.025 19.681 81.420 1.00 29.77 241 THR B CA 1
ATOM 6001 C C . THR B 1 241 ? 51.960 18.522 81.089 1.00 29.74 241 THR B C 1
ATOM 6002 O O . THR B 1 241 ? 51.542 17.532 80.478 1.00 29.44 241 THR B O 1
ATOM 6006 N N . ARG B 1 242 ? 53.244 18.657 81.407 1.00 28.65 242 ARG B N 1
ATOM 6007 C CA . ARG B 1 242 ? 54.199 17.610 81.041 1.00 27.31 242 ARG B CA 1
ATOM 6008 C C . ARG B 1 242 ? 53.883 16.276 81.697 1.00 32.19 242 ARG B C 1
ATOM 6009 O O . ARG B 1 242 ? 53.853 15.255 80.980 1.00 30.16 242 ARG B O 1
ATOM 6017 N N . PRO B 1 243 ? 53.616 16.195 83.016 1.00 29.53 243 PRO B N 1
ATOM 6018 C CA . PRO B 1 243 ? 53.194 14.903 83.573 1.00 32.10 243 PRO B CA 1
ATOM 6019 C C . PRO B 1 243 ? 51.898 14.400 82.975 1.00 31.80 243 PRO B C 1
ATOM 6020 O O . PRO B 1 243 ? 51.699 13.184 82.917 1.00 31.94 243 PRO B O 1
ATOM 6024 N N . GLU B 1 244 ? 50.995 15.277 82.534 1.00 30.36 244 GLU B N 1
ATOM 6025 C CA . GLU B 1 244 ? 49.764 14.763 81.932 1.00 31.83 244 GLU B CA 1
ATOM 6026 C C . GLU B 1 244 ? 50.058 14.047 80.617 1.00 33.73 244 GLU B C 1
ATOM 6027 O O . GLU B 1 244 ? 49.528 12.958 80.360 1.00 34.19 244 GLU B O 1
ATOM 6033 N N . ILE B 1 245 ? 50.927 14.630 79.789 1.00 32.49 245 ILE B N 1
ATOM 6034 C CA . ILE B 1 245 ? 51.254 14.029 78.496 1.00 32.57 245 ILE B CA 1
ATOM 6035 C C . ILE B 1 245 ? 52.079 12.758 78.685 1.00 32.91 245 ILE B C 1
ATOM 6036 O O . ILE B 1 245 ? 51.783 11.710 78.086 1.00 34.10 245 ILE B O 1
ATOM 6041 N N . LEU B 1 246 ? 53.128 12.822 79.518 1.00 31.31 246 LEU B N 1
ATOM 6042 C CA . LEU B 1 246 ? 53.997 11.654 79.696 1.00 32.42 246 LEU B CA 1
ATOM 6043 C C . LEU B 1 246 ? 53.292 10.512 80.434 1.00 35.70 246 LEU B C 1
ATOM 6044 O O . LEU B 1 246 ? 53.423 9.342 80.045 1.00 32.26 246 LEU B O 1
ATOM 6049 N N . SER B 1 247 ? 52.553 10.805 81.508 1.00 35.66 247 SER B N 1
ATOM 6050 C CA . SER B 1 247 ? 51.855 9.709 82.179 1.00 33.63 247 SER B CA 1
ATOM 6051 C C . SER B 1 247 ? 50.849 9.046 81.241 1.00 34.99 247 SER B C 1
ATOM 6052 O O . SER B 1 247 ? 50.712 7.819 81.236 1.00 36.73 247 SER B O 1
ATOM 6055 N N . ARG B 1 248 ? 50.141 9.834 80.435 1.00 34.89 248 ARG B N 1
ATOM 6056 C CA . ARG B 1 248 ? 49.220 9.239 79.468 1.00 37.10 248 ARG B CA 1
ATOM 6057 C C . ARG B 1 248 ? 49.964 8.364 78.454 1.00 38.52 248 ARG B C 1
ATOM 6058 O O . ARG B 1 248 ? 49.531 7.240 78.154 1.00 39.61 248 ARG B O 1
ATOM 6066 N N . ALA B 1 249 ? 51.104 8.838 77.945 1.00 36.96 249 ALA B N 1
ATOM 6067 C CA . ALA B 1 249 ? 51.894 8.011 77.028 1.00 38.39 249 ALA B CA 1
ATOM 6068 C C . ALA B 1 249 ? 52.382 6.726 77.702 1.00 39.69 249 ALA B C 1
ATOM 6069 O O . ALA B 1 249 ? 52.366 5.647 77.088 1.00 39.33 249 ALA B O 1
ATOM 6071 N N . LEU B 1 250 ? 52.781 6.801 78.982 1.00 37.29 250 LEU B N 1
ATOM 6072 C CA . LEU B 1 250 ? 53.242 5.590 79.665 1.00 38.01 250 LEU B CA 1
ATOM 6073 C C . LEU B 1 250 ? 52.084 4.637 79.940 1.00 40.95 250 LEU B C 1
ATOM 6074 O O . LEU B 1 250 ? 52.247 3.413 79.884 1.00 39.84 250 LEU B O 1
ATOM 6079 N N . LEU B 1 251 ? 50.908 5.174 80.255 1.00 39.57 251 LEU B N 1
ATOM 6080 C CA . LEU B 1 251 ? 49.756 4.302 80.455 1.00 41.85 251 LEU B CA 1
ATOM 6081 C C . LEU B 1 251 ? 49.334 3.647 79.143 1.00 41.81 251 LEU B C 1
ATOM 6082 O O . LEU B 1 251 ? 48.910 2.486 79.127 1.00 43.95 251 LEU B O 1
ATOM 6087 N N . SER B 1 252 ? 49.462 4.376 78.032 1.00 40.93 252 SER B N 1
ATOM 6088 C CA . SER B 1 252 ? 49.117 3.837 76.719 1.00 41.17 252 SER B CA 1
ATOM 6089 C C . SER B 1 252 ? 50.089 2.735 76.303 1.00 42.37 252 SER B C 1
ATOM 6090 O O . SER B 1 252 ? 49.673 1.660 75.845 1.00 44.91 252 SER B O 1
ATOM 6093 N N . GLY B 1 253 ? 51.389 2.969 76.457 1.00 41.59 253 GLY B N 1
ATOM 6094 C CA . GLY B 1 253 ? 52.337 2.067 75.829 1.00 41.00 253 GLY B CA 1
ATOM 6095 C C . GLY B 1 253 ? 53.453 1.506 76.680 1.00 41.13 253 GLY B C 1
ATOM 6096 O O . GLY B 1 253 ? 54.262 0.726 76.177 1.00 40.76 253 GLY B O 1
ATOM 6097 N N . GLY B 1 254 ? 53.543 1.891 77.949 1.00 38.66 254 GLY B N 1
ATOM 6098 C CA . GLY B 1 254 ? 54.606 1.375 78.773 1.00 38.71 254 GLY B CA 1
ATOM 6099 C C . GLY B 1 254 ? 54.312 -0.030 79.259 1.00 43.64 254 GLY B C 1
ATOM 6100 O O . GLY B 1 254 ? 53.163 -0.465 79.315 1.00 43.28 254 GLY B O 1
ATOM 6101 N N . THR B 1 255 ? 55.375 -0.755 79.594 1.00 40.60 255 THR B N 1
ATOM 6102 C CA . THR B 1 255 ? 55.198 -2.058 80.207 1.00 43.90 255 THR B CA 1
ATOM 6103 C C . THR B 1 255 ? 54.868 -1.882 81.686 1.00 44.70 255 THR B C 1
ATOM 6104 O O . THR B 1 255 ? 55.089 -0.818 82.272 1.00 42.15 255 THR B O 1
ATOM 6108 N N . GLU B 1 256 ? 54.335 -2.948 82.294 1.00 45.17 256 GLU B N 1
ATOM 6109 C CA . GLU B 1 256 ? 53.961 -2.859 83.703 1.00 46.26 256 GLU B CA 1
ATOM 6110 C C . GLU B 1 256 ? 55.133 -2.387 84.554 1.00 46.00 256 GLU B C 1
ATOM 6111 O O . GLU B 1 256 ? 54.976 -1.506 85.406 1.00 47.18 256 GLU B O 1
ATOM 6117 N N . SER B 1 257 ? 56.328 -2.926 84.302 1.00 44.88 257 SER B N 1
ATOM 6118 C CA . SER B 1 257 ? 57.502 -2.513 85.062 1.00 46.23 257 SER B CA 1
ATOM 6119 C C . SER B 1 257 ? 57.876 -1.049 84.816 1.00 47.64 257 SER B C 1
ATOM 6120 O O . SER B 1 257 ? 58.362 -0.378 85.737 1.00 46.18 257 SER B O 1
ATOM 6123 N N . GLN B 1 258 ? 57.671 -0.535 83.597 1.00 41.68 258 GLN B N 1
ATOM 6124 C CA . GLN B 1 258 ? 57.941 0.884 83.363 1.00 43.79 258 GLN B CA 1
ATOM 6125 C C . GLN B 1 258 ? 56.936 1.763 84.097 1.00 43.46 258 GLN B C 1
ATOM 6126 O O . GLN B 1 258 ? 57.310 2.781 84.687 1.00 42.90 258 GLN B O 1
ATOM 6132 N N . LYS B 1 259 ? 55.656 1.391 84.068 1.00 43.24 259 LYS B N 1
ATOM 6133 C CA . LYS B 1 259 ? 54.648 2.165 84.786 1.00 43.04 259 LYS B CA 1
ATOM 6134 C C . LYS B 1 259 ? 54.934 2.190 86.284 1.00 46.05 259 LYS B C 1
ATOM 6135 O O . LYS B 1 259 ? 54.845 3.246 86.926 1.00 42.88 259 LYS B O 1
ATOM 6141 N N . GLN B 1 260 ? 55.300 1.040 86.856 1.00 43.84 260 GLN B N 1
ATOM 6142 C CA . GLN B 1 260 ? 55.615 0.998 88.281 1.00 49.42 260 GLN B CA 1
ATOM 6143 C C . GLN B 1 260 ? 56.836 1.847 88.603 1.00 48.53 260 GLN B C 1
ATOM 6144 O O . GLN B 1 260 ? 56.858 2.548 89.621 1.00 47.33 260 GLN B O 1
ATOM 6150 N N . HIS B 1 261 ? 57.860 1.808 87.749 1.00 45.40 261 HIS B N 1
ATOM 6151 C CA . HIS B 1 261 ? 59.081 2.536 88.070 1.00 46.87 261 HIS B CA 1
ATOM 6152 C C . HIS B 1 261 ? 58.908 4.039 87.859 1.00 44.81 261 HIS B C 1
ATOM 6153 O O . HIS B 1 261 ? 59.240 4.838 88.748 1.00 45.61 261 HIS B O 1
ATOM 6160 N N . TRP B 1 262 ? 58.366 4.446 86.701 1.00 41.75 262 TRP B N 1
ATOM 6161 C CA . TRP B 1 262 ? 58.391 5.862 86.324 1.00 41.43 262 TRP B CA 1
ATOM 6162 C C . TRP B 1 262 ? 57.260 6.674 86.950 1.00 40.15 262 TRP B C 1
ATOM 6163 O O . TRP B 1 262 ? 57.497 7.803 87.399 1.00 38.82 262 TRP B O 1
ATOM 6174 N N . LEU B 1 263 ? 56.028 6.145 86.964 1.00 40.40 263 LEU B N 1
ATOM 6175 C CA . LEU B 1 263 ? 54.877 6.967 87.345 1.00 39.93 263 LEU B CA 1
ATOM 6176 C C . LEU B 1 263 ? 54.932 7.401 88.811 1.00 40.36 263 LEU B C 1
ATOM 6177 O O . LEU B 1 263 ? 54.498 8.511 89.141 1.00 35.18 263 LEU B O 1
ATOM 6182 N N . ALA B 1 264 ? 55.451 6.553 89.698 1.00 40.51 264 ALA B N 1
ATOM 6183 C CA . ALA B 1 264 ? 55.522 6.924 91.114 1.00 40.50 264 ALA B CA 1
ATOM 6184 C C . ALA B 1 264 ? 56.574 8.004 91.343 1.00 39.75 264 ALA B C 1
ATOM 6185 O O . ALA B 1 264 ? 56.388 8.904 92.173 1.00 36.34 264 ALA B O 1
ATOM 6187 N N . ARG B 1 265 ? 57.676 7.937 90.597 1.00 39.72 265 ARG B N 1
ATOM 6188 C CA . ARG B 1 265 ? 58.700 8.972 90.662 1.00 39.07 265 ARG B CA 1
ATOM 6189 C C . ARG B 1 265 ? 58.213 10.277 90.036 1.00 37.34 265 ARG B C 1
ATOM 6190 O O . ARG B 1 265 ? 58.418 11.356 90.603 1.00 35.21 265 ARG B O 1
ATOM 6198 N N . LEU B 1 266 ? 57.572 10.202 88.865 1.00 35.30 266 LEU B N 1
ATOM 6199 C CA . LEU B 1 266 ? 57.040 11.413 88.247 1.00 36.87 266 LEU B CA 1
ATOM 6200 C C . LEU B 1 266 ? 56.022 12.096 89.156 1.00 37.08 266 LEU B C 1
ATOM 6201 O O . LEU B 1 266 ? 55.997 13.330 89.256 1.00 35.58 266 LEU B O 1
ATOM 6206 N N . ALA B 1 267 ? 55.177 11.307 89.827 1.00 35.81 267 ALA B N 1
ATOM 6207 C CA . ALA B 1 267 ? 54.138 11.868 90.680 1.00 38.18 267 ALA B CA 1
ATOM 6208 C C . ALA B 1 267 ? 54.702 12.721 91.813 1.00 36.70 267 ALA B C 1
ATOM 6209 O O . ALA B 1 267 ? 53.985 13.586 92.333 1.00 38.78 267 ALA B O 1
ATOM 6211 N N . VAL B 1 268 ? 55.958 12.514 92.212 1.00 35.94 268 VAL B N 1
ATOM 6212 C CA . VAL B 1 268 ? 56.570 13.358 93.233 1.00 36.27 268 VAL B CA 1
ATOM 6213 C C . VAL B 1 268 ? 57.621 14.290 92.652 1.00 38.06 268 VAL B C 1
ATOM 6214 O O . VAL B 1 268 ? 58.362 14.924 93.410 1.00 38.31 268 VAL B O 1
ATOM 6218 N N . GLY B 1 269 ? 57.701 14.419 91.327 1.00 35.55 269 GLY B N 1
ATOM 6219 C CA . GLY B 1 269 ? 58.665 15.359 90.789 1.00 33.20 269 GLY B CA 1
ATOM 6220 C C . GLY B 1 269 ? 60.114 14.934 90.889 1.00 33.64 269 GLY B C 1
ATOM 6221 O O . GLY B 1 269 ? 61.002 15.790 90.859 1.00 32.12 269 GLY B O 1
ATOM 6222 N N . ASP B 1 270 ? 60.386 13.631 90.989 1.00 32.59 270 ASP B N 1
ATOM 6223 C CA . ASP B 1 270 ? 61.749 13.099 91.081 1.00 32.45 270 ASP B CA 1
ATOM 6224 C C . ASP B 1 270 ? 61.907 12.019 90.020 1.00 33.12 270 ASP B C 1
ATOM 6225 O O . ASP B 1 270 ? 61.914 10.830 90.337 1.00 35.12 270 ASP B O 1
ATOM 6230 N N . PRO B 1 271 ? 62.107 12.392 88.764 1.00 31.71 271 PRO B N 1
ATOM 6231 C CA . PRO B 1 271 ? 62.407 13.728 88.243 1.00 29.73 271 PRO B CA 1
ATOM 6232 C C . PRO B 1 271 ? 61.210 14.508 87.701 1.00 30.81 271 PRO B C 1
ATOM 6233 O O . PRO B 1 271 ? 60.130 13.948 87.489 1.00 30.40 271 PRO B O 1
ATOM 6237 N N . LEU B 1 272 ? 61.388 15.809 87.472 1.00 27.53 272 LEU B N 1
ATOM 6238 C CA . LEU B 1 272 ? 60.483 16.544 86.613 1.00 28.52 272 LEU B CA 1
ATOM 6239 C C . LEU B 1 272 ? 60.697 16.061 85.180 1.00 28.04 272 LEU B C 1
ATOM 6240 O O . LEU B 1 272 ? 61.774 15.578 84.837 1.00 27.06 272 LEU B O 1
ATOM 6245 N N . CYS B 1 273 ? 59.677 16.214 84.336 1.00 27.11 273 CYS B N 1
ATOM 6246 C CA . CYS B 1 273 ? 59.780 15.770 82.949 1.00 28.82 273 CYS B CA 1
ATOM 6247 C C . CYS B 1 273 ? 59.524 16.917 81.972 1.00 27.78 273 CYS B C 1
ATOM 6248 O O . CYS B 1 273 ? 58.922 17.942 82.313 1.00 27.03 273 CYS B O 1
ATOM 6251 N N . ALA B 1 274 ? 59.986 16.715 80.730 1.00 25.83 274 ALA B N 1
ATOM 6252 C CA . ALA B 1 274 ? 59.777 17.665 79.645 1.00 25.33 274 ALA B CA 1
ATOM 6253 C C . ALA B 1 274 ? 59.482 16.877 78.374 1.00 26.46 274 ALA B C 1
ATOM 6254 O O . ALA B 1 274 ? 59.886 15.719 78.239 1.00 29.31 274 ALA B O 1
ATOM 6256 N N . ILE B 1 275 ? 58.727 17.493 77.476 1.00 27.00 275 ILE B N 1
ATOM 6257 C CA . ILE B 1 275 ? 58.204 16.838 76.283 1.00 26.18 275 ILE B CA 1
ATOM 6258 C C . ILE B 1 275 ? 59.023 17.337 75.101 1.00 27.67 275 ILE B C 1
ATOM 6259 O O . ILE B 1 275 ? 59.044 18.551 74.827 1.00 25.93 275 ILE B O 1
ATOM 6264 N N . ALA B 1 276 ? 59.697 16.412 74.400 1.00 26.74 276 ALA B N 1
ATOM 6265 C CA . ALA B 1 276 ? 60.592 16.762 73.293 1.00 27.25 276 ALA B CA 1
ATOM 6266 C C . ALA B 1 276 ? 60.039 16.132 72.018 1.00 28.69 276 ALA B C 1
ATOM 6267 O O . ALA B 1 276 ? 60.481 15.066 71.591 1.00 26.39 276 ALA B O 1
ATOM 6269 N N . ILE B 1 277 ? 59.071 16.805 71.401 1.00 28.54 277 ILE B N 1
ATOM 6270 C CA . ILE B 1 277 ? 58.508 16.379 70.116 1.00 26.66 277 ILE B CA 1
ATOM 6271 C C . ILE B 1 277 ? 59.040 17.243 68.982 1.00 27.72 277 ILE B C 1
ATOM 6272 O O . ILE B 1 277 ? 59.697 16.739 68.063 1.00 27.34 277 ILE B O 1
ATOM 6277 N N . THR B 1 278 ? 58.809 18.558 69.062 1.00 27.66 278 THR B N 1
ATOM 6278 C CA . THR B 1 278 ? 59.078 19.505 67.987 1.00 27.82 278 THR B CA 1
ATOM 6279 C C . THR B 1 278 ? 60.558 19.558 67.620 1.00 28.54 278 THR B C 1
ATOM 6280 O O . THR B 1 278 ? 61.436 19.461 68.486 1.00 26.45 278 THR B O 1
ATOM 6284 N N . GLU B 1 279 ? 60.829 19.711 66.312 1.00 27.20 279 GLU B N 1
ATOM 6285 C CA . GLU B 1 279 ? 62.150 19.915 65.730 1.00 28.28 279 GLU B CA 1
ATOM 6286 C C . GLU B 1 279 ? 62.192 21.215 64.926 1.00 29.40 279 GLU B C 1
ATOM 6287 O O . GLU B 1 279 ? 61.144 21.798 64.613 1.00 28.83 279 GLU B O 1
ATOM 6293 N N . PRO B 1 280 ? 63.392 21.711 64.591 1.00 28.31 280 PRO B N 1
ATOM 6294 C CA . PRO B 1 280 ? 63.459 22.955 63.805 1.00 30.29 280 PRO B CA 1
ATOM 6295 C C . PRO B 1 280 ? 62.670 22.892 62.499 1.00 30.38 280 PRO B C 1
ATOM 6296 O O . PRO B 1 280 ? 62.028 23.884 62.136 1.00 29.84 280 PRO B O 1
ATOM 6300 N N . ASP B 1 281 ? 62.621 21.735 61.834 1.00 30.32 281 ASP B N 1
ATOM 6301 C CA . ASP B 1 281 ? 61.970 21.621 60.527 1.00 32.32 281 ASP B CA 1
ATOM 6302 C C . ASP B 1 281 ? 60.557 21.046 60.589 1.00 32.97 281 ASP B C 1
ATOM 6303 O O . ASP B 1 281 ? 59.892 20.975 59.539 1.00 30.35 281 ASP B O 1
ATOM 6308 N N . TYR B 1 282 ? 60.100 20.608 61.771 1.00 29.73 282 TYR B N 1
ATOM 6309 C CA . TYR B 1 282 ? 58.817 19.917 61.943 1.00 30.53 282 TYR B CA 1
ATOM 6310 C C . TYR B 1 282 ? 58.209 20.280 63.285 1.00 30.22 282 TYR B C 1
ATOM 6311 O O . TYR B 1 282 ? 58.794 19.966 64.329 1.00 30.92 282 TYR B O 1
ATOM 6320 N N . GLY B 1 283 ? 56.999 20.832 63.262 1.00 29.27 283 GLY B N 1
ATOM 6321 C CA . GLY B 1 283 ? 56.211 20.989 64.472 1.00 29.17 283 GLY B CA 1
ATOM 6322 C C . GLY B 1 283 ? 54.810 20.431 64.328 1.00 28.78 283 GLY B C 1
ATOM 6323 O O . GLY B 1 283 ? 54.437 19.486 65.027 1.00 28.88 283 GLY B O 1
ATOM 6324 N N . SER B 1 284 ? 54.020 21.002 63.416 1.00 30.32 284 SER B N 1
ATOM 6325 C CA . SER B 1 284 ? 52.711 20.423 63.104 1.00 31.20 284 SER B CA 1
ATOM 6326 C C . SER B 1 284 ? 52.830 19.005 62.557 1.00 30.69 284 SER B C 1
ATOM 6327 O O . SER B 1 284 ? 52.001 18.141 62.868 1.00 33.07 284 SER B O 1
ATOM 6330 N N . ASP B 1 285 ? 53.845 18.745 61.734 1.00 30.46 285 ASP B N 1
ATOM 6331 C CA . ASP B 1 285 ? 53.970 17.465 61.030 1.00 31.63 285 ASP B CA 1
ATOM 6332 C C . ASP B 1 285 ? 54.792 16.500 61.881 1.00 31.48 285 ASP B C 1
ATOM 6333 O O . ASP B 1 285 ? 55.963 16.238 61.619 1.00 30.72 285 ASP B O 1
ATOM 6338 N N . VAL B 1 286 ? 54.162 15.966 62.933 1.00 30.28 286 VAL B N 1
ATOM 6339 C CA . VAL B 1 286 ? 54.875 15.041 63.812 1.00 30.12 286 VAL B CA 1
ATOM 6340 C C . VAL B 1 286 ? 55.315 13.775 63.072 1.00 34.82 286 VAL B C 1
ATOM 6341 O O . VAL B 1 286 ? 56.382 13.213 63.367 1.00 34.36 286 VAL B O 1
ATOM 6345 N N . ALA B 1 287 ? 54.529 13.311 62.093 1.00 33.87 287 ALA B N 1
ATOM 6346 C CA . ALA B 1 287 ? 54.905 12.083 61.396 1.00 35.10 287 ALA B CA 1
ATOM 6347 C C . ALA B 1 287 ? 56.203 12.231 60.611 1.00 36.51 287 ALA B C 1
ATOM 6348 O O . ALA B 1 287 ? 56.828 11.214 60.286 1.00 36.47 287 ALA B O 1
ATOM 6350 N N . GLY B 1 288 ? 56.630 13.466 60.315 1.00 32.61 288 GLY B N 1
ATOM 6351 C CA . GLY B 1 288 ? 57.835 13.761 59.558 1.00 34.71 288 GLY B CA 1
ATOM 6352 C C . GLY B 1 288 ? 59.125 13.925 60.344 1.00 35.45 288 GLY B C 1
ATOM 6353 O O . GLY B 1 288 ? 60.183 14.110 59.726 1.00 33.26 288 GLY B O 1
ATOM 6354 N N . LEU B 1 289 ? 59.070 13.840 61.682 1.00 32.97 289 LEU B N 1
ATOM 6355 C CA . LEU B 1 289 ? 60.217 14.145 62.537 1.00 33.36 289 LEU B CA 1
ATOM 6356 C C . LEU B 1 289 ? 61.408 13.270 62.187 1.00 32.80 289 LEU B C 1
ATOM 6357 O O . LEU B 1 289 ? 61.249 12.095 61.846 1.00 34.17 289 LEU B O 1
ATOM 6362 N N . THR B 1 290 ? 62.621 13.821 62.287 1.00 30.63 290 THR B N 1
ATOM 6363 C CA . THR B 1 290 ? 63.766 13.022 61.862 1.00 34.04 290 THR B CA 1
ATOM 6364 C C . THR B 1 290 ? 64.885 12.828 62.885 1.00 32.58 290 THR B C 1
ATOM 6365 O O . THR B 1 290 ? 65.895 12.208 62.528 1.00 32.76 290 THR B O 1
ATOM 6369 N N . LEU B 1 291 ? 64.753 13.306 64.130 1.00 30.70 291 LEU B N 1
ATOM 6370 C CA . LEU B 1 291 ? 65.782 13.006 65.118 1.00 30.79 291 LEU B CA 1
ATOM 6371 C C . LEU B 1 291 ? 66.074 11.518 65.086 1.00 29.95 291 LEU B C 1
ATOM 6372 O O . LEU B 1 291 ? 65.154 10.706 65.191 1.00 32.78 291 LEU B O 1
ATOM 6377 N N . ARG B 1 292 ? 67.351 11.161 64.956 1.00 30.41 292 ARG B N 1
ATOM 6378 C CA . ARG B 1 292 ? 67.746 9.815 64.554 1.00 33.85 292 ARG B CA 1
ATOM 6379 C C . ARG B 1 292 ? 68.214 8.983 65.742 1.00 33.89 292 ARG B C 1
ATOM 6380 O O . ARG B 1 292 ? 69.094 9.407 66.497 1.00 35.01 292 ARG B O 1
ATOM 6388 N N . GLY B 1 293 ? 67.648 7.786 65.880 1.00 33.15 293 GLY B N 1
ATOM 6389 C CA . GLY B 1 293 ? 68.142 6.820 66.837 1.00 33.13 293 GLY B CA 1
ATOM 6390 C C . GLY B 1 293 ? 68.822 5.672 66.119 1.00 36.43 293 GLY B C 1
ATOM 6391 O O . GLY B 1 293 ? 68.226 5.050 65.230 1.00 33.74 293 GLY B O 1
ATOM 6392 N N . THR B 1 294 ? 70.078 5.398 66.468 1.00 35.34 294 THR B N 1
ATOM 6393 C CA . THR B 1 294 ? 70.816 4.311 65.844 1.00 37.57 294 THR B CA 1
ATOM 6394 C C . THR B 1 294 ? 71.051 3.215 66.872 1.00 39.70 294 THR B C 1
ATOM 6395 O O . THR B 1 294 ? 71.530 3.510 67.978 1.00 38.72 294 THR B O 1
ATOM 6399 N N . PRO B 1 295 ? 70.720 1.957 66.569 1.00 39.36 295 PRO B N 1
ATOM 6400 C CA . PRO B 1 295 ? 70.909 0.897 67.566 1.00 39.30 295 PRO B CA 1
ATOM 6401 C C . PRO B 1 295 ? 72.382 0.692 67.883 1.00 41.87 295 PRO B C 1
ATOM 6402 O O . PRO B 1 295 ? 73.247 0.800 67.012 1.00 41.20 295 PRO B O 1
ATOM 6406 N N . CYS B 1 296 ? 72.660 0.424 69.156 1.00 41.41 296 CYS B N 1
ATOM 6407 C CA . CYS B 1 296 ? 73.978 0.016 69.625 1.00 44.51 296 CYS B CA 1
ATOM 6408 C C . CYS B 1 296 ? 73.769 -0.991 70.752 1.00 47.10 296 CYS B C 1
ATOM 6409 O O . CYS B 1 296 ? 72.633 -1.316 71.121 1.00 44.29 296 CYS B O 1
ATOM 6412 N N . GLU B 1 297 ? 74.866 -1.521 71.285 1.00 49.27 297 GLU B N 1
ATOM 6413 C CA . GLU B 1 297 ? 74.752 -2.597 72.262 1.00 52.66 297 GLU B CA 1
ATOM 6414 C C . GLU B 1 297 ? 74.134 -2.060 73.549 1.00 48.96 297 GLU B C 1
ATOM 6415 O O . GLU B 1 297 ? 74.665 -1.127 74.160 1.00 50.09 297 GLU B O 1
ATOM 6421 N N . GLY B 1 298 ? 72.994 -2.624 73.940 1.00 47.21 298 GLY B N 1
ATOM 6422 C CA . GLY B 1 298 ? 72.287 -2.190 75.128 1.00 44.16 298 GLY B CA 1
ATOM 6423 C C . GLY B 1 298 ? 71.348 -1.011 74.943 1.00 43.54 298 GLY B C 1
ATOM 6424 O O . GLY B 1 298 ? 70.671 -0.621 75.910 1.00 41.27 298 GLY B O 1
ATOM 6425 N N . GLY B 1 299 ? 71.275 -0.425 73.745 1.00 41.66 299 GLY B N 1
ATOM 6426 C CA . GLY B 1 299 ? 70.354 0.684 73.554 1.00 38.39 299 GLY B CA 1
ATOM 6427 C C . GLY B 1 299 ? 70.445 1.415 72.232 1.00 40.76 299 GLY B C 1
ATOM 6428 O O . GLY B 1 299 ? 70.583 0.788 71.174 1.00 38.92 299 GLY B O 1
ATOM 6429 N N . TRP B 1 300 ? 70.380 2.751 72.295 1.00 35.26 300 TRP B N 1
ATOM 6430 C CA . TRP B 1 300 ? 70.260 3.636 71.142 1.00 37.15 300 TRP B CA 1
ATOM 6431 C C . TRP B 1 300 ? 71.191 4.831 71.317 1.00 37.69 300 TRP B C 1
ATOM 6432 O O . TRP B 1 300 ? 71.363 5.325 72.436 1.00 35.04 300 TRP B O 1
ATOM 6443 N N . ARG B 1 301 ? 71.817 5.259 70.219 1.00 35.57 301 ARG B N 1
ATOM 6444 C CA . ARG B 1 301 ? 72.504 6.549 70.120 1.00 34.53 301 ARG B CA 1
ATOM 6445 C C . ARG B 1 301 ? 71.590 7.528 69.398 1.00 35.28 301 ARG B C 1
ATOM 6446 O O . ARG B 1 301 ? 71.124 7.223 68.295 1.00 34.02 301 ARG B O 1
ATOM 6454 N N . LEU B 1 302 ? 71.394 8.723 69.970 1.00 32.38 302 LEU B N 1
ATOM 6455 C CA . LEU B 1 302 ? 70.551 9.750 69.363 1.00 33.73 302 LEU B CA 1
ATOM 6456 C C . LEU B 1 302 ? 71.397 10.871 68.766 1.00 33.20 302 LEU B C 1
ATOM 6457 O O . LEU B 1 302 ? 72.356 11.344 69.388 1.00 31.79 302 LEU B O 1
ATOM 6462 N N . ASN B 1 303 ? 71.028 11.302 67.558 1.00 33.29 303 ASN B N 1
ATOM 6463 C CA . ASN B 1 303 ? 71.746 12.353 66.842 1.00 30.65 303 ASN B CA 1
ATOM 6464 C C . ASN B 1 303 ? 70.732 13.280 66.190 1.00 32.70 303 ASN B C 1
ATOM 6465 O O . ASN B 1 303 ? 69.871 12.820 65.434 1.00 32.03 303 ASN B O 1
ATOM 6470 N N . GLY B 1 304 ? 70.833 14.575 66.474 1.00 30.19 304 GLY B N 1
ATOM 6471 C CA . GLY B 1 304 ? 70.009 15.559 65.803 1.00 32.05 304 GLY B CA 1
ATOM 6472 C C . GLY B 1 304 ? 69.507 16.613 66.767 1.00 30.60 304 GLY B C 1
ATOM 6473 O O . GLY B 1 304 ? 69.978 16.735 67.900 1.00 29.52 304 GLY B O 1
ATOM 6474 N N . ALA B 1 305 ? 68.508 17.360 66.317 1.00 28.77 305 ALA B N 1
ATOM 6475 C CA . ALA B 1 305 ? 68.035 18.534 67.029 1.00 29.61 305 ALA B CA 1
ATOM 6476 C C . ALA B 1 305 ? 66.581 18.361 67.439 1.00 29.00 305 ALA B C 1
ATOM 6477 O O . ALA B 1 305 ? 65.802 17.689 66.754 1.00 27.76 305 ALA B O 1
ATOM 6479 N N . LYS B 1 306 ? 66.240 18.948 68.589 1.00 26.77 306 LYS B N 1
ATOM 6480 C CA . LYS B 1 306 ? 64.870 19.242 68.982 1.00 27.03 306 LYS B CA 1
ATOM 6481 C C . LYS B 1 306 ? 64.789 20.736 69.249 1.00 26.12 306 LYS B C 1
ATOM 6482 O O . LYS B 1 306 ? 65.813 21.396 69.424 1.00 25.58 306 LYS B O 1
ATOM 6488 N N . THR B 1 307 ? 63.576 21.277 69.292 1.00 24.46 307 THR B N 1
ATOM 6489 C CA . THR B 1 307 ? 63.486 22.674 69.677 1.00 26.88 307 THR B CA 1
ATOM 6490 C C . THR B 1 307 ? 62.142 22.962 70.327 1.00 27.27 307 THR B C 1
ATOM 6491 O O . THR B 1 307 ? 61.218 22.143 70.297 1.00 28.09 307 THR B O 1
ATOM 6495 N N . TRP B 1 308 ? 62.055 24.156 70.921 1.00 25.57 308 TRP B N 1
ATOM 6496 C CA . TRP B 1 308 ? 60.922 24.569 71.744 1.00 26.13 308 TRP B CA 1
ATOM 6497 C C . TRP B 1 308 ? 60.679 23.614 72.917 1.00 26.50 308 TRP B C 1
ATOM 6498 O O . TRP B 1 308 ? 59.555 23.480 73.388 1.00 27.31 308 TRP B O 1
ATOM 6509 N N . CYS B 1 309 ? 61.704 22.935 73.413 1.00 24.40 309 CYS B N 1
ATOM 6510 C CA . CYS B 1 309 ? 61.455 21.913 74.440 1.00 25.90 309 CYS B CA 1
ATOM 6511 C C . CYS B 1 309 ? 61.361 22.602 75.798 1.00 25.50 309 CYS B C 1
ATOM 6512 O O . CYS B 1 309 ? 62.374 22.968 76.402 1.00 27.13 309 CYS B O 1
ATOM 6515 N N . THR B 1 310 ? 60.137 22.780 76.277 1.00 25.01 310 THR B N 1
ATOM 6516 C CA . THR B 1 310 ? 59.890 23.597 77.462 1.00 25.26 310 THR B CA 1
ATOM 6517 C C . THR B 1 310 ? 60.261 22.838 78.731 1.00 25.22 310 THR B C 1
ATOM 6518 O O . THR B 1 310 ? 59.923 21.655 78.876 1.00 24.83 310 THR B O 1
ATOM 6522 N N . PHE B 1 311 ? 60.981 23.515 79.638 1.00 26.07 311 PHE B N 1
ATOM 6523 C CA . PHE B 1 311 ? 61.443 22.943 80.905 1.00 25.13 311 PHE B CA 1
ATOM 6524 C C . PHE B 1 311 ? 62.548 21.909 80.691 1.00 26.93 311 PHE B C 1
ATOM 6525 O O . PHE B 1 311 ? 62.833 21.120 81.594 1.00 24.72 311 PHE B O 1
ATOM 6533 N N . ALA B 1 312 ? 63.170 21.872 79.501 1.00 24.42 312 ALA B N 1
ATOM 6534 C CA . ALA B 1 312 ? 64.194 20.858 79.241 1.00 24.89 312 ALA B CA 1
ATOM 6535 C C . ALA B 1 312 ? 65.394 20.978 80.180 1.00 26.52 312 ALA B C 1
ATOM 6536 O O . ALA B 1 312 ? 66.028 19.968 80.512 1.00 26.10 312 ALA B O 1
ATOM 6538 N N . GLY B 1 313 ? 65.737 22.190 80.613 1.00 26.64 313 GLY B N 1
ATOM 6539 C CA . GLY B 1 313 ? 66.876 22.332 81.512 1.00 26.08 313 GLY B CA 1
ATOM 6540 C C . GLY B 1 313 ? 66.631 21.699 82.871 1.00 26.56 313 GLY B C 1
ATOM 6541 O O . GLY B 1 313 ? 67.461 20.929 83.374 1.00 26.51 313 GLY B O 1
ATOM 6542 N N . LYS B 1 314 ? 65.484 22.004 83.486 1.00 25.66 314 LYS B N 1
ATOM 6543 C CA . LYS B 1 314 ? 65.244 21.514 84.851 1.00 28.08 314 LYS B CA 1
ATOM 6544 C C . LYS B 1 314 ? 64.833 20.037 84.876 1.00 29.07 314 LYS B C 1
ATOM 6545 O O . LYS B 1 314 ? 65.109 19.338 85.862 1.00 27.38 314 LYS B O 1
ATOM 6551 N N . ALA B 1 315 ? 64.193 19.546 83.812 1.00 26.66 315 ALA B N 1
ATOM 6552 C CA . ALA B 1 315 ? 63.669 18.187 83.810 1.00 26.34 315 ALA B CA 1
ATOM 6553 C C . ALA B 1 315 ? 64.804 17.169 83.809 1.00 28.36 315 ALA B C 1
ATOM 6554 O O . ALA B 1 315 ? 65.728 17.266 82.989 1.00 30.94 315 ALA B O 1
ATOM 6556 N N . GLY B 1 316 ? 64.704 16.156 84.684 1.00 27.27 316 GLY B N 1
ATOM 6557 C CA . GLY B 1 316 ? 65.647 15.052 84.630 1.00 27.91 316 GLY B CA 1
ATOM 6558 C C . GLY B 1 316 ? 65.312 13.949 83.633 1.00 28.26 316 GLY B C 1
ATOM 6559 O O . GLY B 1 316 ? 66.114 13.023 83.457 1.00 28.74 316 GLY B O 1
ATOM 6560 N N . VAL B 1 317 ? 64.137 13.988 83.005 1.00 28.17 317 VAL B N 1
ATOM 6561 C CA . VAL B 1 317 ? 63.808 13.044 81.939 1.00 28.23 317 VAL B CA 1
ATOM 6562 C C . VAL B 1 317 ? 63.087 13.800 80.828 1.00 28.61 317 VAL B C 1
ATOM 6563 O O . VAL B 1 317 ? 62.222 14.641 81.100 1.00 28.17 317 VAL B O 1
ATOM 6567 N N . LEU B 1 318 ? 63.490 13.548 79.579 1.00 27.55 318 LEU B N 1
ATOM 6568 C CA . LEU B 1 318 ? 62.824 14.085 78.395 1.00 28.73 318 LEU B CA 1
ATOM 6569 C C . LEU B 1 318 ? 62.062 12.973 77.691 1.00 27.48 318 LEU B C 1
ATOM 6570 O O . LEU B 1 318 ? 62.593 11.879 77.498 1.00 28.08 318 LEU B O 1
ATOM 6575 N N . MET B 1 319 ? 60.829 13.242 77.279 1.00 29.05 319 MET B N 1
ATOM 6576 C CA . MET B 1 319 ? 60.098 12.276 76.458 1.00 30.26 319 MET B CA 1
ATOM 6577 C C . MET B 1 319 ? 60.396 12.594 74.990 1.00 27.80 319 MET B C 1
ATOM 6578 O O . MET B 1 319 ? 59.852 13.550 74.440 1.00 29.92 319 MET B O 1
ATOM 6583 N N . VAL B 1 320 ? 61.250 11.800 74.354 1.00 27.86 320 VAL B N 1
ATOM 6584 C CA . VAL B 1 320 ? 61.846 12.169 73.067 1.00 27.75 320 VAL B CA 1
ATOM 6585 C C . VAL B 1 320 ? 61.235 11.317 71.949 1.00 28.14 320 VAL B C 1
ATOM 6586 O O . VAL B 1 320 ? 61.475 10.104 71.879 1.00 28.85 320 VAL B O 1
ATOM 6590 N N . VAL B 1 321 ? 60.474 11.953 71.050 1.00 28.39 321 VAL B N 1
ATOM 6591 C CA . VAL B 1 321 ? 60.020 11.273 69.827 1.00 28.15 321 VAL B CA 1
ATOM 6592 C C . VAL B 1 321 ? 61.222 11.077 68.919 1.00 30.23 321 VAL B C 1
ATOM 6593 O O . VAL B 1 321 ? 61.803 12.048 68.422 1.00 29.24 321 VAL B O 1
ATOM 6597 N N . THR B 1 322 ? 61.583 9.819 68.684 1.00 32.04 322 THR B N 1
ATOM 6598 C CA . THR B 1 322 ? 62.812 9.459 67.994 1.00 31.04 322 THR B CA 1
ATOM 6599 C C . THR B 1 322 ? 62.500 8.590 66.782 1.00 32.74 322 THR B C 1
ATOM 6600 O O . THR B 1 322 ? 61.777 7.594 66.900 1.00 31.45 322 THR B O 1
ATOM 6604 N N . ARG B 1 323 ? 63.086 8.930 65.634 1.00 31.47 323 ARG B N 1
ATOM 6605 C CA . ARG B 1 323 ? 62.977 8.062 64.454 1.00 31.12 323 ARG B CA 1
ATOM 6606 C C . ARG B 1 323 ? 64.008 6.942 64.577 1.00 32.51 323 ARG B C 1
ATOM 6607 O O . ARG B 1 323 ? 65.182 7.107 64.230 1.00 32.07 323 ARG B O 1
ATOM 6615 N N . THR B 1 324 ? 63.566 5.788 65.074 1.00 32.33 324 THR B N 1
ATOM 6616 C CA . THR B 1 324 ? 64.439 4.652 65.291 1.00 33.19 324 THR B CA 1
ATOM 6617 C C . THR B 1 324 ? 64.553 3.760 64.056 1.00 34.01 324 THR B C 1
ATOM 6618 O O . THR B 1 324 ? 65.356 2.826 64.059 1.00 34.87 324 THR B O 1
ATOM 6622 N N . ASN B 1 325 ? 63.789 4.038 63.004 1.00 34.47 325 ASN B N 1
ATOM 6623 C CA . ASN B 1 325 ? 63.809 3.212 61.799 1.00 36.57 325 ASN B CA 1
ATOM 6624 C C . ASN B 1 325 ? 64.340 4.008 60.614 1.00 37.63 325 ASN B C 1
ATOM 6625 O O . ASN B 1 325 ? 63.830 5.100 60.330 1.00 37.00 325 ASN B O 1
ATOM 6630 N N . PRO B 1 326 ? 65.335 3.489 59.887 1.00 39.90 326 PRO B N 1
ATOM 6631 C CA . PRO B 1 326 ? 65.940 4.255 58.775 1.00 42.16 326 PRO B CA 1
ATOM 6632 C C . PRO B 1 326 ? 65.044 4.480 57.550 1.00 43.67 326 PRO B C 1
ATOM 6633 O O . PRO B 1 326 ? 65.416 5.303 56.705 1.00 45.97 326 PRO B O 1
ATOM 6637 N N . ASP B 1 327 ? 63.910 3.795 57.389 1.00 42.75 327 ASP B N 1
ATOM 6638 C CA . ASP B 1 327 ? 63.075 4.016 56.202 1.00 45.18 327 ASP B CA 1
ATOM 6639 C C . ASP B 1 327 ? 62.095 5.148 56.479 1.00 45.14 327 ASP B C 1
ATOM 6640 O O . ASP B 1 327 ? 61.008 4.919 57.011 1.00 44.32 327 ASP B O 1
ATOM 6645 N N . LYS B 1 328 ? 62.435 6.365 56.034 1.00 48.94 328 LYS B N 1
ATOM 6646 C CA . LYS B 1 328 ? 61.652 7.537 56.429 1.00 48.98 328 LYS B CA 1
ATOM 6647 C C . LYS B 1 328 ? 60.260 7.564 55.814 1.00 49.06 328 LYS B C 1
ATOM 6648 O O . LYS B 1 328 ? 59.379 8.236 56.359 1.00 49.73 328 LYS B O 1
ATOM 6654 N N . SER B 1 329 ? 60.041 6.870 54.700 1.00 47.52 329 SER B N 1
ATOM 6655 C CA . SER B 1 329 ? 58.707 6.786 54.110 1.00 50.50 329 SER B CA 1
ATOM 6656 C C . SER B 1 329 ? 57.716 6.000 54.970 1.00 50.88 329 SER B C 1
ATOM 6657 O O . SER B 1 329 ? 56.516 6.024 54.670 1.00 50.69 329 SER B O 1
ATOM 6660 N N . LEU B 1 330 ? 58.173 5.305 56.022 1.00 49.19 330 LEU B N 1
ATOM 6661 C CA . LEU B 1 330 ? 57.242 4.786 57.013 1.00 44.78 330 LEU B CA 1
ATOM 6662 C C . LEU B 1 330 ? 56.443 5.896 57.686 1.00 46.35 330 LEU B C 1
ATOM 6663 O O . LEU B 1 330 ? 55.421 5.609 58.322 1.00 46.45 330 LEU B O 1
ATOM 6668 N N . GLY B 1 331 ? 56.884 7.145 57.569 1.00 43.20 331 GLY B N 1
ATOM 6669 C CA . GLY B 1 331 ? 56.223 8.225 58.280 1.00 44.32 331 GLY B CA 1
ATOM 6670 C C . GLY B 1 331 ? 56.127 7.905 59.753 1.00 42.63 331 GLY B C 1
ATOM 6671 O O . GLY B 1 331 ? 57.111 7.515 60.388 1.00 43.04 331 GLY B O 1
ATOM 6672 N N . HIS B 1 332 ? 54.915 7.998 60.294 1.00 40.53 332 HIS B N 1
ATOM 6673 C CA . HIS B 1 332 ? 54.725 7.836 61.730 1.00 41.22 332 HIS B CA 1
ATOM 6674 C C . HIS B 1 332 ? 55.092 6.445 62.228 1.00 41.38 332 HIS B C 1
ATOM 6675 O O . HIS B 1 332 ? 55.325 6.270 63.432 1.00 38.50 332 HIS B O 1
ATOM 6682 N N . ARG B 1 333 ? 55.155 5.443 61.346 1.00 40.34 333 ARG B N 1
ATOM 6683 C CA . ARG B 1 333 ? 55.468 4.108 61.824 1.00 38.68 333 ARG B CA 1
ATOM 6684 C C . ARG B 1 333 ? 56.954 3.897 62.080 1.00 38.32 333 ARG B C 1
ATOM 6685 O O . ARG B 1 333 ? 57.331 2.828 62.561 1.00 39.20 333 ARG B O 1
ATOM 6693 N N . GLY B 1 334 ? 57.812 4.868 61.784 1.00 38.11 334 GLY B N 1
ATOM 6694 C CA . GLY B 1 334 ? 59.213 4.701 62.139 1.00 36.04 334 GLY B CA 1
ATOM 6695 C C . GLY B 1 334 ? 59.621 5.369 63.445 1.00 35.54 334 GLY B C 1
ATOM 6696 O O . GLY B 1 334 ? 60.816 5.455 63.747 1.00 32.92 334 GLY B O 1
ATOM 6697 N N . LEU B 1 335 ? 58.650 5.793 64.249 1.00 33.54 335 LEU B N 1
ATOM 6698 C CA . LEU B 1 335 ? 58.898 6.627 65.427 1.00 33.13 335 LEU B CA 1
ATOM 6699 C C . LEU B 1 335 ? 58.706 5.831 66.711 1.00 34.85 335 LEU B C 1
ATOM 6700 O O . LEU B 1 335 ? 57.823 4.977 66.787 1.00 35.16 335 LEU B O 1
ATOM 6705 N N . SER B 1 336 ? 59.531 6.148 67.729 1.00 33.33 336 SER B N 1
ATOM 6706 C CA . SER B 1 336 ? 59.498 5.536 69.056 1.00 33.58 336 SER B CA 1
ATOM 6707 C C . SER B 1 336 ? 59.647 6.622 70.125 1.00 31.37 336 SER B C 1
ATOM 6708 O O . SER B 1 336 ? 60.241 7.669 69.882 1.00 31.60 336 SER B O 1
ATOM 6711 N N . LEU B 1 337 ? 59.105 6.363 71.310 1.00 32.41 337 LEU B N 1
ATOM 6712 C CA . LEU B 1 337 ? 59.227 7.269 72.455 1.00 32.37 337 LEU B CA 1
ATOM 6713 C C . LEU B 1 337 ? 60.368 6.793 73.354 1.00 30.63 337 LEU B C 1
ATOM 6714 O O . LEU B 1 337 ? 60.306 5.687 73.896 1.00 34.12 337 LEU B O 1
ATOM 6719 N N . LEU B 1 338 ? 61.420 7.602 73.483 1.00 30.24 338 LEU B N 1
ATOM 6720 C CA . LEU B 1 338 ? 62.583 7.248 74.290 1.00 31.53 338 LEU B CA 1
ATOM 6721 C C . LEU B 1 338 ? 62.724 8.231 75.446 1.00 33.02 338 LEU B C 1
ATOM 6722 O O . LEU B 1 338 ? 62.624 9.445 75.249 1.00 29.46 338 LEU B O 1
ATOM 6727 N N . LEU B 1 339 ? 62.966 7.697 76.646 1.00 32.16 339 LEU B N 1
ATOM 6728 C CA . LEU B 1 339 ? 63.132 8.510 77.848 1.00 31.97 339 LEU B CA 1
ATOM 6729 C C . LEU B 1 339 ? 64.611 8.852 78.006 1.00 30.45 339 LEU B C 1
ATOM 6730 O O . LEU B 1 339 ? 65.422 7.983 78.330 1.00 33.15 339 LEU B O 1
ATOM 6735 N N . ALA B 1 340 ? 64.971 10.105 77.736 1.00 29.42 340 ALA B N 1
ATOM 6736 C CA . ALA B 1 340 ? 66.352 10.552 77.871 1.00 29.47 340 ALA B CA 1
ATOM 6737 C C . ALA B 1 340 ? 66.551 11.154 79.254 1.00 30.54 340 ALA B C 1
ATOM 6738 O O . ALA B 1 340 ? 65.883 12.131 79.599 1.00 28.97 340 ALA B O 1
ATOM 6740 N N . GLU B 1 341 ? 67.498 10.610 80.010 1.00 31.76 341 GLU B N 1
ATOM 6741 C CA . GLU B 1 341 ? 67.772 11.059 81.371 1.00 31.31 341 GLU B CA 1
ATOM 6742 C C . GLU B 1 341 ? 68.979 11.991 81.412 1.00 32.43 341 GLU B C 1
ATOM 6743 O O . GLU B 1 341 ? 69.951 11.795 80.674 1.00 31.16 341 GLU B O 1
ATOM 6749 N N . LYS B 1 342 ? 68.924 12.991 82.296 1.00 30.19 342 LYS B N 1
ATOM 6750 C CA . LYS B 1 342 ? 69.927 14.048 82.349 1.00 29.74 342 LYS B CA 1
ATOM 6751 C C . LYS B 1 342 ? 69.916 14.663 83.750 1.00 31.28 342 LYS B C 1
ATOM 6752 O O . LYS B 1 342 ? 68.898 14.600 84.452 1.00 28.86 342 LYS B O 1
ATOM 6758 N N . PRO B 1 343 ? 71.024 15.275 84.171 1.00 31.93 343 PRO B N 1
ATOM 6759 C CA . PRO B 1 343 ? 70.989 16.108 85.374 1.00 30.53 343 PRO B CA 1
ATOM 6760 C C . PRO B 1 343 ? 70.024 17.269 85.183 1.00 30.35 343 PRO B C 1
ATOM 6761 O O . PRO B 1 343 ? 69.608 17.594 84.062 1.00 30.29 343 PRO B O 1
ATOM 6765 N N . SER B 1 344 ? 69.655 17.883 86.313 1.00 29.60 344 SER B N 1
ATOM 6766 C CA . SER B 1 344 ? 68.801 19.064 86.335 1.00 30.13 344 SER B CA 1
ATOM 6767 C C . SER B 1 344 ? 69.667 20.323 86.293 1.00 29.88 344 SER B C 1
ATOM 6768 O O . SER B 1 344 ? 70.700 20.398 86.964 1.00 29.07 344 SER B O 1
ATOM 6771 N N . TYR B 1 345 ? 69.243 21.306 85.492 1.00 28.84 345 TYR B N 1
ATOM 6772 C CA . TYR B 1 345 ? 69.929 22.588 85.315 1.00 30.15 345 TYR B CA 1
ATOM 6773 C C . TYR B 1 345 ? 68.910 23.710 85.394 1.00 30.27 345 TYR B C 1
ATOM 6774 O O . TYR B 1 345 ? 67.831 23.622 84.796 1.00 27.12 345 TYR B O 1
ATOM 6783 N N . ASP B 1 346 ? 69.270 24.785 86.096 1.00 28.23 346 ASP B N 1
ATOM 6784 C CA . ASP B 1 346 ? 68.348 25.887 86.293 1.00 29.83 346 ASP B CA 1
ATOM 6785 C C . ASP B 1 346 ? 68.593 27.059 85.356 1.00 28.63 346 ASP B C 1
ATOM 6786 O O . ASP B 1 346 ? 67.817 28.017 85.402 1.00 27.55 346 ASP B O 1
ATOM 6791 N N . GLY B 1 347 ? 69.660 27.029 84.540 1.00 28.28 347 GLY B N 1
ATOM 6792 C CA . GLY B 1 347 ? 70.059 28.185 83.753 1.00 29.50 347 GLY B CA 1
ATOM 6793 C C . GLY B 1 347 ? 69.380 28.256 82.384 1.00 30.30 347 GLY B C 1
ATOM 6794 O O . GLY B 1 347 ? 68.516 27.450 82.040 1.00 28.40 347 GLY B O 1
ATOM 6795 N N . HIS B 1 348 ? 69.768 29.271 81.603 1.00 26.72 348 HIS B N 1
ATOM 6796 C CA . HIS B 1 348 ? 69.284 29.386 80.215 1.00 30.81 348 HIS B CA 1
ATOM 6797 C C . HIS B 1 348 ? 70.109 28.588 79.217 1.00 29.32 348 HIS B C 1
ATOM 6798 O O . HIS B 1 348 ? 69.787 28.588 78.019 1.00 30.35 348 HIS B O 1
ATOM 6805 N N . GLU B 1 349 ? 71.181 27.940 79.653 1.00 28.94 349 GLU B N 1
ATOM 6806 C CA . GLU B 1 349 ? 71.842 26.967 78.794 1.00 31.15 349 GLU B CA 1
ATOM 6807 C C . GLU B 1 349 ? 72.428 25.856 79.651 1.00 30.92 349 GLU B C 1
ATOM 6808 O O . GLU B 1 349 ? 72.659 26.030 80.853 1.00 26.50 349 GLU B O 1
ATOM 6814 N N . PHE B 1 350 ? 72.673 24.708 79.020 1.00 28.68 350 PHE B N 1
ATOM 6815 C CA . PHE B 1 350 ? 73.236 23.579 79.754 1.00 28.01 350 PHE B CA 1
ATOM 6816 C C . PHE B 1 350 ? 74.008 22.710 78.782 1.00 30.46 350 PHE B C 1
ATOM 6817 O O . PHE B 1 350 ? 73.720 22.687 77.578 1.00 27.52 350 PHE B O 1
ATOM 6825 N N . ASP B 1 351 ? 74.996 22.001 79.319 1.00 30.54 351 ASP B N 1
ATOM 6826 C CA . ASP B 1 351 ? 75.893 21.168 78.523 1.00 30.93 351 ASP B CA 1
ATOM 6827 C C . ASP B 1 351 ? 76.144 19.900 79.335 1.00 30.76 351 ASP B C 1
ATOM 6828 O O . ASP B 1 351 ? 76.914 19.919 80.303 1.00 29.81 351 ASP B O 1
ATOM 6833 N N . PHE B 1 352 ? 75.499 18.805 78.934 1.00 28.89 352 PHE B N 1
ATOM 6834 C CA . PHE B 1 352 ? 75.590 17.519 79.621 1.00 29.39 352 PHE B CA 1
ATOM 6835 C C . PHE B 1 352 ? 76.398 16.520 78.796 1.00 31.24 352 PHE B C 1
ATOM 6836 O O . PHE B 1 352 ? 76.050 16.246 77.644 1.00 30.68 352 PHE B O 1
ATOM 6844 N N . ARG B 1 353 ? 77.447 15.944 79.396 1.00 33.42 353 ARG B N 1
ATOM 6845 C CA . ARG B 1 353 ? 78.210 14.866 78.771 1.00 33.72 353 ARG B CA 1
ATOM 6846 C C . ARG B 1 353 ? 78.061 13.588 79.589 1.00 35.01 353 ARG B C 1
ATOM 6847 O O . ARG B 1 353 ? 78.357 13.571 80.793 1.00 33.02 353 ARG B O 1
ATOM 6855 N N . GLN B 1 354 ? 77.616 12.514 78.931 1.00 35.30 354 GLN B N 1
ATOM 6856 C CA . GLN B 1 354 ? 77.494 11.220 79.593 1.00 35.56 354 GLN B CA 1
ATOM 6857 C C . GLN B 1 354 ? 78.881 10.639 79.843 1.00 35.66 354 GLN B C 1
ATOM 6858 O O . GLN B 1 354 ? 79.847 11.031 79.187 1.00 35.77 354 GLN B O 1
ATOM 6864 N N . PRO B 1 355 ? 79.007 9.699 80.791 1.00 36.47 355 PRO B N 1
ATOM 6865 C CA . PRO B 1 355 ? 80.317 9.065 81.013 1.00 35.60 355 PRO B CA 1
ATOM 6866 C C . PRO B 1 355 ? 80.868 8.368 79.773 1.00 40.36 355 PRO B C 1
ATOM 6867 O O . PRO B 1 355 ? 82.093 8.300 79.599 1.00 41.35 355 PRO B O 1
ATOM 6871 N N . GLY B 1 356 ? 79.999 7.862 78.888 1.00 39.47 356 GLY B N 1
ATOM 6872 C CA . GLY B 1 356 ? 80.445 7.292 77.631 1.00 37.88 356 GLY B CA 1
ATOM 6873 C C . GLY B 1 356 ? 80.785 8.283 76.543 1.00 41.36 356 GLY B C 1
ATOM 6874 O O . GLY B 1 356 ? 81.230 7.873 75.462 1.00 39.18 356 GLY B O 1
ATOM 6875 N N . GLY B 1 357 ? 80.577 9.589 76.765 1.00 38.01 357 GLY B N 1
ATOM 6876 C CA . GLY B 1 357 ? 80.942 10.596 75.792 1.00 38.94 357 GLY B CA 1
ATOM 6877 C C . GLY B 1 357 ? 79.779 11.196 75.022 1.00 39.29 357 GLY B C 1
ATOM 6878 O O . GLY B 1 357 ? 79.949 12.256 74.405 1.00 39.71 357 GLY B O 1
ATOM 6879 N N . GLY B 1 358 ? 78.609 10.554 75.039 1.00 36.00 358 GLY B N 1
ATOM 6880 C CA . GLY B 1 358 ? 77.443 11.140 74.406 1.00 34.54 358 GLY B CA 1
ATOM 6881 C C . GLY B 1 358 ? 77.099 12.497 74.992 1.00 36.50 358 GLY B C 1
ATOM 6882 O O . GLY B 1 358 ? 77.389 12.791 76.155 1.00 33.59 358 GLY B O 1
ATOM 6883 N N . SER B 1 359 ? 76.438 13.325 74.186 1.00 33.49 359 SER B N 1
ATOM 6884 C CA . SER B 1 359 ? 76.314 14.731 74.531 1.00 32.98 359 SER B CA 1
ATOM 6885 C C . SER B 1 359 ? 74.896 15.233 74.287 1.00 33.45 359 SER B C 1
ATOM 6886 O O . SER B 1 359 ? 74.262 14.879 73.282 1.00 29.66 359 SER B O 1
ATOM 6889 N N . LEU B 1 360 ? 74.410 16.079 75.203 1.00 30.09 360 LEU B N 1
ATOM 6890 C CA . LEU B 1 360 ? 73.162 16.815 75.014 1.00 29.09 360 LEU B CA 1
ATOM 6891 C C . LEU B 1 360 ? 73.386 18.246 75.488 1.00 30.08 360 LEU B C 1
ATOM 6892 O O . LEU B 1 360 ? 73.712 18.460 76.661 1.00 28.14 360 LEU B O 1
ATOM 6897 N N . THR B 1 361 ? 73.221 19.218 74.592 1.00 29.14 361 THR B N 1
ATOM 6898 C CA . THR B 1 361 ? 73.343 20.623 74.953 1.00 28.09 361 THR B CA 1
ATOM 6899 C C . THR B 1 361 ? 72.029 21.347 74.689 1.00 30.66 361 THR B C 1
ATOM 6900 O O . THR B 1 361 ? 71.209 20.922 73.865 1.00 30.02 361 THR B O 1
ATOM 6904 N N . GLY B 1 362 ? 71.839 22.471 75.388 1.00 27.46 362 GLY B N 1
ATOM 6905 C CA . GLY B 1 362 ? 70.583 23.181 75.310 1.00 28.89 362 GLY B CA 1
ATOM 6906 C C . GLY B 1 362 ? 70.785 24.679 75.443 1.00 29.77 362 GLY B C 1
ATOM 6907 O O . GLY B 1 362 ? 71.675 25.114 76.181 1.00 27.38 362 GLY B O 1
ATOM 6908 N N . ARG B 1 363 ? 69.993 25.469 74.715 1.00 28.94 363 ARG B N 1
ATOM 6909 C CA . ARG B 1 363 ? 70.023 26.927 74.822 1.00 30.08 363 ARG B CA 1
ATOM 6910 C C . ARG B 1 363 ? 68.593 27.439 74.756 1.00 28.25 363 ARG B C 1
ATOM 6911 O O . ARG B 1 363 ? 67.864 27.100 73.821 1.00 27.90 363 ARG B O 1
ATOM 6919 N N . ALA B 1 364 ? 68.184 28.221 75.756 1.00 27.23 364 ALA B N 1
ATOM 6920 C CA . ALA B 1 364 ? 66.808 28.693 75.843 1.00 26.84 364 ALA B CA 1
ATOM 6921 C C . ALA B 1 364 ? 66.516 29.734 74.764 1.00 27.86 364 ALA B C 1
ATOM 6922 O O . ALA B 1 364 ? 67.414 30.430 74.289 1.00 27.29 364 ALA B O 1
ATOM 6924 N N . ILE B 1 365 ? 65.251 29.798 74.348 1.00 27.35 365 ILE B N 1
ATOM 6925 C CA . ILE B 1 365 ? 64.769 30.695 73.300 1.00 28.31 365 ILE B CA 1
ATOM 6926 C C . ILE B 1 365 ? 63.956 31.797 73.974 1.00 25.58 365 ILE B C 1
ATOM 6927 O O . ILE B 1 365 ? 62.854 31.528 74.484 1.00 25.15 365 ILE B O 1
ATOM 6932 N N . PRO B 1 366 ? 64.427 33.042 73.988 1.00 25.83 366 PRO B N 1
ATOM 6933 C CA . PRO B 1 366 ? 63.657 34.094 74.673 1.00 27.15 366 PRO B CA 1
ATOM 6934 C C . PRO B 1 366 ? 62.343 34.364 73.948 1.00 27.83 366 PRO B C 1
ATOM 6935 O O . PRO B 1 366 ? 62.292 34.385 72.714 1.00 26.52 366 PRO B O 1
ATOM 6939 N N . THR B 1 367 ? 61.265 34.519 74.734 1.00 27.64 367 THR B N 1
ATOM 6940 C CA . THR B 1 367 ? 59.890 34.597 74.242 1.00 25.96 367 THR B CA 1
ATOM 6941 C C . THR B 1 367 ? 59.249 35.887 74.749 1.00 26.74 367 THR B C 1
ATOM 6942 O O . THR B 1 367 ? 59.733 36.494 75.709 1.00 26.50 367 THR B O 1
ATOM 6946 N N . ILE B 1 368 ? 58.145 36.308 74.110 1.00 24.18 368 ILE B N 1
ATOM 6947 C CA . ILE B 1 368 ? 57.432 37.491 74.610 1.00 25.00 368 ILE B CA 1
ATOM 6948 C C . ILE B 1 368 ? 56.611 37.183 75.865 1.00 24.83 368 ILE B C 1
ATOM 6949 O O . ILE B 1 368 ? 56.261 38.112 76.607 1.00 26.24 368 ILE B O 1
ATOM 6954 N N . GLY B 1 369 ? 56.307 35.924 76.129 1.00 23.28 369 GLY B N 1
ATOM 6955 C CA . GLY B 1 369 ? 55.608 35.563 77.347 1.00 26.04 369 GLY B CA 1
ATOM 6956 C C . GLY B 1 369 ? 55.803 34.088 77.643 1.00 24.38 369 GLY B C 1
ATOM 6957 O O . GLY B 1 369 ? 56.759 33.469 77.175 1.00 23.62 369 GLY B O 1
ATOM 6958 N N . TYR B 1 370 ? 54.878 33.529 78.419 1.00 25.46 370 TYR B N 1
ATOM 6959 C CA . TYR B 1 370 ? 54.954 32.116 78.814 1.00 26.55 370 TYR B CA 1
ATOM 6960 C C . TYR B 1 370 ? 56.316 31.813 79.459 1.00 25.66 370 TYR B C 1
ATOM 6961 O O . TYR B 1 370 ? 56.987 30.840 79.123 1.00 26.31 370 TYR B O 1
ATOM 6970 N N . ARG B 1 371 ? 56.745 32.676 80.385 1.00 25.26 371 ARG B N 1
ATOM 6971 C CA . ARG B 1 371 ? 58.105 32.618 80.920 1.00 27.02 371 ARG B CA 1
ATOM 6972 C C . ARG B 1 371 ? 58.150 31.893 82.252 1.00 25.20 371 ARG B C 1
ATOM 6973 O O . ARG B 1 371 ? 57.250 32.049 83.089 1.00 25.76 371 ARG B O 1
ATOM 6981 N N . GLY B 1 372 ? 59.227 31.133 82.467 1.00 25.25 372 GLY B N 1
ATOM 6982 C CA . GLY B 1 372 ? 59.435 30.507 83.767 1.00 26.42 372 GLY B CA 1
ATOM 6983 C C . GLY B 1 372 ? 60.095 29.145 83.696 1.00 28.23 372 GLY B C 1
ATOM 6984 O O . GLY B 1 372 ? 60.923 28.780 84.535 1.00 29.53 372 GLY B O 1
ATOM 6985 N N . MET B 1 373 ? 59.689 28.366 82.717 1.00 26.80 373 MET B N 1
ATOM 6986 C CA . MET B 1 373 ? 60.247 27.040 82.482 1.00 26.94 373 MET B CA 1
ATOM 6987 C C . MET B 1 373 ? 61.389 27.063 81.486 1.00 27.58 373 MET B C 1
ATOM 6988 O O . MET B 1 373 ? 62.284 26.209 81.562 1.00 25.32 373 MET B O 1
ATOM 6993 N N . HIS B 1 374 ? 61.366 28.042 80.566 1.00 26.21 374 HIS B N 1
ATOM 6994 C CA . HIS B 1 374 ? 62.266 28.183 79.417 1.00 26.82 374 HIS B CA 1
ATOM 6995 C C . HIS B 1 374 ? 61.949 27.116 78.374 1.00 26.40 374 HIS B C 1
ATOM 6996 O O . HIS B 1 374 ? 61.470 26.030 78.719 1.00 25.72 374 HIS B O 1
ATOM 7003 N N . SER B 1 375 ? 62.194 27.443 77.098 1.00 26.73 375 SER B N 1
ATOM 7004 C CA . SER B 1 375 ? 62.044 26.527 75.977 1.00 26.93 375 SER B CA 1
ATOM 7005 C C . SER B 1 375 ? 63.348 26.496 75.200 1.00 29.23 375 SER B C 1
ATOM 7006 O O . SER B 1 375 ? 63.862 27.552 74.801 1.00 27.67 375 SER B O 1
ATOM 7009 N N . PHE B 1 376 ? 63.836 25.280 74.984 1.00 25.20 376 PHE B N 1
ATOM 7010 C CA . PHE B 1 376 ? 65.212 25.163 74.481 1.00 23.76 376 PHE B CA 1
ATOM 7011 C C . PHE B 1 376 ? 65.435 24.525 73.116 1.00 29.05 376 PHE B C 1
ATOM 7012 O O . PHE B 1 376 ? 64.677 23.637 72.710 1.00 25.10 376 PHE B O 1
ATOM 7020 N N . ASP B 1 377 ? 66.461 25.028 72.441 1.00 27.10 377 ASP B N 1
ATOM 7021 C CA . ASP B 1 377 ? 66.971 24.349 71.244 1.00 28.31 377 ASP B CA 1
ATOM 7022 C C . ASP B 1 377 ? 67.858 23.260 71.844 1.00 29.24 377 ASP B C 1
ATOM 7023 O O . ASP B 1 377 ? 68.665 23.590 72.721 1.00 27.31 377 ASP B O 1
ATOM 7028 N N . LEU B 1 378 ? 67.684 22.023 71.404 1.00 26.54 378 LEU B N 1
ATOM 7029 C CA . LEU B 1 378 ? 68.468 20.896 71.954 1.00 26.43 378 LEU B CA 1
ATOM 7030 C C . LEU B 1 378 ? 69.308 20.251 70.852 1.00 29.61 378 LEU B C 1
ATOM 7031 O O . LEU B 1 378 ? 68.813 20.126 69.736 1.00 27.78 378 LEU B O 1
ATOM 7036 N N . SER B 1 379 ? 70.519 19.846 71.192 1.00 29.35 379 SER B N 1
ATOM 7037 C CA . SER B 1 379 ? 71.388 19.145 70.258 1.00 31.66 379 SER B CA 1
ATOM 7038 C C . SER B 1 379 ? 71.843 17.840 70.899 1.00 32.57 379 SER B C 1
ATOM 7039 O O . SER B 1 379 ? 72.512 17.860 71.938 1.00 29.44 379 SER B O 1
ATOM 7042 N N . PHE B 1 380 ? 71.491 16.715 70.271 1.00 30.06 380 PHE B N 1
ATOM 7043 C CA . PHE B 1 380 ? 71.898 15.381 70.706 1.00 30.25 380 PHE B CA 1
ATOM 7044 C C . PHE B 1 380 ? 73.045 14.917 69.819 1.00 31.34 380 PHE B C 1
ATOM 7045 O O . PHE B 1 380 ? 72.927 14.951 68.592 1.00 31.07 380 PHE B O 1
ATOM 7053 N N . GLU B 1 381 ? 74.131 14.457 70.423 1.00 32.14 381 GLU B N 1
ATOM 7054 C CA . GLU B 1 381 ? 75.286 13.973 69.666 1.00 34.81 381 GLU B CA 1
ATOM 7055 C C . GLU B 1 381 ? 75.710 12.637 70.265 1.00 35.33 381 GLU B C 1
ATOM 7056 O O . GLU B 1 381 ? 76.304 12.606 71.344 1.00 32.57 381 GLU B O 1
ATOM 7062 N N . ASP B 1 382 ? 75.400 11.535 69.566 1.00 35.49 382 ASP B N 1
ATOM 7063 C CA . ASP B 1 382 ? 75.668 10.183 70.068 1.00 34.97 382 ASP B CA 1
ATOM 7064 C C . ASP B 1 382 ? 75.207 10.008 71.519 1.00 33.78 382 ASP B C 1
ATOM 7065 O O . ASP B 1 382 ? 75.872 9.364 72.332 1.00 33.06 382 ASP B O 1
ATOM 7070 N N . PHE B 1 383 ? 74.040 10.569 71.827 1.00 33.23 383 PHE B N 1
ATOM 7071 C CA . PHE B 1 383 ? 73.463 10.498 73.162 1.00 33.55 383 PHE B CA 1
ATOM 7072 C C . PHE B 1 383 ? 72.850 9.116 73.389 1.00 32.83 383 PHE B C 1
ATOM 7073 O O . PHE B 1 383 ? 71.985 8.685 72.624 1.00 34.12 383 PHE B O 1
ATOM 7081 N N . PHE B 1 384 ? 73.262 8.441 74.458 1.00 33.67 384 PHE B N 1
ATOM 7082 C CA . PHE B 1 384 ? 72.837 7.066 74.721 1.00 34.23 384 PHE B CA 1
ATOM 7083 C C . PHE B 1 384 ? 71.530 6.995 75.501 1.00 35.71 384 PHE B C 1
ATOM 7084 O O . PHE B 1 384 ? 71.322 7.732 76.474 1.00 33.09 384 PHE B O 1
ATOM 7092 N N . VAL B 1 385 ? 70.645 6.100 75.055 1.00 33.69 385 VAL B N 1
ATOM 7093 C CA . VAL B 1 385 ? 69.403 5.798 75.746 1.00 32.92 385 VAL B CA 1
ATOM 7094 C C . VAL B 1 385 ? 69.313 4.279 75.834 1.00 35.57 385 VAL B C 1
ATOM 7095 O O . VAL B 1 385 ? 69.402 3.596 74.807 1.00 35.25 385 VAL B O 1
ATOM 7099 N N . PRO B 1 386 ? 69.166 3.694 77.024 1.00 35.20 386 PRO B N 1
ATOM 7100 C CA . PRO B 1 386 ? 69.160 2.227 77.124 1.00 35.29 386 PRO B CA 1
ATOM 7101 C C . PRO B 1 386 ? 67.863 1.627 76.595 1.00 35.99 386 PRO B C 1
ATOM 7102 O O . PRO B 1 386 ? 66.819 2.282 76.550 1.00 34.66 386 PRO B O 1
ATOM 7106 N N . ASP B 1 387 ? 67.944 0.342 76.208 1.00 36.34 387 ASP B N 1
ATOM 7107 C CA . ASP B 1 387 ? 66.759 -0.386 75.749 1.00 37.65 387 ASP B CA 1
ATOM 7108 C C . ASP B 1 387 ? 65.573 -0.222 76.702 1.00 38.19 387 ASP B C 1
ATOM 7109 O O . ASP B 1 387 ? 64.428 -0.067 76.259 1.00 35.93 387 ASP B O 1
ATOM 7114 N N . GLY B 1 388 ? 65.821 -0.297 78.010 1.00 36.98 388 GLY B N 1
ATOM 7115 C CA . GLY B 1 388 ? 64.754 -0.215 79.009 1.00 38.86 388 GLY B CA 1
ATOM 7116 C C . GLY B 1 388 ? 64.036 1.128 79.091 1.00 38.46 388 GLY B C 1
ATOM 7117 O O . GLY B 1 388 ? 63.020 1.219 79.795 1.00 35.93 388 GLY B O 1
ATOM 7118 N N . ASN B 1 389 ? 64.535 2.160 78.400 1.00 37.31 389 ASN B N 1
ATOM 7119 C CA . ASN B 1 389 ? 63.924 3.492 78.378 1.00 36.27 389 ASN B CA 1
ATOM 7120 C C . ASN B 1 389 ? 63.124 3.768 77.103 1.00 35.91 389 ASN B C 1
ATOM 7121 O O . ASN B 1 389 ? 62.576 4.872 76.956 1.00 34.00 389 ASN B O 1
ATOM 7126 N N . VAL B 1 390 ? 63.062 2.808 76.174 1.00 36.17 390 VAL B N 1
ATOM 7127 C CA . VAL B 1 390 ? 62.056 2.831 75.114 1.00 35.64 390 VAL B CA 1
ATOM 7128 C C . VAL B 1 390 ? 60.709 2.523 75.752 1.00 36.70 390 VAL B C 1
ATOM 7129 O O . VAL B 1 390 ? 60.545 1.470 76.382 1.00 38.53 390 VAL B O 1
ATOM 7133 N N . ILE B 1 391 ? 59.745 3.441 75.615 1.00 34.65 391 ILE B N 1
ATOM 7134 C CA . ILE B 1 391 ? 58.421 3.176 76.173 1.00 36.09 391 ILE B CA 1
ATOM 7135 C C . ILE B 1 391 ? 57.813 1.988 75.438 1.00 39.37 391 ILE B C 1
ATOM 7136 O O . ILE B 1 391 ? 57.681 1.999 74.206 1.00 38.56 391 ILE B O 1
ATOM 7141 N N . GLY B 1 392 ? 57.449 0.948 76.194 1.00 38.23 392 GLY B N 1
ATOM 7142 C CA . GLY B 1 392 ? 57.054 -0.313 75.602 1.00 40.41 392 GLY B CA 1
ATOM 7143 C C . GLY B 1 392 ? 58.176 -1.316 75.437 1.00 42.28 392 GLY B C 1
ATOM 7144 O O . GLY B 1 392 ? 57.907 -2.465 75.057 1.00 42.14 392 GLY B O 1
ATOM 7145 N N . GLU B 1 393 ? 59.418 -0.931 75.752 1.00 41.32 393 GLU B N 1
ATOM 7146 C CA . GLU B 1 393 ? 60.594 -1.758 75.499 1.00 42.74 393 GLU B CA 1
ATOM 7147 C C . GLU B 1 393 ? 60.543 -2.219 74.043 1.00 42.22 393 GLU B C 1
ATOM 7148 O O . GLU B 1 393 ? 60.080 -1.459 73.193 1.00 39.78 393 GLU B O 1
ATOM 7154 N N . ALA B 1 394 ? 60.957 -3.454 73.741 1.00 45.19 394 ALA B N 1
ATOM 7155 C CA . ALA B 1 394 ? 61.051 -3.870 72.339 1.00 44.30 394 ALA B CA 1
ATOM 7156 C C . ALA B 1 394 ? 59.755 -3.622 71.574 1.00 44.43 394 ALA B C 1
ATOM 7157 O O . ALA B 1 394 ? 59.782 -3.126 70.445 1.00 42.63 394 ALA B O 1
ATOM 7159 N N . GLN B 1 395 ? 58.609 -3.933 72.176 1.00 44.51 395 GLN B N 1
ATOM 7160 C CA . GLN B 1 395 ? 57.347 -3.796 71.458 1.00 44.23 395 GLN B CA 1
ATOM 7161 C C . GLN B 1 395 ? 56.892 -2.356 71.317 1.00 44.15 395 GLN B C 1
ATOM 7162 O O . GLN B 1 395 ? 55.892 -2.107 70.632 1.00 44.52 395 GLN B O 1
ATOM 7168 N N . GLY B 1 396 ? 57.583 -1.406 71.948 1.00 41.49 396 GLY B N 1
ATOM 7169 C CA . GLY B 1 396 ? 57.268 -0.008 71.706 1.00 41.67 396 GLY B CA 1
ATOM 7170 C C . GLY B 1 396 ? 57.943 0.600 70.492 1.00 40.91 396 GLY B C 1
ATOM 7171 O O . GLY B 1 396 ? 57.565 1.701 70.081 1.00 38.88 396 GLY B O 1
ATOM 7172 N N . LEU B 1 397 ? 58.943 -0.078 69.929 1.00 40.86 397 LEU B N 1
ATOM 7173 C CA . LEU B 1 397 ? 59.647 0.428 68.750 1.00 40.39 397 LEU B CA 1
ATOM 7174 C C . LEU B 1 397 ? 58.682 0.566 67.590 1.00 40.72 397 LEU B C 1
ATOM 7175 O O . LEU B 1 397 ? 58.017 -0.403 67.214 1.00 42.66 397 LEU B O 1
ATOM 7180 N N . GLY B 1 398 ? 58.610 1.767 67.016 1.00 38.48 398 GLY B N 1
ATOM 7181 C CA . GLY B 1 398 ? 57.744 2.017 65.883 1.00 38.96 398 GLY B CA 1
ATOM 7182 C C . GLY B 1 398 ? 56.319 2.372 66.237 1.00 39.14 398 GLY B C 1
ATOM 7183 O O . GLY B 1 398 ? 55.515 2.624 65.321 1.00 36.63 398 GLY B O 1
ATOM 7184 N N . LYS B 1 399 ? 55.986 2.399 67.532 1.00 36.52 399 LYS B N 1
ATOM 7185 C CA . LYS B 1 399 ? 54.643 2.676 68.018 1.00 36.49 399 LYS B CA 1
ATOM 7186 C C . LYS B 1 399 ? 54.548 4.034 68.707 1.00 36.58 399 LYS B C 1
ATOM 7187 O O . LYS B 1 399 ? 53.500 4.351 69.280 1.00 34.72 399 LYS B O 1
ATOM 7193 N N . GLY B 1 400 ? 55.606 4.849 68.648 1.00 34.55 400 GLY B N 1
ATOM 7194 C CA . GLY B 1 400 ? 55.648 6.072 69.445 1.00 35.92 400 GLY B CA 1
ATOM 7195 C C . GLY B 1 400 ? 54.697 7.155 68.977 1.00 37.21 400 GLY B C 1
ATOM 7196 O O . GLY B 1 400 ? 54.304 8.023 69.767 1.00 36.63 400 GLY B O 1
ATOM 7197 N N . PHE B 1 401 ? 54.319 7.142 67.695 1.00 35.39 401 PHE B N 1
ATOM 7198 C CA . PHE B 1 401 ? 53.346 8.125 67.229 1.00 36.81 401 PHE B CA 1
ATOM 7199 C C . PHE B 1 401 ? 51.996 7.917 67.896 1.00 36.52 401 PHE B C 1
ATOM 7200 O O . PHE B 1 401 ? 51.329 8.888 68.273 1.00 37.84 401 PHE B O 1
ATOM 7208 N N . TYR B 1 402 ? 51.572 6.662 68.038 1.00 35.14 402 TYR B N 1
ATOM 7209 C CA . TYR B 1 402 ? 50.277 6.390 68.648 1.00 37.23 402 TYR B CA 1
ATOM 7210 C C . TYR B 1 402 ? 50.241 6.881 70.092 1.00 38.30 402 TYR B C 1
ATOM 7211 O O . TYR B 1 402 ? 49.292 7.555 70.509 1.00 40.24 402 TYR B O 1
ATOM 7220 N N . HIS B 1 403 ? 51.272 6.542 70.872 1.00 35.20 403 HIS B N 1
ATOM 7221 C CA . HIS B 1 403 ? 51.313 6.954 72.269 1.00 37.79 403 HIS B CA 1
ATOM 7222 C C . HIS B 1 403 ? 51.460 8.465 72.407 1.00 37.19 403 HIS B C 1
ATOM 7223 O O . HIS B 1 403 ? 50.867 9.055 73.318 1.00 37.14 403 HIS B O 1
ATOM 7230 N N . THR B 1 404 ? 52.204 9.110 71.498 1.00 37.40 404 THR B N 1
ATOM 7231 C CA . THR B 1 404 ? 52.284 10.572 71.501 1.00 36.92 404 THR B CA 1
ATOM 7232 C C . THR B 1 404 ? 50.910 11.193 71.290 1.00 38.33 404 THR B C 1
ATOM 7233 O O . THR B 1 404 ? 50.513 12.125 72.004 1.00 36.03 404 THR B O 1
ATOM 7237 N N . MET B 1 405 ? 50.165 10.694 70.299 1.00 36.41 405 MET B N 1
ATOM 7238 C CA . MET B 1 405 ? 48.845 11.260 70.049 1.00 38.21 405 MET B CA 1
ATOM 7239 C C . MET B 1 405 ? 47.937 11.085 71.260 1.00 37.97 405 MET B C 1
ATOM 7240 O O . MET B 1 405 ? 47.210 12.013 71.632 1.00 38.29 405 MET B O 1
ATOM 7245 N N . ALA B 1 406 ? 47.980 9.909 71.898 1.00 38.31 406 ALA B N 1
ATOM 7246 C CA . ALA B 1 406 ? 47.236 9.704 73.137 1.00 38.03 406 ALA B CA 1
ATOM 7247 C C . ALA B 1 406 ? 47.624 10.731 74.194 1.00 38.07 406 ALA B C 1
ATOM 7248 O O . ALA B 1 406 ? 46.761 11.256 74.905 1.00 39.34 406 ALA B O 1
ATOM 7250 N N . GLY B 1 407 ? 48.920 11.007 74.330 1.00 35.86 407 GLY B N 1
ATOM 7251 C CA . GLY B 1 407 ? 49.348 12.049 75.247 1.00 37.83 407 GLY B CA 1
ATOM 7252 C C . GLY B 1 407 ? 48.794 13.420 74.898 1.00 37.16 407 GLY B C 1
ATOM 7253 O O . GLY B 1 407 ? 48.408 14.183 75.788 1.00 33.85 407 GLY B O 1
ATOM 7254 N N . MET B 1 408 ? 48.751 13.756 73.594 1.00 36.06 408 MET B N 1
ATOM 7255 C CA . MET B 1 408 ? 48.308 15.089 73.182 1.00 35.21 408 MET B CA 1
ATOM 7256 C C . MET B 1 408 ? 46.815 15.295 73.429 1.00 35.22 408 MET B C 1
ATOM 7257 O O . MET B 1 408 ? 46.358 16.436 73.560 1.00 33.10 408 MET B O 1
ATOM 7262 N N . THR B 1 409 ? 46.033 14.219 73.469 1.00 36.41 409 THR B N 1
ATOM 7263 C CA . THR B 1 409 ? 44.629 14.363 73.840 1.00 36.59 409 THR B CA 1
ATOM 7264 C C . THR B 1 409 ? 44.494 14.927 75.249 1.00 36.19 409 THR B C 1
ATOM 7265 O O . THR B 1 409 ? 43.758 15.901 75.477 1.00 32.96 409 THR B O 1
ATOM 7269 N N . GLY B 1 410 ? 45.211 14.332 76.206 1.00 35.67 410 GLY B N 1
ATOM 7270 C CA . GLY B 1 410 ? 45.205 14.869 77.562 1.00 34.80 410 GLY B CA 1
ATOM 7271 C C . GLY B 1 410 ? 45.821 16.254 77.640 1.00 33.99 410 GLY B C 1
ATOM 7272 O O . GLY B 1 410 ? 45.322 17.126 78.354 1.00 31.26 410 GLY B O 1
ATOM 7273 N N . GLY B 1 411 ? 46.915 16.473 76.905 1.00 34.05 411 GLY B N 1
ATOM 7274 C CA . GLY B 1 411 ? 47.551 17.781 76.916 1.00 31.57 411 GLY B CA 1
ATOM 7275 C C . GLY B 1 411 ? 46.601 18.878 76.482 1.00 34.17 411 GLY B C 1
ATOM 7276 O O . GLY B 1 411 ? 46.499 19.928 77.132 1.00 30.09 411 GLY B O 1
ATOM 7277 N N . ARG B 1 412 ? 45.864 18.634 75.387 1.00 30.43 412 ARG B N 1
ATOM 7278 C CA . ARG B 1 412 ? 44.961 19.651 74.862 1.00 31.74 412 ARG B CA 1
ATOM 7279 C C . ARG B 1 412 ? 43.760 19.868 75.777 1.00 32.83 412 ARG B C 1
ATOM 7280 O O . ARG B 1 412 ? 43.286 21.004 75.925 1.00 28.38 412 ARG B O 1
ATOM 7288 N N . MET B 1 413 ? 43.250 18.803 76.400 1.00 31.24 413 MET B N 1
ATOM 7289 C CA . MET B 1 413 ? 42.252 18.987 77.450 1.00 30.57 413 MET B CA 1
ATOM 7290 C C . MET B 1 413 ? 42.795 19.884 78.565 1.00 31.26 413 MET B C 1
ATOM 7291 O O . MET B 1 413 ? 42.128 20.830 78.999 1.00 30.85 413 MET B O 1
ATOM 7296 N N . GLN B 1 414 ? 43.998 19.571 79.060 1.00 30.96 414 GLN B N 1
ATOM 7297 C CA . GLN B 1 414 ? 44.632 20.356 80.114 1.00 30.60 414 GLN B CA 1
ATOM 7298 C C . GLN B 1 414 ? 44.863 21.792 79.662 1.00 30.46 414 GLN B C 1
ATOM 7299 O O . GLN B 1 414 ? 44.734 22.730 80.457 1.00 27.53 414 GLN B O 1
ATOM 7305 N N . THR B 1 415 ? 45.152 21.988 78.370 1.00 27.31 415 THR B N 1
ATOM 7306 C CA . THR B 1 415 ? 45.419 23.322 77.858 1.00 27.50 415 THR B CA 1
ATOM 7307 C C . THR B 1 415 ? 44.149 24.156 77.754 1.00 27.80 415 THR B C 1
ATOM 7308 O O . THR B 1 415 ? 44.206 25.380 77.904 1.00 27.01 415 THR B O 1
ATOM 7312 N N . ALA B 1 416 ? 42.997 23.526 77.508 1.00 27.40 416 ALA B N 1
ATOM 7313 C CA . ALA B 1 416 ? 41.742 24.268 77.590 1.00 30.12 416 ALA B CA 1
ATOM 7314 C C . ALA B 1 416 ? 41.525 24.802 79.003 1.00 28.32 416 ALA B C 1
ATOM 7315 O O . ALA B 1 416 ? 41.026 25.923 79.192 1.00 27.95 416 ALA B O 1
ATOM 7317 N N . GLY B 1 417 ? 41.907 24.011 80.007 1.00 28.31 417 GLY B N 1
ATOM 7318 C CA . GLY B 1 417 ? 41.885 24.512 81.376 1.00 28.70 417 GLY B CA 1
ATOM 7319 C C . GLY B 1 417 ? 42.840 25.667 81.587 1.00 27.35 417 GLY B C 1
ATOM 7320 O O . GLY B 1 417 ? 42.504 26.648 82.260 1.00 26.89 417 GLY B O 1
ATOM 7321 N N . ARG B 1 418 ? 44.049 25.567 81.035 1.00 25.94 418 ARG B N 1
ATOM 7322 C CA . ARG B 1 418 ? 44.996 26.677 81.175 1.00 27.24 418 ARG B CA 1
ATOM 7323 C C . ARG B 1 418 ? 44.422 27.972 80.594 1.00 28.92 418 ARG B C 1
ATOM 7324 O O . ARG B 1 418 ? 44.526 29.045 81.220 1.00 26.11 418 ARG B O 1
ATOM 7332 N N . ALA B 1 419 ? 43.804 27.876 79.404 1.00 26.19 419 ALA B N 1
ATOM 7333 C CA . ALA B 1 419 ? 43.151 29.011 78.759 1.00 26.31 419 ALA B CA 1
ATOM 7334 C C . ALA B 1 419 ? 42.012 29.569 79.604 1.00 27.11 419 ALA B C 1
ATOM 7335 O O . ALA B 1 419 ? 41.837 30.791 79.687 1.00 25.58 419 ALA B O 1
ATOM 7337 N N . SER B 1 420 ? 41.195 28.682 80.182 1.00 26.21 420 SER B N 1
ATOM 7338 C CA . SER B 1 420 ? 40.144 29.082 81.117 1.00 28.92 420 SER B CA 1
ATOM 7339 C C . SER B 1 420 ? 40.697 29.895 82.291 1.00 27.63 420 SER B C 1
ATOM 7340 O O . SER B 1 420 ? 40.143 30.944 82.652 1.00 25.49 420 SER B O 1
ATOM 7343 N N . GLY B 1 421 ? 41.794 29.438 82.898 1.00 27.10 421 GLY B N 1
ATOM 7344 C CA . GLY B 1 421 ? 42.328 30.161 84.044 1.00 26.77 421 GLY B CA 1
ATOM 7345 C C . GLY B 1 421 ? 42.811 31.552 83.683 1.00 28.67 421 GLY B C 1
ATOM 7346 O O . GLY B 1 421 ? 42.578 32.516 84.421 1.00 26.21 421 GLY B O 1
ATOM 7347 N N . VAL B 1 422 ? 43.471 31.680 82.529 1.00 27.02 422 VAL B N 1
ATOM 7348 C CA . VAL B 1 422 ? 43.947 32.981 82.054 1.00 25.04 422 VAL B CA 1
ATOM 7349 C C . VAL B 1 422 ? 42.763 33.913 81.776 1.00 27.74 422 VAL B C 1
ATOM 7350 O O . VAL B 1 422 ? 42.782 35.096 82.151 1.00 26.28 422 VAL B O 1
ATOM 7354 N N . MET B 1 423 ? 41.703 33.383 81.149 1.00 26.90 423 MET B N 1
ATOM 7355 C CA . MET B 1 423 ? 40.490 34.167 80.910 1.00 27.55 423 MET B CA 1
ATOM 7356 C C . MET B 1 423 ? 39.873 34.662 82.213 1.00 29.49 423 MET B C 1
ATOM 7357 O O . MET B 1 423 ? 39.450 35.822 82.323 1.00 29.27 423 MET B O 1
ATOM 7362 N N . ARG B 1 424 ? 39.768 33.789 83.207 1.00 26.95 424 ARG B N 1
ATOM 7363 C CA . ARG B 1 424 ? 39.181 34.250 84.457 1.00 28.21 424 ARG B CA 1
ATOM 7364 C C . ARG B 1 424 ? 40.010 35.380 85.052 1.00 27.60 424 ARG B C 1
ATOM 7365 O O . ARG B 1 424 ? 39.463 36.382 85.537 1.00 27.30 424 ARG B O 1
ATOM 7373 N N . ALA B 1 425 ? 41.338 35.254 85.001 1.00 29.06 425 ALA B N 1
ATOM 7374 C CA . ALA B 1 425 ? 42.200 36.292 85.561 1.00 28.85 425 ALA B CA 1
ATOM 7375 C C . ALA B 1 425 ? 41.996 37.613 84.834 1.00 28.37 425 ALA B C 1
ATOM 7376 O O . ALA B 1 425 ? 41.854 38.676 85.461 1.00 27.97 425 ALA B O 1
ATOM 7378 N N . ALA B 1 426 ? 41.972 37.562 83.502 1.00 27.30 426 ALA B N 1
ATOM 7379 C CA . ALA B 1 426 ? 41.813 38.776 82.716 1.00 28.15 426 ALA B CA 1
ATOM 7380 C C . ALA B 1 426 ? 40.432 39.383 82.898 1.00 27.46 426 ALA B C 1
ATOM 7381 O O . ALA B 1 426 ? 40.303 40.611 82.970 1.00 29.00 426 ALA B O 1
ATOM 7383 N N . LEU B 1 427 ? 39.390 38.544 82.999 1.00 26.87 427 LEU B N 1
ATOM 7384 C CA . LEU B 1 427 ? 38.034 39.062 83.197 1.00 27.44 427 LEU B CA 1
ATOM 7385 C C . LEU B 1 427 ? 37.891 39.754 84.555 1.00 29.50 427 LEU B C 1
ATOM 7386 O O . LEU B 1 427 ? 37.394 40.887 84.642 1.00 27.58 427 LEU B O 1
ATOM 7391 N N . LEU B 1 428 ? 38.302 39.077 85.626 1.00 27.49 428 LEU B N 1
ATOM 7392 C CA . LEU B 1 428 ? 38.207 39.685 86.951 1.00 30.07 428 LEU B CA 1
ATOM 7393 C C . LEU B 1 428 ? 39.041 40.960 87.034 1.00 29.84 428 LEU B C 1
ATOM 7394 O O . LEU B 1 428 ? 38.647 41.931 87.697 1.00 27.84 428 LEU B O 1
ATOM 7399 N N . ALA B 1 429 ? 40.204 40.980 86.376 1.00 28.60 429 ALA B N 1
ATOM 7400 C CA . ALA B 1 429 ? 41.008 42.199 86.377 1.00 30.29 429 ALA B CA 1
ATOM 7401 C C . ALA B 1 429 ? 40.252 43.333 85.697 1.00 31.09 429 ALA B C 1
ATOM 7402 O O . ALA B 1 429 ? 40.219 44.464 86.205 1.00 29.01 429 ALA B O 1
ATOM 7404 N N . GLY B 1 430 ? 39.611 43.038 84.560 1.00 29.48 430 GLY B N 1
ATOM 7405 C CA . GLY B 1 430 ? 38.861 44.067 83.859 1.00 29.55 430 GLY B CA 1
ATOM 7406 C C . GLY B 1 430 ? 37.649 44.552 84.632 1.00 29.86 430 GLY B C 1
ATOM 7407 O O . GLY B 1 430 ? 37.372 45.754 84.661 1.00 29.01 430 GLY B O 1
ATOM 7408 N N . LEU B 1 431 ? 36.899 43.624 85.250 1.00 30.08 431 LEU B N 1
ATOM 7409 C CA . LEU B 1 431 ? 35.788 44.009 86.120 1.00 31.99 431 LEU B CA 1
ATOM 7410 C C . LEU B 1 431 ? 36.264 44.914 87.242 1.00 32.69 431 LEU B C 1
ATOM 7411 O O . LEU B 1 431 ? 35.649 45.947 87.531 1.00 32.90 431 LEU B O 1
ATOM 7416 N N . ARG B 1 432 ? 37.352 44.533 87.901 1.00 31.14 432 ARG B N 1
ATOM 7417 C CA . ARG B 1 432 ? 37.825 45.342 89.020 1.00 32.42 432 ARG B CA 1
ATOM 7418 C C . ARG B 1 432 ? 38.212 46.744 88.554 1.00 34.25 432 ARG B C 1
ATOM 7419 O O . ARG B 1 432 ? 37.811 47.746 89.161 1.00 30.43 432 ARG B O 1
ATOM 7427 N N . TYR B 1 433 ? 38.995 46.833 87.478 1.00 31.44 433 TYR B N 1
ATOM 7428 C CA . TYR B 1 433 ? 39.459 48.142 87.017 1.00 32.99 433 TYR B CA 1
ATOM 7429 C C . TYR B 1 433 ? 38.291 49.035 86.620 1.00 31.34 433 TYR B C 1
ATOM 7430 O O . TYR B 1 433 ? 38.308 50.245 86.879 1.00 31.16 433 TYR B O 1
ATOM 7439 N N . ALA B 1 434 ? 37.260 48.456 86.002 1.00 30.91 434 ALA B N 1
ATOM 7440 C CA . ALA B 1 434 ? 36.101 49.251 85.607 1.00 33.02 434 ALA B CA 1
ATOM 7441 C C . ALA B 1 434 ? 35.360 49.816 86.817 1.00 34.73 434 ALA B C 1
ATOM 7442 O O . ALA B 1 434 ? 34.769 50.900 86.729 1.00 33.95 434 ALA B O 1
ATOM 7444 N N . THR B 1 435 ? 35.385 49.119 87.957 1.00 33.96 435 THR B N 1
ATOM 7445 C CA . THR B 1 435 ? 34.753 49.684 89.144 1.00 33.78 435 THR B CA 1
ATOM 7446 C C . THR B 1 435 ? 35.602 50.752 89.807 1.00 35.94 435 THR B C 1
ATOM 7447 O O . THR B 1 435 ? 35.055 51.588 90.538 1.00 38.91 435 THR B O 1
ATOM 7451 N N . GLU B 1 436 ? 36.917 50.726 89.602 1.00 33.59 436 GLU B N 1
ATOM 7452 C CA . GLU B 1 436 ? 37.830 51.634 90.294 1.00 36.39 436 GLU B CA 1
ATOM 7453 C C . GLU B 1 436 ? 38.120 52.901 89.501 1.00 35.18 436 GLU B C 1
ATOM 7454 O O . GLU B 1 436 ? 38.232 53.986 90.076 1.00 35.17 436 GLU B O 1
ATOM 7460 N N . ARG B 1 437 ? 38.240 52.790 88.186 1.00 31.93 437 ARG B N 1
ATOM 7461 C CA . ARG B 1 437 ? 38.658 53.914 87.363 1.00 33.35 437 ARG B CA 1
ATOM 7462 C C . ARG B 1 437 ? 37.465 54.802 87.029 1.00 34.87 437 ARG B C 1
ATOM 7463 O O . ARG B 1 437 ? 36.463 54.323 86.485 1.00 35.84 437 ARG B O 1
ATOM 7471 N N . LYS B 1 438 ? 37.585 56.101 87.305 1.00 33.04 438 LYS B N 1
ATOM 7472 C CA . LYS B 1 438 ? 36.576 57.070 86.895 1.00 36.63 438 LYS B CA 1
ATOM 7473 C C . LYS B 1 438 ? 37.004 57.744 85.598 1.00 37.17 438 LYS B C 1
ATOM 7474 O O . LYS B 1 438 ? 38.167 58.126 85.442 1.00 38.80 438 LYS B O 1
ATOM 7480 N N . VAL B 1 439 ? 36.070 57.879 84.661 1.00 36.71 439 VAL B N 1
ATOM 7481 C CA . VAL B 1 439 ? 36.304 58.654 83.447 1.00 36.18 439 VAL B CA 1
ATOM 7482 C C . VAL B 1 439 ? 35.099 59.557 83.223 1.00 38.34 439 VAL B C 1
ATOM 7483 O O . VAL B 1 439 ? 33.951 59.117 83.359 1.00 38.54 439 VAL B O 1
ATOM 7487 N N . PHE B 1 440 ? 35.365 60.831 82.929 1.00 38.91 440 PHE B N 1
ATOM 7488 C CA . PHE B 1 440 ? 34.325 61.821 82.641 1.00 40.87 440 PHE B CA 1
ATOM 7489 C C . PHE B 1 440 ? 33.259 61.878 83.738 1.00 40.94 440 PHE B C 1
ATOM 7490 O O . PHE B 1 440 ? 32.067 62.029 83.464 1.00 43.28 440 PHE B O 1
ATOM 7498 N N . GLY B 1 441 ? 33.692 61.753 84.999 1.00 40.49 441 GLY B N 1
ATOM 7499 C CA . GLY B 1 441 ? 32.825 61.960 86.143 1.00 39.38 441 GLY B CA 1
ATOM 7500 C C . GLY B 1 441 ? 32.237 60.713 86.785 1.00 42.25 441 GLY B C 1
ATOM 7501 O O . GLY B 1 441 ? 31.656 60.825 87.868 1.00 41.34 441 GLY B O 1
ATOM 7502 N N . SER B 1 442 ? 32.378 59.540 86.182 1.00 38.85 442 SER B N 1
ATOM 7503 C CA . SER B 1 442 ? 31.726 58.334 86.676 1.00 39.92 442 SER B CA 1
ATOM 7504 C C . SER B 1 442 ? 32.679 57.151 86.605 1.00 38.66 442 SER B C 1
ATOM 7505 O O . SER B 1 442 ? 33.602 57.140 85.782 1.00 38.79 442 SER B O 1
ATOM 7508 N N . PRO B 1 443 ? 32.450 56.117 87.421 1.00 37.06 443 PRO B N 1
ATOM 7509 C CA . PRO B 1 443 ? 33.171 54.858 87.214 1.00 36.99 443 PRO B CA 1
ATOM 7510 C C . PRO B 1 443 ? 32.974 54.333 85.790 1.00 36.73 443 PRO B C 1
ATOM 7511 O O . PRO B 1 443 ? 31.875 54.390 85.222 1.00 34.22 443 PRO B O 1
ATOM 7515 N N . LEU B 1 444 ? 34.064 53.810 85.227 1.00 34.90 444 LEU B N 1
ATOM 7516 C CA . LEU B 1 444 ? 34.043 53.257 83.871 1.00 35.75 444 LEU B CA 1
ATOM 7517 C C . LEU B 1 444 ? 32.946 52.200 83.702 1.00 35.46 444 LEU B C 1
ATOM 7518 O O . LEU B 1 444 ? 32.317 52.107 82.646 1.00 36.40 444 LEU B O 1
ATOM 7523 N N . LEU B 1 445 ? 32.682 51.421 84.753 1.00 38.00 445 LEU B N 1
ATOM 7524 C CA . LEU B 1 445 ? 31.591 50.446 84.740 1.00 37.78 445 LEU B CA 1
ATOM 7525 C C . LEU B 1 445 ? 30.239 51.067 84.395 1.00 37.78 445 LEU B C 1
ATOM 7526 O O . LEU B 1 445 ? 29.382 50.396 83.817 1.00 39.18 445 LEU B O 1
ATOM 7531 N N . ASP B 1 446 ? 30.005 52.321 84.783 1.00 38.74 446 ASP B N 1
ATOM 7532 C CA . ASP B 1 446 ? 28.688 52.913 84.568 1.00 38.66 446 ASP B CA 1
ATOM 7533 C C . ASP B 1 446 ? 28.409 53.253 83.092 1.00 39.92 446 ASP B C 1
ATOM 7534 O O . ASP B 1 446 ? 27.289 53.670 82.781 1.00 39.99 446 ASP B O 1
ATOM 7539 N N . TYR B 1 447 ? 29.374 53.086 82.182 1.00 35.95 447 TYR B N 1
ATOM 7540 C CA . TYR B 1 447 ? 29.093 53.426 80.784 1.00 37.73 447 TYR B CA 1
ATOM 7541 C C . TYR B 1 447 ? 28.649 52.190 80.003 1.00 37.44 447 TYR B C 1
ATOM 7542 O O . TYR B 1 447 ? 29.241 51.123 80.148 1.00 34.83 447 TYR B O 1
ATOM 7551 N N . PRO B 1 448 ? 27.595 52.333 79.194 1.00 37.18 448 PRO B N 1
ATOM 7552 C CA . PRO B 1 448 ? 27.036 51.170 78.490 1.00 36.22 448 PRO B CA 1
ATOM 7553 C C . PRO B 1 448 ? 28.032 50.437 77.603 1.00 35.54 448 PRO B C 1
ATOM 7554 O O . PRO B 1 448 ? 27.932 49.213 77.480 1.00 35.75 448 PRO B O 1
ATOM 7558 N N . LEU B 1 449 ? 28.980 51.138 76.972 1.00 34.33 449 LEU B N 1
ATOM 7559 C CA . LEU B 1 449 ? 29.984 50.437 76.172 1.00 34.48 449 LEU B CA 1
ATOM 7560 C C . LEU B 1 449 ? 30.861 49.543 77.050 1.00 34.79 449 LEU B C 1
ATOM 7561 O O . LEU B 1 449 ? 31.234 48.435 76.642 1.00 31.12 449 LEU B O 1
ATOM 7566 N N . THR B 1 450 ? 31.194 50.002 78.265 1.00 32.00 450 THR B N 1
ATOM 7567 C CA . THR B 1 450 ? 31.958 49.158 79.186 1.00 33.62 450 THR B CA 1
ATOM 7568 C C . THR B 1 450 ? 31.160 47.918 79.597 1.00 33.72 450 THR B C 1
ATOM 7569 O O . THR B 1 450 ? 31.697 46.802 79.630 1.00 33.04 450 THR B O 1
ATOM 7573 N N . GLY B 1 451 ? 29.879 48.089 79.924 1.00 34.82 451 GLY B N 1
ATOM 7574 C CA . GLY B 1 451 ? 29.077 46.929 80.293 1.00 35.50 451 GLY B CA 1
ATOM 7575 C C . GLY B 1 451 ? 28.985 45.912 79.170 1.00 33.01 451 GLY B C 1
ATOM 7576 O O . GLY B 1 451 ? 29.049 44.701 79.401 1.00 32.91 451 GLY B O 1
ATOM 7577 N N . ALA B 1 452 ? 28.840 46.391 77.936 1.00 33.70 452 ALA B N 1
ATOM 7578 C CA . ALA B 1 452 ? 28.733 45.481 76.801 1.00 33.04 452 ALA B CA 1
ATOM 7579 C C . ALA B 1 452 ? 30.025 44.698 76.595 1.00 33.00 452 ALA B C 1
ATOM 7580 O O . ALA B 1 452 ? 29.981 43.489 76.348 1.00 32.13 452 ALA B O 1
ATOM 7582 N N . LYS B 1 453 ? 31.185 45.349 76.737 1.00 31.73 453 LYS B N 1
ATOM 7583 C CA . LYS B 1 453 ? 32.455 44.633 76.586 1.00 32.83 453 LYS B CA 1
ATOM 7584 C C . LYS B 1 453 ? 32.646 43.594 77.685 1.00 32.19 453 LYS B C 1
ATOM 7585 O O . LYS B 1 453 ? 33.011 42.441 77.409 1.00 29.42 453 LYS B O 1
ATOM 7591 N N . LEU B 1 454 ? 32.445 44.003 78.948 1.00 30.06 454 LEU B N 1
ATOM 7592 C CA . LEU B 1 454 ? 32.605 43.082 80.069 1.00 31.39 454 LEU B CA 1
ATOM 7593 C C . LEU B 1 454 ? 31.693 41.870 79.922 1.00 31.01 454 LEU B C 1
ATOM 7594 O O . LEU B 1 454 ? 32.129 40.728 80.090 1.00 31.73 454 LEU B O 1
ATOM 7599 N N . THR B 1 455 ? 30.418 42.101 79.609 1.00 31.97 455 THR B N 1
ATOM 7600 C CA . THR B 1 455 ? 29.465 40.997 79.517 1.00 32.03 455 THR B CA 1
ATOM 7601 C C . THR B 1 455 ? 29.787 40.061 78.356 1.00 32.92 455 THR B C 1
ATOM 7602 O O . THR B 1 455 ? 29.598 38.839 78.470 1.00 29.64 455 THR B O 1
ATOM 7606 N N . LYS B 1 456 ? 30.285 40.603 77.233 1.00 32.15 456 LYS B N 1
ATOM 7607 C CA . LYS B 1 456 ? 30.653 39.730 76.122 1.00 32.79 456 LYS B CA 1
ATOM 7608 C C . LYS B 1 456 ? 31.931 38.956 76.430 1.00 30.44 456 LYS B C 1
ATOM 7609 O O . LYS B 1 456 ? 32.010 37.763 76.129 1.00 27.31 456 LYS B O 1
ATOM 7615 N N . MET B 1 457 ? 32.931 39.599 77.053 1.00 30.30 457 MET B N 1
ATOM 7616 C CA . MET B 1 457 ? 34.080 38.850 77.578 1.00 30.85 457 MET B CA 1
ATOM 7617 C C . MET B 1 457 ? 33.625 37.691 78.470 1.00 30.09 457 MET B C 1
ATOM 7618 O O . MET B 1 457 ? 34.068 36.549 78.308 1.00 29.90 457 MET B O 1
ATOM 7623 N N . ALA B 1 458 ? 32.734 37.974 79.418 1.00 28.26 458 ALA B N 1
ATOM 7624 C CA . ALA B 1 458 ? 32.351 36.953 80.391 1.00 29.90 458 ALA B CA 1
ATOM 7625 C C . ALA B 1 458 ? 31.502 35.865 79.755 1.00 30.80 458 ALA B C 1
ATOM 7626 O O . ALA B 1 458 ? 31.600 34.698 80.140 1.00 28.73 458 ALA B O 1
ATOM 7628 N N . ALA B 1 459 ? 30.666 36.219 78.784 1.00 31.00 459 ALA B N 1
ATOM 7629 C CA . ALA B 1 459 ? 29.852 35.198 78.138 1.00 31.04 459 ALA B CA 1
ATOM 7630 C C . ALA B 1 459 ? 30.731 34.211 77.376 1.00 30.26 459 ALA B C 1
ATOM 7631 O O . ALA B 1 459 ? 30.472 33.008 77.393 1.00 29.70 459 ALA B O 1
ATOM 7633 N N . ARG B 1 460 ? 31.822 34.697 76.783 1.00 30.36 460 ARG B N 1
ATOM 7634 C CA . ARG B 1 460 ? 32.762 33.831 76.075 1.00 30.55 460 ARG B CA 1
ATOM 7635 C C . ARG B 1 460 ? 33.560 32.955 77.043 1.00 29.42 460 ARG B C 1
ATOM 7636 O O . ARG B 1 460 ? 33.746 31.754 76.804 1.00 28.42 460 ARG B O 1
ATOM 7644 N N . TYR B 1 461 ? 34.068 33.545 78.128 1.00 29.24 461 TYR B N 1
ATOM 7645 C CA . TYR B 1 461 ? 34.722 32.754 79.175 1.00 28.40 461 TYR B CA 1
ATOM 7646 C C . TYR B 1 461 ? 33.808 31.640 79.689 1.00 29.07 461 TYR B C 1
ATOM 7647 O O . TYR B 1 461 ? 34.221 30.479 79.832 1.00 28.30 461 TYR B O 1
ATOM 7656 N N . VAL B 1 462 ? 32.555 31.979 79.979 1.00 28.98 462 VAL B N 1
ATOM 7657 C CA . VAL B 1 462 ? 31.634 31.010 80.574 1.00 29.41 462 VAL B CA 1
ATOM 7658 C C . VAL B 1 462 ? 31.267 29.915 79.573 1.00 30.94 462 VAL B C 1
ATOM 7659 O O . VAL B 1 462 ? 31.265 28.725 79.908 1.00 31.79 462 VAL B O 1
ATOM 7663 N N . ALA B 1 463 ? 30.936 30.292 78.333 1.00 29.75 463 ALA B N 1
ATOM 7664 C CA . ALA B 1 463 ? 30.634 29.270 77.331 1.00 31.25 463 ALA B CA 1
ATOM 7665 C C . ALA B 1 463 ? 31.823 28.340 77.139 1.00 30.38 463 ALA B C 1
ATOM 7666 O O . ALA B 1 463 ? 31.666 27.115 77.080 1.00 30.34 463 ALA B O 1
ATOM 7668 N N . SER B 1 464 ? 33.027 28.903 77.082 1.00 28.45 464 SER B N 1
ATOM 7669 C CA . SER B 1 464 ? 34.223 28.072 76.996 1.00 29.69 464 SER B CA 1
ATOM 7670 C C . SER B 1 464 ? 34.368 27.152 78.217 1.00 31.00 464 SER B C 1
ATOM 7671 O O . SER B 1 464 ? 34.782 25.991 78.085 1.00 28.54 464 SER B O 1
ATOM 7674 N N . ARG B 1 465 ? 34.053 27.652 79.422 1.00 31.19 465 ARG B N 1
ATOM 7675 C CA . ARG B 1 465 ? 34.205 26.800 80.603 1.00 30.58 465 ARG B CA 1
ATOM 7676 C C . ARG B 1 465 ? 33.174 25.678 80.620 1.00 28.91 465 ARG B C 1
ATOM 7677 O O . ARG B 1 465 ? 33.516 24.521 80.890 1.00 31.07 465 ARG B O 1
ATOM 7685 N N . TYR B 1 466 ? 31.910 25.990 80.329 1.00 31.01 466 TYR B N 1
ATOM 7686 C CA . TYR B 1 466 ? 30.898 24.939 80.266 1.00 32.11 466 TYR B CA 1
ATOM 7687 C C . TYR B 1 466 ? 31.218 23.919 79.178 1.00 33.79 466 TYR B C 1
ATOM 7688 O O . TYR B 1 466 ? 30.930 22.725 79.334 1.00 35.33 466 TYR B O 1
ATOM 7697 N N . LEU B 1 467 ? 31.800 24.363 78.054 1.00 33.95 467 LEU B N 1
ATOM 7698 C CA . LEU B 1 467 ? 32.238 23.392 77.052 1.00 31.20 467 LEU B CA 1
ATOM 7699 C C . LEU B 1 467 ? 33.405 22.556 77.576 1.00 33.27 467 LEU B C 1
ATOM 7700 O O . LEU B 1 467 ? 33.419 21.331 77.416 1.00 32.64 467 LEU B O 1
ATOM 7705 N N . THR B 1 468 ? 34.383 23.201 78.227 1.00 34.12 468 THR B N 1
ATOM 7706 C CA . THR B 1 468 ? 35.534 22.480 78.771 1.00 32.08 468 THR B CA 1
ATOM 7707 C C . THR B 1 468 ? 35.100 21.359 79.713 1.00 33.26 468 THR B C 1
ATOM 7708 O O . THR B 1 468 ? 35.577 20.221 79.600 1.00 34.48 468 THR B O 1
ATOM 7712 N N . TYR B 1 469 ? 34.160 21.640 80.618 1.00 32.63 469 TYR B N 1
ATOM 7713 C CA . TYR B 1 469 ? 33.743 20.604 81.564 1.00 36.61 469 TYR B CA 1
ATOM 7714 C C . TYR B 1 469 ? 32.934 19.513 80.867 1.00 38.53 469 TYR B C 1
ATOM 7715 O O . TYR B 1 469 ? 33.030 18.327 81.222 1.00 35.90 469 TYR B O 1
ATOM 7724 N N . SER B 1 470 ? 32.139 19.896 79.869 1.00 35.46 470 SER B N 1
ATOM 7725 C CA . SER B 1 470 ? 31.399 18.906 79.094 1.00 36.33 470 SER B CA 1
ATOM 7726 C C . SER B 1 470 ? 32.340 17.926 78.408 1.00 37.20 470 SER B C 1
ATOM 7727 O O . SER B 1 470 ? 32.108 16.714 78.429 1.00 38.27 470 SER B O 1
ATOM 7730 N N . VAL B 1 471 ? 33.416 18.431 77.798 1.00 37.28 471 VAL B N 1
ATOM 7731 C CA . VAL B 1 471 ? 34.351 17.543 77.105 1.00 39.65 471 VAL B CA 1
ATOM 7732 C C . VAL B 1 471 ? 35.100 16.669 78.112 1.00 38.86 471 VAL B C 1
ATOM 7733 O O . VAL B 1 471 ? 35.356 15.484 77.860 1.00 39.36 471 VAL B O 1
ATOM 7737 N N . GLY B 1 472 ? 35.440 17.231 79.274 1.00 38.62 472 GLY B N 1
ATOM 7738 C CA . GLY B 1 472 ? 36.068 16.436 80.326 1.00 40.52 472 GLY B CA 1
ATOM 7739 C C . GLY B 1 472 ? 35.219 15.251 80.752 1.00 40.92 472 GLY B C 1
ATOM 7740 O O . GLY B 1 472 ? 35.715 14.130 80.887 1.00 42.34 472 GLY B O 1
ATOM 7741 N N . ARG B 1 473 ? 33.923 15.480 80.963 1.00 38.68 473 ARG B N 1
ATOM 7742 C CA . ARG B 1 473 ? 33.026 14.360 81.238 1.00 42.04 473 ARG B CA 1
ATOM 7743 C C . ARG B 1 473 ? 33.000 13.356 80.088 1.00 44.92 473 ARG B C 1
ATOM 7744 O O . ARG B 1 473 ? 32.821 12.158 80.323 1.00 47.43 473 ARG B O 1
ATOM 7752 N N . MET B 1 474 ? 33.197 13.806 78.845 1.00 42.14 474 MET B N 1
ATOM 7753 C CA . MET B 1 474 ? 33.271 12.842 77.750 1.00 45.37 474 MET B CA 1
ATOM 7754 C C . MET B 1 474 ? 34.547 12.017 77.827 1.00 46.68 474 MET B C 1
ATOM 7755 O O . MET B 1 474 ? 34.512 10.795 77.629 1.00 49.73 474 MET B O 1
ATOM 7760 N N . LEU B 1 475 ? 35.684 12.659 78.109 1.00 43.68 475 LEU B N 1
ATOM 7761 C CA . LEU B 1 475 ? 36.918 11.902 78.287 1.00 46.96 475 LEU B CA 1
ATOM 7762 C C . LEU B 1 475 ? 36.778 10.871 79.407 1.00 51.93 475 LEU B C 1
ATOM 7763 O O . LEU B 1 475 ? 37.325 9.769 79.309 1.00 55.41 475 LEU B O 1
ATOM 7768 N N . ALA B 1 476 ? 36.035 11.206 80.470 1.00 52.15 476 ALA B N 1
ATOM 7769 C CA . ALA B 1 476 ? 35.855 10.267 81.574 1.00 59.12 476 ALA B CA 1
ATOM 7770 C C . ALA B 1 476 ? 35.108 9.014 81.135 1.00 62.43 476 ALA B C 1
ATOM 7771 O O . ALA B 1 476 ? 35.275 7.951 81.741 1.00 64.34 476 ALA B O 1
ATOM 7773 N N . GLN B 1 477 ? 34.286 9.113 80.090 1.00 57.47 477 GLN B N 1
ATOM 7774 C CA . GLN B 1 477 ? 33.558 7.970 79.555 1.00 57.64 477 GLN B CA 1
ATOM 7775 C C . GLN B 1 477 ? 34.199 7.400 78.298 1.00 58.01 477 GLN B C 1
ATOM 7776 O O . GLN B 1 477 ? 33.520 6.729 77.514 1.00 59.21 477 GLN B O 1
ATOM 7782 N N . GLY B 1 478 ? 35.491 7.644 78.095 1.00 57.83 478 GLY B N 1
ATOM 7783 C CA . GLY B 1 478 ? 36.186 7.093 76.950 1.00 56.53 478 GLY B CA 1
ATOM 7784 C C . GLY B 1 478 ? 35.752 7.663 75.621 1.00 56.68 478 GLY B C 1
ATOM 7785 O O . GLY B 1 478 ? 35.873 6.987 74.594 1.00 57.00 478 GLY B O 1
ATOM 7786 N N . GLU B 1 479 ? 35.228 8.887 75.609 1.00 53.70 479 GLU B N 1
ATOM 7787 C CA . GLU B 1 479 ? 34.853 9.528 74.354 1.00 52.31 479 GLU B CA 1
ATOM 7788 C C . GLU B 1 479 ? 35.504 10.901 74.263 1.00 49.13 479 GLU B C 1
ATOM 7789 O O . GLU B 1 479 ? 36.351 11.244 75.095 1.00 47.89 479 GLU B O 1
ATOM 7795 N N . GLY B 1 480 ? 35.125 11.688 73.258 1.00 47.28 480 GLY B N 1
ATOM 7796 C CA . GLY B 1 480 ? 35.571 13.063 73.182 1.00 44.93 480 GLY B CA 1
ATOM 7797 C C . GLY B 1 480 ? 36.992 13.275 72.714 1.00 44.09 480 GLY B C 1
ATOM 7798 O O . GLY B 1 480 ? 37.562 14.342 72.987 1.00 41.78 480 GLY B O 1
ATOM 7799 N N . ARG B 1 481 ? 37.584 12.303 72.009 1.00 40.73 481 ARG B N 1
ATOM 7800 C CA . ARG B 1 481 ? 38.938 12.477 71.489 1.00 42.58 481 ARG B CA 1
ATOM 7801 C C . ARG B 1 481 ? 39.037 13.742 70.637 1.00 42.50 481 ARG B C 1
ATOM 7802 O O . ARG B 1 481 ? 39.866 14.626 70.898 1.00 40.29 481 ARG B O 1
ATOM 7810 N N . MET B 1 482 ? 38.183 13.851 69.616 1.00 39.71 482 MET B N 1
ATOM 7811 C CA . MET B 1 482 ? 38.205 15.038 68.762 1.00 40.81 482 MET B CA 1
ATOM 7812 C C . MET B 1 482 ? 37.765 16.279 69.534 1.00 37.94 482 MET B C 1
ATOM 7813 O O . MET B 1 482 ? 38.300 17.375 69.328 1.00 36.69 482 MET B O 1
ATOM 7818 N N . GLU B 1 483 ? 36.795 16.132 70.431 1.00 37.32 483 GLU B N 1
ATOM 7819 C CA . GLU B 1 483 ? 36.313 17.302 71.152 1.00 37.11 483 GLU B CA 1
ATOM 7820 C C . GLU B 1 483 ? 37.369 17.905 72.069 1.00 34.84 483 GLU B C 1
ATOM 7821 O O . GLU B 1 483 ? 37.307 19.106 72.341 1.00 35.18 483 GLU B O 1
ATOM 7827 N N . ALA B 1 484 ? 38.356 17.125 72.514 1.00 34.54 484 ALA B N 1
ATOM 7828 C CA . ALA B 1 484 ? 39.458 17.723 73.257 1.00 37.64 484 ALA B CA 1
ATOM 7829 C C . ALA B 1 484 ? 40.193 18.756 72.404 1.00 33.80 484 ALA B C 1
ATOM 7830 O O . ALA B 1 484 ? 40.553 19.832 72.896 1.00 30.71 484 ALA B O 1
ATOM 7832 N N . SER B 1 485 ? 40.428 18.447 71.123 1.00 33.96 485 SER B N 1
ATOM 7833 C CA . SER B 1 485 ? 41.046 19.428 70.234 1.00 34.52 485 SER B CA 1
ATOM 7834 C C . SER B 1 485 ? 40.094 20.583 69.926 1.00 31.42 485 SER B C 1
ATOM 7835 O O . SER B 1 485 ? 40.523 21.731 69.824 1.00 30.43 485 SER B O 1
ATOM 7838 N N . LEU B 1 486 ? 38.804 20.300 69.768 1.00 31.98 486 LEU B N 1
ATOM 7839 C CA . LEU B 1 486 ? 37.833 21.354 69.485 1.00 32.00 486 LEU B CA 1
ATOM 7840 C C . LEU B 1 486 ? 37.739 22.362 70.637 1.00 31.51 486 LEU B C 1
ATOM 7841 O O . LEU B 1 486 ? 37.740 23.581 70.411 1.00 29.77 486 LEU B O 1
ATOM 7846 N N . VAL B 1 487 ? 37.656 21.880 71.884 1.00 30.82 487 VAL B N 1
ATOM 7847 C CA . VAL B 1 487 ? 37.558 22.842 72.982 1.00 30.42 487 VAL B CA 1
ATOM 7848 C C . VAL B 1 487 ? 38.892 23.542 73.206 1.00 30.84 487 VAL B C 1
ATOM 7849 O O . VAL B 1 487 ? 38.919 24.728 73.567 1.00 30.59 487 VAL B O 1
ATOM 7853 N N . LYS B 1 488 ? 40.019 22.862 72.967 1.00 29.04 488 LYS B N 1
ATOM 7854 C CA . LYS B 1 488 ? 41.304 23.564 73.045 1.00 29.86 488 LYS B CA 1
ATOM 7855 C C . LYS B 1 488 ? 41.363 24.703 72.014 1.00 28.75 488 LYS B C 1
ATOM 7856 O O . LYS B 1 488 ? 41.733 25.845 72.336 1.00 30.07 488 LYS B O 1
ATOM 7862 N N . LEU B 1 489 ? 40.970 24.415 70.769 1.00 29.49 489 LEU B N 1
ATOM 7863 C CA . LEU B 1 489 ? 40.937 25.458 69.738 1.00 29.47 489 LEU B CA 1
ATOM 7864 C C . LEU B 1 489 ? 40.049 26.634 70.158 1.00 29.25 489 LEU B C 1
ATOM 7865 O O . LEU B 1 489 ? 40.450 27.798 70.053 1.00 27.59 489 LEU B O 1
ATOM 7870 N N . PHE B 1 490 ? 38.844 26.344 70.666 1.00 28.51 490 PHE B N 1
ATOM 7871 C CA . PHE B 1 490 ? 37.905 27.411 71.025 1.00 28.75 490 PHE B CA 1
ATOM 7872 C C . PHE B 1 490 ? 38.400 28.235 72.219 1.00 30.26 490 PHE B C 1
ATOM 7873 O O . PHE B 1 490 ? 38.374 29.474 72.189 1.00 27.68 490 PHE B O 1
ATOM 7881 N N . ALA B 1 491 ? 38.843 27.555 73.284 1.00 27.23 491 ALA B N 1
ATOM 7882 C CA . ALA B 1 491 ? 39.227 28.230 74.528 1.00 27.72 491 ALA B CA 1
ATOM 7883 C C . ALA B 1 491 ? 40.507 29.031 74.368 1.00 28.15 491 ALA B C 1
ATOM 7884 O O . ALA B 1 491 ? 40.629 30.128 74.921 1.00 27.01 491 ALA B O 1
ATOM 7886 N N . CYS B 1 492 ? 41.466 28.514 73.590 1.00 27.53 492 CYS B N 1
ATOM 7887 C CA . CYS B 1 492 ? 42.738 29.210 73.414 1.00 30.05 492 CYS B CA 1
ATOM 7888 C C . CYS B 1 492 ? 42.574 30.491 72.596 1.00 29.19 492 CYS B C 1
ATOM 7889 O O . CYS B 1 492 ? 43.118 31.542 72.964 1.00 29.59 492 CYS B O 1
ATOM 7892 N N . ARG B 1 493 ? 41.824 30.441 71.501 1.00 28.81 493 ARG B N 1
ATOM 7893 C CA . ARG B 1 493 ? 41.543 31.685 70.780 1.00 27.80 493 ARG B CA 1
ATOM 7894 C C . ARG B 1 493 ? 40.709 32.630 71.638 1.00 28.87 493 ARG B C 1
ATOM 7895 O O . ARG B 1 493 ? 40.932 33.848 71.630 1.00 28.55 493 ARG B O 1
ATOM 7903 N N . SER B 1 494 ? 39.737 32.090 72.378 1.00 26.56 494 SER B N 1
ATOM 7904 C CA . SER B 1 494 ? 38.941 32.943 73.261 1.00 27.96 494 SER B CA 1
ATOM 7905 C C . SER B 1 494 ? 39.814 33.658 74.301 1.00 28.79 494 SER B C 1
ATOM 7906 O O . SER B 1 494 ? 39.546 34.819 74.650 1.00 28.36 494 SER B O 1
ATOM 7909 N N . ALA B 1 495 ? 40.858 32.992 74.811 1.00 26.24 495 ALA B N 1
ATOM 7910 C CA . ALA B 1 495 ? 41.780 33.674 75.730 1.00 24.96 495 ALA B CA 1
ATOM 7911 C C . ALA B 1 495 ? 42.451 34.878 75.063 1.00 26.82 495 ALA B C 1
ATOM 7912 O O . ALA B 1 495 ? 42.693 35.907 75.710 1.00 25.37 495 ALA B O 1
ATOM 7914 N N . GLU B 1 496 ? 42.778 34.771 73.767 1.00 26.56 496 GLU B N 1
ATOM 7915 C CA . GLU B 1 496 ? 43.325 35.933 73.073 1.00 27.14 496 GLU B CA 1
ATOM 7916 C C . GLU B 1 496 ? 42.322 37.076 73.070 1.00 25.76 496 GLU B C 1
ATOM 7917 O O . GLU B 1 496 ? 42.678 38.235 73.296 1.00 26.01 496 GLU B O 1
ATOM 7923 N N . LEU B 1 497 ? 41.064 36.771 72.765 1.00 26.06 497 LEU B N 1
ATOM 7924 C CA . LEU B 1 497 ? 40.065 37.823 72.625 1.00 27.02 497 LEU B CA 1
ATOM 7925 C C . LEU B 1 497 ? 39.749 38.461 73.982 1.00 28.95 497 LEU B C 1
ATOM 7926 O O . LEU B 1 497 ? 39.581 39.683 74.081 1.00 29.16 497 LEU B O 1
ATOM 7931 N N . VAL B 1 498 ? 39.659 37.644 75.030 1.00 27.72 498 VAL B N 1
ATOM 7932 C CA . VAL B 1 498 ? 39.339 38.162 76.362 1.00 27.05 498 VAL B CA 1
ATOM 7933 C C . VAL B 1 498 ? 40.484 39.009 76.906 1.00 26.23 498 VAL B C 1
ATOM 7934 O O . VAL B 1 498 ? 40.258 40.090 77.464 1.00 26.36 498 VAL B O 1
ATOM 7938 N N . THR B 1 499 ? 41.736 38.549 76.749 1.00 25.19 499 THR B N 1
ATOM 7939 C CA . THR B 1 499 ? 42.859 39.328 77.278 1.00 24.57 499 THR B CA 1
ATOM 7940 C C . THR B 1 499 ? 43.078 40.623 76.502 1.00 26.26 499 THR B C 1
ATOM 7941 O O . THR B 1 499 ? 43.480 41.636 77.091 1.00 25.08 499 THR B O 1
ATOM 7945 N N . ARG B 1 500 ? 42.887 40.600 75.166 1.00 24.79 500 ARG B N 1
ATOM 7946 C CA . ARG B 1 500 ? 42.993 41.844 74.406 1.00 25.55 500 ARG B CA 1
ATOM 7947 C C . ARG B 1 500 ? 41.968 42.868 74.896 1.00 26.97 500 ARG B C 1
ATOM 7948 O O . ARG B 1 500 ? 42.296 44.047 75.067 1.00 26.84 500 ARG B O 1
ATOM 7956 N N . GLU B 1 501 ? 40.717 42.440 75.129 1.00 25.73 501 GLU B N 1
ATOM 7957 C CA . GLU B 1 501 ? 39.697 43.386 75.580 1.00 27.66 501 GLU B CA 1
ATOM 7958 C C . GLU B 1 501 ? 39.968 43.856 77.004 1.00 26.68 501 GLU B C 1
ATOM 7959 O O . GLU B 1 501 ? 39.773 45.035 77.312 1.00 27.43 501 GLU B O 1
ATOM 7965 N N . SER B 1 502 ? 40.406 42.954 77.897 1.00 27.01 502 SER B N 1
ATOM 7966 C CA . SER B 1 502 ? 40.663 43.396 79.272 1.00 26.63 502 SER B CA 1
ATOM 7967 C C . SER B 1 502 ? 41.754 44.454 79.289 1.00 26.63 502 SER B C 1
ATOM 7968 O O . SER B 1 502 ? 41.649 45.458 79.997 1.00 28.14 502 SER B O 1
ATOM 7971 N N . LEU B 1 503 ? 42.801 44.256 78.490 1.00 27.07 503 LEU B N 1
ATOM 7972 C CA . LEU B 1 503 ? 43.863 45.253 78.395 1.00 27.24 503 LEU B CA 1
ATOM 7973 C C . LEU B 1 503 ? 43.310 46.581 77.885 1.00 28.25 503 LEU B C 1
ATOM 7974 O O . LEU B 1 503 ? 43.686 47.654 78.375 1.00 28.80 503 LEU B O 1
ATOM 7979 N N . GLN B 1 504 ? 42.404 46.525 76.903 1.00 27.75 504 GLN B N 1
ATOM 7980 C CA . GLN B 1 504 ? 41.825 47.753 76.362 1.00 27.91 504 GLN B CA 1
ATOM 7981 C C . GLN B 1 504 ? 41.098 48.532 77.452 1.00 27.43 504 GLN B C 1
ATOM 7982 O O . GLN B 1 504 ? 41.219 49.765 77.538 1.00 28.76 504 GLN B O 1
ATOM 7988 N N . ILE B 1 505 ? 40.330 47.827 78.288 1.00 26.96 505 ILE B N 1
ATOM 7989 C CA . ILE B 1 505 ? 39.603 48.480 79.387 1.00 29.16 505 ILE B CA 1
ATOM 7990 C C . ILE B 1 505 ? 40.552 49.191 80.352 1.00 28.95 505 ILE B C 1
ATOM 7991 O O . ILE B 1 505 ? 40.183 50.214 80.967 1.00 28.23 505 ILE B O 1
ATOM 7996 N N . HIS B 1 506 ? 41.783 48.676 80.512 1.00 28.13 506 HIS B N 1
ATOM 7997 C CA . HIS B 1 506 ? 42.750 49.353 81.376 1.00 28.73 506 HIS B CA 1
ATOM 7998 C C . HIS B 1 506 ? 43.363 50.594 80.736 1.00 29.95 506 HIS B C 1
ATOM 7999 O O . HIS B 1 506 ? 44.034 51.362 81.443 1.00 28.82 506 HIS B O 1
ATOM 8006 N N . GLY B 1 507 ? 43.178 50.807 79.425 1.00 28.83 507 GLY B N 1
ATOM 8007 C CA . GLY B 1 507 ? 43.829 51.962 78.814 1.00 29.03 507 GLY B CA 1
ATOM 8008 C C . GLY B 1 507 ? 45.343 51.800 78.821 1.00 27.48 507 GLY B C 1
ATOM 8009 O O . GLY B 1 507 ? 45.872 50.692 78.712 1.00 28.08 507 GLY B O 1
ATOM 8010 N N . GLY B 1 508 ? 46.053 52.921 78.962 1.00 26.99 508 GLY B N 1
ATOM 8011 C CA . GLY B 1 508 ? 47.506 52.852 79.011 1.00 27.20 508 GLY B CA 1
ATOM 8012 C C . GLY B 1 508 ? 48.023 51.915 80.096 1.00 30.07 508 GLY B C 1
ATOM 8013 O O . GLY B 1 508 ? 49.053 51.258 79.914 1.00 27.71 508 GLY B O 1
ATOM 8014 N N . MET B 1 509 ? 47.315 51.829 81.230 1.00 28.54 509 MET B N 1
ATOM 8015 C CA . MET B 1 509 ? 47.732 50.921 82.302 1.00 28.99 509 MET B CA 1
ATOM 8016 C C . MET B 1 509 ? 47.934 49.494 81.793 1.00 28.93 509 MET B C 1
ATOM 8017 O O . MET B 1 509 ? 48.839 48.788 82.249 1.00 28.84 509 MET B O 1
ATOM 8022 N N . GLY B 1 510 ? 47.117 49.062 80.826 1.00 27.22 510 GLY B N 1
ATOM 8023 C CA . GLY B 1 510 ? 47.182 47.690 80.335 1.00 26.66 510 GLY B CA 1
ATOM 8024 C C . GLY B 1 510 ? 48.468 47.335 79.622 1.00 25.35 510 GLY B C 1
ATOM 8025 O O . GLY B 1 510 ? 48.735 46.151 79.394 1.00 28.10 510 GLY B O 1
ATOM 8026 N N . TYR B 1 511 ? 49.266 48.330 79.251 1.00 28.30 511 TYR B N 1
ATOM 8027 C CA . TYR B 1 511 ? 50.503 48.150 78.497 1.00 28.19 511 TYR B CA 1
ATOM 8028 C C . TYR B 1 511 ? 51.732 48.103 79.408 1.00 27.87 511 TYR B C 1
ATOM 8029 O O . TYR B 1 511 ? 52.835 47.790 78.940 1.00 24.81 511 TYR B O 1
ATOM 8038 N N . ALA B 1 512 ? 51.559 48.436 80.686 1.00 24.39 512 ALA B N 1
ATOM 8039 C CA . ALA B 1 512 ? 52.645 48.469 81.660 1.00 26.77 512 ALA B CA 1
ATOM 8040 C C . ALA B 1 512 ? 52.941 47.066 82.173 1.00 26.26 512 ALA B C 1
ATOM 8041 O O . ALA B 1 512 ? 52.027 46.301 82.484 1.00 26.57 512 ALA B O 1
ATOM 8043 N N . GLU B 1 513 ? 54.223 46.718 82.249 1.00 24.67 513 GLU B N 1
ATOM 8044 C CA . GLU B 1 513 ? 54.574 45.399 82.770 1.00 26.03 513 GLU B CA 1
ATOM 8045 C C . GLU B 1 513 ? 54.264 45.266 84.259 1.00 29.07 513 GLU B C 1
ATOM 8046 O O . GLU B 1 513 ? 54.107 44.138 84.750 1.00 28.91 513 GLU B O 1
ATOM 8052 N N . GLU B 1 514 ? 54.134 46.378 84.986 1.00 28.03 514 GLU B N 1
ATOM 8053 C CA . GLU B 1 514 ? 53.782 46.281 86.404 1.00 27.99 514 GLU B CA 1
ATOM 8054 C C . GLU B 1 514 ? 52.284 46.076 86.608 1.00 29.43 514 GLU B C 1
ATOM 8055 O O . GLU B 1 514 ? 51.812 46.126 87.750 1.00 31.27 514 GLU B O 1
ATOM 8061 N N . VAL B 1 515 ? 51.536 45.872 85.521 1.00 28.17 515 VAL B N 1
ATOM 8062 C CA . VAL B 1 515 ? 50.099 45.628 85.539 1.00 29.11 515 VAL B CA 1
ATOM 8063 C C . VAL B 1 515 ? 49.841 44.235 84.956 1.00 29.36 515 VAL B C 1
ATOM 8064 O O . VAL B 1 515 ? 50.261 43.947 83.828 1.00 27.80 515 VAL B O 1
ATOM 8068 N N . ALA B 1 516 ? 49.104 43.385 85.698 1.00 27.85 516 ALA B N 1
ATOM 8069 C CA . ALA B 1 516 ? 49.063 41.958 85.353 1.00 27.62 516 ALA B CA 1
ATOM 8070 C C . ALA B 1 516 ? 48.455 41.685 83.972 1.00 26.55 516 ALA B C 1
ATOM 8071 O O . ALA B 1 516 ? 48.853 40.718 83.305 1.00 24.42 516 ALA B O 1
ATOM 8073 N N . VAL B 1 517 ? 47.471 42.482 83.545 1.00 27.12 517 VAL B N 1
ATOM 8074 C CA . VAL B 1 517 ? 46.753 42.186 82.304 1.00 25.04 517 VAL B CA 1
ATOM 8075 C C . VAL B 1 517 ? 47.682 42.278 81.094 1.00 28.40 517 VAL B C 1
ATOM 8076 O O . VAL B 1 517 ? 47.438 41.621 80.066 1.00 26.53 517 VAL B O 1
ATOM 8080 N N . SER B 1 518 ? 48.751 43.090 81.166 1.00 26.06 518 SER B N 1
ATOM 8081 C CA . SER B 1 518 ? 49.704 43.102 80.053 1.00 26.73 518 SER B CA 1
ATOM 8082 C C . SER B 1 518 ? 50.334 41.738 79.894 1.00 27.29 518 SER B C 1
ATOM 8083 O O . SER B 1 518 ? 50.555 41.259 78.769 1.00 24.44 518 SER B O 1
ATOM 8086 N N . ARG B 1 519 ? 50.612 41.097 81.021 1.00 25.25 519 ARG B N 1
ATOM 8087 C CA . ARG B 1 519 ? 51.240 39.784 81.020 1.00 26.39 519 ARG B CA 1
ATOM 8088 C C . ARG B 1 519 ? 50.262 38.718 80.563 1.00 24.32 519 ARG B C 1
ATOM 8089 O O . ARG B 1 519 ? 50.638 37.814 79.811 1.00 24.98 519 ARG B O 1
ATOM 8097 N N . TYR B 1 520 ? 48.999 38.802 81.006 1.00 23.26 520 TYR B N 1
ATOM 8098 C CA . TYR B 1 520 ? 48.003 37.830 80.556 1.00 24.28 520 TYR B CA 1
ATOM 8099 C C . TYR B 1 520 ? 47.832 37.885 79.047 1.00 25.10 520 TYR B C 1
ATOM 8100 O O . TYR B 1 520 ? 47.537 36.864 78.414 1.00 24.28 520 TYR B O 1
ATOM 8109 N N . PHE B 1 521 ? 47.986 39.077 78.466 1.00 23.30 521 PHE B N 1
ATOM 8110 C CA . PHE B 1 521 ? 47.840 39.245 77.022 1.00 24.51 521 PHE B CA 1
ATOM 8111 C C . PHE B 1 521 ? 48.970 38.569 76.252 1.00 23.73 521 PHE B C 1
ATOM 8112 O O . PHE B 1 521 ? 48.723 37.851 75.272 1.00 23.48 521 PHE B O 1
ATOM 8120 N N . VAL B 1 522 ? 50.226 38.798 76.650 1.00 24.27 522 VAL B N 1
ATOM 8121 C CA . VAL B 1 522 ? 51.313 38.161 75.899 1.00 23.79 522 VAL B CA 1
ATOM 8122 C C . VAL B 1 522 ? 51.362 36.662 76.179 1.00 24.92 522 VAL B C 1
ATOM 8123 O O . VAL B 1 522 ? 51.773 35.890 75.307 1.00 24.05 522 VAL B O 1
ATOM 8127 N N . ASP B 1 523 ? 50.983 36.224 77.398 1.00 21.84 523 ASP B N 1
ATOM 8128 C CA . ASP B 1 523 ? 50.863 34.791 77.677 1.00 24.73 523 ASP B CA 1
ATOM 8129 C C . ASP B 1 523 ? 49.785 34.148 76.813 1.00 23.83 523 ASP B C 1
ATOM 8130 O O . ASP B 1 523 ? 49.983 33.060 76.273 1.00 25.86 523 ASP B O 1
ATOM 8135 N N . ALA B 1 524 ? 48.600 34.761 76.743 1.00 22.45 524 ALA B N 1
ATOM 8136 C CA . ALA B 1 524 ? 47.497 34.117 76.032 1.00 24.72 524 ALA B CA 1
ATOM 8137 C C . ALA B 1 524 ? 47.807 33.935 74.545 1.00 24.22 524 ALA B C 1
ATOM 8138 O O . ALA B 1 524 ? 47.274 33.016 73.911 1.00 24.09 524 ALA B O 1
ATOM 8140 N N . ARG B 1 525 ? 48.671 34.786 73.974 1.00 24.31 525 ARG B N 1
ATOM 8141 C CA . ARG B 1 525 ? 49.010 34.660 72.555 1.00 23.54 525 ARG B CA 1
ATOM 8142 C C . ARG B 1 525 ? 49.644 33.302 72.240 1.00 26.37 525 ARG B C 1
ATOM 8143 O O . ARG B 1 525 ? 49.518 32.804 71.106 1.00 24.94 525 ARG B O 1
ATOM 8151 N N . VAL B 1 526 ? 50.313 32.670 73.222 1.00 23.62 526 VAL B N 1
ATOM 8152 C CA . VAL B 1 526 ? 50.981 31.404 72.923 1.00 24.53 526 VAL B CA 1
ATOM 8153 C C . VAL B 1 526 ? 49.959 30.303 72.711 1.00 25.39 526 VAL B C 1
ATOM 8154 O O . VAL B 1 526 ? 50.238 29.316 72.022 1.00 24.99 526 VAL B O 1
ATOM 8158 N N . LEU B 1 527 ? 48.768 30.442 73.297 1.00 23.93 527 LEU B N 1
ATOM 8159 C CA . LEU B 1 527 ? 47.904 29.281 73.492 1.00 25.57 527 LEU B CA 1
ATOM 8160 C C . LEU B 1 527 ? 47.386 28.712 72.172 1.00 28.07 527 LEU B C 1
ATOM 8161 O O . LEU B 1 527 ? 47.125 27.499 72.065 1.00 26.59 527 LEU B O 1
ATOM 8166 N N . SER B 1 528 ? 47.210 29.555 71.170 1.00 26.00 528 SER B N 1
ATOM 8167 C CA . SER B 1 528 ? 46.702 29.091 69.899 1.00 26.32 528 SER B CA 1
ATOM 8168 C C . SER B 1 528 ? 47.817 28.609 68.981 1.00 29.21 528 SER B C 1
ATOM 8169 O O . SER B 1 528 ? 47.545 28.236 67.830 1.00 27.38 528 SER B O 1
ATOM 8172 N N . ILE B 1 529 ? 49.063 28.648 69.440 1.00 26.64 529 ILE B N 1
ATOM 8173 C CA . ILE B 1 529 ? 50.192 28.176 68.658 1.00 26.21 529 ILE B CA 1
ATOM 8174 C C . ILE B 1 529 ? 50.682 26.818 69.139 1.00 28.39 529 ILE B C 1
ATOM 8175 O O . ILE B 1 529 ? 50.816 25.892 68.346 1.00 29.44 529 ILE B O 1
ATOM 8180 N N . PHE B 1 530 ? 50.954 26.667 70.437 1.00 26.59 530 PHE B N 1
ATOM 8181 C CA . PHE B 1 530 ? 51.528 25.409 70.874 1.00 28.21 530 PHE B CA 1
ATOM 8182 C C . PHE B 1 530 ? 50.411 24.396 71.112 1.00 28.03 530 PHE B C 1
ATOM 8183 O O . PHE B 1 530 ? 49.224 24.699 70.943 1.00 28.04 530 PHE B O 1
ATOM 8191 N N . GLU B 1 531 ? 50.803 23.176 71.507 1.00 29.10 531 GLU B N 1
ATOM 8192 C CA . GLU B 1 531 ? 49.872 22.070 71.784 1.00 29.76 531 GLU B CA 1
ATOM 8193 C C . GLU B 1 531 ? 48.952 21.805 70.602 1.00 31.50 531 GLU B C 1
ATOM 8194 O O . GLU B 1 531 ? 47.794 21.412 70.770 1.00 31.16 531 GLU B O 1
ATOM 8200 N N . GLY B 1 532 ? 49.452 22.040 69.397 1.00 30.50 532 GLY B N 1
ATOM 8201 C CA . GLY B 1 532 ? 48.603 21.891 68.234 1.00 30.03 532 GLY B CA 1
ATOM 8202 C C . GLY B 1 532 ? 48.103 23.251 67.796 1.00 30.53 532 GLY B C 1
ATOM 8203 O O . GLY B 1 532 ? 47.168 23.800 68.400 1.00 30.39 532 GLY B O 1
ATOM 8204 N N . ALA B 1 533 ? 48.731 23.815 66.765 1.00 28.91 533 ALA B N 1
ATOM 8205 C CA . ALA B 1 533 ? 48.371 25.160 66.325 1.00 28.59 533 ALA B CA 1
ATOM 8206 C C . ALA B 1 533 ? 46.950 25.166 65.777 1.00 30.26 533 ALA B C 1
ATOM 8207 O O . ALA B 1 533 ? 46.449 24.158 65.271 1.00 28.16 533 ALA B O 1
ATOM 8209 N N . GLU B 1 534 ? 46.294 26.316 65.896 1.00 28.14 534 GLU B N 1
ATOM 8210 C CA . GLU B 1 534 ? 44.877 26.405 65.551 1.00 27.83 534 GLU B CA 1
ATOM 8211 C C . GLU B 1 534 ? 44.581 25.842 64.143 1.00 29.65 534 GLU B C 1
ATOM 8212 O O . GLU B 1 534 ? 43.614 25.094 63.953 1.00 28.47 534 GLU B O 1
ATOM 8218 N N . GLU B 1 535 ? 45.428 26.150 63.155 1.00 28.27 535 GLU B N 1
ATOM 8219 C CA . GLU B 1 535 ? 45.154 25.693 61.789 1.00 29.35 535 GLU B CA 1
ATOM 8220 C C . GLU B 1 535 ? 45.334 24.186 61.666 1.00 28.70 535 GLU B C 1
ATOM 8221 O O . GLU B 1 535 ? 44.507 23.503 61.054 1.00 29.04 535 GLU B O 1
ATOM 8227 N N . THR B 1 536 ? 46.412 23.659 62.251 1.00 28.05 536 THR B N 1
ATOM 8228 C CA . THR B 1 536 ? 46.660 22.222 62.258 1.00 29.07 536 THR B CA 1
ATOM 8229 C C . THR B 1 536 ? 45.497 21.464 62.888 1.00 30.95 536 THR B C 1
ATOM 8230 O O . THR B 1 536 ? 45.057 20.435 62.360 1.00 30.94 536 THR B O 1
ATOM 8234 N N . LEU B 1 537 ? 44.958 21.975 63.999 1.00 28.13 537 LEU B N 1
ATOM 8235 C CA . LEU B 1 537 ? 43.851 21.291 64.665 1.00 29.92 537 LEU B CA 1
ATOM 8236 C C . LEU B 1 537 ? 42.564 21.389 63.856 1.00 30.44 537 LEU B C 1
ATOM 8237 O O . LEU B 1 537 ? 41.851 20.393 63.680 1.00 32.02 537 LEU B O 1
ATOM 8242 N N . ALA B 1 538 ? 42.220 22.599 63.410 1.00 28.04 538 ALA B N 1
ATOM 8243 C CA . ALA B 1 538 ? 41.035 22.797 62.580 1.00 30.68 538 ALA B CA 1
ATOM 8244 C C . ALA B 1 538 ? 41.033 21.881 61.357 1.00 30.60 538 ALA B C 1
ATOM 8245 O O . ALA B 1 538 ? 39.992 21.323 60.994 1.00 31.33 538 ALA B O 1
ATOM 8247 N N . LEU B 1 539 ? 42.184 21.720 60.705 1.00 29.76 539 LEU B N 1
ATOM 8248 C CA . LEU B 1 539 ? 42.255 20.980 59.439 1.00 31.50 539 LEU B CA 1
ATOM 8249 C C . LEU B 1 539 ? 42.457 19.479 59.622 1.00 34.33 539 LEU B C 1
ATOM 8250 O O . LEU B 1 539 ? 41.753 18.675 58.997 1.00 32.35 539 LEU B O 1
ATOM 8255 N N . LYS B 1 540 ? 43.431 19.087 60.447 1.00 30.99 540 LYS B N 1
ATOM 8256 C CA . LYS B 1 540 ? 43.913 17.711 60.476 1.00 34.76 540 LYS B CA 1
ATOM 8257 C C . LYS B 1 540 ? 43.378 16.884 61.646 1.00 36.72 540 LYS B C 1
ATOM 8258 O O . LYS B 1 540 ? 43.574 15.664 61.655 1.00 37.27 540 LYS B O 1
ATOM 8264 N N . VAL B 1 541 ? 42.696 17.494 62.616 1.00 33.01 541 VAL B N 1
ATOM 8265 C CA . VAL B 1 541 ? 42.012 16.732 63.664 1.00 34.55 541 VAL B CA 1
ATOM 8266 C C . VAL B 1 541 ? 40.505 16.947 63.592 1.00 34.10 541 VAL B C 1
ATOM 8267 O O . VAL B 1 541 ? 39.733 15.995 63.452 1.00 34.51 541 VAL B O 1
ATOM 8271 N N . ILE B 1 542 ? 40.074 18.200 63.736 1.00 33.04 542 ILE B N 1
ATOM 8272 C CA . ILE B 1 542 ? 38.645 18.494 63.803 1.00 32.48 542 ILE B CA 1
ATOM 8273 C C . ILE B 1 542 ? 37.995 18.298 62.435 1.00 35.26 542 ILE B C 1
ATOM 8274 O O . ILE B 1 542 ? 37.044 17.524 62.286 1.00 34.72 542 ILE B O 1
ATOM 8279 N N . GLY B 1 543 ? 38.498 19.007 61.420 1.00 33.46 543 GLY B N 1
ATOM 8280 C CA . GLY B 1 543 ? 37.917 18.899 60.089 1.00 34.85 543 GLY B CA 1
ATOM 8281 C C . GLY B 1 543 ? 37.970 17.486 59.542 1.00 36.62 543 GLY B C 1
ATOM 8282 O O . GLY B 1 543 ? 36.977 16.970 59.022 1.00 38.01 543 GLY B O 1
ATOM 8283 N N . ARG B 1 544 ? 39.110 16.824 59.675 1.00 35.63 544 ARG B N 1
ATOM 8284 C CA . ARG B 1 544 ? 39.234 15.428 59.183 1.00 38.85 544 ARG B CA 1
ATOM 8285 C C . ARG B 1 544 ? 38.195 14.539 59.869 1.00 39.82 544 ARG B C 1
ATOM 8286 O O . ARG B 1 544 ? 37.498 13.809 59.162 1.00 40.42 544 ARG B O 1
ATOM 8294 N N . SER B 1 545 ? 38.105 14.616 61.194 1.00 38.38 545 SER B N 1
ATOM 8295 C CA . SER B 1 545 ? 37.177 13.747 61.914 1.00 40.14 545 SER B CA 1
ATOM 8296 C C . SER B 1 545 ? 35.747 13.988 61.474 1.00 39.44 545 SER B C 1
ATOM 8297 O O . SER B 1 545 ? 34.972 13.040 61.317 1.00 41.66 545 SER B O 1
ATOM 8300 N N . LEU B 1 546 ? 35.363 15.259 61.340 1.00 38.61 546 LEU B N 1
ATOM 8301 C CA . LEU B 1 546 ? 34.020 15.583 60.881 1.00 39.01 546 LEU B CA 1
ATOM 8302 C C . LEU B 1 546 ? 33.753 14.980 59.509 1.00 39.70 546 LEU B C 1
ATOM 8303 O O . LEU B 1 546 ? 32.672 14.434 59.264 1.00 38.79 546 LEU B O 1
ATOM 8308 N N . LEU B 1 547 ? 34.733 15.060 58.608 1.00 39.23 547 LEU B N 1
ATOM 8309 C CA . LEU B 1 547 ? 34.511 14.589 57.238 1.00 42.48 547 LEU B CA 1
ATOM 8310 C C . LEU B 1 547 ? 34.477 13.069 57.181 1.00 45.93 547 LEU B C 1
ATOM 8311 O O . LEU B 1 547 ? 33.619 12.484 56.509 1.00 46.19 547 LEU B O 1
ATOM 8316 N N . GLU B 1 548 ? 35.377 12.429 57.925 1.00 44.85 548 GLU B N 1
ATOM 8317 C CA . GLU B 1 548 ? 35.397 10.948 58.013 1.00 46.64 548 GLU B CA 1
ATOM 8318 C C . GLU B 1 548 ? 34.062 10.456 58.579 1.00 48.61 548 GLU B C 1
ATOM 8319 O O . GLU B 1 548 ? 33.505 9.502 58.022 1.00 50.23 548 GLU B O 1
ATOM 8325 N N . ALA B 1 549 ? 33.582 11.085 59.653 1.00 47.47 549 ALA B N 1
ATOM 8326 C CA . ALA B 1 549 ? 32.302 10.693 60.240 1.00 48.97 549 ALA B CA 1
ATOM 8327 C C . ALA B 1 549 ? 31.165 10.801 59.227 1.00 52.98 549 ALA B C 1
ATOM 8328 O O . ALA B 1 549 ? 30.257 9.962 59.211 1.00 54.75 549 ALA B O 1
ATOM 8330 N N . ALA B 1 550 ? 31.190 11.830 58.377 1.00 51.72 550 ALA B N 1
ATOM 8331 C CA . ALA B 1 550 ? 30.119 11.994 57.398 1.00 54.53 550 ALA B CA 1
ATOM 8332 C C . ALA B 1 550 ? 30.182 10.914 56.323 1.00 63.12 550 ALA B C 1
ATOM 8333 O O . ALA B 1 550 ? 29.143 10.408 55.884 1.00 66.01 550 ALA B O 1
ATOM 8335 N N . LEU B 1 551 ? 31.391 10.556 55.885 1.00 58.87 551 LEU B N 1
ATOM 8336 C CA . LEU B 1 551 ? 31.554 9.446 54.951 1.00 62.18 551 LEU B CA 1
ATOM 8337 C C . LEU B 1 551 ? 31.024 8.143 55.537 1.00 65.79 551 LEU B C 1
ATOM 8338 O O . LEU B 1 551 ? 30.200 7.461 54.918 1.00 69.21 551 LEU B O 1
ATOM 8343 N N . LYS B 1 552 ? 31.500 7.775 56.731 1.00 63.55 552 LYS B N 1
ATOM 8344 C CA . LYS B 1 552 ? 31.081 6.521 57.351 1.00 66.08 552 LYS B CA 1
ATOM 8345 C C . LYS B 1 552 ? 29.567 6.457 57.507 1.00 68.63 552 LYS B C 1
ATOM 8346 O O . LYS B 1 552 ? 28.956 5.405 57.283 1.00 72.26 552 LYS B O 1
ATOM 8352 N N . ALA B 1 553 ? 28.944 7.589 57.790 1.00 67.50 553 ALA B N 1
ATOM 8353 C CA . ALA B 1 553 ? 27.487 7.598 58.021 1.00 69.58 553 ALA B CA 1
ATOM 8354 C C . ALA B 1 553 ? 26.717 7.413 56.711 1.00 75.70 553 ALA B C 1
ATOM 8355 O O . ALA B 1 553 ? 25.555 6.992 56.786 1.00 78.20 553 ALA B O 1
ATOM 8357 N N . GLU B 1 554 ? 27.327 7.729 55.569 1.00 80.13 554 GLU B N 1
ATOM 8358 C CA . GLU B 1 554 ? 26.591 7.686 54.280 1.00 81.76 554 GLU B CA 1
ATOM 8359 C C . GLU B 1 554 ? 26.888 6.379 53.541 1.00 86.17 554 GLU B C 1
ATOM 8360 O O . GLU B 1 554 ? 26.412 6.233 52.403 1.00 86.99 554 GLU B O 1
ATOM 8366 N N . ALA B 1 555 ? 27.637 5.471 54.172 1.00 83.25 555 ALA B N 1
ATOM 8367 C CA . ALA B 1 555 ? 28.014 4.197 53.520 1.00 84.67 555 ALA B CA 1
ATOM 8368 C C . ALA B 1 555 ? 27.181 3.053 54.105 1.00 87.34 555 ALA B C 1
ATOM 8369 O O . ALA B 1 555 ? 27.330 1.928 53.587 1.00 90.01 555 ALA B O 1
#

Organism: NCBI:txid78543

Secondary structure (DSSP, 8-state):
---TTHHHHHHHHHHHHHHHHHHHHHHHHHHTEETTEE-HHHHHHTHHHHHHHHHHHHHHHHHHHHHHT--TTS-HHHHHHHHHHHHHHHHHHHHHHHHHHHHHT---HHHHHHHT-HHHHHHHHHTSSHHHHHHHHHHHHH-GGGTT-----HHHHHHHHHHHHHIIIIIHHHHHHHHHHTPPPPHHHHHHHHHTTTTSTTSBGGGTSSB-TT----HHHHHHHHHHHHH-TTTTGGGTHHHHHHHHHHHHH--HHHIIIIIHHHHTTSS-EEEE--BTTBSS-GGG---EEEEETTEEEEEEEEEEEETTTT-SEEEEEEE--S-GGGGGGGEEEEEEE-----SSEEEEEPTTS-EEEEEE--BSS--SS-EEEEEEEEEEEEGGGBTTGGGGTT-HHHHHHHHHHHHHHHHHHHHHHHHHHHHHHHHHHHHH-EETTEEGGGSHHHHHHHHHHHHHHHHHHHHHHHHHHHHHTT--HHHHHHHHHHHHHHHHHHHHHHHHHHGGGGGBTTSHHHHHHHHHTTTTTSSS-HHHHIIIIIIHHHHHHHHHHT-/---TTHHHHHHHHHHHHHHHHHHHHHHHHHHTEETTEE-HHHHHHTHHHHHHHHHHHHHHHHHHHHHHT--TT--HHHHHHHHHHHHHHHHHHHHHHHHHHHHTT---HHHHHHHT-HHHHHHHHHTSSHHHHHHHHHHHHH-GGGTT-----HHHHHHHHHHHHHIIIIIHHHHHHHHHTTPPPPHHHHHHHHHTTTT-TTSBGGGTSSB-SS----HHHHHHHHHHHHH-TTTTGGGTHHHHHHHHHHHHH--HHHHHHHHHHHHTTSS-EEEE--BTTBSS-GGG---EEEEETTEEEEEEEEEEEETTTT-SEEEEEEE-SS-GGGGGGGEEEEEEE-----SSEEEEE-TTS-EEEEEE--BSS--SS-EEEEEEEEEEEEGGGBTTGGGGTT-HHHHHHHHHHHHHHHHHHHHHHHHHHHHHHHHHHHHH-EETTEEGGGSHHHHHHHHHHHHHHHHHHHHHHHHHHHHHTT--HHHHHHHHHHHHHHHHHHHHHHHHHHGGGGGBTTSHHHHHHHHHGGGGTSSS-HHHHIIIIIIHHHHHHHHHHT-

InterPro domains:
  IPR006089 Acyl-CoA dehydrogenase, conserved site [PS00073] (504-523)
  IPR006091 Acyl-CoA dehydrogenase/oxidase, middle domain [PF02770] (274-382)
  IPR009075 Acyl-CoA dehydrogenase/oxidase, C-terminal [PF00441] (398-546)
  IPR009100 Acyl-CoA dehydrogenase/oxidase, N-terminal and middle domain superfamily [SSF56645] (151-393)
  IPR013786 Acyl-CoA dehydrogenase/oxidase, N-terminal [PF02771] (154-269)
  IPR036250 Acyl-CoA dehydrogenase-like, C-terminal [SSF47203] (397-546)
  IPR037069 Acyl-CoA dehydrogenase/oxidase, N-terminal domain superfamily [G3DSA:1.10.540.10] (138-270)
  IPR046373 Acyl-CoA oxidase/dehydrogenase, middle domain superfamily [G3DSA:2.40.110.10] (273-402)

CATH classification: 1.10.540.10 (+1 more: 2.40.110.10)

Sequence (1110 aa):
MLPITAADDVQGLLLQLRGLLEQAISALASRCTKGRQLDAELLDLMQVPTFELAWASAELLAAERSLQAIDAGTSSVDRRLILVFAVEAITLVHSRLEAIYAELDLADGTLHAIAADQKLRALRRSVLSSTALHDSARLMVERPEQIGQVAMGDELSMIEDQFRRFAADTVAPLAEHIHREDLIIPDSLLAALRDMGVFGLSIPERYGGSAPDDQEDPLTMIVVTEALSQASLAAAGSLITRPEILSRALLSGGTESQKQHWLARLAVGDPLCAIAITEPDYGSDVAGLTLRGTPCEGGWRLNGAKTWCTFAGKAGVLMVVTRTNPDKSLGHRGLSLLLAEKPSYDGHEFDFRQPGGGSLTGRAIPTIGYRGMHSFDLSFEDFFVPDGNVIGEAQGLGKGFYHTMAGMTGGRMQTAGRASGVMRAALLAGLRYATERKVFGSPLLDYPLTGAKLTKMAARYVASRYLTYSVGRMLAQGEGRMEASLVKLFACRSAELVTRESLQIHGGMGYAEEVAVSRYFVDARVLSIFEGAEETLALKVIGRSLLEAALKAEAMLPITAADDVQGLLLQLRGLLEQAISALASRCTKGRQLDAELLDLMQVPTFELAWASAELLAAERSLQAIDAGTSSVDRRLILVFAVEAITLVHSRLEAIYAELDLADGTLHAIAADQKLRALRRSVLSSTALHDSARLMVERPEQIGQVAMGDELSMIEDQFRRFAADTVAPLAEHIHREDLIIPDSLLAALRDMGVFGLSIPERYGGSAPDDQEDPLTMIVVTEALSQASLAAAGSLITRPEILSRALLSGGTESQKQHWLARLAVGDPLCAIAITEPDYGSDVAGLTLRGTPCEGGWRLNGAKTWCTFAGKAGVLMVVTRTNPDKSLGHRGLSLLLAEKPSYDGHEFDFRQPGGGSLTGRAIPTIGYRGMHSFDLSFEDFFVPDGNVIGEAQGLGKGFYHTMAGMTGGRMQTAGRASGVMRAALLAGLRYATERKVFGSPLLDYPLTGAKLTKMAARYVASRYLTYSVGRMLAQGEGRMEASLVKLFACRSAELVTRESLQIHGGMGYAEEVAVSRYFVDARVLSIFEGAEETLALKVIGRSLLEAALKAEA

B-factor: mean 39.78, std 11.14, range [21.84, 107.56]

Radius of gyration: 29.81 Å; Cα contacts (8 Å, |Δi|>4): 2219; chains: 2; bounding box: 70×91×64 Å

Foldseek 3Di:
DFDPCLLVLLVVLLVLLVVLLLVLLLLLLVQQDDPLHGHPVSLVVPLPLLLLSLVLVLLSLLLVLLSVQDDPPQDPLSVLLSSLSSLVSSVSSLVSSVVSCVVSVHDCVVSVVSVPPVSSVVSCCGSVNLVNLLVSLVVCLVCVVSQQPGDDPPVLVVLLVVLLVCLVPPQQVCALVCWVVLFAQDPVLVQVCLVSQLQQLQADVVLQGPDDDPFGQCSSLLSNLLSNLLRPLQRGSCLNQFSLLVLLLLVVFADPVCSNVPSNCRRNPNDREWEFQAAPVDALQSLQDEFEWEDDPQFTFTFDKTWQTFLVQQGQWYFHWHQDDPPCVLRLLRTFTFIAGFHHHRDQKDWGADDVGKIKIWGFDDAPASGHSTIIMIGTDRRTTGQNRTGNRPVRGSVHVVSSLSSLLSSLLSLLSSLLNLLSSLLVLLSVQQQPDDDPHGRNSVDSVSSSLSSNSSSLSSSLSSLSSVLSVQVRVVHNSLVSLSSLLSSLVSQLVSLVSSLVSNPPLSCDSVRCSVRSNSHSVCSCPHSAHNSSSSSPRSSVVSSVVSSVVVD/DFDPCLLVLLVVLLVLLVVLLLVLLLLLLVQQDDPLDGDPVSLVVPLPLLLLSLQLVLLSLLLVLLSVQDDDPQDPLSVLLSSLSSLVSSVVSLVSSVVSCVVSVHDCVVSVVSVPDPSSVVSCCGNVNLVNLLVSLVVCLVCVVSQQPGDDDPVLVVLLVVLLVCLVPPQQVCALVCWVVLFAQDVVLVQVCLVSQLQQDQQDVVQQHDYHPPFRFCSSLLSSLLSNLLRPLQNGSCQRQFSLLVLLLLVVFADPVCSNVPNNCRSNPVDREWEFQAFPVDDLQSLQDAFAWEDDVQFTFTFDKTWQTFLVQAGQWYFHWHQHDPPSVLRLQRTWTFIAGFHHHRDQKDWTADPVGWIKIWGFDDANASGHSTIIMIGTDRRTTGQNRTRNRPVRRSVHSVSSLSSLLSSLLSLLSSLLNLLSSLLVLLSVQQQVDDDPHGRNSPDSVSSSLSSNSSSLSSSLSSLSVVLSVQVRVVHNSLVSLSSLLSSLVSLLVSLVSSLVSNPPLSCDSVRCSVRSNSVSVCSCPPSAHNSSSSSVRSSVVSSVVSSVVVD

Nearest PDB structures (foldseek):
  8ciw-assembly1_B  TM=1.002E+00  e=9.881E-87  Pseudomonas migulae
  3pfd-assembly4_C  TM=9.354E-01  e=4.451E-23  Mycolicibacterium thermoresistibile
  8sgr-assembly1_A  TM=9.250E-01  e=3.724E-23  Homo sapiens
  2ix6-assembly1_A  TM=9.436E-01  e=1.148E-19  Arabidopsis thaliana
  5af7-assembly1_B  TM=9.147E-01  e=2.752E-20  Advenella mimigardefordensis DPN7